Protein AF-0000000084401863 (afdb_homodimer)

Organism: NCBI:txid1296121

Radius of gyration: 35.26 Å; Cα contacts (8 Å, |Δi|>4): 3093; chains: 2; bounding box: 70×105×117 Å

InterPro domains:
  IPR008928 Six-hairpin glycosidase superfamily [SSF48208] (83-430)
  IPR012878 Non-reducing end beta-L-arabinofuranosidase-like, GH127 catalytic domain [PF07944] (31-443)
  IPR049049 Non-reducing end beta-L-arabinofuranosidase-like, GH127 C-terminal domain [PF20737] (564-672)
  IPR049174 Non-reducing end beta-L-arabinofuranosidase-like [PTHR43465] (15-675)

Sequence (1372 aa):
MTSSVQTNGHQGNVDRPHPQITFKDTTIKSDSFYGKLRKTYSEKVLKTQLEQLKKQGSYDAFDLKWHPAYDINRLTGGRVGVTGNPPSLFWESDVGKWIEAVCYFLNSPDGSSCSHKAEFDKCVQELVDKIEKAQQKDGYLNIYFTVVDPEGRYKNFRDMHEMYNSGHLLEGALAHYQYTGSRQFLDAMIKNIDSWIREVGPNKGQMHAYPGHPELELAVLRLASLTKDPKHQEFGHYLLSERGQKRADLDNKQYFVKEAEDRKDLTAGKRLDRYDAIEYHQAHLPLHEQNDILGHSVRAMYLTTGAADLGGSFLDDAKRLFDDAVDNKMYVIGGFGSEPRHEGFHIAKHRLPNSTSEGGMYAETCAAIAAMMTSERILSHQLDGRYRDVMELALLNAVLGGGSLDGKQFAYANKLQTWGDEVATRKDWFTVCCCPPNLSRTLGILGGYTWNTKLDETAKTIKLDIYLFVSAEKTVDLPGGGKAKVNMSTEMPWKGKVDVTTEAPEGWAWEIRIPTPEYAENVKFSTQTSATVAGYALVNAGPSTSILTTFDLPIRLLANHPLETTDTLTVSRGPIIYTAESFDNSALEGQYTHFDGLGIKSNTQFEEFPMEIEGIEMIGLRTKGNDVYAIEEVTTEIPFRAVTSKSPARTWKKLNEGLTVVPWFARANRGGAGHVRTSFIRADEAMTSSVQTNGHQGNVDRPHPQITFKDTTIKSDSFYGKLRKTYSEKVLKTQLEQLKKQGSYDAFDLKWHPAYDINRLTGGRVGVTGNPPSLFWESDVGKWIEAVCYFLNSPDGSSCSHKAEFDKCVQELVDKIEKAQQKDGYLNIYFTVVDPEGRYKNFRDMHEMYNSGHLLEGALAHYQYTGSRQFLDAMIKNIDSWIREVGPNKGQMHAYPGHPELELAVLRLASLTKDPKHQEFGHYLLSERGQKRADLDNKQYFVKEAEDRKDLTAGKRLDRYDAIEYHQAHLPLHEQNDILGHSVRAMYLTTGAADLGGSFLDDAKRLFDDAVDNKMYVIGGFGSEPRHEGFHIAKHRLPNSTSEGGMYAETCAAIAAMMTSERILSHQLDGRYRDVMELALLNAVLGGGSLDGKQFAYANKLQTWGDEVATRKDWFTVCCCPPNLSRTLGILGGYTWNTKLDETAKTIKLDIYLFVSAEKTVDLPGGGKAKVNMSTEMPWKGKVDVTTEAPEGWAWEIRIPTPEYAENVKFSTQTSATVAGYALVNAGPSTSILTTFDLPIRLLANHPLETTDTLTVSRGPIIYTAESFDNSALEGQYTHFDGLGIKSNTQFEEFPMEIEGIEMIGLRTKGNDVYAIEEVTTEIPFRAVTSKSPARTWKKLNEGLTVVPWFARANRGGAGHVRTSFIRADEA

pLDDT: mean 93.16, std 11.38, range [20.19, 98.94]

Solvent-accessible surface area (backbone atoms only — not comparable to full-atom values): 68710 Å² total; per-residue (Å²): 129,88,78,77,82,72,81,71,71,81,75,76,73,80,88,49,78,50,36,89,65,50,14,52,46,26,36,54,38,58,88,36,76,67,21,46,52,45,48,44,40,58,63,42,26,53,52,52,50,51,51,48,33,53,71,77,39,48,64,60,39,43,72,64,60,94,54,79,69,60,67,46,48,57,50,66,56,48,41,84,43,70,76,36,79,34,58,62,59,47,34,54,29,48,51,14,32,41,46,24,17,52,26,33,27,49,48,18,70,64,36,50,70,33,89,51,46,69,60,50,52,52,51,49,51,51,46,44,53,33,48,54,68,47,39,43,96,70,22,50,64,58,59,49,40,63,64,71,23,53,76,15,57,94,50,32,46,58,80,56,35,57,48,25,27,44,12,29,36,39,42,16,20,54,33,40,27,71,54,70,66,48,54,68,49,37,51,48,41,51,40,26,51,50,33,47,58,69,50,34,40,93,52,91,91,33,41,69,64,47,57,27,39,48,37,33,46,45,31,32,40,52,47,17,71,70,68,67,40,63,67,37,42,49,49,26,51,44,41,57,64,51,33,23,39,63,33,72,94,46,78,59,29,30,53,63,48,45,40,29,56,74,63,69,44,61,43,24,61,91,55,35,98,37,53,73,51,36,38,51,52,59,31,70,38,29,57,91,69,53,72,68,55,44,20,19,28,40,38,44,24,36,42,30,24,29,27,24,63,74,31,72,72,36,26,53,36,20,50,48,28,50,49,40,34,50,22,31,49,32,46,94,42,36,20,29,14,23,29,56,72,50,48,4,42,45,87,43,70,30,41,61,40,50,18,61,62,58,59,20,32,20,20,32,22,51,19,13,48,25,42,34,49,26,26,51,38,45,39,61,77,47,78,44,32,67,46,42,50,49,30,50,24,8,46,56,17,30,34,48,37,22,34,38,80,84,45,62,27,32,31,56,61,56,67,45,28,39,51,92,88,47,49,62,58,56,37,72,74,55,79,72,51,64,40,62,37,51,53,46,30,51,60,31,30,40,41,20,59,26,44,50,76,47,78,37,74,88,76,30,31,41,34,36,42,49,60,45,86,56,37,29,34,35,63,41,81,41,84,97,60,58,61,29,40,39,38,33,48,50,48,49,87,81,39,46,39,41,38,39,35,40,40,40,53,89,81,33,28,33,40,36,36,42,69,48,59,89,58,52,39,78,76,42,60,74,52,79,64,43,84,76,42,69,37,33,36,32,33,76,41,54,26,62,46,74,40,44,37,39,29,42,52,54,79,40,41,30,19,48,36,63,70,46,44,42,60,34,36,29,46,30,38,44,67,36,38,30,23,31,37,27,61,74,27,50,71,58,28,71,76,23,64,50,50,58,53,32,18,36,38,86,78,57,49,67,41,78,42,84,41,68,59,85,85,41,78,47,67,30,38,29,40,53,60,42,59,28,31,33,41,62,61,58,79,56,75,52,36,55,42,67,42,44,96,92,39,54,72,71,48,65,42,79,40,88,50,56,52,41,31,35,47,45,25,62,55,60,70,83,54,66,81,26,28,28,34,32,64,28,34,57,36,67,86,94,136,84,74,77,81,77,77,84,65,87,80,77,72,82,87,49,78,52,37,89,66,50,14,53,45,26,36,54,39,57,88,37,74,66,22,46,51,46,47,44,39,58,62,44,26,53,52,53,50,52,52,47,33,52,69,75,38,47,64,60,38,41,73,65,60,93,54,79,68,61,66,46,48,55,50,65,56,48,39,86,42,70,78,36,79,35,57,63,59,48,32,55,30,47,51,13,32,42,44,24,17,51,26,34,25,51,47,19,69,64,35,50,71,33,87,52,46,69,59,51,53,51,51,48,50,52,46,44,52,34,49,55,68,49,40,42,96,71,21,50,64,60,59,48,40,63,64,72,23,52,75,15,55,93,50,31,45,57,80,57,35,55,48,25,25,45,11,28,36,38,44,14,20,53,32,40,26,72,55,70,66,48,53,67,47,36,52,47,40,51,40,27,51,51,34,47,59,68,49,33,40,93,50,90,90,33,41,69,66,46,58,28,39,47,37,32,46,44,30,32,40,53,46,16,69,72,67,67,42,63,68,39,42,50,48,25,50,44,40,57,63,51,33,22,39,63,32,74,93,47,78,58,30,30,50,62,48,44,40,28,57,74,64,69,43,62,44,25,62,92,55,35,98,36,53,72,52,36,39,50,52,58,31,70,37,30,57,90,69,52,74,67,55,44,20,19,29,40,37,43,24,36,42,29,24,29,26,24,62,74,32,72,73,36,27,55,36,21,51,48,29,48,49,38,36,50,21,30,51,33,46,95,41,35,20,30,15,23,28,56,72,49,46,4,42,45,88,42,70,29,42,60,42,50,18,60,61,58,59,19,31,20,21,32,23,50,20,13,48,24,42,32,49,26,28,51,38,45,38,63,78,46,79,44,32,67,46,41,49,48,30,50,23,8,47,57,16,29,35,48,37,22,35,39,80,84,44,61,26,33,31,55,61,55,67,45,29,37,49,92,88,48,49,60,56,56,37,72,75,55,79,72,52,63,40,62,37,51,52,45,30,50,59,31,29,40,41,20,60,25,45,50,76,46,77,38,74,89,75,29,31,41,35,36,42,49,60,44,86,55,37,28,34,36,61,41,81,42,84,96,60,58,59,29,40,40,38,32,48,49,49,49,87,80,38,47,39,41,37,41,35,39,41,39,54,90,80,32,29,34,39,37,34,42,68,48,57,87,59,53,39,78,76,43,60,76,53,79,65,42,87,76,42,68,36,34,36,34,34,77,43,55,25,63,47,75,41,44,36,39,31,44,53,54,80,39,41,30,20,47,37,64,71,45,42,44,60,32,36,28,47,28,38,45,66,35,40,31,23,30,37,28,62,74,28,50,70,57,30,72,76,23,64,49,51,57,53,33,19,36,37,86,79,57,50,68,41,77,41,82,43,68,60,86,86,42,80,48,67,32,38,28,39,55,61,41,56,29,32,33,40,62,62,58,81,55,75,50,36,58,44,67,43,42,95,92,38,54,73,70,48,65,40,79,39,87,51,56,53,40,30,35,48,44,27,61,55,59,68,81,53,66,80,27,28,28,34,30,62,29,35,56,36,67,88,94

Structure (mmCIF, N/CA/C/O backbone):
data_AF-0000000084401863-model_v1
#
loop_
_entity.id
_entity.type
_entity.pdbx_description
1 polymer 'Cytoplasmic protein'
#
loop_
_atom_site.group_PDB
_atom_site.id
_atom_site.type_symbol
_atom_site.label_atom_id
_atom_site.label_alt_id
_atom_site.label_comp_id
_atom_site.label_asym_id
_atom_site.label_entity_id
_atom_site.label_seq_id
_atom_site.pdbx_PDB_ins_code
_atom_site.Cartn_x
_atom_site.Cartn_y
_atom_site.Cartn_z
_atom_site.occupancy
_atom_site.B_iso_or_equiv
_atom_site.auth_seq_id
_atom_site.auth_comp_id
_atom_site.auth_asym_id
_atom_site.auth_atom_id
_atom_site.pdbx_PDB_model_num
ATOM 1 N N . MET A 1 1 ? -21.969 -11.875 -56.156 1 20.19 1 MET A N 1
ATOM 2 C CA . MET A 1 1 ? -20.891 -12.852 -56.312 1 20.19 1 MET A CA 1
ATOM 3 C C . MET A 1 1 ? -20.234 -13.164 -54.969 1 20.19 1 MET A C 1
ATOM 5 O O . MET A 1 1 ? -19.469 -14.117 -54.844 1 20.19 1 MET A O 1
ATOM 9 N N . THR A 1 2 ? -20.016 -12.125 -54.094 1 21.11 2 THR A N 1
ATOM 10 C CA . THR A 1 2 ? -18.828 -12.32 -53.25 1 21.11 2 THR A CA 1
ATOM 11 C C . THR A 1 2 ? -18.922 -13.617 -52.469 1 21.11 2 THR A C 1
ATOM 13 O O . THR A 1 2 ? -20.016 -14.141 -52.25 1 21.11 2 THR A O 1
ATOM 16 N N . SER A 1 3 ? -17.672 -14.023 -52.094 1 21.53 3 SER A N 1
ATOM 17 C CA . SER A 1 3 ? -16.75 -15.07 -51.688 1 21.53 3 SER A CA 1
ATOM 18 C C . SER A 1 3 ? -17.062 -15.547 -50.25 1 21.53 3 SER A C 1
ATOM 20 O O . SER A 1 3 ? -17.344 -14.734 -49.375 1 21.53 3 SER A O 1
ATOM 22 N N . SER A 1 4 ? -17.531 -16.734 -50.188 1 21.28 4 SER A N 1
ATOM 23 C CA . SER A 1 4 ? -17.922 -17.656 -49.125 1 21.28 4 SER A CA 1
ATOM 24 C C . SER A 1 4 ? -16.828 -17.797 -48.094 1 21.28 4 SER A C 1
ATOM 26 O O . SER A 1 4 ? -15.719 -18.234 -48.406 1 21.28 4 SER A O 1
ATOM 28 N N . VAL A 1 5 ? -16.766 -16.656 -47.219 1 28.58 5 VAL A N 1
ATOM 29 C CA . VAL A 1 5 ? -15.797 -16.703 -46.125 1 28.58 5 VAL A CA 1
ATOM 30 C C . VAL A 1 5 ? -15.781 -18.078 -45.469 1 28.58 5 VAL A C 1
ATOM 32 O O . VAL A 1 5 ? -16.75 -18.484 -44.844 1 28.58 5 VAL A O 1
ATOM 35 N N . GLN A 1 6 ? -15.258 -19.281 -46.188 1 23.61 6 GLN A N 1
ATOM 36 C CA . GLN A 1 6 ? -15.07 -20.625 -45.656 1 23.61 6 GLN A CA 1
ATOM 37 C C . GLN A 1 6 ? -14.281 -20.594 -44.375 1 23.61 6 GLN A C 1
ATOM 39 O O . GLN A 1 6 ? -13.109 -20.203 -44.344 1 23.61 6 GLN A O 1
ATOM 44 N N . THR A 1 7 ? -14.93 -20.25 -43.281 1 26.86 7 THR A N 1
ATOM 45 C CA . THR A 1 7 ? -14.312 -20.328 -41.969 1 26.86 7 THR A CA 1
ATOM 46 C C . THR A 1 7 ? -13.773 -21.719 -41.688 1 26.86 7 THR A C 1
ATOM 48 O O . THR A 1 7 ? -14.547 -22.656 -41.438 1 26.86 7 THR A O 1
ATOM 51 N N . ASN A 1 8 ? -12.82 -22.203 -42.531 1 26.39 8 ASN A N 1
ATOM 52 C CA . ASN A 1 8 ? -12.086 -23.453 -42.406 1 26.39 8 ASN A CA 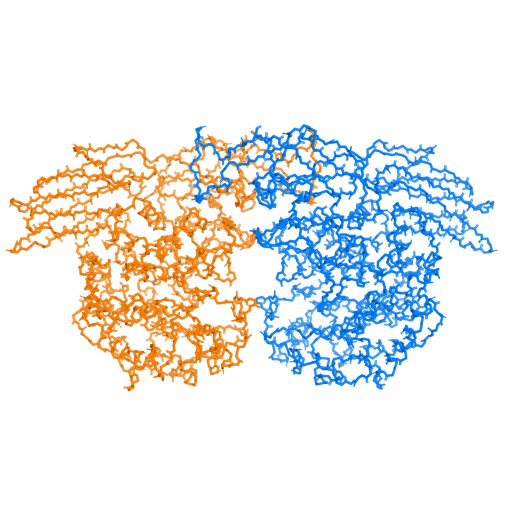1
ATOM 53 C C . ASN A 1 8 ? -11.5 -23.609 -41 1 26.39 8 ASN A C 1
ATOM 55 O O . ASN A 1 8 ? -10.688 -24.5 -40.75 1 26.39 8 ASN A O 1
ATOM 59 N N . GLY A 1 9 ? -11.477 -22.578 -40.125 1 28.42 9 GLY A N 1
ATOM 60 C CA . GLY A 1 9 ? -10.398 -22.562 -39.125 1 28.42 9 GLY A CA 1
ATOM 61 C C . GLY A 1 9 ? -10.539 -23.625 -38.094 1 28.42 9 GLY A C 1
ATOM 62 O O . GLY A 1 9 ? -9.914 -23.547 -37.031 1 28.42 9 GLY A O 1
ATOM 63 N N . HIS A 1 10 ? -11.477 -24.578 -38.094 1 30.38 10 HIS A N 1
ATOM 64 C CA . HIS A 1 10 ? -11.523 -25.359 -36.844 1 30.38 10 HIS A CA 1
ATOM 65 C C . HIS A 1 10 ? -10.25 -26.188 -36.688 1 30.38 10 HIS A C 1
ATOM 67 O O . HIS A 1 10 ? -10.148 -27.297 -37.188 1 30.38 10 HIS A O 1
ATOM 73 N N . GLN A 1 11 ? -9.039 -25.781 -36.969 1 33.06 11 GLN A N 1
ATOM 74 C CA . GLN A 1 11 ? -7.84 -26.547 -36.688 1 33.06 11 GLN A CA 1
ATOM 75 C C . GLN A 1 11 ? -7.855 -27.062 -35.25 1 33.06 11 GLN A C 1
ATOM 77 O O . GLN A 1 11 ? -7.805 -26.266 -34.281 1 33.06 11 GLN A O 1
ATOM 82 N N . GLY A 1 12 ? -8.492 -28.094 -34.781 1 33.69 12 GLY A N 1
ATOM 83 C CA . GLY A 1 12 ? -8.578 -28.844 -33.562 1 33.69 12 GLY A CA 1
ATOM 84 C C . GLY A 1 12 ? -7.25 -28.953 -32.812 1 33.69 12 GLY A C 1
ATOM 85 O O . GLY A 1 12 ? -6.188 -28.922 -33.438 1 33.69 12 GLY A O 1
ATOM 86 N N . ASN A 1 13 ? -7.094 -28.656 -31.469 1 40.84 13 ASN A N 1
ATOM 87 C CA . ASN A 1 13 ? -6.238 -28.719 -30.297 1 40.84 13 ASN A CA 1
ATOM 88 C C . ASN A 1 13 ? -5.559 -30.078 -30.172 1 40.84 13 ASN A C 1
ATOM 90 O O . ASN A 1 13 ? -5.117 -30.469 -29.094 1 40.84 13 ASN A O 1
ATOM 94 N N . VAL A 1 14 ? -5.758 -31.141 -30.938 1 45.81 14 VAL A N 1
ATOM 95 C CA . VAL A 1 14 ? -5.43 -32.562 -30.719 1 45.81 14 VAL A CA 1
ATOM 96 C C . VAL A 1 14 ? -3.924 -32.719 -30.531 1 45.81 14 VAL A C 1
ATOM 98 O O . VAL A 1 14 ? -3.471 -33.562 -29.781 1 45.81 14 VAL A O 1
ATOM 101 N N . ASP A 1 15 ? -3.092 -31.672 -30.953 1 70.44 15 ASP A N 1
ATOM 102 C CA . ASP A 1 15 ? -1.656 -31.938 -30.984 1 70.44 15 ASP A CA 1
ATOM 103 C C . ASP A 1 15 ? -0.95 -31.281 -29.797 1 70.44 15 ASP A C 1
ATOM 105 O O . ASP A 1 15 ? 0.279 -31.172 -29.781 1 70.44 15 ASP A O 1
ATOM 109 N N . ARG A 1 16 ? -1.81 -30.906 -28.703 1 89.25 16 ARG A N 1
ATOM 110 C CA . ARG A 1 16 ? -1.158 -30.328 -27.531 1 89.25 16 ARG A CA 1
ATOM 111 C C . ARG A 1 16 ? -1.729 -30.906 -26.25 1 89.25 16 ARG A C 1
ATOM 113 O O . ARG A 1 16 ? -2.469 -30.219 -25.531 1 89.25 16 ARG A O 1
ATOM 120 N N . PRO A 1 17 ? -1.418 -32.094 -26 1 91.56 17 PRO A N 1
ATOM 121 C CA . PRO A 1 17 ? -1.982 -32.688 -24.797 1 91.56 17 PRO A CA 1
ATOM 122 C C . PRO A 1 17 ? -1.662 -31.906 -23.531 1 91.56 17 PRO A C 1
ATOM 124 O O . PRO A 1 17 ? -0.584 -31.328 -23.422 1 91.56 17 PRO A O 1
ATOM 127 N N . HIS A 1 18 ? -2.619 -31.938 -22.594 1 96.19 18 HIS A N 1
ATOM 128 C CA . HIS A 1 18 ? -2.441 -31.281 -21.312 1 96.19 18 HIS A CA 1
ATOM 129 C C . HIS A 1 18 ? -1.514 -32.094 -20.406 1 96.19 18 HIS A C 1
ATOM 131 O O . HIS A 1 18 ? -1.474 -33.312 -20.484 1 96.19 18 HIS A O 1
ATOM 137 N N . PRO A 1 19 ? -0.791 -31.344 -19.516 1 96.56 19 PRO A N 1
ATOM 138 C CA . PRO A 1 19 ? 0.046 -32.062 -18.562 1 96.56 19 PRO A CA 1
ATOM 139 C C . PRO A 1 19 ? -0.763 -32.969 -17.641 1 96.56 19 PRO A C 1
ATOM 141 O O . PRO A 1 19 ? -0.245 -34 -17.172 1 96.56 19 PRO A O 1
ATOM 144 N N . GLN A 1 20 ? -1.996 -32.656 -17.516 1 96.88 20 GLN A N 1
ATOM 145 C CA . GLN A 1 20 ? -2.902 -33.469 -16.688 1 96.88 20 GLN A CA 1
ATOM 146 C C . GLN A 1 20 ? -3.191 -34.812 -17.328 1 96.88 20 GLN A C 1
ATOM 148 O O . GLN A 1 20 ? -3.73 -35.719 -16.688 1 96.88 20 GLN A O 1
ATOM 153 N N . ILE A 1 21 ? -2.787 -34.969 -18.578 1 94.44 21 ILE A N 1
ATOM 154 C CA . ILE A 1 21 ? -2.99 -36.219 -19.297 1 94.44 21 ILE A CA 1
ATOM 155 C C . ILE A 1 21 ? -1.657 -36.938 -19.453 1 94.44 21 ILE A C 1
ATOM 157 O O . ILE A 1 21 ? -1.587 -38.156 -19.297 1 94.44 21 ILE A O 1
ATOM 161 N N . THR A 1 22 ? -0.577 -36.25 -19.688 1 94 22 THR A N 1
ATOM 162 C CA . THR A 1 22 ? 0.682 -36.844 -20.109 1 94 22 THR A CA 1
ATOM 163 C C . THR A 1 22 ? 1.521 -37.25 -18.906 1 94 22 THR A C 1
ATOM 165 O O . THR A 1 22 ? 2.496 -38 -19.031 1 94 22 THR A O 1
ATOM 168 N N . PHE A 1 23 ? 1.159 -36.812 -17.688 1 95.44 23 PHE A N 1
ATOM 169 C CA . PHE A 1 23 ? 1.974 -37.031 -16.5 1 95.44 23 PHE A CA 1
ATOM 170 C C . PHE A 1 23 ? 2.129 -38.531 -16.234 1 95.44 23 PHE A C 1
ATOM 172 O O . PHE A 1 23 ? 3.16 -38.969 -15.711 1 95.44 23 PHE A O 1
ATOM 179 N N . LYS A 1 24 ? 1.15 -39.344 -16.594 1 93 24 LYS A N 1
ATOM 180 C CA . LYS A 1 24 ? 1.103 -40.75 -16.219 1 93 24 LYS A CA 1
ATOM 181 C C . LYS A 1 24 ? 2.119 -41.562 -17.016 1 93 24 LYS A C 1
ATOM 183 O O . LYS A 1 24 ? 2.424 -42.688 -16.641 1 93 24 LYS A O 1
ATOM 188 N N . ASP A 1 25 ? 2.635 -40.938 -18.062 1 92.62 25 ASP A N 1
ATOM 189 C CA . ASP A 1 25 ? 3.615 -41.625 -18.906 1 92.62 25 ASP A CA 1
ATOM 190 C C . ASP A 1 25 ? 5.023 -41.469 -18.344 1 92.62 25 ASP A C 1
ATOM 192 O O . ASP A 1 25 ? 5.98 -42.031 -18.891 1 92.62 25 ASP A O 1
ATOM 196 N N . THR A 1 26 ? 5.145 -40.781 -17.219 1 95.62 26 THR A N 1
ATOM 197 C CA . THR A 1 26 ? 6.441 -40.438 -16.641 1 95.62 26 THR A CA 1
ATOM 198 C C . THR A 1 26 ? 6.59 -41.031 -15.25 1 95.62 26 THR A C 1
ATOM 200 O O . THR A 1 26 ? 5.703 -40.875 -14.406 1 95.62 26 THR A O 1
ATOM 203 N N . THR A 1 27 ? 7.633 -41.75 -15.023 1 96.31 27 THR A N 1
ATOM 204 C CA . THR A 1 27 ? 8.008 -42.219 -13.695 1 96.31 27 THR A CA 1
ATOM 205 C C . THR A 1 27 ? 9.156 -41.406 -13.133 1 96.31 27 THR A C 1
ATOM 207 O O . THR A 1 27 ? 10.258 -41.406 -13.688 1 96.31 27 THR A O 1
ATOM 210 N N . ILE A 1 28 ? 8.922 -40.719 -12.039 1 96.88 28 ILE A N 1
ATOM 211 C CA . ILE A 1 28 ? 9.953 -39.906 -11.391 1 96.88 28 ILE A CA 1
ATOM 212 C C . ILE A 1 28 ? 10.742 -40.781 -10.414 1 96.88 28 ILE A C 1
ATOM 214 O O . ILE A 1 28 ? 10.164 -41.531 -9.625 1 96.88 28 ILE A O 1
ATOM 218 N N . LYS A 1 29 ? 12.016 -40.656 -10.461 1 96.12 29 LYS A N 1
ATOM 219 C CA . LYS A 1 29 ? 12.883 -41.5 -9.633 1 96.12 29 LYS A CA 1
ATOM 220 C C . LYS A 1 29 ? 12.727 -41.156 -8.156 1 96.12 29 LYS A C 1
ATOM 222 O O . LYS A 1 29 ? 12.875 -39.969 -7.762 1 96.12 29 LYS A O 1
ATOM 227 N N . SER A 1 30 ? 12.516 -42.094 -7.324 1 92.06 30 SER A N 1
ATOM 228 C CA . SER A 1 30 ? 12.102 -41.906 -5.934 1 92.06 30 SER A CA 1
ATOM 229 C C . SER A 1 30 ? 13.219 -41.281 -5.105 1 92.06 30 SER A C 1
ATOM 231 O O . SER A 1 30 ? 12.953 -40.562 -4.129 1 92.06 30 SER A O 1
ATOM 233 N N . ASP A 1 31 ? 14.469 -41.562 -5.477 1 92.75 31 ASP A N 1
ATOM 234 C CA . ASP A 1 31 ? 15.586 -41.094 -4.672 1 92.75 31 ASP A CA 1
ATOM 235 C C . ASP A 1 31 ? 16.047 -39.719 -5.148 1 92.75 31 ASP A C 1
ATOM 237 O O . ASP A 1 31 ? 16.953 -39.125 -4.555 1 92.75 31 ASP A O 1
ATOM 241 N N . SER A 1 32 ? 15.43 -39.219 -6.219 1 95.69 32 SER A N 1
ATOM 242 C CA . SER A 1 32 ? 15.766 -37.906 -6.738 1 95.69 32 SER A CA 1
ATOM 243 C C . SER A 1 32 ? 15.172 -36.812 -5.871 1 95.69 32 SER A C 1
ATOM 245 O O . SER A 1 32 ? 14.383 -37.062 -4.969 1 95.69 32 SER A O 1
ATOM 247 N N . PHE A 1 33 ? 15.625 -35.594 -6.09 1 95.62 33 PHE A N 1
ATOM 248 C CA . PHE A 1 33 ? 15.125 -34.406 -5.379 1 95.62 33 PHE A CA 1
ATOM 249 C C . PHE A 1 33 ? 13.602 -34.375 -5.406 1 95.62 33 PHE A C 1
ATOM 251 O O . PHE A 1 33 ? 12.961 -34.344 -4.355 1 95.62 33 PHE A O 1
ATOM 258 N N . TYR A 1 34 ? 12.969 -34.438 -6.609 1 97.06 34 TYR A N 1
ATOM 259 C CA . TYR A 1 34 ? 11.523 -34.344 -6.758 1 97.06 34 TYR A CA 1
ATOM 260 C C . TYR A 1 34 ? 10.844 -35.625 -6.281 1 97.06 34 TYR A C 1
ATOM 262 O O . TYR A 1 34 ? 9.703 -35.594 -5.809 1 97.06 34 TYR A O 1
ATOM 270 N N . GLY A 1 35 ? 11.523 -36.781 -6.453 1 95.62 35 GLY A N 1
ATOM 271 C CA . GLY A 1 35 ? 10.977 -38.031 -5.961 1 95.62 35 GLY A CA 1
ATOM 272 C C . GLY A 1 35 ? 10.727 -38 -4.465 1 95.62 35 GLY A C 1
ATOM 273 O O . GLY A 1 35 ? 9.695 -38.5 -3.998 1 95.62 35 GLY A O 1
ATOM 274 N N . LYS A 1 36 ? 11.664 -37.469 -3.715 1 94.81 36 LYS A N 1
ATOM 275 C CA . LYS A 1 36 ? 11.531 -37.375 -2.264 1 94.81 36 LYS A CA 1
ATOM 276 C C . LYS A 1 36 ? 10.359 -36.469 -1.877 1 94.81 36 LYS A C 1
ATOM 278 O O . LYS A 1 36 ? 9.609 -36.781 -0.951 1 94.81 36 LYS A O 1
ATOM 283 N N . LEU A 1 37 ? 10.234 -35.406 -2.57 1 95.81 37 LEU A N 1
ATOM 284 C CA . LEU A 1 37 ? 9.117 -34.5 -2.316 1 95.81 37 LEU A CA 1
ATOM 285 C C . LEU A 1 37 ? 7.789 -35.188 -2.613 1 95.81 37 LEU A C 1
ATOM 287 O O . LEU A 1 37 ? 6.863 -35.156 -1.803 1 95.81 37 LEU A O 1
ATOM 291 N N . ARG A 1 38 ? 7.695 -35.844 -3.771 1 96.19 38 ARG A N 1
ATOM 292 C CA . ARG A 1 38 ? 6.465 -36.5 -4.172 1 96.19 38 ARG A CA 1
ATOM 293 C C . ARG A 1 38 ? 6.102 -37.594 -3.184 1 96.19 38 ARG A C 1
ATOM 295 O O . ARG A 1 38 ? 4.922 -37.812 -2.891 1 96.19 38 ARG A O 1
ATOM 302 N N . LYS A 1 39 ? 7.113 -38.25 -2.648 1 94.94 39 LYS A N 1
ATOM 303 C CA . LYS A 1 39 ? 6.855 -39.281 -1.645 1 94.94 39 LYS A CA 1
ATOM 304 C C . LYS A 1 39 ? 6.223 -38.688 -0.392 1 94.94 39 LYS A C 1
ATOM 306 O O . LYS A 1 39 ? 5.262 -39.219 0.152 1 94.94 39 LYS A O 1
ATOM 311 N N . THR A 1 40 ? 6.789 -37.625 0.052 1 94.56 40 THR A N 1
ATOM 312 C CA . THR A 1 40 ? 6.234 -36.938 1.214 1 94.56 40 THR A CA 1
ATOM 313 C C . THR A 1 40 ? 4.781 -36.531 0.969 1 94.56 40 THR A C 1
ATOM 315 O O . THR A 1 40 ? 3.928 -36.719 1.841 1 94.56 40 THR A O 1
ATOM 318 N N . TYR A 1 41 ? 4.461 -36.062 -0.204 1 95.62 41 TYR A N 1
ATOM 319 C CA . TYR A 1 41 ? 3.117 -35.562 -0.512 1 95.62 41 TYR A CA 1
ATOM 320 C C . TYR A 1 41 ? 2.145 -36.75 -0.639 1 95.62 41 TYR A C 1
ATOM 322 O O . TYR A 1 41 ? 1.013 -36.656 -0.154 1 95.62 41 TYR A O 1
ATOM 330 N N . SER A 1 42 ? 2.584 -37.844 -1.231 1 95.5 42 SER A N 1
ATOM 331 C CA . SER A 1 42 ? 1.701 -38.969 -1.419 1 95.5 42 SER A CA 1
ATOM 332 C C . SER A 1 42 ? 1.446 -39.688 -0.1 1 95.5 42 SER A C 1
ATOM 334 O O . SER A 1 42 ? 0.333 -40.156 0.155 1 95.5 42 SER A O 1
ATOM 336 N N . GLU A 1 43 ? 2.447 -39.719 0.803 1 94.44 43 GLU A N 1
ATOM 337 C CA . GLU A 1 43 ? 2.365 -40.531 2.016 1 94.44 43 GLU A CA 1
ATOM 338 C C . GLU A 1 43 ? 1.806 -39.719 3.182 1 94.44 43 GLU A C 1
ATOM 340 O O . GLU A 1 43 ? 1.17 -40.25 4.082 1 94.44 43 GLU A O 1
ATOM 345 N N . LYS A 1 44 ? 2.068 -38.438 3.145 1 93.38 44 LYS A N 1
ATOM 346 C CA . LYS A 1 44 ? 1.761 -37.688 4.355 1 93.38 44 LYS A CA 1
ATOM 347 C C . LYS A 1 44 ? 0.813 -36.531 4.055 1 93.38 44 LYS A C 1
ATOM 349 O O . LYS A 1 44 ? -0.21 -36.344 4.723 1 93.38 44 LYS A O 1
ATOM 354 N N . VAL A 1 45 ? 1.1 -35.719 3.105 1 94.88 45 VAL A N 1
ATOM 355 C CA . VAL A 1 45 ? 0.392 -34.469 2.875 1 94.88 45 VAL A CA 1
ATOM 356 C C . VAL A 1 45 ? -1.058 -34.75 2.488 1 94.88 45 VAL A C 1
ATOM 358 O O . VAL A 1 45 ? -1.981 -34.094 3 1 94.88 45 VAL A O 1
ATOM 361 N N . LEU A 1 46 ? -1.284 -35.688 1.572 1 96.38 46 LEU A N 1
ATOM 362 C CA . LEU A 1 46 ? -2.637 -36.031 1.143 1 96.38 46 LEU A CA 1
ATOM 363 C C . LEU A 1 46 ? -3.482 -36.5 2.322 1 96.38 46 LEU A C 1
ATOM 365 O O . LEU A 1 46 ? -4.672 -36.188 2.402 1 96.38 46 LEU A O 1
ATOM 369 N N . LYS A 1 47 ? -2.852 -37.219 3.225 1 95.31 47 LYS A N 1
ATOM 370 C CA . LYS A 1 47 ? -3.559 -37.688 4.414 1 95.31 47 LYS A CA 1
ATOM 371 C C . LYS A 1 47 ? -3.918 -36.531 5.328 1 95.31 47 LYS A C 1
ATOM 373 O O . LYS A 1 47 ? -5.047 -36.438 5.816 1 95.31 47 LYS A O 1
ATOM 378 N N . THR A 1 48 ? -2.949 -35.719 5.52 1 92.62 48 THR A N 1
ATOM 379 C CA . THR A 1 48 ? -3.182 -34.531 6.328 1 92.62 48 THR A CA 1
ATOM 380 C C . THR A 1 48 ? -4.316 -33.688 5.742 1 92.62 48 THR A C 1
ATOM 382 O O . THR A 1 48 ? -5.168 -33.188 6.48 1 92.62 48 THR A O 1
ATOM 385 N N . GLN A 1 49 ? -4.336 -33.5 4.477 1 94.19 49 GLN A N 1
ATOM 386 C CA . GLN A 1 49 ? -5.375 -32.719 3.812 1 94.19 49 GLN A CA 1
ATOM 387 C C . GLN A 1 49 ? -6.742 -33.406 3.963 1 94.19 49 GLN A C 1
ATOM 389 O O . GLN A 1 49 ? -7.75 -32.719 4.172 1 94.19 49 GLN A O 1
ATOM 394 N N . LEU A 1 50 ? -6.785 -34.688 3.838 1 95.69 50 LEU A N 1
ATOM 395 C CA . LEU A 1 50 ? -8.031 -35.438 4.043 1 95.69 50 LEU A CA 1
ATOM 396 C C . LEU A 1 50 ? -8.586 -35.188 5.441 1 95.69 50 LEU A C 1
ATOM 398 O O . LEU A 1 50 ? -9.781 -34.906 5.598 1 95.69 50 LEU A O 1
ATOM 402 N N . GLU A 1 51 ? -7.734 -35.219 6.395 1 94.06 51 GLU A N 1
ATOM 403 C CA . GLU A 1 51 ? -8.148 -35 7.777 1 94.06 51 GLU A CA 1
ATOM 404 C C . GLU A 1 51 ? -8.664 -33.594 7.984 1 94.06 51 GLU A C 1
ATOM 406 O O . GLU A 1 51 ? -9.625 -33.375 8.727 1 94.06 51 GLU A O 1
ATOM 411 N N . GLN A 1 52 ? -8.008 -32.688 7.344 1 91.88 52 GLN A N 1
ATOM 412 C CA . GLN A 1 52 ? -8.438 -31.312 7.461 1 91.88 52 GLN A CA 1
ATOM 413 C C . GLN A 1 52 ? -9.805 -31.094 6.809 1 91.88 52 GLN A C 1
ATOM 415 O O . GLN A 1 52 ? -10.625 -30.328 7.316 1 91.88 52 GLN A O 1
ATOM 420 N N . LEU A 1 53 ? -10.078 -31.672 5.656 1 95.06 53 LEU A N 1
ATOM 421 C CA . LEU A 1 53 ? -11.367 -31.594 4.992 1 95.06 53 LEU A CA 1
ATOM 422 C C . LEU A 1 53 ? -12.477 -32.125 5.891 1 95.06 53 LEU A C 1
ATOM 424 O O . LEU A 1 53 ? -13.57 -31.562 5.949 1 95.06 53 LEU A O 1
ATOM 428 N N . LYS A 1 54 ? -12.148 -33.219 6.559 1 95.31 54 LYS A N 1
ATOM 429 C CA . LYS A 1 54 ? -13.109 -33.812 7.488 1 95.31 54 LYS A CA 1
ATOM 430 C C . LYS A 1 54 ? -13.344 -32.875 8.688 1 95.31 54 LYS A C 1
ATOM 432 O O . LYS A 1 54 ? -14.484 -32.656 9.078 1 95.31 54 LYS A O 1
ATOM 437 N N . LYS A 1 55 ? -12.312 -32.375 9.188 1 91.94 55 LYS A N 1
ATOM 438 C CA . LYS A 1 55 ? -12.383 -31.531 10.375 1 91.94 55 LYS A CA 1
ATOM 439 C C . LYS A 1 55 ? -13.148 -30.25 10.078 1 91.94 55 LYS A C 1
ATOM 441 O O . LYS A 1 55 ? -13.969 -29.812 10.891 1 91.94 55 LYS A O 1
ATOM 446 N N . GLN A 1 56 ? -12.898 -29.641 8.984 1 90.25 56 GLN A N 1
ATOM 447 C CA . GLN A 1 56 ? -13.523 -28.359 8.664 1 90.25 56 GLN A CA 1
ATOM 448 C C . GLN A 1 56 ? -14.969 -28.547 8.227 1 90.25 56 GLN A C 1
ATOM 450 O O . GLN A 1 56 ? -15.766 -27.609 8.289 1 90.25 56 GLN A O 1
ATOM 455 N N . GLY A 1 57 ? -15.297 -29.766 7.66 1 93.75 57 GLY A N 1
ATOM 456 C CA . GLY A 1 57 ? -16.688 -30.078 7.352 1 93.75 57 GLY A CA 1
ATOM 457 C C . GLY A 1 57 ? -16.938 -30.219 5.863 1 93.75 57 GLY A C 1
ATOM 458 O O . GLY A 1 57 ? -17.984 -30.734 5.461 1 93.75 57 GLY A O 1
ATOM 459 N N . SER A 1 58 ? -15.992 -29.875 5.016 1 95.12 58 SER A N 1
ATOM 460 C CA . SER A 1 58 ? -16.203 -29.906 3.572 1 95.12 58 SER A CA 1
ATOM 461 C C . SER A 1 58 ? -16.391 -31.344 3.07 1 95.12 58 SER A C 1
ATOM 463 O O . SER A 1 58 ? -17.109 -31.562 2.09 1 95.12 58 SER A O 1
ATOM 465 N N . TYR A 1 59 ? -15.828 -32.312 3.707 1 96.56 59 TYR A N 1
ATOM 466 C CA . TYR A 1 59 ? -15.938 -33.688 3.316 1 96.56 59 TYR A CA 1
ATOM 467 C C . TYR A 1 59 ? -17.391 -34.156 3.344 1 96.56 59 TYR A C 1
ATOM 469 O O . TYR A 1 59 ? -17.812 -34.906 2.467 1 96.56 59 TYR A O 1
ATOM 477 N N . ASP A 1 60 ? -18.141 -33.719 4.273 1 96.88 60 ASP A N 1
ATOM 478 C CA . ASP A 1 60 ? -19.516 -34.188 4.449 1 96.88 60 ASP A CA 1
ATOM 479 C C . ASP A 1 60 ? -20.516 -33.156 3.936 1 96.88 60 ASP A C 1
ATOM 481 O O . ASP A 1 60 ? -21.719 -33.375 3.996 1 96.88 60 ASP A O 1
ATOM 485 N N . ALA A 1 61 ? -20 -32.125 3.451 1 97.25 61 ALA A N 1
ATOM 486 C CA . ALA A 1 61 ? -20.859 -31 3.105 1 97.25 61 ALA A CA 1
ATOM 487 C C . ALA A 1 61 ? -21.797 -31.359 1.954 1 97.25 61 ALA A C 1
ATOM 489 O O . ALA A 1 61 ? -22.891 -30.812 1.833 1 97.25 61 ALA A O 1
ATOM 490 N N . PHE A 1 62 ? -21.453 -32.281 1.139 1 97.94 62 PHE A N 1
ATOM 491 C CA . PHE A 1 62 ? -22.266 -32.719 -0.007 1 97.94 62 PHE A CA 1
ATOM 492 C C . PHE A 1 62 ? -23.516 -33.469 0.447 1 97.94 62 PHE A C 1
ATOM 494 O O . PHE A 1 62 ? -24.438 -33.688 -0.343 1 97.94 62 PHE A O 1
ATOM 501 N N . ASP A 1 63 ? -23.578 -33.812 1.703 1 97.81 63 ASP A N 1
ATOM 502 C CA . ASP A 1 63 ? -24.797 -34.406 2.246 1 97.81 63 ASP A CA 1
ATOM 503 C C . ASP A 1 63 ? -25.922 -33.375 2.33 1 97.81 63 ASP A C 1
ATOM 505 O O . ASP A 1 63 ? -27.078 -33.719 2.564 1 97.81 63 ASP A O 1
ATOM 509 N N . LEU A 1 64 ? -25.609 -32.156 2.152 1 97.88 64 LEU A N 1
ATOM 510 C CA . LEU A 1 64 ? -26.531 -31.031 2.066 1 97.88 64 LEU A CA 1
ATOM 511 C C . LEU A 1 64 ? -27.312 -30.859 3.365 1 97.88 64 LEU A C 1
ATOM 513 O O . LEU A 1 64 ? -28.5 -30.562 3.344 1 97.88 64 LEU A O 1
ATOM 517 N N . LYS A 1 65 ? -26.609 -31.109 4.496 1 97.12 65 LYS A N 1
ATOM 518 C CA . LYS A 1 65 ? -27.141 -30.828 5.824 1 97.12 65 LYS A CA 1
ATOM 519 C C . LYS A 1 65 ? -26.531 -29.562 6.406 1 97.12 65 LYS A C 1
ATOM 521 O O . LYS A 1 65 ? -25.469 -29.125 5.984 1 97.12 65 LYS A O 1
ATOM 526 N N . TRP A 1 66 ? -27.328 -29.031 7.301 1 96.38 66 TRP A N 1
ATOM 527 C CA . TRP A 1 66 ? -26.828 -27.797 7.914 1 96.38 66 TRP 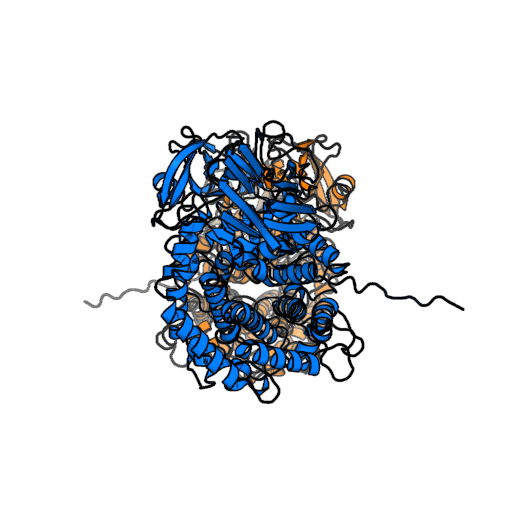A CA 1
ATOM 528 C C . TRP A 1 66 ? -25.562 -28.062 8.727 1 96.38 66 TRP A C 1
ATOM 530 O O . TRP A 1 66 ? -25.469 -29.078 9.414 1 96.38 66 TRP A O 1
ATOM 540 N N . HIS A 1 67 ? -24.656 -27.234 8.602 1 94.44 67 HIS A N 1
ATOM 541 C CA . HIS A 1 67 ? -23.406 -27.25 9.344 1 94.44 67 HIS A CA 1
ATOM 542 C C . HIS A 1 67 ? -23.188 -25.922 10.07 1 94.44 67 HIS A C 1
ATOM 544 O O . HIS A 1 67 ? -23.469 -24.859 9.523 1 94.44 67 HIS A O 1
ATOM 550 N N . PRO A 1 68 ? -22.609 -25.953 11.266 1 92.75 68 PRO A N 1
ATOM 551 C CA . PRO A 1 68 ? -22.406 -24.719 12.047 1 92.75 68 PRO A CA 1
ATOM 552 C C . PRO A 1 68 ? -21.547 -23.703 11.312 1 92.75 68 PRO A C 1
ATOM 554 O O . PRO A 1 68 ? -21.734 -22.484 11.484 1 92.75 68 PRO A O 1
ATOM 557 N N . ALA A 1 69 ? -20.656 -24.109 10.531 1 91 69 ALA A N 1
ATOM 558 C CA . ALA A 1 69 ? -19.781 -23.219 9.781 1 91 69 ALA A CA 1
ATOM 559 C C . ALA A 1 69 ? -20.594 -22.312 8.852 1 91 69 ALA A C 1
ATOM 561 O O . ALA A 1 69 ? -20.125 -21.25 8.453 1 91 69 ALA A O 1
ATOM 562 N N . TYR A 1 70 ? -21.797 -22.672 8.508 1 93.38 70 TYR A N 1
ATOM 563 C CA . TYR A 1 70 ? -22.625 -21.922 7.566 1 93.38 70 TYR A CA 1
ATOM 564 C C . TYR A 1 70 ? -23.141 -20.625 8.203 1 93.38 70 TYR A C 1
ATOM 566 O O . TYR A 1 70 ? -23.641 -19.75 7.504 1 93.38 70 TYR A O 1
ATOM 574 N N . ASP A 1 71 ? -22.984 -20.531 9.508 1 90.12 71 ASP A N 1
ATOM 575 C CA . ASP A 1 71 ? -23.453 -19.344 10.219 1 90.12 71 ASP A CA 1
ATOM 576 C C . ASP A 1 71 ? -22.422 -18.203 10.117 1 90.12 71 ASP A C 1
ATOM 578 O O . ASP A 1 71 ? -22.75 -17.047 10.336 1 90.12 71 ASP A O 1
ATOM 582 N N . ILE A 1 72 ? -21.312 -18.578 9.766 1 86 72 ILE A N 1
ATOM 583 C CA . ILE A 1 72 ? -20.25 -17.578 9.695 1 86 72 ILE A CA 1
ATOM 584 C C . ILE A 1 72 ? -20.391 -16.75 8.422 1 86 72 ILE A C 1
ATOM 586 O O . ILE A 1 72 ? -20.359 -17.297 7.312 1 86 72 ILE A O 1
ATOM 590 N N . ASN A 1 73 ? -20.578 -15.398 8.516 1 82.25 73 ASN A N 1
ATOM 591 C CA . ASN A 1 73 ? -20.719 -14.445 7.426 1 82.25 73 ASN A CA 1
ATOM 592 C C . ASN A 1 73 ? -21.797 -14.859 6.441 1 82.25 73 ASN A C 1
ATOM 594 O O . ASN A 1 73 ? -21.609 -14.781 5.227 1 82.25 73 ASN A O 1
ATOM 598 N N . ARG A 1 74 ? -22.828 -15.312 6.922 1 88.69 74 ARG A N 1
ATOM 599 C CA . ARG A 1 74 ? -23.906 -15.852 6.102 1 88.69 74 ARG A CA 1
ATOM 600 C C . ARG A 1 74 ? -24.453 -14.789 5.152 1 88.69 74 ARG A C 1
ATOM 602 O O . ARG A 1 74 ? -24.688 -13.648 5.555 1 88.69 74 ARG A O 1
ATOM 609 N N . LEU A 1 75 ? -24.656 -15.227 3.936 1 86.5 75 LEU A N 1
ATOM 610 C CA . LEU A 1 75 ? -25.172 -14.344 2.896 1 86.5 75 LEU A CA 1
ATOM 611 C C . LEU A 1 75 ? -26.688 -14.461 2.779 1 86.5 75 LEU A C 1
ATOM 613 O O . LEU A 1 75 ? -27.266 -15.484 3.145 1 86.5 75 LEU A O 1
ATOM 617 N N . THR A 1 76 ? -27.266 -13.352 2.324 1 87.81 76 THR A N 1
ATOM 618 C CA . THR A 1 76 ? -28.672 -13.359 1.917 1 87.81 76 THR A CA 1
ATOM 619 C C . THR A 1 76 ? -28.828 -12.812 0.5 1 87.81 76 THR A C 1
ATOM 621 O O . THR A 1 76 ? -28.547 -11.641 0.248 1 87.81 76 THR A O 1
ATOM 624 N N . GLY A 1 77 ? -29.234 -13.641 -0.367 1 91.5 77 GLY A N 1
ATOM 625 C CA . GLY A 1 77 ? -29.5 -13.219 -1.735 1 91.5 77 GLY A CA 1
ATOM 626 C C . GLY A 1 77 ? -28.234 -12.953 -2.527 1 91.5 77 GLY A C 1
ATOM 627 O O . GLY A 1 77 ? -28.219 -12.078 -3.396 1 91.5 77 GLY A O 1
ATOM 628 N N . GLY A 1 78 ? -27.234 -13.617 -2.129 1 88.5 78 GLY A N 1
ATOM 629 C CA . GLY A 1 78 ? -25.969 -13.477 -2.838 1 88.5 78 GLY A CA 1
ATOM 630 C C . GLY A 1 78 ? -25.281 -12.156 -2.555 1 88.5 78 GLY A C 1
ATOM 631 O O . GLY A 1 78 ? -24.312 -11.805 -3.223 1 88.5 78 GLY A O 1
ATOM 632 N N . ARG A 1 79 ? -25.703 -11.375 -1.541 1 85.25 79 ARG A N 1
ATOM 633 C CA . ARG A 1 79 ? -25.141 -10.062 -1.242 1 85.25 79 ARG A CA 1
ATOM 634 C C . ARG A 1 79 ? -23.906 -10.18 -0.338 1 85.25 79 ARG A C 1
ATOM 636 O O . ARG A 1 79 ? -23.891 -10.992 0.59 1 85.25 79 ARG A O 1
ATOM 643 N N . VAL A 1 80 ? -22.875 -9.422 -0.686 1 73.56 80 VAL A N 1
ATOM 644 C CA . VAL A 1 80 ? -21.641 -9.422 0.094 1 73.56 80 VAL A CA 1
ATOM 645 C C . VAL A 1 80 ? -21.906 -8.836 1.481 1 73.56 80 VAL A C 1
ATOM 647 O O . VAL A 1 80 ? -22.531 -7.789 1.61 1 73.56 80 VAL A O 1
ATOM 650 N N . GLY A 1 81 ? -21.531 -9.664 2.457 1 65.31 81 GLY A N 1
ATOM 651 C CA . GLY A 1 81 ? -21.719 -9.164 3.809 1 65.31 81 GLY A CA 1
ATOM 652 C C . GLY A 1 81 ? -20.625 -8.195 4.238 1 65.31 81 GLY A C 1
ATOM 653 O O . GLY A 1 81 ? -19.562 -8.125 3.617 1 65.31 81 GLY A O 1
ATOM 654 N N . VAL A 1 82 ? -20.891 -7.418 5.238 1 63.16 82 VAL A N 1
ATOM 655 C CA . VAL A 1 82 ? -19.984 -6.41 5.793 1 63.16 82 VAL A CA 1
ATOM 656 C C . VAL A 1 82 ? -18.797 -7.09 6.469 1 63.16 82 VAL A C 1
ATOM 658 O O . VAL A 1 82 ? -17.734 -6.492 6.621 1 63.16 82 VAL A O 1
ATOM 661 N N . THR A 1 83 ? -19 -8.391 6.797 1 64.69 83 THR A N 1
ATOM 662 C CA . THR A 1 83 ? -17.953 -9.07 7.562 1 64.69 83 THR A CA 1
ATOM 663 C C . THR A 1 83 ? -17.078 -9.93 6.648 1 64.69 83 THR A C 1
ATOM 665 O O . THR A 1 83 ? -16.141 -10.578 7.105 1 64.69 83 THR A O 1
ATOM 668 N N . GLY A 1 84 ? -17.359 -10 5.402 1 72.25 84 GLY A N 1
ATOM 669 C CA . GLY A 1 84 ? -16.562 -10.766 4.469 1 72.25 84 GLY A CA 1
ATOM 670 C C . GLY A 1 84 ? -17.297 -11.969 3.896 1 72.25 84 GLY A C 1
ATOM 671 O O . GLY A 1 84 ? -18.484 -12.148 4.152 1 72.25 84 GLY A O 1
ATOM 672 N N . ASN A 1 85 ? -16.578 -12.805 3.094 1 78.69 85 ASN A N 1
ATOM 673 C CA . ASN A 1 85 ? -17.156 -13.992 2.48 1 78.69 85 ASN A CA 1
ATOM 674 C C . ASN A 1 85 ? -17.203 -15.164 3.459 1 78.69 85 ASN A C 1
ATOM 676 O O . ASN A 1 85 ? -16.297 -15.312 4.289 1 78.69 85 ASN A O 1
ATOM 680 N N . PRO A 1 86 ? -18.266 -15.922 3.35 1 86.88 86 PRO A N 1
ATOM 681 C CA . PRO A 1 86 ? -18.25 -17.156 4.137 1 86.88 86 PRO A CA 1
ATOM 682 C C . PRO A 1 86 ? -17.125 -18.109 3.717 1 86.88 86 PRO A C 1
ATOM 684 O O . PRO A 1 86 ? -16.938 -18.344 2.523 1 86.88 86 PRO A O 1
ATOM 687 N N . PRO A 1 87 ? -16.453 -18.672 4.625 1 84.81 87 PRO A N 1
ATOM 688 C CA . PRO A 1 87 ? -15.391 -19.609 4.262 1 84.81 87 PRO A CA 1
ATOM 689 C C . PRO A 1 87 ? -15.922 -20.844 3.553 1 84.81 87 PRO A C 1
ATOM 691 O O . PRO A 1 87 ? -15.211 -21.453 2.742 1 84.81 87 PRO A O 1
ATOM 694 N N . SER A 1 88 ? -17.172 -21.172 3.777 1 91.69 88 SER A N 1
ATOM 695 C CA . SER A 1 88 ? -17.75 -22.406 3.248 1 91.69 88 SER A CA 1
ATOM 696 C C . SER A 1 88 ? -18.109 -22.266 1.772 1 91.69 88 SER A C 1
ATOM 698 O O . SER A 1 88 ? -18.438 -23.234 1.107 1 91.69 88 SER A O 1
ATOM 700 N N . LEU A 1 89 ? -17.875 -21.094 1.269 1 92.38 89 LEU A N 1
ATOM 701 C CA . LEU A 1 89 ? -18.188 -20.828 -0.134 1 92.38 89 LEU A CA 1
ATOM 702 C C . LEU A 1 89 ? -17.266 -21.625 -1.048 1 92.38 89 LEU A C 1
ATOM 704 O O . LEU A 1 89 ? -17.594 -21.891 -2.205 1 92.38 89 LEU A O 1
ATOM 708 N N . PHE A 1 90 ? -16.125 -22.109 -0.567 1 93.12 90 PHE A N 1
ATOM 709 C CA . PHE A 1 90 ? -15.078 -22.672 -1.404 1 93.12 90 PHE A CA 1
ATOM 710 C C . PHE A 1 90 ? -14.945 -24.172 -1.178 1 93.12 90 PHE A C 1
ATOM 712 O O . PHE A 1 90 ? -14.039 -24.797 -1.726 1 93.12 90 PHE A O 1
ATOM 719 N N . TRP A 1 91 ? -15.828 -24.734 -0.455 1 95.19 91 TRP A N 1
ATOM 720 C CA . TRP A 1 91 ? -15.641 -26.094 0.025 1 95.19 91 TRP A CA 1
ATOM 721 C C . TRP A 1 91 ? -15.617 -27.078 -1.138 1 95.19 91 TRP A C 1
ATOM 723 O O . TRP A 1 91 ? -14.875 -28.062 -1.112 1 95.19 91 TRP A O 1
ATOM 733 N N . GLU A 1 92 ? -16.422 -26.875 -2.223 1 96.75 92 GLU A N 1
ATOM 734 C CA . GLU A 1 92 ? -16.375 -27.734 -3.4 1 96.75 92 GLU A CA 1
ATOM 735 C C . GLU A 1 92 ? -15 -27.719 -4.055 1 96.75 92 GLU A C 1
ATOM 737 O O . GLU A 1 92 ? -14.508 -28.75 -4.492 1 96.75 92 GLU A O 1
ATOM 742 N N . SER A 1 93 ? -14.438 -26.531 -4.133 1 96.81 93 SER A N 1
ATOM 743 C CA . SER A 1 93 ? -13.125 -26.422 -4.758 1 96.81 93 SER A CA 1
ATOM 744 C C . SER A 1 93 ? -12.062 -27.156 -3.957 1 96.81 93 SER A C 1
ATOM 746 O O . SER A 1 93 ? -11.172 -27.781 -4.531 1 96.81 93 SER A O 1
ATOM 748 N N . ASP A 1 94 ? -12.133 -27.109 -2.627 1 95.44 94 ASP A N 1
ATOM 749 C CA . ASP A 1 94 ? -11.18 -27.812 -1.78 1 95.44 94 ASP A CA 1
ATOM 750 C C . ASP A 1 94 ? -11.258 -29.312 -2.002 1 95.44 94 ASP A C 1
ATOM 752 O O . ASP A 1 94 ? -10.234 -29.984 -2.174 1 95.44 94 ASP A O 1
ATOM 756 N N . VAL A 1 95 ? -12.438 -29.75 -2.027 1 97.56 95 VAL A N 1
ATOM 757 C CA . VAL A 1 95 ? -12.656 -31.188 -2.223 1 97.56 95 VAL A CA 1
ATOM 758 C C . VAL A 1 95 ? -12.227 -31.594 -3.631 1 97.56 95 VAL A C 1
ATOM 760 O O . VAL A 1 95 ? -11.555 -32.594 -3.814 1 97.56 95 VAL A O 1
ATOM 763 N N . GLY A 1 96 ? -12.664 -30.812 -4.602 1 98.19 96 GLY A N 1
ATOM 764 C CA . GLY A 1 96 ? -12.266 -31.094 -5.973 1 98.19 96 GLY A CA 1
ATOM 765 C C . GLY A 1 96 ? -10.766 -31.172 -6.156 1 98.19 96 GLY A C 1
ATOM 766 O O . GLY A 1 96 ? -10.266 -32.094 -6.809 1 98.19 96 GLY A O 1
ATOM 767 N N . LYS A 1 97 ? -10.039 -30.281 -5.582 1 98 97 LYS A N 1
ATOM 768 C CA . LYS A 1 97 ? -8.578 -30.266 -5.707 1 98 97 LYS A CA 1
ATOM 769 C C . LYS A 1 97 ? -7.953 -31.469 -5.012 1 98 97 LYS A C 1
ATOM 771 O O . LYS A 1 97 ? -6.945 -32 -5.473 1 98 97 LYS A O 1
ATOM 776 N N . TRP A 1 98 ? -8.492 -31.828 -3.875 1 97.75 98 TRP A N 1
ATOM 777 C CA . TRP A 1 98 ? -7.961 -33 -3.186 1 97.75 98 TRP A CA 1
ATOM 778 C C . TRP A 1 98 ? -8.172 -34.25 -4.008 1 97.75 98 TRP A C 1
ATOM 780 O O . TRP A 1 98 ? -7.262 -35.094 -4.152 1 97.75 98 TRP A O 1
ATOM 790 N N . ILE A 1 99 ? -9.391 -34.438 -4.582 1 98.62 99 ILE A N 1
ATOM 791 C CA . ILE A 1 99 ? -9.664 -35.594 -5.438 1 98.62 99 ILE A CA 1
ATOM 792 C C . ILE A 1 99 ? -8.68 -35.594 -6.605 1 98.62 99 ILE A C 1
ATOM 794 O O . ILE A 1 99 ? -8.094 -36.656 -6.922 1 98.62 99 ILE A O 1
ATOM 798 N N . GLU A 1 100 ? -8.523 -34.469 -7.176 1 98.25 100 GLU A N 1
ATOM 799 C CA . GLU A 1 100 ? -7.598 -34.312 -8.297 1 98.25 100 GLU A CA 1
ATOM 800 C C . GLU A 1 100 ? -6.195 -34.781 -7.91 1 98.25 100 GLU A C 1
ATOM 802 O O . GLU A 1 100 ? -5.578 -35.594 -8.625 1 98.25 100 GLU A O 1
ATOM 807 N N . ALA A 1 101 ? -5.711 -34.344 -6.773 1 98 101 ALA A N 1
ATOM 808 C CA . ALA A 1 101 ? -4.363 -34.656 -6.309 1 98 101 ALA A CA 1
ATOM 809 C C . ALA A 1 101 ? -4.211 -36.156 -6.062 1 98 101 ALA A C 1
ATOM 811 O O . ALA A 1 101 ? -3.232 -36.781 -6.496 1 98 101 ALA A O 1
ATOM 812 N N . VAL A 1 102 ? -5.16 -36.719 -5.402 1 98.06 102 VAL A N 1
ATOM 813 C CA . VAL A 1 102 ? -5.125 -38.125 -5.098 1 98.06 102 VAL A CA 1
ATOM 814 C C . VAL A 1 102 ? -5.086 -38.938 -6.398 1 98.06 102 VAL A C 1
ATOM 816 O O . VAL A 1 102 ? -4.254 -39.844 -6.555 1 98.06 102 VAL A O 1
ATOM 819 N N . CYS A 1 103 ? -5.945 -38.562 -7.293 1 98.31 103 CYS A N 1
ATOM 820 C CA . CYS A 1 103 ? -6.023 -39.281 -8.555 1 98.31 103 CYS A CA 1
ATOM 821 C C . CYS A 1 103 ? -4.727 -39.156 -9.336 1 98.31 103 CYS A C 1
ATOM 823 O O . CYS A 1 103 ? -4.266 -40.125 -9.953 1 98.31 103 CYS A O 1
ATOM 825 N N . TYR A 1 104 ? -4.152 -38 -9.344 1 98 104 TYR A N 1
ATOM 826 C CA . TYR A 1 104 ? -2.889 -37.812 -10.047 1 98 104 TYR A CA 1
ATOM 827 C C . TYR A 1 104 ? -1.788 -38.656 -9.43 1 98 104 TYR A C 1
ATOM 829 O O . TYR A 1 104 ? -1.061 -39.375 -10.148 1 98 104 TYR A O 1
ATOM 837 N N . PHE A 1 105 ? -1.657 -38.656 -8.125 1 97 105 PHE A N 1
ATOM 838 C CA . PHE A 1 105 ? -0.607 -39.438 -7.473 1 97 105 PHE A CA 1
ATOM 839 C C . PHE A 1 105 ? -0.83 -40.906 -7.672 1 97 105 PHE A C 1
ATOM 841 O O . PHE A 1 105 ? 0.084 -41.625 -8.086 1 97 105 PHE A O 1
ATOM 848 N N . LEU A 1 106 ? -2.021 -41.406 -7.516 1 95 106 LEU A N 1
ATOM 849 C CA . LEU A 1 106 ? -2.283 -42.844 -7.547 1 95 106 LEU A CA 1
ATOM 850 C C . LEU A 1 106 ? -2.266 -43.344 -8.977 1 95 106 LEU A C 1
ATOM 852 O O . LEU A 1 106 ? -2.117 -44.562 -9.203 1 95 106 LEU A O 1
ATOM 856 N N . ASN A 1 107 ? -2.471 -42.469 -9.898 1 94.75 107 ASN A N 1
ATOM 857 C CA . ASN A 1 107 ? -2.414 -42.844 -11.305 1 94.75 107 ASN A CA 1
ATOM 858 C C . ASN A 1 107 ? -0.992 -42.75 -11.852 1 94.75 107 ASN A C 1
ATOM 860 O O . ASN A 1 107 ? -0.75 -43.094 -13.016 1 94.75 107 ASN A O 1
ATOM 864 N N . SER A 1 108 ? -0.087 -42.312 -11.094 1 90.62 108 SER A N 1
ATOM 865 C CA . SER A 1 108 ? 1.313 -42.281 -11.508 1 90.62 108 SER A CA 1
ATOM 866 C C . SER A 1 108 ? 2.037 -43.562 -11.094 1 90.62 108 SER A C 1
ATOM 868 O O . SER A 1 108 ? 1.684 -44.188 -10.086 1 90.62 108 SER A O 1
ATOM 870 N N . PRO A 1 109 ? 3.035 -43.938 -11.828 1 81.62 109 PRO A N 1
ATOM 871 C CA . PRO A 1 109 ? 3.727 -45.188 -11.531 1 81.62 109 PRO A CA 1
ATOM 872 C C . PRO A 1 109 ? 4.387 -45.188 -10.156 1 81.62 109 PRO A C 1
ATOM 874 O O . PRO A 1 109 ? 4.387 -46.219 -9.461 1 81.62 109 PRO A O 1
ATOM 877 N N . ASP A 1 110 ? 4.852 -44.125 -9.719 1 78.81 110 ASP A N 1
ATOM 878 C CA . ASP A 1 110 ? 5.555 -44.031 -8.445 1 78.81 110 ASP A CA 1
ATOM 879 C C . ASP A 1 110 ? 4.578 -43.781 -7.293 1 78.81 110 ASP A C 1
ATOM 881 O O . ASP A 1 110 ? 4.832 -44.188 -6.16 1 78.81 110 ASP A O 1
ATOM 885 N N . GLY A 1 111 ? 3.482 -43.188 -7.547 1 77.19 111 GLY A N 1
ATOM 886 C CA . GLY A 1 111 ? 2.525 -42.812 -6.516 1 77.19 111 GLY A CA 1
ATOM 887 C C . GLY A 1 111 ? 1.584 -43.938 -6.145 1 77.19 111 GLY A C 1
ATOM 888 O O . GLY A 1 111 ? 1.028 -43.938 -5.043 1 77.19 111 GLY A O 1
ATOM 889 N N . SER A 1 112 ? 1.493 -44.906 -7 1 82.69 112 SER A N 1
ATOM 890 C CA . SER A 1 112 ? 0.552 -46 -6.82 1 82.69 112 SER A CA 1
ATOM 891 C C . SER A 1 112 ? 0.956 -46.875 -5.645 1 82.69 112 SER A C 1
ATOM 893 O O . SER A 1 112 ? 0.142 -47.656 -5.137 1 82.69 112 SER A O 1
ATOM 895 N N . SER A 1 113 ? 2.133 -46.719 -5.188 1 85.06 113 SER A N 1
ATOM 896 C CA . SER A 1 113 ? 2.635 -47.531 -4.078 1 85.06 113 SER A CA 1
ATOM 897 C C . SER A 1 113 ? 2.338 -46.875 -2.736 1 85.06 113 SER A C 1
ATOM 899 O O . SER A 1 113 ? 2.75 -47.375 -1.688 1 85.06 113 SER A O 1
ATOM 901 N N . CYS A 1 114 ? 1.577 -45.906 -2.723 1 91.5 114 CYS A N 1
ATOM 902 C CA . CYS A 1 114 ? 1.207 -45.188 -1.505 1 91.5 114 CYS A CA 1
ATOM 903 C C . CYS A 1 114 ? 0.535 -46.125 -0.509 1 91.5 114 CYS A C 1
ATOM 905 O O . CYS A 1 114 ? -0.36 -46.875 -0.875 1 91.5 114 CYS A O 1
ATOM 907 N N . SER A 1 115 ? 0.914 -45.969 0.824 1 93.81 115 SER A N 1
ATOM 908 C CA . SER A 1 115 ? 0.393 -46.844 1.866 1 93.81 115 SER A CA 1
ATOM 909 C C . SER A 1 115 ? -1.077 -46.562 2.15 1 93.81 115 SER A C 1
ATOM 911 O O . SER A 1 115 ? -1.78 -47.406 2.727 1 93.81 115 SER A O 1
ATOM 913 N N . HIS A 1 116 ? -1.515 -45.469 1.695 1 96.06 116 HIS A N 1
ATOM 914 C CA . HIS A 1 116 ? -2.887 -45.062 1.991 1 96.06 116 HIS A CA 1
ATOM 915 C C . HIS A 1 116 ? -3.783 -45.25 0.769 1 96.06 116 HIS A C 1
ATOM 917 O O . HIS A 1 116 ? -4.902 -44.719 0.743 1 96.06 116 HIS A O 1
ATOM 923 N N . LYS A 1 117 ? -3.34 -45.906 -0.189 1 96.38 117 LYS A N 1
ATOM 924 C CA . LYS A 1 117 ? -4.055 -46.031 -1.458 1 96.38 117 LYS A CA 1
ATOM 925 C C . LYS A 1 117 ? -5.484 -46.5 -1.242 1 96.38 117 LYS A C 1
ATOM 927 O O . LYS A 1 117 ? -6.43 -45.938 -1.794 1 96.38 117 LYS A O 1
ATOM 932 N N . ALA A 1 118 ? -5.66 -47.562 -0.451 1 96.69 118 ALA A N 1
ATOM 933 C CA . ALA A 1 118 ? -6.988 -48.125 -0.236 1 96.69 118 ALA A CA 1
ATOM 934 C C . ALA A 1 118 ? -7.914 -47.125 0.438 1 96.69 118 ALA A C 1
ATOM 936 O O . ALA A 1 118 ? -9.086 -47 0.072 1 96.69 118 ALA A O 1
ATOM 937 N N . GLU A 1 119 ? -7.383 -46.5 1.422 1 97.56 119 GLU A N 1
ATOM 938 C CA . GLU A 1 119 ? -8.164 -45.469 2.119 1 97.56 119 GLU A CA 1
ATOM 939 C C . GLU A 1 119 ? -8.555 -44.344 1.181 1 97.56 119 GLU A C 1
ATOM 941 O O . GLU A 1 119 ? -9.695 -43.875 1.193 1 97.56 119 GLU A O 1
ATOM 946 N N . PHE A 1 120 ? -7.566 -43.875 0.402 1 98.12 120 PHE A N 1
ATOM 947 C CA . PHE A 1 120 ? -7.816 -42.781 -0.519 1 98.12 120 PHE A CA 1
ATOM 948 C C . PHE A 1 120 ? -8.852 -43.188 -1.566 1 98.12 120 PHE A C 1
ATOM 950 O O . PHE A 1 120 ? -9.758 -42.406 -1.871 1 98.12 120 PHE A O 1
ATOM 957 N N . ASP A 1 121 ? -8.742 -44.375 -2.055 1 97.56 121 ASP A N 1
ATOM 958 C CA . ASP A 1 121 ? -9.703 -44.875 -3.033 1 97.56 121 ASP A CA 1
ATOM 959 C C . ASP A 1 121 ? -11.117 -44.906 -2.453 1 97.56 121 ASP A C 1
ATOM 961 O O . ASP A 1 121 ? -12.07 -44.469 -3.115 1 97.56 121 ASP A O 1
ATOM 965 N N . LYS A 1 122 ? -11.219 -45.375 -1.272 1 98.25 122 LYS A N 1
ATOM 966 C CA . LYS A 1 122 ? -12.516 -45.438 -0.605 1 98.25 122 LYS A CA 1
ATOM 967 C C . LYS A 1 122 ? -13.094 -44.031 -0.397 1 98.25 122 LYS A C 1
ATOM 969 O O . LYS A 1 122 ? -14.273 -43.812 -0.674 1 98.25 122 LYS A O 1
ATOM 974 N N . CYS A 1 123 ? -12.273 -43.188 0.098 1 98.5 123 CYS A N 1
ATOM 975 C CA . CYS A 1 123 ? -12.727 -41.844 0.389 1 98.5 123 CYS A CA 1
ATOM 976 C C . CYS A 1 123 ? -13.117 -41.094 -0.89 1 98.5 123 CYS A C 1
ATOM 978 O O . CYS A 1 123 ? -14.109 -40.375 -0.914 1 98.5 123 CYS A O 1
ATOM 980 N N . VAL A 1 124 ? -12.352 -41.25 -1.975 1 98.69 124 VAL A N 1
ATOM 981 C CA . VAL A 1 124 ? -12.68 -40.656 -3.256 1 98.69 124 VAL A CA 1
ATOM 982 C C . VAL A 1 124 ? -14.031 -41.156 -3.752 1 98.69 124 VAL A C 1
ATOM 984 O O . VAL A 1 124 ? -14.883 -40.375 -4.18 1 98.69 124 VAL A O 1
ATOM 987 N N . GLN A 1 125 ? -14.227 -42.438 -3.652 1 98.5 125 GLN A N 1
ATOM 988 C CA . GLN A 1 125 ? -15.492 -43 -4.105 1 98.5 125 GLN A CA 1
ATOM 989 C C . GLN A 1 125 ? -16.656 -42.5 -3.262 1 98.5 125 GLN A C 1
ATOM 991 O O . GLN A 1 125 ? -17.734 -42.188 -3.791 1 98.5 125 GLN A O 1
ATOM 996 N N . GLU A 1 126 ? -16.438 -42.469 -1.989 1 98.62 126 GLU A N 1
ATOM 997 C CA . GLU A 1 126 ? -17.469 -41.906 -1.113 1 98.62 126 GLU A CA 1
ATOM 998 C C . GLU A 1 126 ? -17.828 -40.469 -1.519 1 98.62 126 GLU A C 1
ATOM 1000 O O . GLU A 1 126 ? -19 -40.125 -1.563 1 98.62 126 GLU A O 1
ATOM 1005 N N . LEU A 1 127 ? -16.844 -39.688 -1.764 1 98.81 127 LEU A N 1
ATOM 1006 C CA . LEU A 1 127 ? -17.062 -38.312 -2.174 1 98.81 127 LEU A CA 1
ATOM 1007 C C . LEU A 1 127 ? -17.797 -38.25 -3.512 1 98.81 127 LEU A C 1
ATOM 1009 O O . LEU A 1 127 ? -18.703 -37.438 -3.693 1 98.81 127 LEU A O 1
ATOM 1013 N N . VAL A 1 128 ? -17.406 -39.094 -4.453 1 98.75 128 VAL A N 1
ATOM 1014 C CA . VAL A 1 128 ? -18.047 -39.125 -5.762 1 98.75 128 VAL A CA 1
ATOM 1015 C C . VAL A 1 128 ? -19.516 -39.469 -5.598 1 98.75 128 VAL A C 1
ATOM 1017 O O . VAL A 1 128 ? -20.375 -38.844 -6.23 1 98.75 128 VAL A O 1
ATOM 1020 N N . ASP A 1 129 ? -19.812 -40.438 -4.734 1 98.69 129 ASP A N 1
ATOM 1021 C CA . ASP A 1 129 ? -21.203 -40.781 -4.449 1 98.69 129 ASP A CA 1
ATOM 1022 C C . ASP A 1 129 ? -21.969 -39.625 -3.871 1 98.69 129 ASP A C 1
ATOM 1024 O O . ASP A 1 129 ? -23.109 -39.344 -4.285 1 98.69 129 ASP A O 1
ATOM 1028 N N . LYS A 1 130 ? -21.344 -38.969 -2.947 1 98.62 130 LYS A N 1
ATOM 1029 C CA . LYS A 1 130 ? -21.984 -37.844 -2.297 1 98.62 130 LYS A CA 1
ATOM 1030 C C . LYS A 1 130 ? -22.234 -36.719 -3.287 1 98.62 130 LYS A C 1
ATOM 1032 O O . LYS A 1 130 ? -23.281 -36.062 -3.256 1 98.62 130 LYS A O 1
ATOM 1037 N N . ILE A 1 131 ? -21.281 -36.406 -4.145 1 98.75 131 ILE A N 1
ATOM 1038 C CA . ILE A 1 131 ? -21.375 -35.344 -5.129 1 98.75 131 ILE A CA 1
ATOM 1039 C C . ILE A 1 131 ? -22.516 -35.625 -6.094 1 98.75 131 ILE A C 1
ATOM 1041 O O . ILE A 1 131 ? -23.344 -34.75 -6.367 1 98.75 131 ILE A O 1
ATOM 1045 N N . GLU A 1 132 ? -22.562 -36.844 -6.586 1 98.5 132 GLU A N 1
ATOM 1046 C CA . GLU A 1 132 ? -23.641 -37.219 -7.488 1 98.5 132 GLU A CA 1
ATOM 1047 C C . GLU A 1 132 ? -25 -37.062 -6.82 1 98.5 132 GLU A C 1
ATOM 1049 O O . GLU A 1 132 ? -25.938 -36.531 -7.426 1 98.5 132 GLU A O 1
ATOM 1054 N N . LYS A 1 133 ? -25.078 -37.469 -5.602 1 98.31 133 LYS A N 1
ATOM 1055 C CA . LYS A 1 133 ? -26.328 -37.406 -4.863 1 98.31 133 LYS A CA 1
ATOM 1056 C C . LYS A 1 133 ? -26.719 -35.969 -4.602 1 98.31 133 LYS A C 1
ATOM 1058 O O . LYS A 1 133 ? -27.922 -35.625 -4.562 1 98.31 133 LYS A O 1
ATOM 1063 N N . ALA A 1 134 ? -25.766 -35.125 -4.441 1 98.56 134 ALA A N 1
ATOM 1064 C CA . ALA A 1 134 ? -26 -33.75 -4.09 1 98.56 134 ALA A CA 1
ATOM 1065 C C . ALA A 1 134 ? -26.469 -32.938 -5.301 1 98.56 134 ALA A C 1
ATOM 1067 O O . ALA A 1 134 ? -26.984 -31.812 -5.16 1 98.56 134 ALA A O 1
ATOM 1068 N N . GLN A 1 135 ? -26.234 -33.406 -6.512 1 98.56 135 GLN A N 1
ATOM 1069 C CA . GLN A 1 135 ? -26.578 -32.688 -7.73 1 98.56 135 GLN A CA 1
ATOM 1070 C C . GLN A 1 135 ? -28.094 -32.5 -7.844 1 98.56 135 GLN A C 1
ATOM 1072 O O . GLN A 1 135 ? -28.859 -33.438 -7.605 1 98.56 135 GLN A O 1
ATOM 1077 N N . GLN A 1 136 ? -28.547 -31.344 -8.164 1 98.06 136 GLN A N 1
ATOM 1078 C CA . GLN A 1 136 ? -29.969 -31.031 -8.32 1 98.06 136 GLN A CA 1
ATOM 1079 C C . GLN A 1 136 ? -30.516 -31.609 -9.633 1 98.06 136 GLN A C 1
ATOM 1081 O O . GLN A 1 136 ? -29.734 -31.938 -10.531 1 98.06 136 GLN A O 1
ATOM 1086 N N . LYS A 1 137 ? -31.797 -31.562 -9.82 1 97.38 137 LYS A N 1
ATOM 1087 C CA . LYS A 1 137 ? -32.469 -32.188 -10.969 1 97.38 137 LYS A CA 1
ATOM 1088 C C . LYS A 1 137 ? -32.062 -31.484 -12.273 1 97.38 137 LYS A C 1
ATOM 1090 O O . LYS A 1 137 ? -31.953 -32.125 -13.312 1 97.38 137 LYS A O 1
ATOM 1095 N N . ASP A 1 138 ? -31.797 -30.297 -12.172 1 97.56 138 ASP A N 1
ATOM 1096 C CA . ASP A 1 138 ? -31.484 -29.531 -13.375 1 97.56 138 ASP A CA 1
ATOM 1097 C C . ASP A 1 138 ? -29.984 -29.562 -13.664 1 97.56 138 ASP A C 1
ATOM 1099 O O . ASP A 1 138 ? -29.5 -28.844 -14.539 1 97.56 138 ASP A O 1
ATOM 1103 N N . GLY A 1 139 ? -29.203 -30.297 -12.891 1 98.25 139 GLY A N 1
ATOM 1104 C CA . GLY A 1 139 ? -27.766 -30.438 -13.109 1 98.25 139 GLY A CA 1
ATOM 1105 C C . GLY A 1 139 ? -26.953 -29.484 -12.25 1 98.25 139 GLY A C 1
ATOM 1106 O O . GLY A 1 139 ? -25.719 -29.609 -12.188 1 98.25 139 GLY A O 1
ATOM 1107 N N . TYR A 1 140 ? -27.625 -28.516 -11.586 1 98.19 140 TYR A N 1
ATOM 1108 C CA . TYR A 1 140 ? -26.938 -27.562 -10.734 1 98.19 140 TYR A CA 1
ATOM 1109 C C . TYR A 1 140 ? -26.234 -28.25 -9.57 1 98.19 140 TYR A C 1
ATOM 1111 O O . TYR A 1 140 ? -26.781 -29.203 -9 1 98.19 140 TYR A O 1
ATOM 1119 N N . LEU A 1 141 ? -25.047 -27.828 -9.266 1 98.19 141 LEU A N 1
ATOM 1120 C CA . LEU A 1 141 ? -24.25 -28.391 -8.188 1 98.19 141 LEU A CA 1
ATOM 1121 C C . LEU A 1 141 ? -23.5 -27.297 -7.441 1 98.19 141 LEU A C 1
ATOM 1123 O O . LEU A 1 141 ? -22.578 -26.688 -7.992 1 98.19 141 LEU A O 1
ATOM 1127 N N . ASN A 1 142 ? -23.891 -27 -6.297 1 98.19 142 ASN A N 1
ATOM 1128 C CA . ASN A 1 142 ? -23.281 -26.047 -5.375 1 98.19 142 ASN A CA 1
ATOM 1129 C C . ASN A 1 142 ? -23.844 -26.203 -3.963 1 98.19 142 ASN A C 1
ATOM 1131 O O . ASN A 1 142 ? -25.047 -26.188 -3.766 1 98.19 142 ASN A O 1
ATOM 1135 N N . ILE A 1 143 ? -22.984 -26.312 -3.02 1 97.88 143 ILE A N 1
ATOM 1136 C CA . ILE A 1 143 ? -23.406 -26.609 -1.66 1 97.88 143 ILE A CA 1
ATOM 1137 C C . ILE A 1 143 ? -24.016 -25.375 -1.019 1 97.88 143 ILE A C 1
ATOM 1139 O O . ILE A 1 143 ? -25.141 -25.406 -0.514 1 97.88 143 ILE A O 1
ATOM 1143 N N . TYR A 1 144 ? -23.297 -24.297 -1.043 1 96.94 144 TYR A N 1
ATOM 1144 C CA . TYR A 1 144 ? -23.688 -23.094 -0.294 1 96.94 144 TYR A CA 1
ATOM 1145 C C . TYR A 1 144 ? -25.016 -22.562 -0.783 1 96.94 144 TYR A C 1
ATOM 1147 O O . TYR A 1 144 ? -25.891 -22.234 0.022 1 96.94 144 TYR A O 1
ATOM 1155 N N . PHE A 1 145 ? -25.25 -22.484 -2.039 1 97.5 145 PHE A N 1
ATOM 1156 C CA . PHE A 1 145 ? -26.438 -21.875 -2.609 1 97.5 145 PHE A CA 1
ATOM 1157 C C . PHE A 1 145 ? -27.578 -22.906 -2.705 1 97.5 145 PHE A C 1
ATOM 1159 O O . PHE A 1 145 ? -28.688 -22.562 -3.139 1 97.5 145 PHE A O 1
ATOM 1166 N N . THR A 1 146 ? -27.297 -24.094 -2.34 1 97.69 146 THR A N 1
ATOM 1167 C CA . THR A 1 146 ? -28.344 -25.094 -2.205 1 97.69 146 THR A CA 1
ATOM 1168 C C . THR A 1 146 ? -28.828 -25.156 -0.762 1 97.69 146 THR A C 1
ATOM 1170 O O . THR A 1 146 ? -30.031 -25.297 -0.517 1 97.69 146 THR A O 1
ATOM 1173 N N . VAL A 1 147 ? -27.906 -24.984 0.199 1 97.25 147 VAL A N 1
ATOM 1174 C CA . VAL A 1 147 ? -28.234 -25.234 1.599 1 97.25 147 VAL A CA 1
ATOM 1175 C C . VAL A 1 147 ? -28.438 -23.906 2.33 1 97.25 147 VAL A C 1
ATOM 1177 O O . VAL A 1 147 ? -29.391 -23.75 3.096 1 97.25 147 VAL A O 1
ATOM 1180 N N . VAL A 1 148 ? -27.594 -23 2.129 1 96.19 148 VAL A N 1
ATOM 1181 C CA . VAL A 1 148 ? -27.5 -21.828 2.992 1 96.19 148 VAL A CA 1
ATOM 1182 C C . VAL A 1 148 ? -28.25 -20.656 2.363 1 96.19 148 VAL A C 1
ATOM 1184 O O . VAL A 1 148 ? -29.062 -20 3.025 1 96.19 148 VAL A O 1
ATOM 1187 N N . ASP A 1 149 ? -28.062 -20.391 1.058 1 96.25 149 ASP A N 1
ATOM 1188 C CA . ASP A 1 149 ? -28.641 -19.234 0.398 1 96.25 149 ASP A CA 1
ATOM 1189 C C . ASP A 1 149 ? -29.219 -19.609 -0.964 1 96.25 149 ASP A C 1
ATOM 1191 O O . ASP A 1 149 ? -28.812 -19.047 -1.99 1 96.25 149 ASP A O 1
ATOM 1195 N N . PRO A 1 150 ? -30.234 -20.391 -1.011 1 96.56 150 PRO A N 1
ATOM 1196 C CA . PRO A 1 150 ? -30.844 -20.766 -2.287 1 96.56 150 PRO A CA 1
ATOM 1197 C C . PRO A 1 150 ? -31.297 -19.562 -3.107 1 96.56 150 PRO A C 1
ATOM 1199 O O . PRO A 1 150 ? -31.281 -19.609 -4.34 1 96.56 150 PRO A O 1
ATOM 1202 N N . GLU A 1 151 ? -31.625 -18.5 -2.449 1 95.81 151 GLU A N 1
ATOM 1203 C CA . GLU A 1 151 ? -32.094 -17.312 -3.148 1 95.81 151 GLU A CA 1
ATOM 1204 C C . GLU A 1 151 ? -30.953 -16.609 -3.879 1 95.81 151 GLU A C 1
ATOM 1206 O O . GLU A 1 151 ? -31.188 -15.812 -4.785 1 95.81 151 GLU A O 1
ATOM 1211 N N . GLY A 1 152 ? -29.734 -16.891 -3.506 1 95.88 152 GLY A N 1
ATOM 1212 C CA . GLY A 1 152 ? -28.578 -16.234 -4.09 1 95.88 152 GLY A CA 1
ATOM 1213 C C . GLY A 1 152 ? -28.047 -16.953 -5.316 1 95.88 152 GLY A C 1
ATOM 1214 O O . GLY A 1 152 ? -27.141 -16.453 -5.988 1 95.88 152 GLY A O 1
ATOM 1215 N N . ARG A 1 153 ? -28.672 -18.078 -5.676 1 96.62 153 ARG A N 1
ATOM 1216 C CA . ARG A 1 153 ? -28.266 -18.859 -6.844 1 96.62 153 ARG A CA 1
ATOM 1217 C C . ARG A 1 153 ? -28.281 -17.984 -8.102 1 96.62 153 ARG A C 1
ATOM 1219 O O . ARG A 1 153 ? -29.25 -17.281 -8.367 1 96.62 153 ARG A O 1
ATOM 1226 N N . TYR A 1 154 ? -27.156 -17.891 -8.859 1 96.5 154 TYR A N 1
ATOM 1227 C CA . TYR A 1 154 ? -27 -17.219 -10.141 1 96.5 154 TYR A CA 1
ATOM 1228 C C . TYR A 1 154 ? -27.062 -15.711 -9.977 1 96.5 154 TYR A C 1
ATOM 1230 O O . TYR A 1 154 ? -27.203 -14.977 -10.953 1 96.5 154 TYR A O 1
ATOM 1238 N N . LYS A 1 155 ? -26.859 -15.227 -8.734 1 95.5 155 LYS A N 1
ATOM 1239 C CA . LYS A 1 155 ? -27.094 -13.797 -8.547 1 95.5 155 LYS A CA 1
ATOM 1240 C C . LYS A 1 155 ? -25.781 -13.047 -8.383 1 95.5 155 LYS A C 1
ATOM 1242 O O . LYS A 1 155 ? -25.734 -11.82 -8.492 1 95.5 155 LYS A O 1
ATOM 1247 N N . ASN A 1 156 ? -24.719 -13.797 -8.156 1 94.75 156 ASN A N 1
ATOM 1248 C CA . ASN A 1 156 ? -23.438 -13.125 -7.902 1 94.75 156 ASN A CA 1
ATOM 1249 C C . ASN A 1 156 ? -22.266 -13.945 -8.422 1 94.75 156 ASN A C 1
ATOM 1251 O O . ASN A 1 156 ? -21.438 -14.43 -7.641 1 94.75 156 ASN A O 1
ATOM 1255 N N . PHE A 1 157 ? -22.109 -13.945 -9.695 1 96.19 157 PHE A N 1
ATOM 1256 C CA . PHE A 1 157 ? -21 -14.648 -10.336 1 96.19 157 PHE A CA 1
ATOM 1257 C C . PHE A 1 157 ? -19.672 -13.938 -10.078 1 96.19 157 PHE A C 1
ATOM 1259 O O . PHE A 1 157 ? -18.625 -14.57 -10 1 96.19 157 PHE A O 1
ATOM 1266 N N . ARG A 1 158 ? -19.766 -12.68 -9.867 1 93.94 158 ARG A N 1
ATOM 1267 C CA . ARG A 1 158 ? -18.609 -11.812 -9.695 1 93.94 158 ARG A CA 1
ATOM 1268 C C . ARG A 1 158 ? -17.812 -12.203 -8.453 1 93.94 158 ARG A C 1
ATOM 1270 O O . ARG A 1 158 ? -16.578 -12.305 -8.508 1 93.94 158 ARG A O 1
ATOM 1277 N N . ASP A 1 159 ? -18.516 -12.477 -7.34 1 91.5 159 ASP A N 1
ATOM 1278 C CA . ASP A 1 159 ? -17.828 -12.516 -6.059 1 91.5 159 ASP A CA 1
ATOM 1279 C C . ASP A 1 159 ? -17.969 -13.891 -5.398 1 91.5 159 ASP A C 1
ATOM 1281 O O . ASP A 1 159 ? -17.188 -14.25 -4.52 1 91.5 159 ASP A O 1
ATOM 1285 N N . MET A 1 160 ? -18.984 -14.734 -5.789 1 93.75 160 MET A N 1
ATOM 1286 C CA . MET A 1 160 ? -19.375 -15.82 -4.895 1 93.75 160 MET A CA 1
ATOM 1287 C C . MET A 1 160 ? -18.984 -17.172 -5.473 1 93.75 160 MET A C 1
ATOM 1289 O O . MET A 1 160 ? -19.5 -18.219 -5.035 1 93.75 160 MET A O 1
ATOM 1293 N N . HIS A 1 161 ? -18.203 -17.391 -6.398 1 95.94 161 HIS A N 1
ATOM 1294 C CA . HIS A 1 161 ? -17.375 -18.516 -6.797 1 95.94 161 HIS A CA 1
ATOM 1295 C C . HIS A 1 161 ? -18.219 -19.719 -7.207 1 95.94 161 HIS A C 1
ATOM 1297 O O . HIS A 1 161 ? -17.781 -20.859 -7.047 1 95.94 161 HIS A O 1
ATOM 1303 N N . GLU A 1 162 ? -19.406 -19.516 -7.676 1 96.81 162 GLU A N 1
ATOM 1304 C CA . GLU A 1 162 ? -20.219 -20.656 -8.117 1 96.81 162 GLU A CA 1
ATOM 1305 C C . GLU A 1 162 ? -19.547 -21.391 -9.266 1 96.81 162 GLU A C 1
ATOM 1307 O O . GLU A 1 162 ? -19.359 -22.609 -9.203 1 96.81 162 GLU A O 1
ATOM 1312 N N . MET A 1 163 ? -19.172 -20.641 -10.219 1 98.31 163 MET A N 1
ATOM 1313 C CA . MET A 1 163 ? -18.578 -21.25 -11.398 1 98.31 163 MET A CA 1
ATOM 1314 C C . MET A 1 163 ? -17.156 -21.734 -11.094 1 98.31 163 MET A C 1
ATOM 1316 O O . MET A 1 163 ? -16.719 -22.734 -11.656 1 98.31 163 MET A O 1
ATOM 1320 N N . TYR A 1 164 ? -16.453 -21.047 -10.25 1 97.88 164 TYR A N 1
ATOM 1321 C CA . TYR A 1 164 ? -15.133 -21.453 -9.789 1 97.88 164 TYR A CA 1
ATOM 1322 C C . TYR A 1 164 ? -15.18 -22.859 -9.18 1 97.88 164 TYR A C 1
ATOM 1324 O O . TYR A 1 164 ? -14.352 -23.703 -9.508 1 97.88 164 TYR A O 1
ATOM 1332 N N . ASN A 1 165 ? -16.125 -23.078 -8.336 1 98.12 165 ASN A N 1
ATOM 1333 C CA . ASN A 1 165 ? -16.328 -24.375 -7.684 1 98.12 165 ASN A CA 1
ATOM 1334 C C . ASN A 1 165 ? -16.625 -25.469 -8.695 1 98.12 165 ASN A C 1
ATOM 1336 O O . ASN A 1 165 ? -16.078 -26.578 -8.602 1 98.12 165 ASN A O 1
ATOM 1340 N N . SER A 1 166 ? -17.469 -25.141 -9.625 1 98.62 166 SER A N 1
ATOM 1341 C CA . SER A 1 166 ? -17.781 -26.094 -10.688 1 98.62 166 SER A CA 1
ATOM 1342 C C . SER A 1 166 ? -16.531 -26.484 -11.469 1 98.62 166 SER A C 1
ATOM 1344 O O . SER A 1 166 ? -16.359 -27.641 -11.828 1 98.62 166 SER A O 1
ATOM 1346 N N . GLY A 1 167 ? -15.719 -25.516 -11.734 1 98.69 167 GLY A N 1
ATOM 1347 C CA . GLY A 1 167 ? -14.484 -25.781 -12.445 1 98.69 167 GLY A CA 1
ATOM 1348 C C . GLY A 1 167 ? -13.578 -26.75 -11.727 1 98.69 167 GLY A C 1
ATOM 1349 O O . GLY A 1 167 ? -13.062 -27.703 -12.344 1 98.69 167 GLY A O 1
ATOM 1350 N N . HIS A 1 168 ? -13.414 -26.578 -10.453 1 98.56 168 HIS A N 1
ATOM 1351 C CA . HIS A 1 168 ? -12.523 -27.453 -9.695 1 98.56 168 HIS A CA 1
ATOM 1352 C C . HIS A 1 168 ? -13.125 -28.844 -9.547 1 98.56 168 HIS A C 1
ATOM 1354 O O . HIS A 1 168 ? -12.391 -29.844 -9.539 1 98.56 168 HIS A O 1
ATOM 1360 N N . LEU A 1 169 ? -14.43 -28.922 -9.398 1 98.75 169 LEU A N 1
ATOM 1361 C CA . LEU A 1 169 ? -15.055 -30.234 -9.383 1 98.75 169 LEU A CA 1
ATOM 1362 C C . LEU A 1 169 ? -14.875 -30.938 -10.719 1 98.75 169 LEU A C 1
ATOM 1364 O O . LEU A 1 169 ? -14.617 -32.156 -10.758 1 98.75 169 LEU A O 1
ATOM 1368 N N . LEU A 1 170 ? -15.055 -30.188 -11.773 1 98.94 170 LEU A N 1
ATOM 1369 C CA . LEU A 1 170 ? -14.852 -30.781 -13.094 1 98.94 170 LEU A CA 1
ATOM 1370 C C . LEU A 1 170 ? -13.43 -31.297 -13.242 1 98.94 170 LEU A C 1
ATOM 1372 O O . LEU A 1 170 ? -13.211 -32.375 -13.789 1 98.94 170 LEU A O 1
ATOM 1376 N N . GLU A 1 171 ? -12.43 -30.516 -12.812 1 98.69 171 GLU A N 1
ATOM 1377 C CA . GLU A 1 171 ? -11.047 -30.984 -12.836 1 98.69 171 GLU A CA 1
ATOM 1378 C C . GLU A 1 171 ? -10.891 -32.281 -12.078 1 98.69 171 GLU A C 1
ATOM 1380 O O . GLU A 1 171 ? -10.211 -33.219 -12.547 1 98.69 171 GLU A O 1
ATOM 1385 N N . GLY A 1 172 ? -11.523 -32.344 -10.922 1 98.69 172 GLY A N 1
ATOM 1386 C CA . GLY A 1 172 ? -11.516 -33.594 -10.164 1 98.69 172 GLY A CA 1
ATOM 1387 C C . GLY A 1 172 ? -12.141 -34.75 -10.914 1 98.69 172 GLY A C 1
ATOM 1388 O O . GLY A 1 172 ? -11.625 -35.844 -10.898 1 98.69 172 GLY A O 1
ATOM 1389 N N . ALA A 1 173 ? -13.219 -34.469 -11.594 1 98.88 173 ALA A N 1
ATOM 1390 C CA . ALA A 1 173 ? -13.938 -35.5 -12.352 1 98.88 173 ALA A CA 1
ATOM 1391 C C . ALA A 1 173 ? -13.078 -36.031 -13.5 1 98.88 173 ALA A C 1
ATOM 1393 O O . ALA A 1 173 ? -13.062 -37.219 -13.773 1 98.88 173 ALA A O 1
ATOM 1394 N N . LEU A 1 174 ? -12.453 -35.125 -14.156 1 98.75 174 LEU A N 1
ATOM 1395 C CA . LEU A 1 174 ? -11.586 -35.5 -15.258 1 98.75 174 LEU A CA 1
ATOM 1396 C C . LEU A 1 174 ? -10.438 -36.375 -14.766 1 98.75 174 LEU A C 1
ATOM 1398 O O . LEU A 1 174 ? -10.125 -37.406 -15.367 1 98.75 174 LEU A O 1
ATOM 1402 N N . ALA A 1 175 ? -9.828 -36 -13.688 1 98.62 175 ALA A N 1
ATOM 1403 C CA . ALA A 1 175 ? -8.742 -36.781 -13.109 1 98.62 175 ALA A CA 1
ATOM 1404 C C . ALA A 1 175 ? -9.242 -38.156 -12.648 1 98.62 175 ALA A C 1
ATOM 1406 O O . ALA A 1 175 ? -8.578 -39.156 -12.867 1 98.62 175 ALA A O 1
ATOM 1407 N N . HIS A 1 176 ? -10.383 -38.188 -12.023 1 98.75 176 HIS A N 1
ATOM 1408 C CA . HIS A 1 176 ? -10.977 -39.438 -11.539 1 98.75 176 HIS A CA 1
ATOM 1409 C C . HIS A 1 176 ? -11.273 -40.375 -12.688 1 98.75 176 HIS A C 1
ATOM 1411 O O . HIS A 1 176 ? -11.008 -41.594 -12.578 1 98.75 176 HIS A O 1
ATOM 1417 N N . TYR A 1 177 ? -11.797 -39.875 -13.742 1 98.56 177 TYR A N 1
ATOM 1418 C CA . TYR A 1 177 ? -12.086 -40.688 -14.914 1 98.56 177 TYR A CA 1
ATOM 1419 C C . TYR A 1 177 ? -10.812 -41.312 -15.484 1 98.56 177 TYR A C 1
ATOM 1421 O O . TYR A 1 177 ? -10.797 -42.5 -15.836 1 98.56 177 TYR A O 1
ATOM 1429 N N . GLN A 1 178 ? -9.828 -40.531 -15.57 1 96.88 178 GLN A N 1
ATOM 1430 C CA . GLN A 1 178 ? -8.562 -41.031 -16.094 1 96.88 178 GLN A CA 1
ATOM 1431 C C . GLN A 1 178 ? -7.984 -42.125 -15.203 1 96.88 178 GLN A C 1
ATOM 1433 O O . GLN A 1 178 ? -7.383 -43.062 -15.695 1 96.88 178 GLN A O 1
ATOM 1438 N N . TYR A 1 179 ? -8.148 -42.031 -13.906 1 96.88 179 TYR A N 1
ATOM 1439 C CA . TYR A 1 179 ? -7.574 -42.938 -12.922 1 96.88 179 TYR A CA 1
ATOM 1440 C C . TYR A 1 179 ? -8.367 -44.25 -12.867 1 96.88 179 TYR A C 1
ATOM 1442 O O . TYR A 1 179 ? -7.789 -45.344 -12.898 1 96.88 179 TYR A O 1
ATOM 1450 N N . THR A 1 180 ? -9.75 -44.156 -12.914 1 97.19 180 THR A N 1
ATOM 1451 C CA . THR A 1 180 ? -10.578 -45.312 -12.594 1 97.19 180 THR A CA 1
ATOM 1452 C C . THR A 1 180 ? -11.289 -45.844 -13.836 1 97.19 180 THR A C 1
ATOM 1454 O O . THR A 1 180 ? -11.773 -46.969 -13.852 1 97.19 180 THR A O 1
ATOM 1457 N N . GLY A 1 181 ? -11.461 -44.938 -14.82 1 97.12 181 GLY A N 1
ATOM 1458 C CA . GLY A 1 181 ? -12.289 -45.281 -15.969 1 97.12 181 GLY A CA 1
ATOM 1459 C C . GLY A 1 181 ? -13.766 -45.094 -15.727 1 97.12 181 GLY A C 1
ATOM 1460 O O . GLY A 1 181 ? -14.57 -45.156 -16.656 1 97.12 181 GLY A O 1
ATOM 1461 N N . SER A 1 182 ? -14.109 -44.781 -14.492 1 98.25 182 SER A N 1
ATOM 1462 C CA . SER A 1 182 ? -15.516 -44.594 -14.156 1 98.25 182 SER A CA 1
ATOM 1463 C C . SER A 1 182 ? -16.062 -43.281 -14.719 1 98.25 182 SER A C 1
ATOM 1465 O O . SER A 1 182 ? -15.422 -42.219 -14.586 1 98.25 182 SER A O 1
ATOM 1467 N N . ARG A 1 183 ? -17.203 -43.344 -15.281 1 98.38 183 ARG A N 1
ATOM 1468 C CA . ARG A 1 183 ? -17.844 -42.156 -15.836 1 98.38 183 ARG A CA 1
ATOM 1469 C C . ARG A 1 183 ? -18.781 -41.5 -14.82 1 98.38 183 ARG A C 1
ATOM 1471 O O . ARG A 1 183 ? -19.344 -40.438 -15.078 1 98.38 183 ARG A O 1
ATOM 1478 N N . GLN A 1 184 ? -18.953 -42.062 -13.625 1 98.69 184 GLN A N 1
ATOM 1479 C CA . GLN A 1 184 ? -19.938 -41.594 -12.656 1 98.69 184 GLN A CA 1
ATOM 1480 C C . GLN A 1 184 ? -19.766 -40.125 -12.352 1 98.69 184 GLN A C 1
ATOM 1482 O O . GLN A 1 184 ? -20.688 -39.344 -12.523 1 98.69 184 GLN A O 1
ATOM 1487 N N . PHE A 1 185 ? -18.594 -39.812 -11.898 1 98.81 185 PHE A N 1
ATOM 1488 C CA . PHE A 1 185 ? -18.281 -38.406 -11.57 1 98.81 185 PHE A CA 1
ATOM 1489 C C . PHE A 1 185 ? -18.297 -37.531 -12.82 1 98.81 185 PHE A C 1
ATOM 1491 O O . PHE A 1 185 ? -18.828 -36.438 -12.805 1 98.81 185 PHE A O 1
ATOM 1498 N N . LEU A 1 186 ? -17.719 -37.969 -13.922 1 98.81 186 LEU A N 1
ATOM 1499 C CA . LEU A 1 186 ? -17.656 -37.25 -15.18 1 98.81 186 LEU A CA 1
ATOM 1500 C C . LEU A 1 186 ? -19.047 -36.906 -15.688 1 98.81 186 LEU A C 1
ATOM 1502 O O . LEU A 1 186 ? -19.312 -35.781 -16.109 1 98.81 186 LEU A O 1
ATOM 1506 N N . ASP A 1 187 ? -19.953 -37.875 -15.672 1 98.69 187 ASP A N 1
ATOM 1507 C CA . ASP A 1 187 ? -21.312 -37.688 -16.172 1 98.69 187 ASP A CA 1
ATOM 1508 C C . ASP A 1 187 ? -22.062 -36.656 -15.312 1 98.69 187 ASP A C 1
ATOM 1510 O O . ASP A 1 187 ? -22.828 -35.844 -15.836 1 98.69 187 ASP A O 1
ATOM 1514 N N . ALA A 1 188 ? -21.859 -36.75 -14 1 98.75 188 ALA A N 1
ATOM 1515 C CA . ALA A 1 188 ? -22.438 -35.719 -13.125 1 98.75 188 ALA A CA 1
ATOM 1516 C C . ALA A 1 188 ? -21.984 -34.312 -13.523 1 98.75 188 ALA A C 1
ATOM 1518 O O . ALA A 1 188 ? -22.781 -33.406 -13.57 1 98.75 188 ALA A O 1
ATOM 1519 N N . MET A 1 189 ? -20.719 -34.219 -13.836 1 98.88 189 MET A N 1
ATOM 1520 C CA . MET A 1 189 ? -20.188 -32.906 -14.141 1 98.88 189 MET A CA 1
ATOM 1521 C C . MET A 1 189 ? -20.578 -32.469 -15.555 1 98.88 189 MET A C 1
ATOM 1523 O O . MET A 1 189 ? -20.781 -31.266 -15.805 1 98.88 189 MET A O 1
ATOM 1527 N N . ILE A 1 190 ? -20.656 -33.375 -16.516 1 98.81 190 ILE A N 1
ATOM 1528 C CA . ILE A 1 190 ? -21.172 -33.031 -17.844 1 98.81 190 ILE A CA 1
ATOM 1529 C C . ILE A 1 190 ? -22.578 -32.469 -17.719 1 98.81 190 ILE A C 1
ATOM 1531 O O . ILE A 1 190 ? -22.906 -31.469 -18.344 1 98.81 190 ILE A O 1
ATOM 1535 N N . LYS A 1 191 ? -23.391 -33.094 -16.844 1 98.69 191 LYS A N 1
ATOM 1536 C CA . LYS A 1 191 ? -24.734 -32.594 -16.578 1 98.69 191 LYS A CA 1
ATOM 1537 C C . LYS A 1 191 ? -24.672 -31.188 -15.969 1 98.69 191 LYS A C 1
ATOM 1539 O O . LYS A 1 191 ? -25.5 -30.344 -16.266 1 98.69 191 LYS A O 1
ATOM 1544 N N . ASN A 1 192 ? -23.766 -31 -15.086 1 98.81 192 ASN A N 1
ATOM 1545 C CA . ASN A 1 192 ? -23.594 -29.672 -14.508 1 98.81 192 ASN A CA 1
ATOM 1546 C C . ASN A 1 192 ? -23.203 -28.641 -15.562 1 98.81 192 ASN A C 1
ATOM 1548 O O . ASN A 1 192 ? -23.734 -27.531 -15.586 1 98.81 192 ASN A O 1
ATOM 1552 N N . ILE A 1 193 ? -22.234 -28.953 -16.469 1 98.81 193 ILE A N 1
ATOM 1553 C CA . ILE A 1 193 ? -21.797 -28.062 -17.531 1 98.81 193 ILE A CA 1
ATOM 1554 C C . ILE A 1 193 ? -22.969 -27.766 -18.469 1 98.81 193 ILE A C 1
ATOM 1556 O O . ILE A 1 193 ? -23.141 -26.625 -18.922 1 98.81 193 ILE A O 1
ATOM 1560 N N . ASP A 1 194 ? -23.75 -28.781 -18.734 1 98.38 194 ASP A N 1
ATOM 1561 C CA . ASP A 1 194 ? -24.938 -28.578 -19.547 1 98.38 194 ASP A CA 1
ATOM 1562 C C . ASP A 1 194 ? -25.875 -27.547 -18.891 1 98.38 194 ASP A C 1
ATOM 1564 O O . ASP A 1 194 ? -26.5 -26.75 -19.594 1 98.38 194 ASP A O 1
ATOM 1568 N N . SER A 1 195 ? -25.984 -27.656 -17.609 1 98.25 195 SER A N 1
ATOM 1569 C CA . SER A 1 195 ? -26.812 -26.688 -16.906 1 98.25 195 SER A CA 1
ATOM 1570 C C . SER A 1 195 ? -26.266 -25.281 -17.078 1 98.25 195 SER A C 1
ATOM 1572 O O . SER A 1 195 ? -27.047 -24.328 -17.266 1 98.25 195 SER A O 1
ATOM 1574 N N . TRP A 1 196 ? -24.953 -25.078 -17 1 98.62 196 TRP A N 1
ATOM 1575 C CA . TRP A 1 196 ? -24.344 -23.781 -17.219 1 98.62 196 TRP A CA 1
ATOM 1576 C C . TRP A 1 196 ? -24.609 -23.281 -18.641 1 98.62 196 TRP A C 1
ATOM 1578 O O . TRP A 1 196 ? -24.984 -22.141 -18.844 1 98.62 196 TRP A O 1
ATOM 1588 N N . ILE A 1 197 ? -24.438 -24.156 -19.641 1 98.25 197 ILE A N 1
ATOM 1589 C CA . ILE A 1 197 ? -24.594 -23.797 -21.047 1 98.25 197 ILE A CA 1
ATOM 1590 C C . ILE A 1 197 ? -26.047 -23.375 -21.312 1 98.25 197 ILE A C 1
ATOM 1592 O O . ILE A 1 197 ? -26.297 -22.469 -22.125 1 98.25 197 ILE A O 1
ATOM 1596 N N . ARG A 1 198 ? -26.938 -24 -20.609 1 97.94 198 ARG A N 1
ATOM 1597 C CA . ARG A 1 198 ? -28.344 -23.641 -20.75 1 97.94 198 ARG A CA 1
ATOM 1598 C C . ARG A 1 198 ? -28.609 -22.234 -20.219 1 97.94 198 ARG A C 1
ATOM 1600 O O . ARG A 1 198 ? -29.359 -21.469 -20.828 1 97.94 198 ARG A O 1
ATOM 1607 N N . GLU A 1 199 ? -28 -21.891 -19.109 1 98 199 GLU A N 1
ATOM 1608 C CA . GLU A 1 199 ? -28.359 -20.672 -18.375 1 98 199 GLU A CA 1
ATOM 1609 C C . GLU A 1 199 ? -27.484 -19.484 -18.812 1 98 199 GLU A C 1
ATOM 1611 O O . GLU A 1 199 ? -27.891 -18.328 -18.688 1 98 199 GLU A O 1
ATOM 1616 N N . VAL A 1 200 ? -26.25 -19.703 -19.281 1 98.38 200 VAL A N 1
ATOM 1617 C CA . VAL A 1 200 ? -25.25 -18.688 -19.547 1 98.38 200 VAL A CA 1
ATOM 1618 C C . VAL A 1 200 ? -24.781 -18.781 -21 1 98.38 200 VAL A C 1
ATOM 1620 O O . VAL A 1 200 ? -24.5 -19.875 -21.484 1 98.38 200 VAL A O 1
ATOM 1623 N N . GLY A 1 201 ? -24.75 -17.688 -21.703 1 97.62 201 GLY A N 1
ATOM 1624 C CA . GLY A 1 201 ? -24.344 -17.719 -23.094 1 97.62 201 GLY A CA 1
ATOM 1625 C C . GLY A 1 201 ? -24.672 -16.422 -23.828 1 97.62 201 GLY A C 1
ATOM 1626 O O . GLY A 1 201 ? -25.047 -15.43 -23.203 1 97.62 201 GLY A O 1
ATOM 1627 N N . PRO A 1 202 ? -24.391 -16.406 -25.094 1 95.69 202 PRO A N 1
ATOM 1628 C CA . PRO A 1 202 ? -24.562 -15.195 -25.891 1 95.69 202 PRO A CA 1
ATOM 1629 C C . PRO A 1 202 ? -26.016 -14.984 -26.344 1 95.69 202 PRO A C 1
ATOM 1631 O O . PRO A 1 202 ? -26.359 -13.914 -26.859 1 95.69 202 PRO A O 1
ATOM 1634 N N . ASN A 1 203 ? -26.875 -15.875 -26.078 1 95.5 203 ASN A N 1
ATOM 1635 C CA . ASN A 1 203 ? -28.219 -15.844 -26.672 1 95.5 203 ASN A CA 1
ATOM 1636 C C . ASN A 1 203 ? -29.203 -15.078 -25.797 1 95.5 203 ASN A C 1
ATOM 1638 O O . ASN A 1 203 ? -28.953 -14.891 -24.594 1 95.5 203 ASN A O 1
ATOM 1642 N N . LYS A 1 204 ? -30.312 -14.609 -26.438 1 93.56 204 LYS A N 1
ATOM 1643 C CA . LYS A 1 204 ? -31.391 -13.945 -25.703 1 93.56 204 LYS A CA 1
ATOM 1644 C C . LYS A 1 204 ? -31.953 -14.852 -24.609 1 93.56 204 LYS A C 1
ATOM 1646 O O . LYS A 1 204 ? -32.188 -16.047 -24.844 1 93.56 204 LYS A O 1
ATOM 1651 N N . GLY A 1 205 ? -32.125 -14.344 -23.531 1 93.81 205 GLY A N 1
ATOM 1652 C CA . GLY A 1 205 ? -32.656 -15.102 -22.406 1 93.81 205 GLY A CA 1
ATOM 1653 C C . GLY A 1 205 ? -31.578 -15.68 -21.5 1 93.81 205 GLY A C 1
ATOM 1654 O O . GLY A 1 205 ? -31.859 -16.047 -20.359 1 93.81 205 GLY A O 1
ATOM 1655 N N . GLN A 1 206 ? -30.453 -15.812 -22.016 1 97 206 GLN A N 1
ATOM 1656 C CA . GLN A 1 206 ? -29.344 -16.297 -21.188 1 97 206 GLN A CA 1
ATOM 1657 C C . GLN A 1 206 ? -28.688 -15.148 -20.438 1 97 206 GLN A C 1
ATOM 1659 O O . GLN A 1 206 ? -28.781 -13.984 -20.844 1 97 206 GLN A O 1
ATOM 1664 N N . MET A 1 207 ? -28.078 -15.523 -19.328 1 98 207 MET A N 1
ATOM 1665 C CA . MET A 1 207 ? -27.219 -14.57 -18.625 1 98 207 MET A CA 1
ATOM 1666 C C . MET A 1 207 ? -25.875 -14.438 -19.344 1 98 207 MET A C 1
ATOM 1668 O O . MET A 1 207 ? -25.281 -15.438 -19.75 1 98 207 MET A O 1
ATOM 1672 N N . HIS A 1 208 ? -25.406 -13.289 -19.516 1 98.12 208 HIS A N 1
ATOM 1673 C CA . HIS A 1 208 ? -24.125 -13.07 -20.172 1 98.12 208 HIS A CA 1
ATOM 1674 C C . HIS A 1 208 ? -22.984 -13.086 -19.156 1 98.12 208 HIS A C 1
ATOM 1676 O O . HIS A 1 208 ? -22.156 -12.172 -19.141 1 98.12 208 HIS A O 1
ATOM 1682 N N . ALA A 1 209 ? -23 -14.086 -18.266 1 98.19 209 ALA A N 1
ATOM 1683 C CA . ALA A 1 209 ? -22.078 -14.188 -17.141 1 98.19 209 ALA A CA 1
ATOM 1684 C C . ALA A 1 209 ? -20.812 -14.945 -17.531 1 98.19 209 ALA A C 1
ATOM 1686 O O . ALA A 1 209 ? -20.75 -15.547 -18.594 1 98.19 209 ALA A O 1
ATOM 1687 N N . TYR A 1 210 ? -19.859 -14.859 -16.812 1 98.31 210 TYR A N 1
ATOM 1688 C CA . TYR A 1 210 ? -18.594 -15.578 -16.797 1 98.31 210 TYR A CA 1
ATOM 1689 C C . TYR A 1 210 ? -18.047 -15.695 -15.391 1 98.31 210 TYR A C 1
ATOM 1691 O O . TYR A 1 210 ? -18.516 -15.023 -14.469 1 98.31 210 TYR A O 1
ATOM 1699 N N . PRO A 1 211 ? -17.031 -16.562 -15.156 1 98 211 PRO A N 1
ATOM 1700 C CA . PRO A 1 211 ? -16.547 -16.766 -13.789 1 98 211 PRO A CA 1
ATOM 1701 C C . PRO A 1 211 ? -15.867 -15.531 -13.219 1 98 211 PRO A C 1
ATOM 1703 O O . PRO A 1 211 ? -15.016 -14.93 -13.875 1 98 211 PRO A O 1
ATOM 1706 N N . GLY A 1 212 ? -16.266 -15.133 -11.93 1 96.75 212 GLY A N 1
ATOM 1707 C CA . GLY A 1 212 ? -15.539 -14.086 -11.234 1 96.75 212 GLY A CA 1
ATOM 1708 C C . GLY A 1 212 ? -14.109 -14.484 -10.906 1 96.75 212 GLY A C 1
ATOM 1709 O O . GLY A 1 212 ? -13.203 -13.648 -10.945 1 96.75 212 GLY A O 1
ATOM 1710 N N . HIS A 1 213 ? -13.938 -15.711 -10.5 1 97.25 213 HIS A N 1
ATOM 1711 C CA . HIS A 1 213 ? -12.641 -16.359 -10.344 1 97.25 213 HIS A CA 1
ATOM 1712 C C . HIS A 1 213 ? -12.445 -17.453 -11.383 1 97.25 213 HIS A C 1
ATOM 1714 O O . HIS A 1 213 ? -13.039 -18.531 -11.289 1 97.25 213 HIS A O 1
ATOM 1720 N N . PRO A 1 214 ? -11.547 -17.234 -12.305 1 98.31 214 PRO A N 1
ATOM 1721 C CA . PRO A 1 214 ? -11.352 -18.188 -13.391 1 98.31 214 PRO A CA 1
ATOM 1722 C C . PRO A 1 214 ? -10.961 -19.578 -12.883 1 98.31 214 PRO A C 1
ATOM 1724 O O . PRO A 1 214 ? -10.227 -19.688 -11.898 1 98.31 214 PRO A O 1
ATOM 1727 N N . GLU A 1 215 ? -11.383 -20.578 -13.406 1 98.44 215 GLU A N 1
ATOM 1728 C CA . GLU A 1 215 ? -11.102 -22.016 -13.281 1 98.44 215 GLU A CA 1
ATOM 1729 C C . GLU A 1 215 ? -11.961 -22.828 -14.25 1 98.44 215 GLU A C 1
ATOM 1731 O O . GLU A 1 215 ? -11.461 -23.766 -14.875 1 98.44 215 GLU A O 1
ATOM 1736 N N . LEU A 1 216 ? -13.219 -22.422 -14.359 1 98.75 216 LEU A N 1
ATOM 1737 C CA . LEU A 1 216 ? -14.133 -23.172 -15.227 1 98.75 216 LEU A CA 1
ATOM 1738 C C . LEU A 1 216 ? -13.672 -23.109 -16.672 1 98.75 216 LEU A C 1
ATOM 1740 O O . LEU A 1 216 ? -13.844 -24.078 -17.422 1 98.75 216 LEU A O 1
ATOM 1744 N N . GLU A 1 217 ? -13.125 -21.953 -17.125 1 98.25 217 GLU A N 1
ATOM 1745 C CA . GLU A 1 217 ? -12.602 -21.812 -18.484 1 98.25 217 GLU A CA 1
ATOM 1746 C C . GLU A 1 217 ? -11.594 -22.906 -18.797 1 98.25 217 GLU A C 1
ATOM 1748 O O . GLU A 1 217 ? -11.68 -23.562 -19.844 1 98.25 217 GLU A O 1
ATOM 1753 N N . LEU A 1 218 ? -10.664 -23.172 -17.828 1 97.56 218 LEU A N 1
ATOM 1754 C CA . LEU A 1 218 ? -9.633 -24.203 -18 1 97.56 218 LEU A CA 1
ATOM 1755 C C . LEU A 1 218 ? -10.25 -25.594 -18.031 1 97.56 218 LEU A C 1
ATOM 1757 O O . LEU A 1 218 ? -9.945 -26.391 -18.922 1 97.56 218 LEU A O 1
ATOM 1761 N N . ALA A 1 219 ? -11.141 -25.781 -17.141 1 98.62 219 ALA A N 1
ATOM 1762 C CA . ALA A 1 219 ? -11.703 -27.125 -16.953 1 98.62 219 ALA A CA 1
ATOM 1763 C C . ALA A 1 219 ? -12.555 -27.531 -18.156 1 98.62 219 ALA A C 1
ATOM 1765 O O . ALA A 1 219 ? -12.492 -28.688 -18.609 1 98.62 219 ALA A O 1
ATOM 1766 N N . VAL A 1 220 ? -13.328 -26.594 -18.672 1 98.75 220 VAL A N 1
ATOM 1767 C CA . VAL A 1 220 ? -14.242 -26.938 -19.75 1 98.75 220 VAL A CA 1
ATOM 1768 C C . VAL A 1 220 ? -13.445 -27.188 -21.031 1 98.75 220 VAL A C 1
ATOM 1770 O O . VAL A 1 220 ? -13.82 -28.031 -21.844 1 98.75 220 VAL A O 1
ATOM 1773 N N . LEU A 1 221 ? -12.367 -26.5 -21.203 1 98.25 221 LEU A N 1
ATOM 1774 C CA . LEU A 1 221 ? -11.523 -26.75 -22.359 1 98.25 221 LEU A CA 1
ATOM 1775 C C . LEU A 1 221 ? -10.898 -28.141 -22.281 1 98.25 221 LEU A C 1
ATOM 1777 O O . LEU A 1 221 ? -10.742 -28.828 -23.297 1 98.25 221 LEU A O 1
ATOM 1781 N N . ARG A 1 222 ? -10.555 -28.578 -21.094 1 98.25 222 ARG A N 1
ATOM 1782 C CA . ARG A 1 222 ? -10.078 -29.938 -20.938 1 98.25 222 ARG A CA 1
ATOM 1783 C C . ARG A 1 222 ? -11.195 -30.953 -21.188 1 98.25 222 ARG A C 1
ATOM 1785 O O . ARG A 1 222 ? -10.961 -32 -21.781 1 98.25 222 ARG A O 1
ATOM 1792 N N . LEU A 1 223 ? -12.359 -30.594 -20.734 1 98.69 223 LEU A N 1
ATOM 1793 C CA . LEU A 1 223 ? -13.508 -31.438 -21.031 1 98.69 223 LEU A CA 1
ATOM 1794 C C . LEU A 1 223 ? -13.711 -31.578 -22.531 1 98.69 223 LEU A C 1
ATOM 1796 O O . LEU A 1 223 ? -13.977 -32.656 -23.031 1 98.69 223 LEU A O 1
ATOM 1800 N N . ALA A 1 224 ? -13.641 -30.469 -23.203 1 98.06 224 ALA A N 1
ATOM 1801 C CA . ALA A 1 224 ? -13.789 -30.453 -24.656 1 98.06 224 ALA A CA 1
ATOM 1802 C C . ALA A 1 224 ? -12.773 -31.375 -25.328 1 98.06 224 ALA A C 1
ATOM 1804 O O . ALA A 1 224 ? -13.086 -32.062 -26.297 1 98.06 224 ALA A O 1
ATOM 1805 N N . SER A 1 225 ? -11.578 -31.328 -24.828 1 96.25 225 SER A N 1
ATOM 1806 C CA . SER A 1 225 ? -10.516 -32.156 -25.359 1 96.25 225 SER A CA 1
ATOM 1807 C C . SER A 1 225 ? -10.844 -33.656 -25.188 1 96.25 225 SER A C 1
ATOM 1809 O O . SER A 1 225 ? -10.477 -34.469 -26.031 1 96.25 225 SER A O 1
ATOM 1811 N N . LEU A 1 226 ? -11.492 -33.938 -24.109 1 96.56 226 LEU A N 1
ATOM 1812 C CA . LEU A 1 226 ? -11.844 -35.344 -23.812 1 96.56 226 LEU A CA 1
ATOM 1813 C C . LEU A 1 226 ? -13.062 -35.781 -24.625 1 96.56 226 LEU A C 1
ATOM 1815 O O . LEU A 1 226 ? -13.039 -36.812 -25.266 1 96.56 226 LEU A O 1
ATOM 1819 N N . THR A 1 227 ? -14.125 -34.938 -24.641 1 96.81 227 THR A N 1
ATOM 1820 C CA . THR A 1 227 ? -15.414 -35.312 -25.188 1 96.81 227 THR A CA 1
ATOM 1821 C C . THR A 1 227 ? -15.453 -35.094 -26.703 1 96.81 227 THR A C 1
ATOM 1823 O O . THR A 1 227 ? -16.281 -35.656 -27.406 1 96.81 227 THR A O 1
ATOM 1826 N N . LYS A 1 228 ? -14.719 -34.156 -27.156 1 96.06 228 LYS A N 1
ATOM 1827 C CA . LYS A 1 228 ? -14.727 -33.688 -28.547 1 96.06 228 LYS A CA 1
ATOM 1828 C C . LYS A 1 228 ? -16.094 -33.125 -28.938 1 96.06 228 LYS A C 1
ATOM 1830 O O . LYS A 1 228 ? -16.453 -33.125 -30.109 1 96.06 228 LYS A O 1
ATOM 1835 N N . ASP A 1 229 ? -16.828 -32.875 -27.922 1 96.69 229 ASP A N 1
ATOM 1836 C CA . ASP A 1 229 ? -18.109 -32.219 -28.156 1 96.69 229 ASP A CA 1
ATOM 1837 C C . ASP A 1 229 ? -17.922 -30.734 -28.391 1 96.69 229 ASP A C 1
ATOM 1839 O O . ASP A 1 229 ? -17.453 -30.016 -27.5 1 96.69 229 ASP A O 1
ATOM 1843 N N . PRO A 1 230 ? -18.359 -30.219 -29.5 1 96.94 230 PRO A N 1
ATOM 1844 C CA . PRO A 1 230 ? -18.141 -28.812 -29.828 1 96.94 230 PRO A CA 1
ATOM 1845 C C . PRO A 1 230 ? -18.766 -27.844 -28.828 1 96.94 230 PRO A C 1
ATOM 1847 O O . PRO A 1 230 ? -18.25 -26.75 -28.609 1 96.94 230 PRO A O 1
ATOM 1850 N N . LYS A 1 231 ? -19.859 -28.25 -28.234 1 97.56 231 LYS A N 1
ATOM 1851 C CA . LYS A 1 231 ? -20.531 -27.344 -27.312 1 97.56 231 LYS A CA 1
ATOM 1852 C C . LYS A 1 231 ? -19.625 -27 -26.125 1 97.56 231 LYS A C 1
ATOM 1854 O O . LYS A 1 231 ? -19.719 -25.891 -25.578 1 97.56 231 LYS A O 1
ATOM 1859 N N . HIS A 1 232 ? -18.844 -27.938 -25.672 1 98.19 232 HIS A N 1
ATOM 1860 C CA . HIS A 1 232 ? -17.906 -27.656 -24.578 1 98.19 232 HIS A CA 1
ATOM 1861 C C . HIS A 1 232 ? -16.844 -26.656 -25 1 98.19 232 HIS A C 1
ATOM 1863 O O . HIS A 1 232 ? -16.516 -25.75 -24.25 1 98.19 232 HIS A O 1
ATOM 1869 N N . GLN A 1 233 ? -16.266 -26.812 -26.188 1 97.19 233 GLN A N 1
ATOM 1870 C CA . GLN A 1 233 ? -15.289 -25.875 -26.719 1 97.19 233 GLN A CA 1
ATOM 1871 C C . GLN A 1 233 ? -15.898 -24.484 -26.906 1 97.19 233 GLN A C 1
ATOM 1873 O O . GLN A 1 233 ? -15.258 -23.469 -26.594 1 97.19 233 GLN A O 1
ATOM 1878 N N . GLU A 1 234 ? -17.094 -24.484 -27.422 1 98.12 234 GLU A N 1
ATOM 1879 C CA . GLU A 1 234 ? -17.797 -23.219 -27.641 1 98.12 234 GLU A CA 1
ATOM 1880 C C . GLU A 1 234 ? -18.062 -22.5 -26.328 1 98.12 234 GLU A C 1
ATOM 1882 O O . GLU A 1 234 ? -17.953 -21.266 -26.25 1 98.12 234 GLU A O 1
ATOM 1887 N N . PHE A 1 235 ? -18.391 -23.25 -25.344 1 98.5 235 PHE A N 1
ATOM 1888 C CA . PHE A 1 235 ? -18.656 -22.641 -24.031 1 98.5 235 PHE A CA 1
ATOM 1889 C C . PHE A 1 235 ? -17.375 -22.062 -23.438 1 98.5 235 PHE A C 1
ATOM 1891 O O . PHE A 1 235 ? -17.391 -20.953 -22.906 1 98.5 235 PHE A O 1
ATOM 1898 N N . GLY A 1 236 ? -16.281 -22.797 -23.531 1 98.19 236 GLY A N 1
ATOM 1899 C CA . GLY A 1 236 ? -14.992 -22.25 -23.109 1 98.19 236 GLY A CA 1
ATOM 1900 C C . GLY A 1 236 ? -14.633 -20.969 -23.828 1 98.19 236 GLY A C 1
ATOM 1901 O O . GLY A 1 236 ? -14.188 -20 -23.203 1 98.19 236 GLY A O 1
ATOM 1902 N N . HIS A 1 237 ? -14.836 -20.984 -25.156 1 98.44 237 HIS A N 1
ATOM 1903 C CA . HIS A 1 237 ? -14.586 -19.797 -25.953 1 98.44 237 HIS A CA 1
ATOM 1904 C C . HIS A 1 237 ? -15.461 -18.625 -25.516 1 98.44 237 HIS A C 1
ATOM 1906 O O . HIS A 1 237 ? -14.992 -17.5 -25.406 1 98.44 237 HIS A O 1
ATOM 1912 N N . TYR A 1 238 ? -16.703 -18.938 -25.234 1 98.44 238 TYR A N 1
ATOM 1913 C CA . TYR A 1 238 ? -17.641 -17.906 -24.797 1 98.44 238 TYR A CA 1
ATOM 1914 C C . TYR A 1 238 ? -17.172 -17.266 -23.5 1 98.44 238 TYR A C 1
ATOM 1916 O O . TYR A 1 238 ? -17.156 -16.047 -23.375 1 98.44 238 TYR A O 1
ATOM 1924 N N . LEU A 1 239 ? -16.828 -18.078 -22.516 1 98.69 239 LEU A N 1
ATOM 1925 C CA . LEU A 1 239 ? -16.453 -17.578 -21.188 1 98.69 239 LEU A CA 1
ATOM 1926 C C . LEU A 1 239 ? -15.273 -16.609 -21.297 1 98.69 239 LEU A C 1
ATOM 1928 O O . LEU A 1 239 ? -15.227 -15.617 -20.578 1 98.69 239 LEU A O 1
ATOM 1932 N N . LEU A 1 240 ? -14.328 -16.875 -22.172 1 98.62 240 LEU A N 1
ATOM 1933 C CA . LEU A 1 240 ? -13.156 -16.031 -22.359 1 98.62 240 LEU A CA 1
ATOM 1934 C C . LEU A 1 240 ? -13.516 -14.781 -23.156 1 98.62 240 LEU A C 1
ATOM 1936 O O . LEU A 1 240 ? -13.094 -13.672 -22.812 1 98.62 240 LEU A O 1
ATOM 1940 N N . SER A 1 241 ? -14.336 -14.953 -24.172 1 98.19 241 SER A N 1
ATOM 1941 C CA . SER A 1 241 ? -14.641 -13.867 -25.094 1 98.19 241 SER A CA 1
ATOM 1942 C C . SER A 1 241 ? -15.594 -12.859 -24.469 1 98.19 241 SER A C 1
ATOM 1944 O O . SER A 1 241 ? -15.531 -11.664 -24.766 1 98.19 241 SER A O 1
ATOM 1946 N N . GLU A 1 242 ? -16.469 -13.336 -23.609 1 98.25 242 GLU A N 1
ATOM 1947 C CA 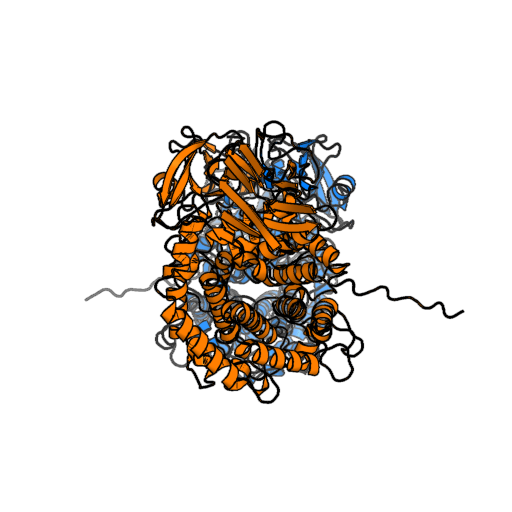. GLU A 1 242 ? -17.5 -12.484 -23.047 1 98.25 242 GLU A CA 1
ATOM 1948 C C . GLU A 1 242 ? -16.953 -11.586 -21.938 1 98.25 242 GLU A C 1
ATOM 1950 O O . GLU A 1 242 ? -17.5 -10.516 -21.672 1 98.25 242 GLU A O 1
ATOM 1955 N N . ARG A 1 243 ? -15.922 -12.023 -21.281 1 98.25 243 ARG A N 1
ATOM 1956 C CA . ARG A 1 243 ? -15.367 -11.297 -20.141 1 98.25 243 ARG A CA 1
ATOM 1957 C C . ARG A 1 243 ? -14.984 -9.875 -20.531 1 98.25 243 ARG A C 1
ATOM 1959 O O . ARG A 1 243 ? -14.234 -9.672 -21.5 1 98.25 243 ARG A O 1
ATOM 1966 N N . GLY A 1 244 ? -15.5 -8.898 -19.812 1 97.5 244 GLY A N 1
ATOM 1967 C CA . GLY A 1 244 ? -15.125 -7.504 -19.984 1 97.5 244 GLY A CA 1
ATOM 1968 C C . GLY A 1 244 ? -15.891 -6.809 -21.078 1 97.5 244 GLY A C 1
ATOM 1969 O O . GLY A 1 244 ? -15.742 -5.602 -21.281 1 97.5 244 GLY A O 1
ATOM 1970 N N . GLN A 1 245 ? -16.766 -7.539 -21.797 1 97.56 245 GLN A N 1
ATOM 1971 C CA . GLN A 1 245 ? -17.547 -6.941 -22.875 1 97.56 245 GLN A CA 1
ATOM 1972 C C . GLN A 1 245 ? -18.656 -6.055 -22.312 1 97.56 245 GLN A C 1
ATOM 1974 O O . GLN A 1 245 ? -19.297 -6.406 -21.328 1 97.56 245 GLN A O 1
ATOM 1979 N N . LYS A 1 246 ? -18.766 -4.902 -22.969 1 97.06 246 LYS A N 1
ATOM 1980 C CA . LYS A 1 246 ? -19.953 -4.09 -22.734 1 97.06 246 LYS A CA 1
ATOM 1981 C C . LYS A 1 246 ? -21.078 -4.465 -23.703 1 97.06 246 LYS A C 1
ATOM 1983 O O . LYS A 1 246 ? -20.828 -4.777 -24.859 1 97.06 246 LYS A O 1
ATOM 1988 N N . ARG A 1 247 ? -22.328 -4.484 -23.172 1 95.75 247 ARG A N 1
ATOM 1989 C CA . ARG A 1 247 ? -23.469 -4.879 -24 1 95.75 247 ARG A CA 1
ATOM 1990 C C . ARG A 1 247 ? -24.594 -3.855 -23.891 1 95.75 247 ARG A C 1
ATOM 1992 O O . ARG A 1 247 ? -24.844 -3.311 -22.812 1 95.75 247 ARG A O 1
ATOM 1999 N N . ALA A 1 248 ? -25.203 -3.666 -25 1 94.69 248 ALA A N 1
ATOM 2000 C CA . ALA A 1 248 ? -26.328 -2.723 -25.047 1 94.69 248 ALA A CA 1
ATOM 2001 C C . ALA A 1 248 ? -27.453 -3.154 -24.125 1 94.69 248 ALA A C 1
ATOM 2003 O O . ALA A 1 248 ? -28.078 -2.316 -23.469 1 94.69 248 ALA A O 1
ATOM 2004 N N . ASP A 1 249 ? -27.688 -4.434 -24.031 1 93.88 249 ASP A N 1
ATOM 2005 C CA . ASP A 1 249 ? -28.797 -4.938 -23.219 1 93.88 249 ASP A CA 1
ATOM 2006 C C . ASP A 1 249 ? -28.438 -4.957 -21.734 1 93.88 249 ASP A C 1
ATOM 2008 O O . ASP A 1 249 ? -29.25 -5.355 -20.891 1 93.88 249 ASP A O 1
ATOM 2012 N N . LEU A 1 250 ? -27.281 -4.602 -21.469 1 95.81 250 LEU A N 1
ATOM 2013 C CA . LEU A 1 250 ? -26.828 -4.41 -20.094 1 95.81 250 LEU A CA 1
ATOM 2014 C C . LEU A 1 250 ? -26.547 -2.936 -19.812 1 95.81 250 LEU A C 1
ATOM 2016 O O . LEU A 1 250 ? -25.625 -2.609 -19.062 1 95.81 250 LEU A O 1
ATOM 2020 N N . ASP A 1 251 ? -27.172 -2.021 -20.484 1 95.94 251 ASP A N 1
ATOM 2021 C CA . ASP A 1 251 ? -27.016 -0.576 -20.344 1 95.94 251 ASP A CA 1
ATOM 2022 C C . ASP A 1 251 ? -25.609 -0.128 -20.703 1 95.94 251 ASP A C 1
ATOM 2024 O O . ASP A 1 251 ? -25.047 0.752 -20.062 1 95.94 251 ASP A O 1
ATOM 2028 N N . ASN A 1 252 ? -25.031 -0.899 -21.656 1 96.62 252 ASN A N 1
ATOM 2029 C CA . ASN A 1 252 ? -23.688 -0.624 -22.156 1 96.62 252 ASN A CA 1
ATOM 2030 C C . ASN A 1 252 ? -22.641 -0.74 -21.047 1 96.62 252 ASN A C 1
ATOM 2032 O O . ASN A 1 252 ? -21.703 0.055 -20.984 1 96.62 252 ASN A O 1
ATOM 2036 N N . LYS A 1 253 ? -22.875 -1.604 -20.156 1 96.25 253 LYS A N 1
ATOM 2037 C CA . LYS A 1 253 ? -21.953 -1.905 -19.062 1 96.25 253 LYS A CA 1
ATOM 2038 C C . LYS A 1 253 ? -21.453 -3.344 -19.141 1 96.25 253 LYS A C 1
ATOM 2040 O O . LYS A 1 253 ? -22 -4.156 -19.891 1 96.25 253 LYS A O 1
ATOM 2045 N N . GLN A 1 254 ? -20.344 -3.615 -18.375 1 96.94 254 GLN A N 1
ATOM 2046 C CA . GLN A 1 254 ? -19.891 -4.992 -18.203 1 96.94 254 GLN A CA 1
ATOM 2047 C C . GLN A 1 254 ? -20.859 -5.777 -17.312 1 96.94 254 GLN A C 1
ATOM 2049 O O . GLN A 1 254 ? -21.5 -5.203 -16.422 1 96.94 254 GLN A O 1
ATOM 2054 N N . TYR A 1 255 ? -20.922 -7.027 -17.5 1 97.31 255 TYR A N 1
ATOM 2055 C CA . TYR A 1 255 ? -21.875 -7.879 -16.812 1 97.31 255 TYR A CA 1
ATOM 2056 C C . TYR A 1 255 ? -21.75 -7.723 -15.297 1 97.31 255 TYR A C 1
ATOM 2058 O O . TYR A 1 255 ? -22.766 -7.602 -14.594 1 97.31 255 TYR A O 1
ATOM 2066 N N . PHE A 1 256 ? -20.547 -7.688 -14.727 1 95.5 256 PHE A N 1
ATOM 2067 C CA . PHE A 1 256 ? -20.328 -7.664 -13.289 1 95.5 256 PHE A CA 1
ATOM 2068 C C . PHE A 1 256 ? -20.844 -6.363 -12.68 1 95.5 256 PHE A C 1
ATOM 2070 O O . PHE A 1 256 ? -21.312 -6.348 -11.539 1 95.5 256 PHE A O 1
ATOM 2077 N N . VAL A 1 257 ? -20.688 -5.27 -13.422 1 94.06 257 VAL A N 1
ATOM 2078 C CA . VAL A 1 257 ? -21.188 -3.984 -12.945 1 94.06 257 VAL A CA 1
ATOM 2079 C C . VAL A 1 257 ? -22.719 -4.016 -12.891 1 94.06 257 VAL A C 1
ATOM 2081 O O . VAL A 1 257 ? -23.312 -3.662 -11.867 1 94.06 257 VAL A O 1
ATOM 2084 N N . LYS A 1 258 ? -23.344 -4.453 -13.992 1 94.94 258 LYS A N 1
ATOM 2085 C CA . LYS A 1 258 ? -24.797 -4.52 -14.07 1 94.94 258 LYS A CA 1
ATOM 2086 C C . LYS A 1 258 ? -25.359 -5.492 -13.031 1 94.94 258 LYS A C 1
ATOM 2088 O O . LYS A 1 258 ? -26.375 -5.215 -12.398 1 94.94 258 LYS A O 1
ATOM 2093 N N . GLU A 1 259 ? -24.641 -6.605 -12.883 1 94.81 259 GLU A N 1
ATOM 2094 C CA . GLU A 1 259 ? -25.062 -7.609 -11.906 1 94.81 259 GLU A CA 1
ATOM 2095 C C . GLU A 1 259 ? -25.109 -7.023 -10.492 1 94.81 259 GLU A C 1
ATOM 2097 O O . GLU A 1 259 ? -26.031 -7.289 -9.734 1 94.81 259 GLU A O 1
ATOM 2102 N N . ALA A 1 260 ? -24.094 -6.312 -10.117 1 90.75 260 ALA A N 1
ATOM 2103 C CA . ALA A 1 260 ? -24.031 -5.68 -8.797 1 90.75 260 ALA A CA 1
ATOM 2104 C C . ALA A 1 260 ? -25.172 -4.676 -8.617 1 90.75 260 ALA A C 1
ATOM 2106 O O . ALA A 1 260 ? -25.75 -4.582 -7.535 1 90.75 260 ALA A O 1
ATOM 2107 N N . GLU A 1 261 ? -25.438 -3.865 -9.656 1 90 261 GLU A N 1
ATOM 2108 C CA . GLU A 1 261 ? -26.531 -2.898 -9.625 1 90 261 GLU A CA 1
ATOM 2109 C C . GLU A 1 261 ? -27.875 -3.592 -9.445 1 90 261 GLU A C 1
ATOM 2111 O O . GLU A 1 261 ? -28.703 -3.148 -8.648 1 90 261 GLU A O 1
ATOM 2116 N N . ASP A 1 262 ? -28.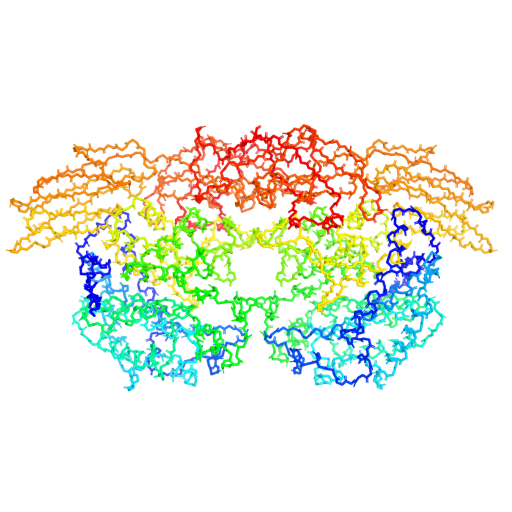016 -4.637 -10.195 1 90.62 262 ASP A N 1
ATOM 2117 C CA . ASP A 1 262 ? -29.281 -5.367 -10.148 1 90.62 262 ASP A CA 1
ATOM 2118 C C . ASP A 1 262 ? -29.5 -5.973 -8.766 1 90.62 262 ASP A C 1
ATOM 2120 O O . ASP A 1 262 ? -30.641 -6.062 -8.297 1 90.62 262 ASP A O 1
ATOM 2124 N N . ARG A 1 263 ? -28.406 -6.387 -8.242 1 89 263 ARG A N 1
ATOM 2125 C CA . ARG A 1 263 ? -28.5 -6.961 -6.898 1 89 263 ARG A CA 1
ATOM 2126 C C . ARG A 1 263 ? -28.547 -5.867 -5.84 1 89 263 ARG A C 1
ATOM 2128 O O . ARG A 1 263 ? -28.797 -6.148 -4.664 1 89 263 ARG A O 1
ATOM 2135 N N . LYS A 1 264 ? -28.469 -4.598 -6.211 1 81.44 264 LYS A N 1
ATOM 2136 C CA . LYS A 1 264 ? -28.453 -3.451 -5.309 1 81.44 264 LYS A CA 1
ATOM 2137 C C . LYS A 1 264 ? -27.359 -3.59 -4.25 1 81.44 264 LYS A C 1
ATOM 2139 O O . LYS A 1 264 ? -27.609 -3.383 -3.061 1 81.44 264 LYS A O 1
ATOM 2144 N N . ASP A 1 265 ? -26.344 -4.191 -4.625 1 77.75 265 ASP A N 1
ATOM 2145 C CA . ASP A 1 265 ? -25.156 -4.395 -3.799 1 77.75 265 ASP A CA 1
ATOM 2146 C C . ASP A 1 265 ? -23.969 -3.611 -4.352 1 77.75 265 ASP A C 1
ATOM 2148 O O . ASP A 1 265 ? -23.141 -4.164 -5.066 1 77.75 265 ASP A O 1
ATOM 2152 N N . LEU A 1 266 ? -23.953 -2.369 -3.986 1 67.19 266 LEU A N 1
ATOM 2153 C CA . LEU A 1 266 ? -22.969 -1.444 -4.555 1 67.19 266 LEU A CA 1
ATOM 2154 C C . LEU A 1 266 ? -21.75 -1.324 -3.654 1 67.19 266 LEU A C 1
ATOM 2156 O O . LEU A 1 266 ? -21.172 -0.246 -3.537 1 67.19 266 LEU A O 1
ATOM 2160 N N . THR A 1 267 ? -21.594 -2.424 -2.984 1 63.72 267 THR A N 1
ATOM 2161 C CA . THR A 1 267 ? -20.422 -2.43 -2.111 1 63.72 267 THR A CA 1
ATOM 2162 C C . THR A 1 267 ? -19.156 -2.783 -2.898 1 63.72 267 THR A C 1
ATOM 2164 O O . THR A 1 267 ? -19.219 -3.545 -3.865 1 63.72 267 THR A O 1
ATOM 2167 N N . ALA A 1 268 ? -18.094 -1.811 -2.773 1 56.72 268 ALA A N 1
ATOM 2168 C CA . ALA A 1 268 ? -16.812 -2.143 -3.395 1 56.72 268 ALA A CA 1
ATOM 2169 C C . ALA A 1 268 ? -16.172 -3.346 -2.713 1 56.72 268 ALA A C 1
ATOM 2171 O O . ALA A 1 268 ? -15.203 -3.91 -3.221 1 56.72 268 ALA A O 1
ATOM 2172 N N . GLY A 1 269 ? -16.922 -4.066 -1.89 1 54.41 269 GLY A N 1
ATOM 2173 C CA . GLY A 1 269 ? -16.266 -5.066 -1.058 1 54.41 269 GLY A CA 1
ATOM 2174 C C . GLY A 1 269 ? -14.977 -4.57 -0.442 1 54.41 269 GLY A C 1
ATOM 2175 O O . GLY A 1 269 ? -14.695 -3.373 -0.457 1 54.41 269 GLY A O 1
ATOM 2176 N N . LYS A 1 270 ? -14.172 -5.375 0.413 1 50.09 270 LYS A N 1
ATOM 2177 C CA . LYS A 1 270 ? -12.906 -5.051 1.065 1 50.09 270 LYS A CA 1
ATOM 2178 C C . LYS A 1 270 ? -11.812 -4.773 0.038 1 50.09 270 LYS A C 1
ATOM 2180 O O . LYS A 1 270 ? -10.766 -4.219 0.375 1 50.09 270 LYS A O 1
ATOM 2185 N N . ARG A 1 271 ? -12.148 -5.195 -1.137 1 50.31 271 ARG A N 1
ATOM 2186 C CA . ARG A 1 271 ? -11.023 -5.48 -2.023 1 50.31 271 ARG A CA 1
ATOM 2187 C C . ARG A 1 271 ? -10.672 -4.262 -2.873 1 50.31 271 ARG A C 1
ATOM 2189 O O . ARG A 1 271 ? -9.5 -4.016 -3.16 1 50.31 271 ARG A O 1
ATOM 2196 N N . LEU A 1 272 ? -11.758 -3.582 -3.262 1 55.25 272 LEU A N 1
ATOM 2197 C CA . LEU A 1 272 ? -11.5 -2.393 -4.062 1 55.25 272 LEU A CA 1
ATOM 2198 C C . LEU A 1 272 ? -12.344 -1.218 -3.58 1 55.25 272 LEU A C 1
ATOM 2200 O O . LEU A 1 272 ? -13.227 -1.388 -2.736 1 55.25 272 LEU A O 1
ATOM 2204 N N . ASP A 1 273 ? -11.922 -0.067 -3.891 1 59.53 273 ASP A N 1
ATOM 2205 C CA . ASP A 1 273 ? -12.453 1.175 -3.34 1 59.53 273 ASP A CA 1
ATOM 2206 C C . ASP A 1 273 ? -13.758 1.562 -4.027 1 59.53 273 ASP A C 1
ATOM 2208 O O . ASP A 1 273 ? -14.5 2.412 -3.531 1 59.53 273 ASP A O 1
ATOM 2212 N N . ARG A 1 274 ? -14.094 0.654 -5.246 1 68.69 274 ARG A N 1
ATOM 2213 C CA . ARG A 1 274 ? -15.297 0.97 -6.008 1 68.69 274 ARG A CA 1
ATOM 2214 C C . ARG A 1 274 ? -16.031 -0.3 -6.422 1 68.69 274 ARG A C 1
ATOM 2216 O O . ARG A 1 274 ? -15.406 -1.314 -6.734 1 68.69 274 ARG A O 1
ATOM 2223 N N . TYR A 1 275 ? -17.312 -0.182 -6.434 1 68.94 275 TYR A N 1
ATOM 2224 C CA . TYR A 1 275 ? -18.094 -1.344 -6.852 1 68.94 275 TYR A CA 1
ATOM 2225 C C . TYR A 1 275 ? -17.812 -1.687 -8.312 1 68.94 275 TYR A C 1
ATOM 2227 O O . TYR A 1 275 ? -17.953 -2.842 -8.719 1 68.94 275 TYR A O 1
ATOM 2235 N N . ASP A 1 276 ? -17.391 -0.701 -9.07 1 78.06 276 ASP A N 1
ATOM 2236 C CA . ASP A 1 276 ? -17.172 -0.921 -10.492 1 78.06 276 ASP A CA 1
ATOM 2237 C C . ASP A 1 276 ? -15.688 -1.148 -10.797 1 78.06 276 ASP A C 1
ATOM 2239 O O . ASP A 1 276 ? -15.273 -1.114 -11.953 1 78.06 276 ASP A O 1
ATOM 2243 N N . ALA A 1 277 ? -14.938 -1.358 -9.758 1 85 277 ALA A N 1
ATOM 2244 C CA . ALA A 1 277 ? -13.516 -1.673 -9.93 1 85 277 ALA A CA 1
ATOM 2245 C C . ALA A 1 277 ? -13.32 -3.152 -10.242 1 85 277 ALA A C 1
ATOM 2247 O O . ALA A 1 277 ? -12.703 -3.881 -9.461 1 85 277 ALA A O 1
ATOM 2248 N N . ILE A 1 278 ? -13.641 -3.523 -11.469 1 92.69 278 ILE A N 1
ATOM 2249 C CA . ILE A 1 278 ? -13.672 -4.938 -11.82 1 92.69 278 ILE A CA 1
ATOM 2250 C C . ILE A 1 278 ? -12.352 -5.34 -12.469 1 92.69 278 ILE A C 1
ATOM 2252 O O . ILE A 1 278 ? -12.258 -6.391 -13.102 1 92.69 278 ILE A O 1
ATOM 2256 N N . GLU A 1 279 ? -11.297 -4.508 -12.273 1 93.88 279 GLU A N 1
ATOM 2257 C CA . GLU A 1 279 ? -9.938 -4.934 -12.586 1 93.88 279 GLU A CA 1
ATOM 2258 C C . GLU A 1 279 ? -9.531 -6.129 -11.734 1 93.88 279 GLU A C 1
ATOM 2260 O O . GLU A 1 279 ? -8.773 -6.992 -12.188 1 93.88 279 GLU A O 1
ATOM 2265 N N . TYR A 1 280 ? -10.078 -6.152 -10.562 1 93.81 280 TYR A N 1
ATOM 2266 C CA . TYR A 1 280 ? -9.844 -7.266 -9.648 1 93.81 280 TYR A CA 1
ATOM 2267 C C . TYR A 1 280 ? -10.133 -8.602 -10.328 1 93.81 280 TYR A C 1
ATOM 2269 O O . TYR A 1 280 ? -9.445 -9.594 -10.078 1 93.81 280 TYR A O 1
ATOM 2277 N N . HIS A 1 281 ? -11.102 -8.586 -11.242 1 96.06 281 HIS A N 1
ATOM 2278 C CA . HIS A 1 281 ? -11.602 -9.781 -11.906 1 96.06 281 HIS A CA 1
ATOM 2279 C C . HIS A 1 281 ? -11.078 -9.875 -13.336 1 96.06 281 HIS A C 1
ATOM 2281 O O . HIS A 1 281 ? -11.523 -10.719 -14.117 1 96.06 281 HIS A O 1
ATOM 2287 N N . GLN A 1 282 ? -10.203 -9.023 -13.727 1 97.25 282 GLN A N 1
ATOM 2288 C CA . GLN A 1 282 ? -9.742 -8.914 -15.109 1 97.25 282 GLN A CA 1
ATOM 2289 C C . GLN A 1 282 ? -10.906 -8.727 -16.062 1 97.25 282 GLN A C 1
ATOM 2291 O O . GLN A 1 282 ? -10.922 -9.297 -17.156 1 97.25 282 GLN A O 1
ATOM 2296 N N . ALA A 1 283 ? -11.883 -7.918 -15.68 1 97.56 283 ALA A N 1
ATOM 2297 C CA . ALA A 1 283 ? -13.086 -7.801 -16.5 1 97.56 283 ALA A CA 1
ATOM 2298 C C . ALA A 1 283 ? -13.352 -6.348 -16.875 1 97.56 283 ALA A C 1
ATOM 2300 O O . ALA A 1 283 ? -14.43 -6.012 -17.359 1 97.56 283 ALA A O 1
ATOM 2301 N N . HIS A 1 284 ? -12.367 -5.48 -16.703 1 95.88 284 HIS A N 1
ATOM 2302 C CA . HIS A 1 284 ? -12.539 -4.059 -16.953 1 95.88 284 HIS A CA 1
ATOM 2303 C C . HIS A 1 284 ? -12.516 -3.768 -18.453 1 95.88 284 HIS A C 1
ATOM 2305 O O . HIS A 1 284 ? -12.992 -2.717 -18.891 1 95.88 284 HIS A O 1
ATOM 2311 N N . LEU A 1 285 ? -11.945 -4.672 -19.25 1 97.88 285 LEU A N 1
ATOM 2312 C CA . LEU A 1 285 ? -11.898 -4.672 -20.719 1 97.88 285 LEU A CA 1
ATOM 2313 C C . LEU A 1 285 ? -11.922 -6.098 -21.266 1 97.88 285 LEU A C 1
ATOM 2315 O O . LEU A 1 285 ? -11.531 -7.039 -20.562 1 97.88 285 LEU A O 1
ATOM 2319 N N . PRO A 1 286 ? -12.398 -6.223 -22.5 1 98.06 286 PRO A N 1
ATOM 2320 C CA . PRO A 1 286 ? -12.156 -7.52 -23.125 1 98.06 286 PRO A CA 1
ATOM 2321 C C . PRO A 1 286 ? -10.68 -7.898 -23.156 1 98.06 286 PRO A C 1
ATOM 2323 O O . PRO A 1 286 ? -9.812 -7.023 -23.266 1 98.06 286 PRO A O 1
ATOM 2326 N N . LEU A 1 287 ? -10.398 -9.188 -23.094 1 97.75 287 LEU A N 1
ATOM 2327 C CA . LEU A 1 287 ? -9.023 -9.656 -23 1 97.75 287 LEU A CA 1
ATOM 2328 C C . LEU A 1 287 ? -8.18 -9.102 -24.141 1 97.75 287 LEU A C 1
ATOM 2330 O O . LEU A 1 287 ? -7.023 -8.719 -23.938 1 97.75 287 LEU A O 1
ATOM 2334 N N . HIS A 1 288 ? -8.719 -8.977 -25.359 1 98.25 288 HIS A N 1
ATOM 2335 C CA . HIS A 1 288 ? -8.016 -8.531 -26.562 1 98.25 288 HIS A CA 1
ATOM 2336 C C . HIS A 1 288 ? -7.586 -7.07 -26.438 1 98.25 288 HIS A C 1
ATOM 2338 O O . HIS A 1 288 ? -6.727 -6.605 -27.188 1 98.25 288 HIS A O 1
ATOM 2344 N N . GLU A 1 289 ? -8.18 -6.402 -25.406 1 98.06 289 GLU A N 1
ATOM 2345 C CA . GLU A 1 289 ? -7.926 -4.973 -25.266 1 98.06 289 GLU A CA 1
ATOM 2346 C C . GLU A 1 289 ? -7.117 -4.672 -24.016 1 98.06 289 GLU A C 1
ATOM 2348 O O . GLU A 1 289 ? -6.789 -3.516 -23.734 1 98.06 289 GLU A O 1
ATOM 2353 N N . GLN A 1 290 ? -6.812 -5.648 -23.281 1 97.62 290 GLN A N 1
ATOM 2354 C CA . GLN A 1 290 ? -6.035 -5.438 -22.062 1 97.62 290 GLN A CA 1
ATOM 2355 C C . GLN A 1 290 ? -4.539 -5.434 -22.359 1 97.62 290 GLN A C 1
ATOM 2357 O O . GLN A 1 290 ? -4.004 -6.402 -22.891 1 97.62 290 GLN A O 1
ATOM 2362 N N . ASN A 1 291 ? -3.898 -4.391 -21.938 1 95.56 291 ASN A N 1
ATOM 2363 C CA . ASN A 1 291 ? -2.469 -4.273 -22.203 1 95.56 291 ASN A CA 1
ATOM 2364 C C . ASN A 1 291 ? -1.64 -4.574 -20.969 1 95.56 291 ASN A C 1
ATOM 2366 O O . ASN A 1 291 ? -0.477 -4.969 -21.062 1 95.56 291 ASN A O 1
ATOM 2370 N N . ASP A 1 292 ? -2.191 -4.309 -19.781 1 95.75 292 ASP A N 1
ATOM 2371 C CA . ASP A 1 292 ? -1.498 -4.508 -18.516 1 95.75 292 ASP A CA 1
ATOM 2372 C C . ASP A 1 292 ? -2.178 -5.59 -17.672 1 95.75 292 ASP A C 1
ATOM 2374 O O . ASP A 1 292 ? -3.408 -5.672 -17.641 1 95.75 292 ASP A O 1
ATOM 2378 N N . ILE A 1 293 ? -1.351 -6.414 -17.062 1 97.69 293 ILE A N 1
ATOM 2379 C CA . ILE A 1 293 ? -1.914 -7.387 -16.125 1 97.69 293 ILE A CA 1
ATOM 2380 C C . ILE A 1 293 ? -2.301 -6.688 -14.828 1 97.69 293 ILE A C 1
ATOM 2382 O O . ILE A 1 293 ? -1.497 -5.953 -14.242 1 97.69 293 ILE A O 1
ATOM 2386 N N . LEU A 1 294 ? -3.492 -6.797 -14.414 1 96.5 294 LEU A N 1
ATOM 2387 C CA . LEU A 1 294 ? -4.02 -6.105 -13.242 1 96.5 294 LEU A CA 1
ATOM 2388 C C . LEU A 1 294 ? -4.828 -7.055 -12.367 1 96.5 294 LEU A C 1
ATOM 2390 O O . LEU A 1 294 ? -5.125 -8.18 -12.773 1 96.5 294 LEU A O 1
ATOM 2394 N N . GLY A 1 295 ? -5.133 -6.582 -11.141 1 95.56 295 GLY A N 1
ATOM 2395 C CA . GLY A 1 295 ? -6.086 -7.273 -10.289 1 95.56 295 GLY A CA 1
ATOM 2396 C C . GLY A 1 295 ? -5.48 -8.461 -9.562 1 95.56 295 GLY A C 1
ATOM 2397 O O . GLY A 1 295 ? -4.281 -8.477 -9.289 1 95.56 295 GLY A O 1
ATOM 2398 N N . HIS A 1 296 ? -6.348 -9.422 -9.18 1 96.56 296 HIS A N 1
ATOM 2399 C CA . HIS A 1 296 ? -5.957 -10.594 -8.406 1 96.56 296 HIS A CA 1
ATOM 2400 C C . HIS A 1 296 ? -5.055 -11.516 -9.227 1 96.56 296 HIS A C 1
ATOM 2402 O O . HIS A 1 296 ? -5.414 -11.922 -10.328 1 96.56 296 HIS A O 1
ATOM 2408 N N . SER A 1 297 ? -3.922 -11.898 -8.664 1 97.88 297 SER A N 1
ATOM 2409 C CA . SER A 1 297 ? -2.873 -12.562 -9.438 1 97.88 297 SER A CA 1
ATOM 2410 C C . SER A 1 297 ? -3.291 -13.969 -9.844 1 97.88 297 SER A C 1
ATOM 2412 O O . SER A 1 297 ? -3.02 -14.398 -10.969 1 97.88 297 SER A O 1
ATOM 2414 N N . VAL A 1 298 ? -3.928 -14.68 -8.945 1 98.06 298 VAL A N 1
ATOM 2415 C CA . VAL A 1 298 ? -4.348 -16.031 -9.281 1 98.06 298 VAL A CA 1
ATOM 2416 C C . VAL A 1 298 ? -5.387 -15.992 -10.406 1 98.06 298 VAL A C 1
ATOM 2418 O O . VAL A 1 298 ? -5.293 -16.75 -11.375 1 98.06 298 VAL A O 1
ATOM 2421 N N . ARG A 1 299 ? -6.383 -15.102 -10.211 1 98.25 299 ARG A N 1
ATOM 2422 C CA . ARG A 1 299 ? -7.41 -14.938 -11.242 1 98.25 299 ARG A CA 1
ATOM 2423 C C . ARG A 1 299 ? -6.789 -14.648 -12.602 1 98.25 299 ARG A C 1
ATOM 2425 O O . ARG A 1 299 ? -7.148 -15.273 -13.602 1 98.25 299 ARG A O 1
ATOM 2432 N N . ALA A 1 300 ? -5.871 -13.75 -12.594 1 98.62 300 ALA A N 1
ATOM 2433 C CA . ALA A 1 300 ? -5.234 -13.312 -13.828 1 98.62 300 ALA A CA 1
ATOM 2434 C C . ALA A 1 300 ? -4.461 -14.461 -14.484 1 98.62 300 ALA A C 1
ATOM 2436 O O . ALA A 1 300 ? -4.562 -14.672 -15.695 1 98.62 300 ALA A O 1
ATOM 2437 N N . MET A 1 301 ? -3.721 -15.227 -13.711 1 98.69 301 MET A N 1
ATOM 2438 C CA . MET A 1 301 ? -2.883 -16.281 -14.266 1 98.69 301 MET A CA 1
ATOM 2439 C C . MET A 1 301 ? -3.729 -17.469 -14.711 1 98.69 301 MET A C 1
ATOM 2441 O O . MET A 1 301 ? -3.42 -18.125 -15.711 1 98.69 301 MET A O 1
ATOM 2445 N N . TYR A 1 302 ? -4.789 -17.797 -14 1 98.69 302 TYR A N 1
ATOM 2446 C CA . TYR A 1 302 ? -5.715 -18.828 -14.469 1 98.69 302 TYR A CA 1
ATOM 2447 C C . TYR A 1 302 ? -6.352 -18.406 -15.797 1 98.69 302 TYR A C 1
ATOM 2449 O O . TYR A 1 302 ? -6.496 -19.234 -16.703 1 98.69 302 TYR A O 1
ATOM 2457 N N . LEU A 1 303 ? -6.703 -17.125 -15.844 1 98.75 303 LEU A N 1
ATOM 2458 C CA . LEU A 1 303 ? -7.328 -16.609 -17.047 1 98.75 303 LEU A CA 1
ATOM 2459 C C . LEU A 1 303 ? -6.379 -16.719 -18.25 1 98.75 303 LEU A C 1
ATOM 2461 O O . LEU A 1 303 ? -6.781 -17.156 -19.328 1 98.75 303 LEU A O 1
ATOM 2465 N N . THR A 1 304 ? -5.121 -16.328 -18.047 1 98.75 304 THR A N 1
ATOM 2466 C CA . THR A 1 304 ? -4.152 -16.391 -19.125 1 98.75 304 THR A CA 1
ATOM 2467 C C . THR A 1 304 ? -3.859 -17.844 -19.5 1 98.75 304 THR A C 1
ATOM 2469 O O . THR A 1 304 ? -3.578 -18.156 -20.656 1 98.75 304 THR A O 1
ATOM 2472 N N . THR A 1 305 ? -3.941 -18.781 -18.562 1 98.75 305 THR A N 1
ATOM 2473 C CA . THR A 1 305 ? -3.803 -20.203 -18.859 1 98.75 305 THR A CA 1
ATOM 2474 C C . THR A 1 305 ? -4.91 -20.672 -19.797 1 98.75 305 THR A C 1
ATOM 2476 O O . THR A 1 305 ? -4.645 -21.344 -20.797 1 98.75 305 THR A O 1
ATOM 2479 N N . GLY A 1 306 ? -6.16 -20.266 -19.453 1 98.69 306 GLY A N 1
ATOM 2480 C CA . GLY A 1 306 ? -7.273 -20.609 -20.312 1 98.69 306 GLY A CA 1
ATOM 2481 C C . GLY A 1 306 ? -7.156 -20.016 -21.703 1 98.69 306 GLY A C 1
ATOM 2482 O O . GLY A 1 306 ? -7.453 -20.688 -22.703 1 98.69 306 GLY A O 1
ATOM 2483 N N . ALA A 1 307 ? -6.715 -18.797 -21.766 1 98.81 307 ALA A N 1
ATOM 2484 C CA . ALA A 1 307 ? -6.531 -18.125 -23.047 1 98.81 307 ALA A CA 1
ATOM 2485 C C . ALA A 1 307 ? -5.48 -18.828 -23.891 1 98.81 307 ALA A C 1
ATOM 2487 O O . ALA A 1 307 ? -5.695 -19.078 -25.078 1 98.81 307 ALA A O 1
ATOM 2488 N N . ALA A 1 308 ? -4.371 -19.156 -23.281 1 98.69 308 ALA A N 1
ATOM 2489 C CA . ALA A 1 308 ? -3.324 -19.875 -23.984 1 98.69 308 ALA A CA 1
ATOM 2490 C C . ALA A 1 308 ? -3.822 -21.25 -24.453 1 98.69 308 ALA A C 1
ATOM 2492 O O . ALA A 1 308 ? -3.457 -21.719 -25.531 1 98.69 308 ALA A O 1
ATOM 2493 N N . ASP A 1 309 ? -4.602 -21.875 -23.641 1 98.38 309 ASP A N 1
ATOM 2494 C CA . ASP A 1 309 ? -5.125 -23.203 -23.984 1 98.38 309 ASP A CA 1
ATOM 2495 C C . ASP A 1 309 ? -6.023 -23.125 -25.219 1 98.38 309 ASP A C 1
ATOM 2497 O O . ASP A 1 309 ? -5.945 -23.984 -26.109 1 98.38 309 ASP A O 1
ATOM 2501 N N . LEU A 1 310 ? -6.863 -22.141 -25.25 1 97.56 310 LEU A N 1
ATOM 2502 C CA . LEU A 1 310 ? -7.754 -21.969 -26.391 1 97.56 310 LEU A CA 1
ATOM 2503 C C . LEU A 1 310 ? -6.961 -21.672 -27.656 1 97.56 310 LEU A C 1
ATOM 2505 O O . LEU A 1 310 ? -7.305 -22.172 -28.734 1 97.56 310 LEU A O 1
ATOM 2509 N N . GLY A 1 311 ? -5.918 -20.812 -27.609 1 97.19 311 GLY A N 1
ATOM 2510 C CA . GLY A 1 311 ? -5.043 -20.531 -28.734 1 97.19 311 GLY A CA 1
ATOM 2511 C C . GLY A 1 311 ? -5.547 -19.406 -29.625 1 97.19 311 GLY A C 1
ATOM 2512 O O . GLY A 1 311 ? -6.359 -18.578 -29.188 1 97.19 311 GLY A O 1
ATOM 2513 N N . GLY A 1 312 ? -4.93 -19.281 -30.75 1 97.19 312 GLY A N 1
ATOM 2514 C CA . GLY A 1 312 ? -5.297 -18.203 -31.672 1 97.19 312 GLY A CA 1
ATOM 2515 C C . GLY A 1 312 ? -5.004 -16.828 -31.109 1 97.19 312 GLY A C 1
ATOM 2516 O O . GLY A 1 312 ? -3.932 -16.594 -30.562 1 97.19 312 GLY A O 1
ATOM 2517 N N . SER A 1 313 ? -5.984 -15.961 -31.266 1 98.06 313 SER A N 1
ATOM 2518 C CA . SER A 1 313 ? -5.82 -14.594 -30.781 1 98.06 313 SER A CA 1
ATOM 2519 C C . SER A 1 313 ? -5.73 -14.562 -29.266 1 98.06 313 SER A C 1
ATOM 2521 O O . SER A 1 313 ? -5.121 -13.656 -28.688 1 98.06 313 SER A O 1
ATOM 2523 N N . PHE A 1 314 ? -6.316 -15.531 -28.672 1 98.5 314 PHE A N 1
ATOM 2524 C CA . PHE A 1 314 ? -6.273 -15.594 -27.203 1 98.5 314 PHE A CA 1
ATOM 2525 C C . PHE A 1 314 ? -4.883 -15.984 -26.719 1 98.5 314 PHE A C 1
ATOM 2527 O O . PHE A 1 314 ? -4.477 -15.609 -25.625 1 98.5 314 PHE A O 1
ATOM 2534 N N . LEU A 1 315 ? -4.121 -16.797 -27.5 1 98.56 315 LEU A N 1
ATOM 2535 C CA . LEU A 1 315 ? -2.725 -17.062 -27.172 1 98.56 315 LEU A CA 1
ATOM 2536 C C . LEU A 1 315 ? -1.917 -15.766 -27.156 1 98.56 315 LEU A C 1
ATOM 2538 O O . LEU A 1 315 ? -1.069 -15.57 -26.281 1 98.56 315 LEU A O 1
ATOM 2542 N N . ASP A 1 316 ? -2.217 -14.883 -28.141 1 98.5 316 ASP A N 1
ATOM 2543 C CA . ASP A 1 316 ? -1.547 -13.594 -28.172 1 98.5 316 ASP A CA 1
ATOM 2544 C C . ASP A 1 316 ? -1.859 -12.773 -26.922 1 98.5 316 ASP A C 1
ATOM 2546 O O . ASP A 1 316 ? -0.979 -12.109 -26.375 1 98.5 316 ASP A O 1
ATOM 2550 N N . ASP A 1 317 ? -3.123 -12.812 -26.5 1 98.62 317 ASP A N 1
ATOM 2551 C CA . ASP A 1 317 ? -3.525 -12.133 -25.266 1 98.62 317 ASP A CA 1
ATOM 2552 C C . ASP A 1 317 ? -2.76 -12.68 -24.062 1 98.62 317 ASP A C 1
ATOM 2554 O O . ASP A 1 317 ? -2.268 -11.914 -23.234 1 98.62 317 ASP A O 1
ATOM 2558 N N . ALA A 1 318 ? -2.721 -14.016 -24.016 1 98.69 318 ALA A N 1
ATOM 2559 C CA . ALA A 1 318 ? -2.041 -14.672 -22.906 1 98.69 318 ALA A CA 1
ATOM 2560 C C . ALA A 1 318 ? -0.568 -14.273 -22.844 1 98.69 318 ALA A C 1
ATOM 2562 O O . ALA A 1 318 ? -0.046 -13.945 -21.781 1 98.69 318 ALA A O 1
ATOM 2563 N N . LYS A 1 319 ? 0.109 -14.297 -24 1 98.62 319 LYS A N 1
ATOM 2564 C CA . LYS A 1 319 ? 1.523 -13.945 -24.062 1 98.62 319 LYS A CA 1
ATOM 2565 C C . LYS A 1 319 ? 1.745 -12.492 -23.656 1 98.62 319 LYS A C 1
ATOM 2567 O O . LYS A 1 319 ? 2.654 -12.195 -22.875 1 98.62 319 LYS A O 1
ATOM 2572 N N . ARG A 1 320 ? 0.895 -11.609 -24.109 1 98.5 320 ARG A N 1
ATOM 2573 C CA . ARG A 1 320 ? 1.018 -10.188 -23.812 1 98.5 320 ARG A CA 1
ATOM 2574 C C . ARG A 1 320 ? 0.88 -9.93 -22.312 1 98.5 320 ARG A C 1
ATOM 2576 O O . ARG A 1 320 ? 1.711 -9.234 -21.719 1 98.5 320 ARG A O 1
ATOM 2583 N N . LEU A 1 321 ? -0.122 -10.445 -21.75 1 98.69 321 LEU A N 1
ATOM 2584 C CA . LEU A 1 321 ? -0.395 -10.211 -20.328 1 98.69 321 LEU A CA 1
ATOM 2585 C C . LEU A 1 321 ? 0.625 -10.93 -19.453 1 98.69 321 LEU A C 1
ATOM 2587 O O . LEU A 1 321 ? 1.049 -10.398 -18.422 1 98.69 321 LEU A O 1
ATOM 2591 N N . PHE A 1 322 ? 1.022 -12.156 -19.891 1 98.56 322 PHE A N 1
ATOM 2592 C CA . PHE A 1 322 ? 2.02 -12.906 -19.125 1 98.56 322 PHE A CA 1
ATOM 2593 C C . PHE A 1 322 ? 3.375 -12.211 -19.188 1 98.56 322 PHE A C 1
ATOM 2595 O O . PHE A 1 322 ? 4.074 -12.125 -18.172 1 98.56 322 PHE A O 1
ATOM 2602 N N . ASP A 1 323 ? 3.74 -11.719 -20.328 1 98.38 323 ASP A N 1
ATOM 2603 C CA . ASP A 1 323 ? 4.996 -10.992 -20.469 1 98.38 323 ASP A CA 1
ATOM 2604 C C . ASP A 1 323 ? 5.004 -9.734 -19.609 1 98.38 323 ASP A C 1
ATOM 2606 O O . ASP A 1 323 ? 6.02 -9.398 -19 1 98.38 323 ASP A O 1
ATOM 2610 N N . ASP A 1 324 ? 3.879 -9.055 -19.531 1 98 324 ASP A N 1
ATOM 2611 C CA . ASP A 1 324 ? 3.775 -7.895 -18.656 1 98 324 ASP A CA 1
ATOM 2612 C C . ASP A 1 324 ? 3.984 -8.289 -17.188 1 98 324 ASP A C 1
ATOM 2614 O O . ASP A 1 324 ? 4.684 -7.594 -16.453 1 98 324 ASP A O 1
ATOM 2618 N N . ALA A 1 325 ? 3.377 -9.359 -16.766 1 98.5 325 ALA A N 1
ATOM 2619 C CA . ALA A 1 325 ? 3.523 -9.844 -15.406 1 98.5 325 ALA A CA 1
ATOM 2620 C C . ALA A 1 325 ? 4.98 -10.188 -15.094 1 98.5 325 ALA A C 1
ATOM 2622 O O . ALA A 1 325 ? 5.512 -9.789 -14.055 1 98.5 325 ALA A O 1
ATOM 2623 N N . VAL A 1 326 ? 5.641 -10.914 -16.031 1 98.19 326 VAL A N 1
ATOM 2624 C CA . VAL A 1 326 ? 6.977 -11.445 -15.805 1 98.19 326 VAL A CA 1
ATOM 2625 C C . VAL A 1 326 ? 8.008 -10.32 -15.883 1 98.19 326 VAL A C 1
ATOM 2627 O O . VAL A 1 326 ? 8.875 -10.203 -15.023 1 98.19 326 VAL A O 1
ATOM 2630 N N . ASP A 1 327 ? 7.863 -9.469 -16.828 1 97.38 327 ASP A N 1
ATOM 2631 C CA . ASP A 1 327 ? 8.875 -8.445 -17.078 1 97.38 327 ASP A CA 1
ATOM 2632 C C . ASP A 1 327 ? 8.758 -7.297 -16.078 1 97.38 327 ASP A C 1
ATOM 2634 O O . ASP A 1 327 ? 9.758 -6.66 -15.742 1 97.38 327 ASP A O 1
ATOM 2638 N N . ASN A 1 328 ? 7.57 -7.094 -15.594 1 96.81 328 ASN A N 1
ATOM 2639 C CA . ASN A 1 328 ? 7.371 -5.832 -14.898 1 96.81 328 ASN A CA 1
ATOM 2640 C C . ASN A 1 328 ? 6.871 -6.051 -13.469 1 96.81 328 ASN A C 1
ATOM 2642 O O . ASN A 1 328 ? 6.934 -5.145 -12.641 1 96.81 328 ASN A O 1
ATOM 2646 N N . LYS A 1 329 ? 6.398 -7.238 -13.164 1 97.19 329 LYS A N 1
ATOM 2647 C CA . LYS A 1 329 ? 5.691 -7.355 -11.891 1 97.19 329 LYS A CA 1
ATOM 2648 C C . LYS A 1 329 ? 5.984 -8.695 -11.227 1 97.19 329 LYS A C 1
ATOM 2650 O O . LYS A 1 329 ? 5.223 -9.148 -10.367 1 97.19 329 LYS A O 1
ATOM 2655 N N . MET A 1 330 ? 7.016 -9.391 -11.539 1 97.81 330 MET A N 1
ATOM 2656 C CA . MET A 1 330 ? 7.398 -10.664 -10.93 1 97.81 330 MET A CA 1
ATOM 2657 C C . MET A 1 330 ? 8.461 -10.453 -9.852 1 97.81 330 MET A C 1
ATOM 2659 O O . MET A 1 330 ? 9.422 -9.703 -10.062 1 97.81 330 MET A O 1
ATOM 2663 N N . TYR A 1 331 ? 8.266 -11.039 -8.727 1 97.44 331 TYR A N 1
ATOM 2664 C CA . TYR A 1 331 ? 9.305 -11.07 -7.699 1 97.44 331 TYR A CA 1
ATOM 2665 C C . TYR A 1 331 ? 10.438 -12 -8.102 1 97.44 331 TYR A C 1
ATOM 2667 O O . TYR A 1 331 ? 10.234 -12.945 -8.859 1 97.44 331 TYR A O 1
ATOM 2675 N N . VAL A 1 332 ? 11.539 -11.898 -7.512 1 97.31 332 VAL A N 1
ATOM 2676 C CA . VAL A 1 332 ? 12.766 -12.609 -7.844 1 97.31 332 VAL A CA 1
ATOM 2677 C C . VAL A 1 332 ? 12.578 -14.102 -7.582 1 97.31 332 VAL A C 1
ATOM 2679 O O . VAL A 1 332 ? 13.273 -14.93 -8.18 1 97.31 332 VAL A O 1
ATOM 2682 N N . ILE A 1 333 ? 11.617 -14.539 -6.809 1 98.06 333 ILE A N 1
ATOM 2683 C CA . ILE A 1 333 ? 11.375 -15.93 -6.457 1 98.06 333 ILE A CA 1
ATOM 2684 C C . ILE A 1 333 ? 10.398 -16.547 -7.449 1 98.06 333 ILE A C 1
ATOM 2686 O O . ILE A 1 333 ? 9.938 -17.688 -7.25 1 98.06 333 ILE A O 1
ATOM 2690 N N . GLY A 1 334 ? 9.992 -15.82 -8.469 1 97.94 334 GLY A N 1
ATOM 2691 C CA . GLY A 1 334 ? 9 -16.312 -9.414 1 97.94 334 GLY A CA 1
ATOM 2692 C C . GLY A 1 334 ? 7.578 -16.203 -8.883 1 97.94 334 GLY A C 1
ATOM 2693 O O . GLY A 1 334 ? 6.703 -16.969 -9.297 1 97.94 334 GLY A O 1
ATOM 2694 N N . GLY A 1 335 ? 7.355 -15.328 -7.957 1 97.69 335 GLY A N 1
ATOM 2695 C CA . GLY A 1 335 ? 6.043 -15.102 -7.379 1 97.69 335 GLY A CA 1
ATOM 2696 C C . GLY A 1 335 ? 5.379 -13.828 -7.879 1 97.69 335 GLY A C 1
ATOM 2697 O O . GLY A 1 335 ? 6.043 -12.961 -8.453 1 97.69 335 GLY A O 1
ATOM 2698 N N . PHE A 1 336 ? 4.09 -13.711 -7.68 1 97.94 336 PHE A N 1
ATOM 2699 C CA . PHE A 1 336 ? 3.293 -12.594 -8.164 1 97.94 336 PHE A CA 1
ATOM 2700 C C . PHE A 1 336 ? 2.311 -12.125 -7.098 1 97.94 336 PHE A C 1
ATOM 2702 O O . PHE A 1 336 ? 1.745 -12.938 -6.367 1 97.94 336 PHE A O 1
ATOM 2709 N N . GLY A 1 337 ? 2.041 -10.797 -7.117 1 96.69 337 GLY A N 1
ATOM 2710 C CA . GLY A 1 337 ? 1.125 -10.18 -6.172 1 96.69 337 GLY A CA 1
ATOM 2711 C C . GLY A 1 337 ? 1.822 -9.289 -5.16 1 96.69 337 GLY A C 1
ATOM 2712 O O . GLY A 1 337 ? 2.299 -9.766 -4.129 1 96.69 337 GLY A O 1
ATOM 2713 N N . SER A 1 338 ? 1.832 -8.016 -5.449 1 94.81 338 SER A N 1
ATOM 2714 C CA . SER A 1 338 ? 2.531 -7.059 -4.598 1 94.81 338 SER A CA 1
ATOM 2715 C C . SER A 1 338 ? 1.57 -6.379 -3.623 1 94.81 338 SER A C 1
ATOM 2717 O O . SER A 1 338 ? 2 -5.77 -2.643 1 94.81 338 SER A O 1
ATOM 2719 N N . GLU A 1 339 ? 0.262 -6.492 -3.881 1 92.06 339 GLU A N 1
ATOM 2720 C CA . GLU A 1 339 ? -0.739 -5.809 -3.066 1 92.06 339 GLU A CA 1
ATOM 2721 C C . GLU A 1 339 ? -1.525 -6.801 -2.213 1 92.06 339 GLU A C 1
ATOM 2723 O O . GLU A 1 339 ? -2.443 -7.461 -2.707 1 92.06 339 GLU A O 1
ATOM 2728 N N . PRO A 1 340 ? -1.297 -6.777 -0.917 1 89.19 340 PRO A N 1
ATOM 2729 C CA . PRO A 1 340 ? -2.008 -7.719 -0.048 1 89.19 340 PRO A CA 1
ATOM 2730 C C . PRO A 1 340 ? -3.52 -7.492 -0.044 1 89.19 340 PRO A C 1
ATOM 2732 O O . PRO A 1 340 ? -4.289 -8.453 0.03 1 89.19 340 PRO A O 1
ATOM 2735 N N . ARG A 1 341 ? -3.99 -6.281 -0.191 1 84.31 341 ARG A N 1
ATOM 2736 C CA . ARG A 1 341 ? -5.402 -5.941 -0.075 1 84.31 341 ARG A CA 1
ATOM 2737 C C . ARG A 1 341 ? -6.238 -6.723 -1.083 1 84.31 341 ARG A C 1
ATOM 2739 O O . ARG A 1 341 ? -7.359 -7.133 -0.779 1 84.31 341 ARG A O 1
ATOM 2746 N N . HIS A 1 342 ? -5.711 -6.84 -2.289 1 89.12 342 HIS A N 1
ATOM 2747 C CA . HIS A 1 342 ? -6.453 -7.613 -3.277 1 89.12 342 HIS A CA 1
ATOM 2748 C C . HIS A 1 342 ? -5.629 -8.789 -3.789 1 89.12 342 HIS A C 1
ATOM 2750 O O . HIS A 1 342 ? -5.922 -9.344 -4.852 1 89.12 342 HIS A O 1
ATOM 2756 N N . GLU A 1 343 ? -4.539 -9.094 -3.078 1 91.62 343 GLU A N 1
ATOM 2757 C CA . GLU A 1 343 ? -3.719 -10.273 -3.328 1 91.62 343 GLU A CA 1
ATOM 2758 C C . GLU A 1 343 ? -3.24 -10.32 -4.777 1 91.62 343 GLU A C 1
ATOM 2760 O O . GLU A 1 343 ? -3.299 -11.367 -5.422 1 91.62 343 GLU A O 1
ATOM 2765 N N . GLY A 1 344 ? -2.887 -9.164 -5.25 1 95.44 344 GLY A N 1
ATOM 2766 C CA . GLY A 1 344 ? -2.609 -9.148 -6.68 1 95.44 344 GLY A CA 1
ATOM 2767 C C . GLY A 1 344 ? -1.665 -8.031 -7.09 1 95.44 344 GLY A C 1
ATOM 2768 O O . GLY A 1 344 ? -0.764 -7.668 -6.332 1 95.44 344 GLY A O 1
ATOM 2769 N N . PHE A 1 345 ? -1.802 -7.582 -8.289 1 96.12 345 PHE A N 1
ATOM 2770 C CA . PHE A 1 345 ? -0.85 -6.676 -8.922 1 96.12 345 PHE A CA 1
ATOM 2771 C C . PHE A 1 345 ? -1.161 -5.23 -8.562 1 96.12 345 PHE A C 1
ATOM 2773 O O . PHE A 1 345 ? -2.324 -4.824 -8.539 1 96.12 345 PHE A O 1
ATOM 2780 N N . HIS A 1 346 ? -0.12 -4.516 -8.172 1 93.12 346 HIS A N 1
ATOM 2781 C CA . HIS A 1 346 ? -0.251 -3.064 -8.188 1 93.12 346 HIS A CA 1
ATOM 2782 C C . HIS A 1 346 ? -0.361 -2.535 -9.617 1 93.12 346 HIS A C 1
ATOM 2784 O O . HIS A 1 346 ? 0.144 -3.156 -10.555 1 93.12 346 HIS A O 1
ATOM 2790 N N . ILE A 1 347 ? -0.978 -1.468 -9.828 1 92.88 347 ILE A N 1
ATOM 2791 C CA . ILE A 1 347 ? -1.181 -0.904 -11.156 1 92.88 347 ILE A CA 1
ATOM 2792 C C . ILE A 1 347 ? 0.154 -0.43 -11.727 1 92.88 347 ILE A C 1
ATOM 2794 O O . ILE A 1 347 ? 0.374 -0.486 -12.938 1 92.88 347 ILE A O 1
ATOM 2798 N N . ALA A 1 348 ? 1.054 0.036 -10.867 1 93.19 348 ALA A N 1
ATOM 2799 C CA . ALA A 1 348 ? 2.354 0.523 -11.328 1 93.19 348 ALA A CA 1
ATOM 2800 C C . ALA A 1 348 ? 3.295 -0.636 -11.633 1 93.19 348 ALA A C 1
ATOM 2802 O O . ALA A 1 348 ? 3.318 -1.636 -10.914 1 93.19 348 ALA A O 1
ATOM 2803 N N . LYS A 1 349 ? 4.055 -0.48 -12.688 1 93.56 349 LYS A N 1
ATOM 2804 C CA . LYS A 1 349 ? 5.125 -1.425 -12.992 1 93.56 349 LYS A CA 1
ATOM 2805 C C . LYS A 1 349 ? 6.25 -1.335 -11.969 1 93.56 349 LYS A C 1
ATOM 2807 O O . LYS A 1 349 ? 6.578 -0.246 -11.492 1 93.56 349 LYS A O 1
ATOM 2812 N N . HIS A 1 350 ? 6.77 -2.492 -11.539 1 93.94 350 HIS A N 1
ATOM 2813 C CA . HIS A 1 350 ? 7.961 -2.66 -10.711 1 93.94 350 HIS A CA 1
ATOM 2814 C C . HIS A 1 350 ? 7.703 -2.209 -9.281 1 93.94 350 HIS A C 1
ATOM 2816 O O . HIS A 1 350 ? 8.641 -1.904 -8.539 1 93.94 350 HIS A O 1
ATOM 2822 N N . ARG A 1 351 ? 6.414 -2.018 -8.953 1 94.12 351 ARG A N 1
ATOM 2823 C CA . ARG A 1 351 ? 6.105 -1.884 -7.535 1 94.12 351 ARG A CA 1
ATOM 2824 C C . ARG A 1 351 ? 6.125 -3.242 -6.84 1 94.12 351 ARG A C 1
ATOM 2826 O O . ARG A 1 351 ? 5.086 -3.887 -6.695 1 94.12 351 ARG A O 1
ATOM 2833 N N . LEU A 1 352 ? 7.281 -3.564 -6.305 1 94.81 352 LEU A N 1
ATOM 2834 C CA . LEU A 1 352 ? 7.52 -4.875 -5.711 1 94.81 352 LEU A CA 1
ATOM 2835 C C . LEU A 1 352 ? 8.203 -4.742 -4.355 1 94.81 352 LEU A C 1
ATOM 2837 O O . LEU A 1 352 ? 9.359 -5.148 -4.199 1 94.81 352 LEU A O 1
ATOM 2841 N N . PRO A 1 353 ? 7.461 -4.262 -3.385 1 92.69 353 PRO A N 1
ATOM 2842 C CA . PRO A 1 353 ? 8.062 -4.219 -2.051 1 92.69 353 PRO A CA 1
ATOM 2843 C C . PRO A 1 353 ? 8.422 -5.602 -1.517 1 92.69 353 PRO A C 1
ATOM 2845 O O . PRO A 1 353 ? 7.773 -6.59 -1.88 1 92.69 353 PRO A O 1
ATOM 2848 N N . ASN A 1 354 ? 9.406 -5.684 -0.605 1 91.38 354 ASN A N 1
ATOM 2849 C CA . ASN A 1 354 ? 9.883 -6.969 -0.104 1 91.38 354 ASN A CA 1
ATOM 2850 C C . ASN A 1 354 ? 9.133 -7.387 1.16 1 91.38 354 ASN A C 1
ATOM 2852 O O . ASN A 1 354 ? 9.281 -8.523 1.626 1 91.38 354 ASN A O 1
ATOM 2856 N N . SER A 1 355 ? 8.414 -6.379 1.756 1 90.56 355 SER A N 1
ATOM 2857 C CA . SER A 1 355 ? 7.766 -6.648 3.033 1 90.56 355 SER A CA 1
ATOM 2858 C C . SER A 1 355 ? 6.555 -5.742 3.236 1 90.56 355 SER A C 1
ATOM 2860 O O . SER A 1 355 ? 6.383 -4.758 2.518 1 90.56 355 SER A O 1
ATOM 2862 N N . THR A 1 356 ? 5.832 -6.043 4.297 1 88.12 356 THR A N 1
ATOM 2863 C CA . THR A 1 356 ? 4.699 -5.215 4.695 1 88.12 356 THR A CA 1
ATOM 2864 C C . THR A 1 356 ? 5.176 -3.861 5.211 1 88.12 356 THR A C 1
ATOM 2866 O O . THR A 1 356 ? 4.488 -2.852 5.043 1 88.12 356 THR A O 1
ATOM 2869 N N . SER A 1 357 ? 6.332 -3.82 5.754 1 90.06 357 SER A N 1
ATOM 2870 C CA . SER A 1 357 ? 6.867 -2.553 6.238 1 90.06 357 SER A CA 1
ATOM 2871 C C . SER A 1 357 ? 7.109 -1.579 5.09 1 90.06 357 SER A C 1
ATOM 2873 O O . SER A 1 357 ? 7.129 -0.364 5.289 1 90.06 357 SER A O 1
ATOM 2875 N N . GLU A 1 358 ? 7.258 -2.131 3.904 1 90.44 358 GLU A N 1
ATOM 2876 C CA . GLU A 1 358 ? 7.469 -1.316 2.711 1 90.44 358 GLU A CA 1
ATOM 2877 C C . GLU A 1 358 ? 6.152 -1.053 1.983 1 90.44 358 GLU A C 1
ATOM 2879 O O . GLU A 1 358 ? 6.137 -0.429 0.92 1 90.44 358 GLU A O 1
ATOM 2884 N N . GLY A 1 359 ? 5.059 -1.569 2.525 1 85.62 359 GLY A N 1
ATOM 2885 C CA . GLY A 1 359 ? 3.736 -1.221 2.037 1 85.62 359 GLY A CA 1
ATOM 2886 C C . GLY A 1 359 ? 3.16 -2.252 1.087 1 85.62 359 GLY A C 1
ATOM 2887 O O . GLY A 1 359 ? 2.318 -1.929 0.245 1 85.62 359 GLY A O 1
ATOM 2888 N N . GLY A 1 360 ? 3.613 -3.486 1.251 1 88.44 360 GLY A N 1
ATOM 2889 C CA . GLY A 1 360 ? 3.027 -4.457 0.341 1 88.44 360 GLY A CA 1
ATOM 2890 C C . GLY A 1 360 ? 3.568 -5.863 0.54 1 88.44 360 GLY A C 1
ATOM 2891 O O . GLY A 1 360 ? 3.697 -6.328 1.674 1 88.44 360 GLY A O 1
ATOM 2892 N N . MET A 1 361 ? 3.582 -6.633 -0.628 1 91.12 361 MET A N 1
ATOM 2893 C CA . MET A 1 361 ? 4.121 -7.973 -0.84 1 91.12 361 MET A CA 1
ATOM 2894 C C . MET A 1 361 ? 3.131 -9.039 -0.381 1 91.12 361 MET A C 1
ATOM 2896 O O . MET A 1 361 ? 2.746 -9.07 0.789 1 91.12 361 MET A O 1
ATOM 2900 N N . TYR A 1 362 ? 2.799 -9.867 -1.153 1 93.31 362 TYR A N 1
ATOM 2901 C CA . TYR A 1 362 ? 1.915 -11 -0.917 1 93.31 362 TYR A CA 1
ATOM 2902 C C . TYR A 1 362 ? 2.471 -12.266 -1.559 1 93.31 362 TYR A C 1
ATOM 2904 O O . TYR A 1 362 ? 3.121 -13.078 -0.892 1 93.31 362 TYR A O 1
ATOM 2912 N N . ALA A 1 363 ? 2.533 -12.289 -2.859 1 96.06 363 ALA A N 1
ATOM 2913 C CA . ALA A 1 363 ? 3.105 -13.414 -3.604 1 96.06 363 ALA A CA 1
ATOM 2914 C C . ALA A 1 363 ? 2.447 -14.727 -3.203 1 96.06 363 ALA A C 1
ATOM 2916 O O . ALA A 1 363 ? 3.123 -15.656 -2.752 1 96.06 363 ALA A O 1
ATOM 2917 N N . GLU A 1 364 ? 1.206 -14.852 -3.508 1 95.62 364 GLU A N 1
ATOM 2918 C CA . GLU A 1 364 ? 0.435 -16.047 -3.17 1 95.62 364 GLU A CA 1
ATOM 2919 C C . GLU A 1 364 ? 1.01 -17.281 -3.848 1 95.62 364 GLU A C 1
ATOM 2921 O O . GLU A 1 364 ? 1.387 -17.234 -5.02 1 95.62 364 GLU A O 1
ATOM 2926 N N . THR A 1 365 ? 1.051 -18.391 -3.129 1 97.19 365 THR A N 1
ATOM 2927 C CA . THR A 1 365 ? 1.543 -19.641 -3.674 1 97.19 365 THR A CA 1
ATOM 2928 C C . THR A 1 365 ? 0.771 -20.031 -4.934 1 97.19 365 THR A C 1
ATOM 2930 O O . THR A 1 365 ? 1.367 -20.422 -5.938 1 97.19 365 THR A O 1
ATOM 2933 N N . CYS A 1 366 ? -0.535 -19.844 -4.895 1 97.69 366 CYS A N 1
ATOM 2934 C CA . CYS A 1 366 ? -1.388 -20.25 -6.008 1 97.69 366 CYS A CA 1
ATOM 2935 C C . CYS A 1 366 ? -1.094 -19.406 -7.25 1 97.69 366 CYS A C 1
ATOM 2937 O O . CYS A 1 366 ? -1.272 -19.891 -8.375 1 97.69 366 CYS A O 1
ATOM 2939 N N . ALA A 1 367 ? -0.675 -18.203 -7.039 1 98.38 367 ALA A N 1
ATOM 2940 C CA . ALA A 1 367 ? -0.345 -17.375 -8.195 1 98.38 367 ALA A CA 1
ATOM 2941 C C . ALA A 1 367 ? 0.866 -17.938 -8.938 1 98.38 367 ALA A C 1
ATOM 2943 O O . ALA A 1 367 ? 0.901 -17.922 -10.172 1 98.38 367 ALA A O 1
ATOM 2944 N N . ALA A 1 368 ? 1.855 -18.375 -8.219 1 98.44 368 ALA A N 1
ATOM 2945 C CA . ALA A 1 368 ? 3.033 -18.984 -8.836 1 98.44 368 ALA A CA 1
ATOM 2946 C C . ALA A 1 368 ? 2.676 -20.281 -9.539 1 98.44 368 ALA A C 1
ATOM 2948 O O . ALA A 1 368 ? 3.189 -20.578 -10.617 1 98.44 368 ALA A O 1
ATOM 2949 N N . ILE A 1 369 ? 1.827 -21.062 -8.93 1 98.62 369 ILE A N 1
ATOM 2950 C CA . ILE A 1 369 ? 1.368 -22.312 -9.547 1 98.62 369 ILE A CA 1
ATOM 2951 C C . ILE A 1 369 ? 0.667 -22 -10.867 1 98.62 369 ILE A C 1
ATOM 2953 O O . ILE A 1 369 ? 0.925 -22.656 -11.875 1 98.62 369 ILE A O 1
ATOM 2957 N N . ALA A 1 370 ? -0.193 -21.016 -10.797 1 98.69 370 ALA A N 1
ATOM 2958 C CA . ALA A 1 370 ? -0.922 -20.625 -12.008 1 98.69 370 ALA A CA 1
ATOM 2959 C C . ALA A 1 370 ? 0.03 -20.109 -13.086 1 98.69 370 ALA A C 1
ATOM 2961 O O . ALA A 1 370 ? -0.196 -20.328 -14.273 1 98.69 370 ALA A O 1
ATOM 2962 N N . ALA A 1 371 ? 1.064 -19.453 -12.688 1 98.62 371 ALA A N 1
ATOM 2963 C CA . ALA A 1 371 ? 2.068 -19 -13.648 1 98.62 371 ALA A CA 1
ATOM 2964 C C . ALA A 1 371 ? 2.746 -20.188 -14.336 1 98.62 371 ALA A C 1
ATOM 2966 O O . ALA A 1 371 ? 3.045 -20.125 -15.531 1 98.62 371 ALA A O 1
ATOM 2967 N N . MET A 1 372 ? 3.002 -21.219 -13.625 1 98.56 372 MET A N 1
ATOM 2968 C CA . MET A 1 372 ? 3.539 -22.438 -14.219 1 98.56 372 MET A CA 1
ATOM 2969 C C . MET A 1 372 ? 2.594 -23 -15.281 1 98.56 372 MET A C 1
ATOM 2971 O O . MET A 1 372 ? 3.035 -23.422 -16.344 1 98.56 372 MET A O 1
ATOM 2975 N N . MET A 1 373 ? 1.316 -22.953 -14.953 1 98.75 373 MET A N 1
ATOM 2976 C CA . MET A 1 373 ? 0.319 -23.438 -15.898 1 98.75 373 MET A CA 1
ATOM 2977 C C . MET A 1 373 ? 0.347 -22.641 -17.188 1 98.75 373 MET A C 1
ATOM 2979 O O . MET A 1 373 ? 0.338 -23.203 -18.281 1 98.75 373 MET A O 1
ATOM 2983 N N . THR A 1 374 ? 0.395 -21.312 -17 1 98.75 374 THR A N 1
ATOM 2984 C CA . THR A 1 374 ? 0.417 -20.453 -18.172 1 98.75 374 THR A CA 1
ATOM 2985 C C . THR A 1 374 ? 1.677 -20.688 -19 1 98.75 374 THR A C 1
ATOM 2987 O O . THR A 1 374 ? 1.609 -20.781 -20.234 1 98.75 374 THR A O 1
ATOM 2990 N N . SER A 1 375 ? 2.793 -20.797 -18.344 1 98.62 375 SER A N 1
ATOM 2991 C CA . SER A 1 375 ? 4.059 -21.047 -19.031 1 98.62 375 SER A CA 1
ATOM 2992 C C . SER A 1 375 ? 4.004 -22.328 -19.844 1 98.62 375 SER A C 1
ATOM 2994 O O . SER A 1 375 ? 4.375 -22.359 -21.016 1 98.62 375 SER A O 1
ATOM 2996 N N . GLU A 1 376 ? 3.564 -23.344 -19.203 1 98.31 376 GLU A N 1
ATOM 2997 C CA . GLU A 1 376 ? 3.479 -24.641 -19.875 1 98.31 376 GLU A CA 1
ATOM 2998 C C . GLU A 1 376 ? 2.566 -24.562 -21.094 1 98.31 376 GLU A C 1
ATOM 3000 O O . GLU A 1 376 ? 2.893 -25.109 -22.141 1 98.31 376 GLU A O 1
ATOM 3005 N N . ARG A 1 377 ? 1.416 -23.938 -20.953 1 98.38 377 ARG A N 1
ATOM 3006 C CA . ARG A 1 377 ? 0.473 -23.875 -22.062 1 98.38 377 ARG A CA 1
ATOM 3007 C C . ARG A 1 377 ? 1.05 -23.094 -23.234 1 98.38 377 ARG A C 1
ATOM 3009 O O . ARG A 1 377 ? 0.828 -23.438 -24.391 1 98.38 377 ARG A O 1
ATOM 3016 N N . ILE A 1 378 ? 1.76 -22.031 -22.906 1 98.31 378 ILE A N 1
ATOM 3017 C CA . ILE A 1 378 ? 2.42 -21.266 -23.953 1 98.31 378 ILE A CA 1
ATOM 3018 C C . ILE A 1 378 ? 3.486 -22.125 -24.625 1 98.31 378 ILE A C 1
ATOM 3020 O O . ILE A 1 378 ? 3.572 -22.172 -25.859 1 98.31 378 ILE A O 1
ATOM 3024 N N . LEU A 1 379 ? 4.281 -22.844 -23.859 1 97.62 379 LEU A N 1
ATOM 3025 C CA . LEU A 1 379 ? 5.344 -23.703 -24.375 1 97.62 379 LEU A CA 1
ATOM 3026 C C . LEU A 1 379 ? 4.77 -24.797 -25.281 1 97.62 379 LEU A C 1
ATOM 3028 O O . LEU A 1 379 ? 5.422 -25.234 -26.234 1 97.62 379 LEU A O 1
ATOM 3032 N N . SER A 1 380 ? 3.553 -25.234 -25 1 96.88 380 SER A N 1
ATOM 3033 C CA . SER A 1 380 ? 2.928 -26.297 -25.781 1 96.88 380 SER A CA 1
ATOM 3034 C C . SER A 1 380 ? 2.672 -25.844 -27.219 1 96.88 380 SER A C 1
ATOM 3036 O O . SER A 1 380 ? 2.525 -26.688 -28.109 1 96.88 380 SER A O 1
ATOM 3038 N N . HIS A 1 381 ? 2.592 -24.516 -27.406 1 96.25 381 HIS A N 1
ATOM 3039 C CA . HIS A 1 381 ? 2.445 -23.969 -28.75 1 96.25 381 HIS A CA 1
ATOM 3040 C C . HIS A 1 381 ? 3.797 -23.859 -29.453 1 96.25 381 HIS A C 1
ATOM 3042 O O . HIS A 1 381 ? 3.928 -24.234 -30.625 1 96.25 381 HIS A O 1
ATOM 3048 N N . GLN A 1 382 ? 4.703 -23.359 -28.688 1 94.69 382 GLN A N 1
ATOM 3049 C CA . GLN A 1 382 ? 6.043 -23.094 -29.203 1 94.69 382 GLN A CA 1
ATOM 3050 C C . GLN A 1 382 ? 7.066 -23.031 -28.078 1 94.69 382 GLN A C 1
ATOM 3052 O O . GLN A 1 382 ? 6.871 -22.312 -27.094 1 94.69 382 GLN A O 1
ATOM 3057 N N . LEU A 1 383 ? 8.164 -23.797 -28.266 1 95.88 383 LEU A N 1
ATOM 3058 C CA . LEU A 1 383 ? 9.227 -23.781 -27.281 1 95.88 383 LEU A CA 1
ATOM 3059 C C . LEU A 1 383 ? 9.867 -22.391 -27.188 1 95.88 383 LEU A C 1
ATOM 3061 O O . LEU A 1 383 ? 10.062 -21.734 -28.203 1 95.88 383 LEU A O 1
ATOM 3065 N N . ASP A 1 384 ? 10.109 -21.938 -26.047 1 96.31 384 ASP A N 1
ATOM 3066 C CA . ASP A 1 384 ? 10.758 -20.672 -25.719 1 96.31 384 ASP A CA 1
ATOM 3067 C C . ASP A 1 384 ? 11.445 -20.734 -24.359 1 96.31 384 ASP A C 1
ATOM 3069 O O . ASP A 1 384 ? 10.781 -20.922 -23.328 1 96.31 384 ASP A O 1
ATOM 3073 N N . GLY A 1 385 ? 12.797 -20.547 -24.359 1 96.88 385 GLY A N 1
ATOM 3074 C CA . GLY A 1 385 ? 13.586 -20.688 -23.141 1 96.88 385 GLY A CA 1
ATOM 3075 C C . GLY A 1 385 ? 13.164 -19.719 -22.047 1 96.88 385 GLY A C 1
ATOM 3076 O O . GLY A 1 385 ? 13.297 -20.031 -20.859 1 96.88 385 GLY A O 1
ATOM 3077 N N . ARG A 1 386 ? 12.609 -18.594 -22.422 1 96.25 386 ARG A N 1
ATOM 3078 C CA . ARG A 1 386 ? 12.211 -17.594 -21.438 1 96.25 386 ARG A CA 1
ATOM 3079 C C . ARG A 1 386 ? 11.039 -18.078 -20.594 1 96.25 386 ARG A C 1
ATOM 3081 O O . ARG A 1 386 ? 11.055 -17.969 -19.375 1 96.25 386 ARG A O 1
ATOM 3088 N N . TYR A 1 387 ? 9.977 -18.609 -21.234 1 98.06 387 TYR A N 1
ATOM 3089 C CA . TYR A 1 387 ? 8.828 -19.125 -20.5 1 98.06 387 TYR A CA 1
ATOM 3090 C C . TYR A 1 387 ? 9.203 -20.344 -19.672 1 98.06 387 TYR A C 1
ATOM 3092 O O . TYR A 1 387 ? 8.703 -20.516 -18.562 1 98.06 387 TYR A O 1
ATOM 3100 N N . ARG A 1 388 ? 10.102 -21.141 -20.25 1 98.12 388 ARG A N 1
ATOM 3101 C CA . ARG A 1 388 ? 10.578 -22.312 -19.531 1 98.12 388 ARG A CA 1
ATOM 3102 C C . ARG A 1 388 ? 11.305 -21.922 -18.25 1 98.12 388 ARG A C 1
ATOM 3104 O O . ARG A 1 388 ? 11.078 -22.516 -17.203 1 98.12 388 ARG A O 1
ATOM 3111 N N . ASP A 1 389 ? 12.18 -20.953 -18.359 1 98 389 ASP A N 1
ATOM 3112 C CA . ASP A 1 389 ? 12.961 -20.5 -17.219 1 98 389 ASP A CA 1
ATOM 3113 C C . ASP A 1 389 ? 12.047 -19.938 -16.125 1 98 389 ASP A C 1
ATOM 3115 O O . ASP A 1 389 ? 12.312 -20.109 -14.93 1 98 389 ASP A O 1
ATOM 3119 N N . VAL A 1 390 ? 10.969 -19.266 -16.5 1 98.25 390 VAL A N 1
ATOM 3120 C CA . VAL A 1 390 ? 10.008 -18.734 -15.539 1 98.25 390 VAL A CA 1
ATOM 3121 C C . VAL A 1 390 ? 9.305 -19.875 -14.82 1 98.25 390 VAL A C 1
ATOM 3123 O O . VAL A 1 390 ? 9.102 -19.828 -13.602 1 98.25 390 VAL A O 1
ATOM 3126 N N . MET A 1 391 ? 8.922 -20.891 -15.539 1 98.69 391 MET A N 1
ATOM 3127 C CA . MET A 1 391 ? 8.273 -22.062 -14.953 1 98.69 391 MET A CA 1
ATOM 3128 C C . MET A 1 391 ? 9.18 -22.719 -13.922 1 98.69 391 MET A C 1
ATOM 3130 O O . MET A 1 391 ? 8.734 -23.047 -12.812 1 98.69 391 MET A O 1
ATOM 3134 N N . GLU A 1 392 ? 10.461 -22.891 -14.289 1 98.75 392 GLU A N 1
ATOM 3135 C CA . GLU A 1 392 ? 11.422 -23.516 -13.383 1 98.75 392 GLU A CA 1
ATOM 3136 C C . GLU A 1 392 ? 11.656 -22.656 -12.148 1 98.75 392 GLU A C 1
ATOM 3138 O O . GLU A 1 392 ? 11.711 -23.156 -11.023 1 98.75 392 GLU A O 1
ATOM 3143 N N . LEU A 1 393 ? 11.82 -21.328 -12.367 1 98.62 393 LEU A N 1
ATOM 3144 C CA . LEU A 1 393 ? 12.031 -20.391 -11.273 1 98.62 393 LEU A CA 1
ATOM 3145 C C . LEU A 1 393 ? 10.875 -20.438 -10.273 1 98.62 393 LEU A C 1
ATOM 3147 O O . LEU A 1 393 ? 11.102 -20.516 -9.062 1 98.62 393 LEU A O 1
ATOM 3151 N N . ALA A 1 394 ? 9.656 -20.422 -10.797 1 98.62 394 ALA A N 1
ATOM 3152 C CA . ALA A 1 394 ? 8.477 -20.469 -9.93 1 98.62 394 ALA A CA 1
ATOM 3153 C C . ALA A 1 394 ? 8.43 -21.781 -9.148 1 98.62 394 ALA A C 1
ATOM 3155 O O . ALA A 1 394 ? 8.219 -21.781 -7.934 1 98.62 394 ALA A O 1
ATOM 3156 N N . LEU A 1 395 ? 8.641 -22.859 -9.836 1 98.75 395 LEU A N 1
ATOM 3157 C CA . LEU A 1 395 ? 8.57 -24.188 -9.211 1 98.75 395 LEU A CA 1
ATOM 3158 C C . LEU A 1 395 ? 9.57 -24.297 -8.07 1 98.75 395 LEU A C 1
ATOM 3160 O O . LEU A 1 395 ? 9.211 -24.672 -6.953 1 98.75 395 LEU A O 1
ATOM 3164 N N . LEU A 1 396 ? 10.828 -23.891 -8.289 1 98.62 396 LEU A N 1
ATOM 3165 C CA . LEU A 1 396 ? 11.938 -24.188 -7.391 1 98.62 396 LEU A CA 1
ATOM 3166 C C . LEU A 1 396 ? 12.008 -23.172 -6.262 1 98.62 396 LEU A C 1
ATOM 3168 O O . LEU A 1 396 ? 12.875 -23.266 -5.387 1 98.62 396 LEU A O 1
ATOM 3172 N N . ASN A 1 397 ? 11.102 -22.141 -6.281 1 98.5 397 ASN A N 1
ATOM 3173 C CA . ASN A 1 397 ? 11.094 -21.141 -5.219 1 98.5 397 ASN A CA 1
ATOM 3174 C C . ASN A 1 397 ? 9.68 -20.906 -4.688 1 98.5 397 ASN A C 1
ATOM 3176 O O . ASN A 1 397 ? 9.227 -21.609 -3.781 1 98.5 397 ASN A O 1
ATOM 3180 N N . ALA A 1 398 ? 8.867 -20.109 -5.367 1 97.88 398 ALA A N 1
ATOM 3181 C CA . ALA A 1 398 ? 7.578 -19.672 -4.844 1 97.88 398 ALA A CA 1
ATOM 3182 C C . ALA A 1 398 ? 6.609 -20.844 -4.703 1 97.88 398 ALA A C 1
ATOM 3184 O O . ALA A 1 398 ? 5.789 -20.875 -3.787 1 97.88 398 ALA A O 1
ATOM 3185 N N . VAL A 1 399 ? 6.645 -21.812 -5.586 1 98.12 399 VAL A N 1
ATOM 3186 C CA . VAL A 1 399 ? 5.727 -22.953 -5.527 1 98.12 399 VAL A CA 1
ATOM 3187 C C . VAL A 1 399 ? 6.152 -23.906 -4.41 1 98.12 399 VAL A C 1
ATOM 3189 O O . VAL A 1 399 ? 5.41 -24.109 -3.449 1 98.12 399 VAL A O 1
ATOM 3192 N N . LEU A 1 400 ? 7.406 -24.375 -4.461 1 97.69 400 LEU A N 1
ATOM 3193 C CA . LEU A 1 400 ? 7.875 -25.297 -3.439 1 97.69 400 LEU A CA 1
ATOM 3194 C C . LEU A 1 400 ? 7.938 -24.625 -2.076 1 97.69 400 LEU A C 1
ATOM 3196 O O . LEU A 1 400 ? 7.738 -25.266 -1.046 1 97.69 400 LEU A O 1
ATOM 3200 N N . GLY A 1 401 ? 8.18 -23.312 -2.102 1 96.5 401 GLY A N 1
ATOM 3201 C CA . GLY A 1 401 ? 8.242 -22.562 -0.862 1 96.5 401 GLY A CA 1
ATOM 3202 C C . GLY A 1 401 ? 6.902 -22.469 -0.155 1 96.5 401 GLY A C 1
ATOM 3203 O O . GLY A 1 401 ? 6.84 -22.094 1.02 1 96.5 401 GLY A O 1
ATOM 3204 N N . GLY A 1 402 ? 5.828 -22.859 -0.829 1 95.31 402 GLY A N 1
ATOM 3205 C CA . GLY A 1 402 ? 4.492 -22.812 -0.266 1 95.31 402 GLY A CA 1
ATOM 3206 C C . GLY A 1 402 ? 4.227 -23.891 0.757 1 95.31 402 GLY A C 1
ATOM 3207 O O . GLY A 1 402 ? 3.26 -23.812 1.518 1 95.31 402 GLY A O 1
ATOM 3208 N N . GLY A 1 403 ? 5.094 -24.891 0.842 1 94.38 403 GLY A N 1
ATOM 3209 C CA . GLY A 1 403 ? 4.941 -25.984 1.8 1 94.38 403 GLY A CA 1
ATOM 3210 C C . GLY A 1 403 ? 6.211 -26.266 2.58 1 94.38 403 GLY A C 1
ATOM 3211 O O . GLY A 1 403 ? 7.316 -26.109 2.057 1 94.38 403 GLY A O 1
ATOM 3212 N N . SER A 1 404 ? 5.969 -26.656 3.826 1 94.25 404 SER A N 1
ATOM 3213 C CA . SER A 1 404 ? 7.125 -27.125 4.586 1 94.25 404 SER A CA 1
ATOM 3214 C C . SER A 1 404 ? 7.645 -28.453 4.039 1 94.25 404 SER A C 1
ATOM 3216 O O . SER A 1 404 ? 6.895 -29.219 3.42 1 94.25 404 SER A O 1
ATOM 3218 N N . LEU A 1 405 ? 8.867 -28.688 4.25 1 95 405 LEU A N 1
ATOM 3219 C CA . LEU A 1 405 ? 9.508 -29.875 3.688 1 95 405 LEU A CA 1
ATOM 3220 C C . LEU A 1 405 ? 9.031 -31.141 4.383 1 95 405 LEU A C 1
ATOM 3222 O O . LEU A 1 405 ? 9.109 -32.219 3.814 1 95 405 LEU A O 1
ATOM 3226 N N . ASP A 1 406 ? 8.477 -31 5.555 1 91.88 406 ASP A N 1
ATOM 3227 C CA . ASP A 1 406 ? 7.934 -32.156 6.246 1 91.88 406 ASP A CA 1
ATOM 3228 C C . ASP A 1 406 ? 6.461 -32.375 5.895 1 91.88 406 ASP A C 1
ATOM 3230 O O . ASP A 1 406 ? 5.84 -33.312 6.355 1 91.88 406 ASP A O 1
ATOM 3234 N N . GLY A 1 407 ? 5.871 -31.438 5.074 1 89.56 407 GLY A N 1
ATOM 3235 C CA . GLY A 1 407 ? 4.535 -31.609 4.52 1 89.56 407 GLY A CA 1
ATOM 3236 C C . GLY A 1 407 ? 3.436 -31.266 5.508 1 89.56 407 GLY A C 1
ATOM 3237 O O . GLY A 1 407 ? 2.264 -31.562 5.266 1 89.56 407 GLY A O 1
ATOM 3238 N N . LYS A 1 408 ? 3.701 -30.516 6.594 1 88.75 408 LYS A N 1
ATOM 3239 C CA . LYS A 1 408 ? 2.717 -30.312 7.652 1 88.75 408 LYS A CA 1
ATOM 3240 C C . LYS A 1 408 ? 2.162 -28.891 7.625 1 88.75 408 LYS A C 1
ATOM 3242 O O . LYS A 1 408 ? 1.091 -28.625 8.172 1 88.75 408 LYS A O 1
ATOM 3247 N N . GLN A 1 409 ? 2.938 -28.031 7.098 1 91.44 409 GLN A N 1
ATOM 3248 C CA . GLN A 1 409 ? 2.547 -26.625 7.137 1 91.44 409 GLN A CA 1
ATOM 3249 C C . GLN A 1 409 ? 2.627 -26 5.75 1 91.44 409 GLN A C 1
ATOM 3251 O O . GLN A 1 409 ? 3.381 -26.469 4.891 1 91.44 409 GLN A O 1
ATOM 3256 N N . PHE A 1 410 ? 1.852 -24.953 5.578 1 92.19 410 PHE A N 1
ATOM 3257 C CA . PHE A 1 410 ? 1.76 -24.328 4.262 1 92.19 410 PHE A CA 1
ATOM 3258 C C . PHE A 1 410 ? 1.733 -22.812 4.383 1 92.19 410 PHE A C 1
ATOM 3260 O O . PHE A 1 410 ? 1.407 -22.266 5.441 1 92.19 410 PHE A O 1
ATOM 3267 N N . ALA A 1 411 ? 2.145 -22.141 3.334 1 90.69 411 ALA A N 1
ATOM 3268 C CA . ALA A 1 411 ? 2.129 -20.688 3.27 1 90.69 411 ALA A CA 1
ATOM 3269 C C . ALA A 1 411 ? 1.183 -20.188 2.18 1 90.69 411 ALA A C 1
ATOM 3271 O O . ALA A 1 411 ? 1.164 -20.734 1.073 1 90.69 411 ALA A O 1
ATOM 3272 N N . TYR A 1 412 ? 0.344 -19.203 2.551 1 87.81 412 TYR A N 1
ATOM 3273 C CA . TYR A 1 412 ? -0.466 -18.469 1.575 1 87.81 412 TYR A CA 1
ATOM 3274 C C . TYR A 1 412 ? 0.319 -17.328 0.957 1 87.81 412 TYR A C 1
ATOM 3276 O O . TYR A 1 412 ? 0.528 -17.297 -0.259 1 87.81 412 TYR A O 1
ATOM 3284 N N . ALA A 1 413 ? 0.724 -16.406 1.839 1 89.5 413 ALA A N 1
ATOM 3285 C CA . ALA A 1 413 ? 1.615 -15.32 1.442 1 89.5 413 ALA A CA 1
ATOM 3286 C C . ALA A 1 413 ? 3.078 -15.727 1.599 1 89.5 413 ALA A C 1
ATOM 3288 O O . ALA A 1 413 ? 3.438 -16.422 2.555 1 89.5 413 ALA A O 1
ATOM 3289 N N . ASN A 1 414 ? 3.887 -15.375 0.644 1 92.06 414 ASN A N 1
ATOM 3290 C CA . ASN A 1 414 ? 5.312 -15.68 0.644 1 92.06 414 ASN A CA 1
ATOM 3291 C C . ASN A 1 414 ? 6.16 -14.414 0.667 1 92.06 414 ASN A C 1
ATOM 3293 O O . ASN A 1 414 ? 6.598 -13.938 -0.382 1 92.06 414 ASN A O 1
ATOM 3297 N N . LYS A 1 415 ? 6.496 -13.977 1.821 1 90.94 415 LYS A N 1
ATOM 3298 C CA . LYS A 1 415 ? 7.203 -12.711 1.953 1 90.94 415 LYS A CA 1
ATOM 3299 C C . LYS A 1 415 ? 8.711 -12.898 1.81 1 90.94 415 LYS A C 1
ATOM 3301 O O . LYS A 1 415 ? 9.25 -13.938 2.191 1 90.94 415 LYS A O 1
ATOM 3306 N N . LEU A 1 416 ? 9.406 -11.914 1.299 1 96.31 416 LEU A N 1
ATOM 3307 C CA . LEU A 1 416 ? 10.859 -11.93 1.125 1 96.31 416 LEU A CA 1
ATOM 3308 C C . LEU A 1 416 ? 11.562 -11.43 2.381 1 96.31 416 LEU A C 1
ATOM 3310 O O . LEU A 1 416 ? 12.766 -11.648 2.549 1 96.31 416 LEU A O 1
ATOM 3314 N N . GLN A 1 417 ? 10.805 -10.773 3.205 1 95.56 417 GLN A N 1
ATOM 3315 C CA . GLN A 1 417 ? 11.344 -10.227 4.445 1 95.56 417 GLN A CA 1
ATOM 3316 C C . GLN A 1 417 ? 10.258 -10.109 5.512 1 95.56 417 GLN A C 1
ATOM 3318 O O . GLN A 1 417 ? 9.125 -9.727 5.215 1 95.56 417 GLN A O 1
ATOM 3323 N N . THR A 1 418 ? 10.57 -10.555 6.742 1 95.75 418 THR A N 1
ATOM 3324 C CA . THR A 1 418 ? 9.664 -10.383 7.871 1 95.75 418 THR A CA 1
ATOM 3325 C C . THR A 1 418 ? 9.852 -9.016 8.516 1 95.75 418 THR A C 1
ATOM 3327 O O . THR A 1 418 ? 10.859 -8.344 8.289 1 95.75 418 THR A O 1
ATOM 3330 N N . TRP A 1 419 ? 8.844 -8.578 9.234 1 93.06 419 TRP A N 1
ATOM 3331 C CA . TRP A 1 419 ? 8.883 -7.309 9.945 1 93.06 419 TRP A CA 1
ATOM 3332 C C . TRP A 1 419 ? 8 -7.355 11.195 1 93.06 419 TRP A C 1
ATOM 3334 O O . TRP A 1 419 ? 7.059 -8.148 11.266 1 93.06 419 TRP A O 1
ATOM 3344 N N . GLY A 1 420 ? 8.383 -6.496 12.117 1 91.56 420 GLY A N 1
ATOM 3345 C CA . GLY A 1 420 ? 7.566 -6.426 13.32 1 91.56 420 GLY A CA 1
ATOM 3346 C C . GLY A 1 420 ? 7.469 -7.746 14.055 1 91.56 420 GLY A C 1
ATOM 3347 O O . GLY A 1 420 ? 8.484 -8.367 14.367 1 91.56 420 GLY A O 1
ATOM 3348 N N . ASP A 1 421 ? 6.227 -8.195 14.203 1 91 421 ASP A N 1
ATOM 3349 C CA . ASP A 1 421 ? 6.008 -9.445 14.922 1 91 421 ASP A CA 1
ATOM 3350 C C . ASP A 1 421 ? 5.828 -10.609 13.953 1 91 421 ASP A C 1
ATOM 3352 O O . ASP A 1 421 ? 5.496 -11.719 14.367 1 91 421 ASP A O 1
ATOM 3356 N N . GLU A 1 422 ? 6.102 -10.359 12.758 1 91.19 422 GLU A N 1
ATOM 3357 C CA . GLU A 1 422 ? 5.934 -11.406 11.758 1 91.19 422 GLU A CA 1
ATOM 3358 C C . GLU A 1 422 ? 7.008 -12.484 11.891 1 91.19 422 GLU A C 1
ATOM 3360 O O . GLU A 1 422 ? 8.133 -12.195 12.32 1 91.19 422 GLU A O 1
ATOM 3365 N N . VAL A 1 423 ? 6.605 -13.648 11.547 1 90.62 423 VAL A N 1
ATOM 3366 C CA . VAL A 1 423 ? 7.512 -14.781 11.414 1 90.62 423 VAL A CA 1
ATOM 3367 C C . VAL A 1 423 ? 7.227 -15.523 10.109 1 90.62 423 VAL A C 1
ATOM 3369 O O . VAL A 1 423 ? 6.102 -15.508 9.609 1 90.62 423 VAL A O 1
ATOM 3372 N N . ALA A 1 424 ? 8.219 -16.078 9.555 1 86.81 424 ALA A N 1
ATOM 3373 C CA . ALA A 1 424 ? 8.094 -16.766 8.273 1 86.81 424 ALA A CA 1
ATOM 3374 C C . ALA A 1 424 ? 7.48 -18.156 8.453 1 86.81 424 ALA A C 1
ATOM 3376 O O . ALA A 1 424 ? 7.23 -18.859 7.473 1 86.81 424 ALA A O 1
ATOM 3377 N N . THR A 1 425 ? 7.176 -18.531 9.625 1 80 425 THR A N 1
ATOM 3378 C CA . THR A 1 425 ? 6.637 -19.859 9.891 1 80 425 THR A CA 1
ATOM 3379 C C . THR A 1 425 ? 5.297 -20.047 9.188 1 80 425 THR A C 1
ATOM 3381 O O . THR A 1 425 ? 4.441 -19.156 9.219 1 80 425 THR A O 1
ATOM 3384 N N . ARG A 1 426 ? 5.195 -21.172 8.602 1 87.69 426 ARG A N 1
ATOM 3385 C CA . ARG A 1 426 ? 3.996 -21.562 7.859 1 87.69 426 ARG A CA 1
ATOM 3386 C C . ARG A 1 426 ? 2.885 -22 8.797 1 87.69 426 ARG A C 1
ATOM 3388 O O . ARG A 1 426 ? 3.109 -22.172 10 1 87.69 426 ARG A O 1
ATOM 3395 N N . LYS A 1 427 ? 1.696 -22.141 8.219 1 82.44 427 LYS A N 1
ATOM 3396 C CA . LYS A 1 427 ? 0.52 -22.5 9.008 1 82.44 427 LYS A CA 1
ATOM 3397 C C . LYS A 1 427 ? 0.051 -23.906 8.68 1 82.44 427 LYS A C 1
ATOM 3399 O O . LYS A 1 427 ? 0.255 -24.391 7.562 1 82.44 427 LYS A O 1
ATOM 3404 N N . ASP A 1 428 ? -0.579 -24.5 9.664 1 75.31 428 ASP A N 1
ATOM 3405 C CA . ASP A 1 428 ? -1.063 -25.875 9.484 1 75.31 428 ASP A CA 1
ATOM 3406 C C . ASP A 1 428 ? -2.203 -25.922 8.469 1 75.31 428 ASP A C 1
ATOM 3408 O O . ASP A 1 428 ? -2.299 -26.859 7.68 1 75.31 428 ASP A O 1
ATOM 3412 N N . TRP A 1 429 ? -3.094 -25.078 8.594 1 74.81 429 TRP A N 1
ATOM 3413 C CA . TRP A 1 429 ? -4.258 -25 7.723 1 74.81 429 TRP A CA 1
ATOM 3414 C C . TRP A 1 429 ? -4.848 -23.594 7.719 1 74.81 429 TRP A C 1
ATOM 3416 O O . TRP A 1 429 ? -4.406 -22.734 8.477 1 74.81 429 TRP A O 1
ATOM 3426 N N . PHE A 1 430 ? -5.688 -23.406 6.668 1 75.25 430 PHE A N 1
ATOM 3427 C CA . PHE A 1 430 ? -6.332 -22.109 6.535 1 75.25 430 PHE A CA 1
ATOM 3428 C C . PHE A 1 430 ? -7.844 -22.266 6.43 1 75.25 430 PHE A C 1
ATOM 3430 O O . PHE A 1 430 ? -8.344 -23.328 6.066 1 75.25 430 PHE A O 1
ATOM 3437 N N . THR A 1 431 ? -8.523 -21.156 6.75 1 70.62 431 THR A N 1
ATOM 3438 C CA . THR A 1 431 ? -9.969 -21.125 6.562 1 70.62 431 THR A CA 1
ATOM 3439 C C . THR A 1 431 ? -10.328 -21.219 5.086 1 70.62 431 THR A C 1
ATOM 3441 O O . THR A 1 431 ? -11.305 -21.875 4.719 1 70.62 431 THR A O 1
ATOM 3444 N N . VAL A 1 432 ? -9.562 -20.594 4.316 1 73.44 432 VAL A N 1
ATOM 3445 C CA . VAL A 1 432 ? -9.594 -20.766 2.865 1 73.44 432 VAL A CA 1
ATOM 3446 C C . VAL A 1 432 ? -8.336 -21.484 2.4 1 73.44 432 VAL A C 1
ATOM 3448 O O . VAL A 1 432 ? -7.234 -20.938 2.455 1 73.44 432 VAL A O 1
ATOM 3451 N N . CYS A 1 433 ? -8.523 -22.688 2.061 1 80.81 433 CYS A N 1
ATOM 3452 C CA . CYS A 1 433 ? -7.352 -23.547 1.904 1 80.81 433 CYS A CA 1
ATOM 3453 C C . CYS A 1 433 ? -7.109 -23.875 0.437 1 80.81 433 CYS A C 1
ATOM 3455 O O . CYS A 1 433 ? -6.965 -25.047 0.077 1 80.81 433 CYS A O 1
ATOM 3457 N N . CYS A 1 434 ? -6.945 -22.844 -0.284 1 85.75 434 CYS A N 1
ATOM 3458 C CA . CYS A 1 434 ? -6.773 -23.078 -1.714 1 85.75 434 CYS A CA 1
ATOM 3459 C C . CYS A 1 434 ? -5.352 -23.531 -2.027 1 85.75 434 CYS A C 1
ATOM 3461 O O . CYS A 1 434 ? -5.141 -24.328 -2.949 1 85.75 434 CYS A O 1
ATOM 3463 N N . CYS A 1 435 ? -4.406 -23.156 -1.275 1 89.31 435 CYS A N 1
ATOM 3464 C CA . CYS A 1 435 ? -3.018 -23.328 -1.688 1 89.31 435 CYS A CA 1
ATOM 3465 C C . CYS A 1 435 ? -2.52 -24.734 -1.392 1 89.31 435 CYS A C 1
ATOM 3467 O O . CYS A 1 435 ? -1.853 -25.344 -2.225 1 89.31 435 CYS A O 1
ATOM 3469 N N . PRO A 1 436 ? -2.85 -25.344 -0.308 1 91.44 436 PRO A N 1
ATOM 3470 C CA . PRO A 1 436 ? -2.285 -26.656 0.008 1 91.44 436 PRO A CA 1
ATOM 3471 C C . PRO A 1 436 ? -2.678 -27.719 -1.008 1 91.44 436 PRO A C 1
ATOM 3473 O O . PRO A 1 436 ? -1.808 -28.359 -1.599 1 91.44 436 PRO A O 1
ATOM 3476 N N . PRO A 1 437 ? -3.941 -27.938 -1.267 1 94.69 437 PRO A N 1
ATOM 3477 C CA . PRO A 1 437 ? -4.254 -28.953 -2.271 1 94.69 437 PRO A CA 1
ATOM 3478 C C . PRO A 1 437 ? -3.771 -28.562 -3.67 1 94.69 437 PRO A C 1
ATOM 3480 O O . PRO A 1 437 ? -3.484 -29.438 -4.488 1 94.69 437 PRO A O 1
ATOM 3483 N N . ASN A 1 438 ? -3.732 -27.266 -3.979 1 96.81 438 ASN A N 1
ATOM 3484 C CA . ASN A 1 438 ? -3.195 -26.828 -5.266 1 96.81 438 ASN A CA 1
ATOM 3485 C C . ASN A 1 438 ? -1.731 -27.234 -5.426 1 96.81 438 ASN A C 1
ATOM 3487 O O . ASN A 1 438 ? -1.309 -27.641 -6.508 1 96.81 438 ASN A O 1
ATOM 3491 N N . LEU A 1 439 ? -0.984 -27.125 -4.363 1 96.31 439 LEU A N 1
ATOM 3492 C CA . LEU A 1 439 ? 0.403 -27.578 -4.363 1 96.31 439 LEU A CA 1
ATOM 3493 C C . LEU A 1 439 ? 0.485 -29.078 -4.574 1 96.31 439 LEU A C 1
ATOM 3495 O O . LEU A 1 439 ? 1.32 -29.562 -5.344 1 96.31 439 LEU A O 1
ATOM 3499 N N . SER A 1 440 ? -0.384 -29.812 -3.971 1 96.62 440 SER A N 1
ATOM 3500 C CA . SER A 1 440 ? -0.397 -31.281 -4.082 1 96.62 440 SER A CA 1
ATOM 3501 C C . SER A 1 440 ? -0.691 -31.719 -5.512 1 96.62 440 SER A C 1
ATOM 3503 O O . SER A 1 440 ? -0.008 -32.594 -6.047 1 96.62 440 SER A O 1
ATOM 3505 N N . ARG A 1 441 ? -1.699 -31.172 -6.074 1 97.56 441 ARG A N 1
ATOM 3506 C CA . ARG A 1 441 ? -2.033 -31.594 -7.43 1 97.56 441 ARG A CA 1
ATOM 3507 C C . ARG A 1 441 ? -0.935 -31.219 -8.414 1 97.56 441 ARG A C 1
ATOM 3509 O O . ARG A 1 441 ? -0.689 -31.922 -9.391 1 97.56 441 ARG A O 1
ATOM 3516 N N . THR A 1 442 ? -0.231 -30.062 -8.141 1 97.94 442 THR A N 1
ATOM 3517 C CA . THR A 1 442 ? 0.874 -29.641 -8.992 1 97.94 442 THR A CA 1
ATOM 3518 C C . THR A 1 442 ? 2.01 -30.656 -8.953 1 97.94 442 THR A C 1
ATOM 3520 O O . THR A 1 442 ? 2.523 -31.078 -9.992 1 97.94 442 THR A O 1
ATOM 3523 N N . LEU A 1 443 ? 2.342 -31.094 -7.77 1 97.31 443 LEU A N 1
ATOM 3524 C CA . LEU A 1 443 ? 3.387 -32.094 -7.633 1 97.31 443 LEU A CA 1
ATOM 3525 C C . LEU A 1 443 ? 2.916 -33.438 -8.172 1 97.31 443 LEU A C 1
ATOM 3527 O O . LEU A 1 443 ? 3.725 -34.25 -8.641 1 97.31 443 LEU A O 1
ATOM 3531 N N . GLY A 1 444 ? 1.639 -33.688 -8.133 1 97.19 444 GLY A N 1
ATOM 3532 C CA . GLY A 1 444 ? 1.073 -34.906 -8.672 1 97.19 444 GLY A CA 1
ATOM 3533 C C . GLY A 1 444 ? 1.254 -35.031 -10.172 1 97.19 444 GLY A C 1
ATOM 3534 O O . GLY A 1 444 ? 1.48 -36.125 -10.68 1 97.19 444 GLY A O 1
ATOM 3535 N N . ILE A 1 445 ? 1.2 -33.938 -10.875 1 97.25 445 ILE A N 1
ATOM 3536 C CA . ILE A 1 445 ? 1.249 -34 -12.336 1 97.25 445 ILE A CA 1
ATOM 3537 C C . ILE A 1 445 ? 2.615 -33.531 -12.828 1 97.25 445 ILE A C 1
ATOM 3539 O O . ILE A 1 445 ? 2.76 -33.125 -13.984 1 97.25 445 ILE A O 1
ATOM 3543 N N . LEU A 1 446 ? 3.617 -33.562 -11.992 1 97.81 446 LEU A N 1
ATOM 3544 C CA . LEU A 1 446 ? 4.945 -33.031 -12.312 1 97.81 446 LEU A CA 1
ATOM 3545 C C . LEU A 1 446 ? 5.492 -33.719 -13.57 1 97.81 446 LEU A C 1
ATOM 3547 O O . LEU A 1 446 ? 6.203 -33.062 -14.359 1 97.81 446 LEU A O 1
ATOM 3551 N N . GLY A 1 447 ? 5.207 -34.969 -13.773 1 96.62 447 GLY A N 1
ATOM 3552 C CA . GLY A 1 447 ? 5.625 -35.656 -14.984 1 96.62 447 GLY A CA 1
ATOM 3553 C C . GLY A 1 447 ? 5.168 -34.938 -16.25 1 96.62 447 GLY A C 1
ATOM 3554 O O . GLY A 1 447 ? 5.863 -35 -17.266 1 96.62 447 GLY A O 1
ATOM 3555 N N . GLY A 1 448 ? 3.979 -34.344 -16.141 1 96.69 448 GLY A N 1
ATOM 3556 C CA . GLY A 1 448 ? 3.422 -33.625 -17.281 1 96.69 448 GLY A CA 1
ATOM 3557 C C . GLY A 1 448 ? 4.102 -32.281 -17.547 1 96.69 448 GLY A C 1
ATOM 3558 O O . GLY A 1 448 ? 3.998 -31.75 -18.641 1 96.69 448 GLY A O 1
ATOM 3559 N N . TYR A 1 449 ? 4.812 -31.766 -16.547 1 98 449 TYR A N 1
ATOM 3560 C CA . TYR A 1 449 ? 5.574 -30.531 -16.672 1 98 449 TYR A CA 1
ATOM 3561 C C . TYR A 1 449 ? 7.012 -30.812 -17.094 1 98 449 TYR A C 1
ATOM 3563 O O . TYR A 1 449 ? 7.777 -29.891 -17.391 1 98 449 TYR A O 1
ATOM 3571 N N . THR A 1 450 ? 7.383 -32.062 -17.188 1 97.88 450 THR A N 1
ATOM 3572 C CA . THR A 1 450 ? 8.781 -32.438 -17.375 1 97.88 450 THR A CA 1
ATOM 3573 C C . THR A 1 450 ? 9.156 -32.406 -18.859 1 97.88 450 THR A C 1
ATOM 3575 O O . THR A 1 450 ? 10.234 -31.906 -19.203 1 97.88 450 THR A O 1
ATOM 3578 N N . TRP A 1 451 ? 8.344 -32.938 -19.703 1 96.75 451 TRP A N 1
ATOM 3579 C CA . TRP A 1 451 ? 8.641 -33 -21.125 1 96.75 451 TRP A CA 1
ATOM 3580 C C . TRP A 1 451 ? 7.375 -33.25 -21.938 1 96.75 451 TRP A C 1
ATOM 3582 O O . TRP A 1 451 ? 6.324 -33.562 -21.391 1 96.75 451 TRP A O 1
ATOM 3592 N N . ASN A 1 452 ? 7.43 -32.969 -23.172 1 94.31 452 ASN A N 1
ATOM 3593 C CA . ASN A 1 452 ? 6.402 -33.25 -24.172 1 94.31 452 ASN A CA 1
ATOM 3594 C C . ASN A 1 452 ? 6.965 -34.062 -25.344 1 94.31 452 ASN A C 1
ATOM 3596 O O . ASN A 1 452 ? 8.125 -33.875 -25.734 1 94.31 452 ASN A O 1
ATOM 3600 N N . THR A 1 453 ? 6.176 -34.938 -25.891 1 93.81 453 THR A N 1
ATOM 3601 C CA . THR A 1 453 ? 6.586 -35.75 -27.047 1 93.81 453 THR A CA 1
ATOM 3602 C C . THR A 1 453 ? 5.578 -35.625 -28.188 1 93.81 453 THR A C 1
ATOM 3604 O O . THR A 1 453 ? 4.367 -35.625 -27.953 1 93.81 453 THR A O 1
ATOM 3607 N N . LYS A 1 454 ? 6.117 -35.469 -29.375 1 93.75 454 LYS A N 1
ATOM 3608 C CA . LYS A 1 454 ? 5.324 -35.5 -30.594 1 93.75 454 LYS A CA 1
ATOM 3609 C C . LYS A 1 454 ? 5.887 -36.5 -31.594 1 93.75 454 LYS A C 1
ATOM 3611 O O . LYS A 1 454 ? 7.102 -36.625 -31.734 1 93.75 454 LYS A O 1
ATOM 3616 N N . LEU A 1 455 ? 4.977 -37.219 -32.219 1 93.31 455 LEU A N 1
ATOM 3617 C CA . LEU A 1 455 ? 5.379 -38.219 -33.188 1 93.31 455 LEU A CA 1
ATOM 3618 C C . LEU A 1 455 ? 5.121 -37.75 -34.625 1 93.31 455 LEU A C 1
ATOM 3620 O O . LEU A 1 455 ? 4.059 -37.188 -34.906 1 93.31 455 LEU A O 1
ATOM 3624 N N . ASP A 1 456 ? 6.133 -37.844 -35.406 1 93.69 456 ASP A N 1
ATOM 3625 C CA . ASP A 1 456 ? 5.984 -37.75 -36.844 1 93.69 456 ASP A CA 1
ATOM 3626 C C . ASP A 1 456 ? 6.047 -39.156 -37.5 1 93.69 456 ASP A C 1
ATOM 3628 O O . ASP A 1 456 ? 7.129 -39.656 -37.781 1 93.69 456 ASP A O 1
ATOM 3632 N N . GLU A 1 457 ? 4.984 -39.688 -37.781 1 91.62 457 GLU A N 1
ATOM 3633 C CA . GLU A 1 457 ? 4.902 -41.031 -38.281 1 91.62 457 GLU A CA 1
ATOM 3634 C C . GLU A 1 457 ? 5.508 -41.156 -39.656 1 91.62 457 GLU A C 1
ATOM 3636 O O . GLU A 1 457 ? 6.105 -42.188 -40 1 91.62 457 GLU A O 1
ATOM 3641 N N . THR A 1 458 ? 5.219 -40.156 -40.469 1 93.81 458 THR A N 1
ATOM 3642 C CA . THR A 1 458 ? 5.727 -40.188 -41.812 1 93.81 458 THR A CA 1
ATOM 3643 C C . THR A 1 458 ? 7.254 -40.188 -41.844 1 93.81 458 THR A C 1
ATOM 3645 O O . THR A 1 458 ? 7.875 -41 -42.5 1 93.81 458 THR A O 1
ATOM 3648 N N . ALA A 1 459 ? 7.836 -39.344 -41.062 1 94.81 459 ALA A N 1
ATOM 3649 C CA . ALA A 1 459 ? 9.297 -39.25 -41 1 94.81 459 ALA A CA 1
ATOM 3650 C C . ALA A 1 459 ? 9.883 -40.25 -40.031 1 94.81 459 ALA A C 1
ATOM 3652 O O . ALA A 1 459 ? 11.109 -40.375 -39.938 1 94.81 459 ALA A O 1
ATOM 3653 N N . LYS A 1 460 ? 9.031 -40.969 -39.25 1 95 460 LYS A N 1
ATOM 3654 C CA . LYS A 1 460 ? 9.438 -41.875 -38.188 1 95 460 LYS A CA 1
ATOM 3655 C C . LYS A 1 460 ? 10.391 -41.188 -37.219 1 95 460 LYS A C 1
ATOM 3657 O O . LYS A 1 460 ? 11.477 -41.719 -36.938 1 95 460 LYS A O 1
ATOM 3662 N N . THR A 1 461 ? 9.953 -40.062 -36.781 1 96.94 461 THR A N 1
ATOM 3663 C CA . THR A 1 461 ? 10.742 -39.25 -35.875 1 96.94 461 THR A CA 1
ATOM 3664 C C . THR A 1 461 ? 9.953 -38.969 -34.594 1 96.94 461 THR A C 1
ATOM 3666 O O . THR A 1 461 ? 8.766 -38.656 -34.625 1 96.94 461 THR A O 1
ATOM 3669 N N . ILE A 1 462 ? 10.578 -39.188 -33.438 1 96.69 462 ILE A N 1
ATOM 3670 C CA . ILE A 1 462 ? 10.039 -38.812 -32.125 1 96.69 462 ILE A CA 1
ATOM 3671 C C . ILE A 1 462 ? 10.633 -37.5 -31.688 1 96.69 462 ILE A C 1
ATOM 3673 O O . ILE A 1 462 ? 11.844 -37.375 -31.469 1 96.69 462 ILE A O 1
ATOM 3677 N N . LYS A 1 463 ? 9.805 -36.531 -31.594 1 96 463 LYS A N 1
ATOM 3678 C CA . LYS A 1 463 ? 10.234 -35.25 -31.094 1 96 463 LYS A CA 1
ATOM 3679 C C . LYS A 1 463 ? 10.062 -35.156 -29.578 1 96 463 LYS A C 1
ATOM 3681 O O . LYS A 1 463 ? 8.953 -35.312 -29.062 1 96 463 LYS A O 1
ATOM 3686 N N . LEU A 1 464 ? 11.141 -34.969 -28.875 1 96.62 464 LEU A N 1
ATOM 3687 C CA . LEU A 1 464 ? 11.141 -34.812 -27.422 1 96.62 464 LEU A CA 1
ATOM 3688 C C . LEU A 1 464 ? 11.539 -33.406 -27.016 1 96.62 464 LEU A C 1
ATOM 3690 O O . LEU A 1 464 ? 12.68 -33 -27.234 1 96.62 464 LEU A O 1
ATOM 3694 N N . ASP A 1 465 ? 10.633 -32.688 -26.469 1 96.69 465 ASP A N 1
ATOM 3695 C CA . ASP A 1 465 ? 10.898 -31.375 -25.859 1 96.69 465 ASP A CA 1
ATOM 3696 C C . ASP A 1 465 ? 11.016 -31.5 -24.344 1 96.69 465 ASP A C 1
ATOM 3698 O O . ASP A 1 465 ? 10.031 -31.75 -23.656 1 96.69 465 ASP A O 1
ATOM 3702 N N . ILE A 1 466 ? 12.195 -31.281 -23.781 1 97.75 466 ILE A N 1
ATOM 3703 C CA . ILE A 1 466 ? 12.375 -31.297 -22.344 1 97.75 466 ILE A CA 1
ATOM 3704 C C . ILE A 1 466 ? 12.062 -29.922 -21.75 1 97.75 466 ILE A C 1
ATOM 3706 O O . ILE A 1 466 ? 12.578 -28.906 -22.234 1 97.75 466 ILE A O 1
ATOM 3710 N N . TYR A 1 467 ? 11.172 -29.844 -20.781 1 98 467 TYR A N 1
ATOM 3711 C CA . TYR A 1 467 ? 10.812 -28.594 -20.109 1 98 467 TYR A CA 1
ATOM 3712 C C . TYR A 1 467 ? 11.602 -28.438 -18.812 1 98 467 TYR A C 1
ATOM 3714 O O . TYR A 1 467 ? 12.281 -27.422 -18.625 1 98 467 TYR A O 1
ATOM 3722 N N . LEU A 1 468 ? 11.484 -29.375 -17.906 1 98.56 468 LEU A N 1
ATOM 3723 C CA . LEU A 1 468 ? 12.141 -29.328 -16.594 1 98.56 468 LEU A CA 1
ATOM 3724 C C . LEU A 1 468 ? 13.156 -30.453 -16.453 1 98.56 468 LEU A C 1
ATOM 3726 O O . LEU A 1 468 ? 12.953 -31.547 -16.984 1 98.56 468 LEU A O 1
ATOM 3730 N N . PHE A 1 469 ? 14.266 -30.172 -15.805 1 98.5 469 PHE A N 1
ATOM 3731 C CA . PHE A 1 469 ? 15.242 -31.203 -15.477 1 98.5 469 PHE A CA 1
ATOM 3732 C C . PHE A 1 469 ? 14.781 -32.031 -14.273 1 98.5 469 PHE A C 1
ATOM 3734 O O . PHE A 1 469 ? 15.023 -31.641 -13.125 1 98.5 469 PHE A O 1
ATOM 3741 N N . VAL A 1 470 ? 14.188 -33.125 -14.531 1 98.31 470 VAL A N 1
ATOM 3742 C CA . VAL A 1 470 ? 13.656 -34.062 -13.531 1 98.31 470 VAL A CA 1
ATOM 3743 C C . VAL A 1 470 ? 14.172 -35.469 -13.812 1 98.31 470 VAL A C 1
ATOM 3745 O O . VAL A 1 470 ? 14.062 -35.969 -14.938 1 98.31 470 VAL A O 1
ATOM 3748 N N . SER A 1 471 ? 14.812 -36.094 -12.828 1 98.44 471 SER A N 1
ATOM 3749 C CA . SER A 1 471 ? 15.172 -37.5 -13.023 1 98.44 471 SER A CA 1
ATOM 3750 C C . SER A 1 471 ? 13.93 -38.375 -13.18 1 98.44 471 SER A C 1
ATOM 3752 O O . SER A 1 471 ? 13.188 -38.594 -12.219 1 98.44 471 SER A O 1
ATOM 3754 N N . ALA A 1 472 ? 13.758 -38.812 -14.43 1 98 472 ALA A N 1
ATOM 3755 C CA . ALA A 1 472 ? 12.508 -39.5 -14.758 1 98 472 ALA A CA 1
ATOM 3756 C C . ALA A 1 472 ? 12.672 -40.375 -15.984 1 98 472 ALA A C 1
ATOM 3758 O O . ALA A 1 472 ? 13.656 -40.25 -16.719 1 98 472 ALA A O 1
ATOM 3759 N N . GLU A 1 473 ? 11.781 -41.312 -16.141 1 97.38 473 GLU A N 1
ATOM 3760 C CA . GLU A 1 473 ? 11.68 -42.156 -17.312 1 97.38 473 GLU A CA 1
ATOM 3761 C C . GLU A 1 473 ? 10.312 -42.031 -17.969 1 97.38 473 GLU A C 1
ATOM 3763 O O . GLU A 1 473 ? 9.289 -41.875 -17.281 1 97.38 473 GLU A O 1
ATOM 3768 N N . LYS A 1 474 ? 10.312 -42.062 -19.281 1 96 474 LYS A N 1
ATOM 3769 C CA . LYS A 1 474 ? 9.07 -41.969 -20.047 1 96 474 LYS A CA 1
ATOM 3770 C C . LYS A 1 474 ? 9.023 -43.062 -21.125 1 96 474 LYS A C 1
ATOM 3772 O O . LYS A 1 474 ? 10.023 -43.344 -21.781 1 96 474 LYS A O 1
ATOM 3777 N N . THR A 1 475 ? 7.918 -43.656 -21.234 1 93.94 475 THR A N 1
ATOM 3778 C CA . THR A 1 475 ? 7.641 -44.594 -22.328 1 93.94 475 THR A CA 1
ATOM 3779 C C . THR A 1 475 ? 6.688 -43.969 -23.344 1 93.94 475 THR A C 1
ATOM 3781 O O . THR A 1 475 ? 5.688 -43.344 -22.969 1 93.94 475 THR A O 1
ATOM 3784 N N . VAL A 1 476 ? 7.039 -44.094 -24.594 1 94.31 476 VAL A N 1
ATOM 3785 C CA . VAL A 1 476 ? 6.238 -43.531 -25.688 1 94.31 476 VAL A CA 1
ATOM 3786 C C . VAL A 1 476 ? 5.699 -44.688 -26.562 1 94.31 476 VAL A C 1
ATOM 3788 O O . VAL A 1 476 ? 6.473 -45.438 -27.141 1 94.31 476 VAL A O 1
ATOM 3791 N N . ASP A 1 477 ? 4.426 -44.781 -26.656 1 92.06 477 ASP A N 1
ATOM 3792 C CA . ASP A 1 477 ? 3.816 -45.75 -27.562 1 92.06 477 ASP A CA 1
ATOM 3793 C C . ASP A 1 477 ? 3.924 -45.281 -29.016 1 92.06 477 ASP A C 1
ATOM 3795 O O . ASP A 1 477 ? 3.631 -44.125 -29.328 1 92.06 477 ASP A O 1
ATOM 3799 N N . LEU A 1 478 ? 4.383 -46.125 -29.828 1 94.06 478 LEU A N 1
ATOM 3800 C CA . LEU A 1 478 ? 4.543 -45.781 -31.25 1 94.06 478 LEU A CA 1
ATOM 3801 C C . LEU A 1 478 ? 3.424 -46.406 -32.094 1 94.06 478 LEU A C 1
ATOM 3803 O O . LEU A 1 478 ? 2.891 -47.469 -31.734 1 94.06 478 LEU A O 1
ATOM 3807 N N . PRO A 1 479 ? 3.129 -45.719 -33.156 1 90.56 479 PRO A N 1
ATOM 3808 C CA . PRO A 1 479 ? 2.135 -46.312 -34.062 1 90.56 479 PRO A CA 1
ATOM 3809 C C . PRO A 1 479 ? 2.57 -47.656 -34.625 1 90.56 479 PRO A C 1
ATOM 3811 O O . PRO A 1 479 ? 3.734 -47.812 -35 1 90.56 479 PRO A O 1
ATOM 3814 N N . GLY A 1 480 ? 1.615 -48.625 -34.938 1 85.75 480 GLY A N 1
ATOM 3815 C CA . GLY A 1 480 ? 1.882 -49.938 -35.5 1 85.75 480 GLY A CA 1
ATOM 3816 C C . GLY A 1 480 ? 2.438 -50.938 -34.5 1 85.75 480 GLY A C 1
ATOM 3817 O O . GLY A 1 480 ? 2.758 -52.062 -34.844 1 85.75 480 GLY A O 1
ATOM 3818 N N . GLY A 1 481 ? 2.656 -50.469 -33.469 1 82.38 481 GLY A N 1
ATOM 3819 C CA . GLY A 1 481 ? 3.148 -51.375 -32.438 1 82.38 481 GLY A CA 1
ATOM 3820 C C . GLY A 1 481 ? 4.574 -51.062 -32 1 82.38 481 GLY A C 1
ATOM 3821 O O . GLY A 1 481 ? 5.277 -50.312 -32.688 1 82.38 481 GLY A O 1
ATOM 3822 N N . GLY A 1 482 ? 5.035 -50.938 -30.828 1 90.81 482 GLY A N 1
ATOM 3823 C CA . GLY A 1 482 ? 6.359 -50.688 -30.297 1 90.81 482 GLY A CA 1
ATOM 3824 C C . GLY A 1 482 ? 6.363 -49.594 -29.234 1 90.81 482 GLY A C 1
ATOM 3825 O O . GLY A 1 482 ? 5.363 -48.906 -29.047 1 90.81 482 GLY A O 1
ATOM 3826 N N . LYS A 1 483 ? 7.484 -49.594 -28.672 1 95.31 483 LYS A N 1
ATOM 3827 C CA . LYS A 1 483 ? 7.645 -48.625 -27.609 1 95.31 483 LYS A CA 1
ATOM 3828 C C . LYS A 1 483 ? 9.016 -47.938 -27.672 1 95.31 483 LYS A C 1
ATOM 3830 O O . LYS A 1 483 ? 10 -48.562 -28.078 1 95.31 483 LYS A O 1
ATOM 3835 N N . ALA A 1 484 ? 9.047 -46.719 -27.5 1 96.81 484 ALA A N 1
ATOM 3836 C CA . ALA A 1 484 ? 10.281 -45.969 -27.297 1 96.81 484 ALA A CA 1
ATOM 3837 C C . ALA A 1 484 ? 10.414 -45.531 -25.828 1 96.81 484 ALA A C 1
ATOM 3839 O O . ALA A 1 484 ? 9.422 -45.469 -25.109 1 96.81 484 ALA A O 1
ATOM 3840 N N . LYS A 1 485 ? 11.609 -45.344 -25.375 1 97.62 485 LYS A N 1
ATOM 3841 C CA . LYS A 1 485 ? 11.875 -45 -23.984 1 97.62 485 LYS A CA 1
ATOM 3842 C C . LYS A 1 485 ? 12.867 -43.844 -23.891 1 97.62 485 LYS A C 1
ATOM 3844 O O . LYS A 1 485 ? 13.805 -43.75 -24.672 1 97.62 485 LYS A O 1
ATOM 3849 N N . VAL A 1 486 ? 12.617 -43 -22.984 1 97.75 486 VAL A N 1
ATOM 3850 C CA . VAL A 1 486 ? 13.523 -41.938 -22.594 1 97.75 486 VAL A CA 1
ATOM 3851 C C . VAL A 1 486 ? 13.852 -42.031 -21.109 1 97.75 486 VAL A C 1
ATOM 3853 O O . VAL A 1 486 ? 12.969 -42.312 -20.297 1 97.75 486 VAL A O 1
ATOM 3856 N N . ASN A 1 487 ? 15.094 -41.906 -20.781 1 98.25 487 ASN A N 1
ATOM 3857 C CA . ASN A 1 487 ? 15.547 -41.812 -19.391 1 98.25 487 ASN A CA 1
ATOM 3858 C C . ASN A 1 487 ? 16.375 -40.562 -19.172 1 98.25 487 ASN A C 1
ATOM 3860 O O . ASN A 1 487 ? 17.359 -40.312 -19.875 1 98.25 487 ASN A O 1
ATOM 3864 N N . MET A 1 488 ? 15.969 -39.75 -18.266 1 98.62 488 MET A N 1
ATOM 3865 C CA . MET A 1 488 ? 16.734 -38.562 -17.844 1 98.62 488 MET A CA 1
ATOM 3866 C C . MET A 1 488 ? 17.203 -38.719 -16.391 1 98.62 488 MET A C 1
ATOM 3868 O O . MET A 1 488 ? 16.391 -38.969 -15.5 1 98.62 488 MET A O 1
ATOM 3872 N N . SER A 1 489 ? 18.453 -38.688 -16.125 1 98.31 489 SER A N 1
ATOM 3873 C CA . SER A 1 489 ? 19.078 -38.594 -14.805 1 98.31 489 SER A CA 1
ATOM 3874 C C . SER A 1 489 ? 19.797 -37.281 -14.625 1 98.31 489 SER A C 1
ATOM 3876 O O . SER A 1 489 ? 20.656 -36.906 -15.438 1 98.31 489 SER A O 1
ATOM 3878 N N . THR A 1 490 ? 19.438 -36.594 -13.617 1 98.44 490 THR A N 1
ATOM 3879 C CA . THR A 1 490 ? 20.031 -35.25 -13.445 1 98.44 490 THR A CA 1
ATOM 3880 C C . THR A 1 490 ? 20.328 -34.969 -11.969 1 98.44 490 THR A C 1
ATOM 3882 O O . THR A 1 490 ? 19.766 -35.625 -11.086 1 98.44 490 THR A O 1
ATOM 3885 N N . GLU A 1 491 ? 21.281 -34.062 -11.703 1 97.12 491 GLU A N 1
ATOM 3886 C CA . GLU A 1 491 ? 21.609 -33.625 -10.359 1 97.12 491 GLU A CA 1
ATOM 3887 C C . GLU A 1 491 ? 21.078 -32.219 -10.117 1 97.12 491 GLU A C 1
ATOM 3889 O O . GLU A 1 491 ? 21.344 -31.609 -9.07 1 97.12 491 GLU A O 1
ATOM 3894 N N . MET A 1 492 ? 20.375 -31.719 -11.062 1 97.75 492 MET A N 1
ATOM 3895 C CA . MET A 1 492 ? 19.688 -30.453 -10.844 1 97.75 492 MET A CA 1
ATOM 3896 C C . MET A 1 492 ? 18.703 -30.562 -9.688 1 97.75 492 MET A C 1
ATOM 3898 O O . MET A 1 492 ? 18.141 -31.641 -9.438 1 97.75 492 MET A O 1
ATOM 3902 N N . PRO A 1 493 ? 18.562 -29.469 -8.961 1 97.69 493 PRO A N 1
ATOM 3903 C CA . PRO A 1 493 ? 19.016 -28.094 -9.211 1 97.69 493 PRO A CA 1
ATOM 3904 C C . PRO A 1 493 ? 20.359 -27.797 -8.547 1 97.69 493 PRO A C 1
ATOM 3906 O O . PRO A 1 493 ? 20.766 -26.641 -8.461 1 97.69 493 PRO A O 1
ATOM 3909 N N . TRP A 1 494 ? 21.141 -28.734 -8.086 1 98.06 494 TRP A N 1
ATOM 3910 C CA . TRP A 1 494 ? 22.312 -28.516 -7.254 1 98.06 494 TRP A CA 1
ATOM 3911 C C . TRP A 1 494 ? 23.594 -28.578 -8.086 1 98.06 494 TRP A C 1
ATOM 3913 O O . TRP A 1 494 ? 24.578 -27.922 -7.773 1 98.06 494 TRP A O 1
ATOM 3923 N N . LYS A 1 495 ? 23.578 -29.391 -9.086 1 97.69 495 LYS A N 1
ATOM 3924 C CA . LYS A 1 495 ? 24.688 -29.516 -10.023 1 97.69 495 LYS A CA 1
ATOM 3925 C C . LYS A 1 495 ? 24.172 -29.547 -11.469 1 97.69 495 LYS A C 1
ATOM 3927 O O . LYS A 1 495 ? 23.172 -30.203 -11.766 1 97.69 495 LYS A O 1
ATOM 3932 N N . GLY A 1 496 ? 24.875 -28.797 -12.336 1 98.19 496 GLY A N 1
ATOM 3933 C CA . GLY A 1 496 ? 24.516 -28.75 -13.734 1 98.19 496 GLY A CA 1
ATOM 3934 C C . GLY A 1 496 ? 24.953 -29.984 -14.516 1 98.19 496 GLY A C 1
ATOM 3935 O O . GLY A 1 496 ? 25.906 -29.906 -15.297 1 98.19 496 GLY A O 1
ATOM 3936 N N . LYS A 1 497 ? 24.281 -31.047 -14.258 1 98.44 497 LYS A N 1
ATOM 3937 C CA . LYS A 1 497 ? 24.547 -32.312 -14.945 1 98.44 497 LYS A CA 1
ATOM 3938 C C . LYS A 1 497 ? 23.25 -33.031 -15.32 1 98.44 497 LYS A C 1
ATOM 3940 O O . LYS A 1 497 ? 22.422 -33.312 -14.453 1 98.44 497 LYS A O 1
ATOM 3945 N N . VAL A 1 498 ? 23.016 -33.281 -16.641 1 98.5 498 VAL A N 1
ATOM 3946 C CA . VAL A 1 498 ? 21.828 -33.938 -17.156 1 98.5 498 VAL A CA 1
ATOM 3947 C C . VAL A 1 498 ? 22.219 -35.031 -18.156 1 98.5 498 VAL A C 1
ATOM 3949 O O . VAL A 1 498 ? 22.859 -34.75 -19.156 1 98.5 498 VAL A O 1
ATOM 3952 N N . ASP A 1 499 ? 21.891 -36.219 -17.844 1 98.5 499 ASP A N 1
ATOM 3953 C CA . ASP A 1 499 ? 22.094 -37.375 -18.719 1 98.5 499 ASP A CA 1
ATOM 3954 C C . ASP A 1 499 ? 20.766 -37.875 -19.312 1 98.5 499 ASP A C 1
ATOM 3956 O O . ASP A 1 499 ? 19.859 -38.281 -18.578 1 98.5 499 ASP A O 1
ATOM 3960 N N . VAL A 1 500 ? 20.656 -37.812 -20.656 1 98.5 500 VAL A N 1
ATOM 3961 C CA . VAL A 1 500 ? 19.453 -38.281 -21.344 1 98.5 500 VAL A CA 1
ATOM 3962 C C . VAL A 1 500 ? 19.781 -39.469 -22.219 1 98.5 500 VAL A C 1
ATOM 3964 O O . VAL A 1 500 ? 20.656 -39.406 -23.078 1 98.5 500 VAL A O 1
ATOM 3967 N N . THR A 1 501 ? 19.141 -40.562 -22.031 1 98.5 501 THR A N 1
ATOM 3968 C CA . THR A 1 501 ? 19.25 -41.719 -22.891 1 98.5 501 THR A CA 1
ATOM 3969 C C . THR A 1 501 ? 17.922 -42.031 -23.562 1 98.5 501 THR A C 1
ATOM 3971 O O . THR A 1 501 ? 16.859 -41.906 -22.953 1 98.5 501 THR A O 1
ATOM 3974 N N . THR A 1 502 ? 17.984 -42.375 -24.844 1 97.94 502 THR A N 1
ATOM 3975 C CA . THR A 1 502 ? 16.781 -42.719 -25.594 1 97.94 502 THR A CA 1
ATOM 3976 C C . THR A 1 502 ? 16.922 -44.062 -26.281 1 97.94 502 THR A C 1
ATOM 3978 O O . THR A 1 502 ? 18.031 -44.5 -26.625 1 97.94 502 THR A O 1
ATOM 3981 N N . GLU A 1 503 ? 15.844 -44.75 -26.359 1 97.88 503 GLU A N 1
ATOM 3982 C CA . GLU A 1 503 ? 15.727 -46 -27.109 1 97.88 503 GLU A CA 1
ATOM 3983 C C . GLU A 1 503 ? 14.461 -46.031 -27.953 1 97.88 503 GLU A C 1
ATOM 3985 O O . GLU A 1 503 ? 13.398 -45.562 -27.516 1 97.88 503 GLU A O 1
ATOM 3990 N N . ALA A 1 504 ? 14.586 -46.438 -29.172 1 97.31 504 ALA A N 1
ATOM 3991 C CA . ALA A 1 504 ? 13.461 -46.656 -30.078 1 97.31 504 ALA A CA 1
ATOM 3992 C C . ALA A 1 504 ? 13.727 -47.812 -31.031 1 97.31 504 ALA A C 1
ATOM 3994 O O . ALA A 1 504 ? 14.875 -48.219 -31.188 1 97.31 504 ALA A O 1
ATOM 3995 N N . PRO A 1 505 ? 12.688 -48.344 -31.656 1 96 505 PRO A N 1
ATOM 3996 C CA . PRO A 1 505 ? 12.906 -49.406 -32.688 1 96 505 PRO A CA 1
ATOM 3997 C C . PRO A 1 505 ? 13.688 -48.875 -33.875 1 96 505 PRO A C 1
ATOM 3999 O O . PRO A 1 505 ? 13.656 -47.688 -34.188 1 96 505 PRO A O 1
ATOM 4002 N N . GLU A 1 506 ? 14.336 -49.906 -34.625 1 94.38 506 GLU A N 1
ATOM 4003 C CA . GLU A 1 506 ? 15.078 -49.562 -35.844 1 94.38 506 GLU A CA 1
ATOM 4004 C C . GLU A 1 506 ? 14.188 -48.812 -36.812 1 94.38 506 GLU A C 1
ATOM 4006 O O . GLU A 1 506 ? 13.016 -49.156 -37 1 94.38 506 GLU A O 1
ATOM 4011 N N . GLY A 1 507 ? 14.742 -47.812 -37.375 1 94.19 507 GLY A N 1
ATOM 4012 C CA . GLY A 1 507 ? 14.008 -47 -38.375 1 94.19 507 GLY A CA 1
ATOM 4013 C C . GLY A 1 507 ? 13.5 -45.688 -37.781 1 94.19 507 GLY A C 1
ATOM 4014 O O . GLY A 1 507 ? 13.227 -44.75 -38.531 1 94.19 507 GLY A O 1
ATOM 4015 N N . TRP A 1 508 ? 13.273 -45.656 -36.469 1 96.5 508 TRP A N 1
ATOM 4016 C CA . TRP A 1 508 ? 12.852 -44.438 -35.812 1 96.5 508 TRP A CA 1
ATOM 4017 C C . TRP A 1 508 ? 14.062 -43.562 -35.469 1 96.5 508 TRP A C 1
ATOM 4019 O O . TRP A 1 508 ? 15.164 -44.062 -35.281 1 96.5 508 TRP A O 1
ATOM 4029 N N . ALA A 1 509 ? 13.836 -42.219 -35.469 1 97.38 509 ALA A N 1
ATOM 4030 C CA . ALA A 1 509 ? 14.852 -41.25 -35.062 1 97.38 509 ALA A CA 1
ATOM 4031 C C . ALA A 1 509 ? 14.312 -40.312 -34 1 97.38 509 ALA A C 1
ATOM 4033 O O . ALA A 1 509 ? 13.102 -40.25 -33.75 1 97.38 509 ALA A O 1
ATOM 4034 N N . TRP A 1 510 ? 15.281 -39.719 -33.312 1 97.19 510 TRP A N 1
ATOM 4035 C CA . TRP A 1 510 ? 14.914 -38.781 -32.25 1 97.19 510 TRP A CA 1
ATOM 4036 C C . TRP A 1 510 ? 15.312 -37.344 -32.625 1 97.19 510 TRP A C 1
ATOM 4038 O O . TRP A 1 510 ? 16.375 -37.125 -33.219 1 97.19 510 TRP A O 1
ATOM 4048 N N . GLU A 1 511 ? 14.477 -36.438 -32.375 1 96.62 511 GLU A N 1
ATOM 4049 C CA . GLU A 1 511 ? 14.758 -35 -32.281 1 96.62 511 GLU A CA 1
ATOM 4050 C C . GLU A 1 511 ? 14.555 -34.5 -30.859 1 96.62 511 GLU A C 1
ATOM 4052 O O . GLU A 1 511 ? 13.422 -34.281 -30.422 1 96.62 511 GLU A O 1
ATOM 4057 N N . ILE A 1 512 ? 15.648 -34.219 -30.188 1 97.38 512 ILE A N 1
ATOM 4058 C CA . ILE A 1 512 ? 15.586 -33.906 -28.766 1 97.38 512 ILE A CA 1
ATOM 4059 C C . ILE A 1 512 ? 15.984 -32.469 -28.531 1 97.38 512 ILE A C 1
ATOM 4061 O O . ILE A 1 512 ? 17.078 -32.031 -28.906 1 97.38 512 ILE A O 1
ATOM 4065 N N . ARG A 1 513 ? 15.109 -31.688 -28.031 1 97.44 513 ARG A N 1
ATOM 4066 C CA . ARG A 1 513 ? 15.406 -30.328 -27.609 1 97.44 513 ARG A CA 1
ATOM 4067 C C . ARG A 1 513 ? 15.703 -30.25 -26.125 1 97.44 513 ARG A C 1
ATOM 4069 O O . ARG A 1 513 ? 14.836 -30.562 -25.297 1 97.44 513 ARG A O 1
ATOM 4076 N N . ILE A 1 514 ? 16.891 -29.859 -25.719 1 97.69 514 ILE A N 1
ATOM 4077 C CA . ILE A 1 514 ? 17.391 -29.797 -24.344 1 97.69 514 ILE A CA 1
ATOM 4078 C C . ILE A 1 514 ? 17.594 -28.344 -23.922 1 97.69 514 ILE A C 1
ATOM 4080 O O . ILE A 1 514 ? 18.266 -27.578 -24.609 1 97.69 514 ILE A O 1
ATOM 4084 N N . PRO A 1 515 ? 17.031 -27.984 -22.797 1 97.75 515 PRO A N 1
ATOM 4085 C CA . PRO A 1 515 ? 17.141 -26.594 -22.344 1 97.75 515 PRO A CA 1
ATOM 4086 C C . PRO A 1 515 ? 18.594 -26.156 -22.109 1 97.75 515 PRO A C 1
ATOM 4088 O O . PRO A 1 515 ? 19.406 -26.938 -21.609 1 97.75 515 PRO A O 1
ATOM 4091 N N . THR A 1 516 ? 18.922 -24.969 -22.484 1 97 516 THR A N 1
ATOM 4092 C CA . THR A 1 516 ? 20.109 -24.234 -22.094 1 97 516 THR A CA 1
ATOM 4093 C C . THR A 1 516 ? 19.734 -23 -21.281 1 97 516 THR A C 1
ATOM 4095 O O . THR A 1 516 ? 19.75 -21.875 -21.812 1 97 516 THR A O 1
ATOM 4098 N N . PRO A 1 517 ? 19.5 -23.156 -19.969 1 96.88 517 PRO A N 1
ATOM 4099 C CA . PRO A 1 517 ? 18.938 -22.078 -19.141 1 96.88 517 PRO A CA 1
ATOM 4100 C C . PRO A 1 517 ? 19.828 -20.828 -19.125 1 96.88 517 PRO A C 1
ATOM 4102 O O . PRO A 1 517 ? 21.047 -20.938 -19.25 1 96.88 517 PRO A O 1
ATOM 4105 N N . GLU A 1 518 ? 19.203 -19.672 -18.922 1 94.56 518 GLU A N 1
ATOM 4106 C CA . GLU A 1 518 ? 19.891 -18.391 -18.938 1 94.56 518 GLU A CA 1
ATOM 4107 C C . GLU A 1 518 ? 20.953 -18.328 -17.844 1 94.56 518 GLU A C 1
ATOM 4109 O O . GLU A 1 518 ? 22 -17.703 -18.031 1 94.56 518 GLU A O 1
ATOM 4114 N N . TYR A 1 519 ? 20.812 -18.969 -16.734 1 96.56 519 TYR A N 1
ATOM 4115 C CA . TYR A 1 519 ? 21.703 -18.891 -15.594 1 96.56 519 TYR A CA 1
ATOM 4116 C C . TYR A 1 519 ? 22.922 -19.781 -15.789 1 96.56 519 TYR A C 1
ATOM 4118 O O . TYR A 1 519 ? 23.906 -19.688 -15.039 1 96.56 519 TYR A O 1
ATOM 4126 N N . ALA A 1 520 ? 22.875 -20.672 -16.766 1 97.25 520 ALA A N 1
ATOM 4127 C CA . ALA A 1 520 ? 23.906 -21.672 -16.953 1 97.25 520 ALA A CA 1
ATOM 4128 C C . ALA A 1 520 ? 25.141 -21.078 -17.641 1 97.25 520 ALA A C 1
ATOM 4130 O O . ALA A 1 520 ? 25 -20.266 -18.562 1 97.25 520 ALA A O 1
ATOM 4131 N N . GLU A 1 521 ? 26.312 -21.469 -17.188 1 97.12 521 GLU A N 1
ATOM 4132 C CA . GLU A 1 521 ? 27.562 -21.078 -17.828 1 97.12 521 GLU A CA 1
ATOM 4133 C C . GLU A 1 521 ? 28.359 -22.297 -18.281 1 97.12 521 GLU A C 1
ATOM 4135 O O . GLU A 1 521 ? 28.219 -23.375 -17.719 1 97.12 521 GLU A O 1
ATOM 4140 N N . ASN A 1 522 ? 29.109 -22.188 -19.312 1 97.75 522 ASN A N 1
ATOM 4141 C CA . ASN A 1 522 ? 29.984 -23.234 -19.812 1 97.75 522 ASN A CA 1
ATOM 4142 C C . ASN A 1 522 ? 29.203 -24.5 -20.141 1 97.75 522 ASN A C 1
ATOM 4144 O O . ASN A 1 522 ? 29.562 -25.594 -19.703 1 97.75 522 ASN A O 1
ATOM 4148 N N . VAL A 1 523 ? 28.172 -24.391 -20.938 1 97.38 523 VAL A N 1
ATOM 4149 C CA . VAL A 1 523 ? 27.312 -25.5 -21.312 1 97.38 523 VAL A CA 1
ATOM 4150 C C . VAL A 1 523 ? 28.016 -26.391 -22.344 1 97.38 523 VAL A C 1
ATOM 4152 O O . VAL A 1 523 ? 28.469 -25.906 -23.375 1 97.38 523 VAL A O 1
ATOM 4155 N N . LYS A 1 524 ? 28.125 -27.641 -22.031 1 97.81 524 LYS A N 1
ATOM 4156 C CA . LYS A 1 524 ? 28.75 -28.609 -22.922 1 97.81 524 LYS A CA 1
ATOM 4157 C C . LYS A 1 524 ? 27.844 -29.797 -23.188 1 97.81 524 LYS A C 1
ATOM 4159 O O . LYS A 1 524 ? 27.125 -30.25 -22.297 1 97.81 524 LYS A O 1
ATOM 4164 N N . PHE A 1 525 ? 27.875 -30.266 -24.422 1 97.06 525 PHE A N 1
ATOM 4165 C CA . PHE A 1 525 ? 27.156 -31.469 -24.828 1 97.06 525 PHE A CA 1
ATOM 4166 C C . PHE A 1 525 ? 28.109 -32.531 -25.297 1 97.06 525 PHE A C 1
ATOM 4168 O O . PHE A 1 525 ? 29.109 -32.25 -25.969 1 97.06 525 PHE A O 1
ATOM 4175 N N . SER A 1 526 ? 27.844 -33.781 -25.047 1 97.38 526 SER A N 1
ATOM 4176 C CA . SER A 1 526 ? 28.656 -34.906 -25.484 1 97.38 526 SER A CA 1
ATOM 4177 C C . SER A 1 526 ? 28.422 -35.188 -26.969 1 97.38 526 SER A C 1
ATOM 4179 O O . SER A 1 526 ? 29.188 -35.938 -27.578 1 97.38 526 SER A O 1
ATOM 4181 N N . THR A 1 527 ? 27.359 -34.656 -27.516 1 95.38 527 THR A N 1
ATOM 4182 C CA . THR A 1 527 ? 27 -34.844 -28.906 1 95.38 527 THR A CA 1
ATOM 4183 C C . THR A 1 527 ? 26.891 -33.531 -29.641 1 95.38 527 THR A C 1
ATOM 4185 O O . THR A 1 527 ? 26.844 -32.469 -29.016 1 95.38 527 THR A O 1
ATOM 4188 N N . GLN A 1 528 ? 26.906 -33.625 -30.969 1 94.25 528 GLN A N 1
ATOM 4189 C CA . GLN A 1 528 ? 26.719 -32.406 -31.781 1 94.25 528 GLN A CA 1
ATOM 4190 C C . GLN A 1 528 ? 25.312 -31.844 -31.594 1 94.25 528 GLN A C 1
ATOM 4192 O O . GLN A 1 528 ? 24.344 -32.594 -31.531 1 94.25 528 GLN A O 1
ATOM 4197 N N . THR A 1 529 ? 25.234 -30.562 -31.406 1 95.12 529 THR A N 1
ATOM 4198 C CA . THR A 1 529 ? 23.953 -29.891 -31.25 1 95.12 529 THR A CA 1
ATOM 4199 C C . THR A 1 529 ? 23.781 -28.781 -32.281 1 95.12 529 THR A C 1
ATOM 4201 O O . THR A 1 529 ? 24.766 -28.344 -32.906 1 95.12 529 THR A O 1
ATOM 4204 N N . SER A 1 530 ? 22.672 -28.422 -32.594 1 91.81 530 SER A N 1
ATOM 4205 C CA . SER A 1 530 ? 22.359 -27.25 -33.406 1 91.81 530 SER A CA 1
ATOM 4206 C C . SER A 1 530 ? 21.422 -26.297 -32.625 1 91.81 530 SER A C 1
ATOM 4208 O O . SER A 1 530 ? 20.703 -26.734 -31.734 1 91.81 530 SER A O 1
ATOM 4210 N N . ALA A 1 531 ? 21.672 -24.938 -32.906 1 77.94 531 ALA A N 1
ATOM 4211 C CA . ALA A 1 531 ? 20.766 -23.969 -32.312 1 77.94 531 ALA A CA 1
ATOM 4212 C C . ALA A 1 531 ? 19.438 -23.922 -33.094 1 77.94 531 ALA A C 1
ATOM 4214 O O . ALA A 1 531 ? 19.422 -23.922 -34.312 1 77.94 531 ALA A O 1
ATOM 4215 N N . THR A 1 532 ? 18.359 -24.062 -32.312 1 77.81 532 THR A N 1
ATOM 4216 C CA . THR A 1 532 ? 17.078 -23.984 -33 1 77.81 532 THR A CA 1
ATOM 4217 C C . THR A 1 532 ? 16.203 -22.906 -32.375 1 77.81 532 THR A C 1
ATOM 4219 O O . THR A 1 532 ? 15.75 -21.984 -33.062 1 77.81 532 THR A O 1
ATOM 4222 N N . VAL A 1 533 ? 15.945 -23.016 -31.141 1 88.19 533 VAL A N 1
ATOM 4223 C CA . VAL A 1 533 ? 15.078 -22.094 -30.406 1 88.19 533 VAL A CA 1
ATOM 4224 C C . VAL A 1 533 ? 15.852 -21.469 -29.25 1 88.19 533 VAL A C 1
ATOM 4226 O O . VAL A 1 533 ? 16.703 -22.125 -28.656 1 88.19 533 VAL A O 1
ATOM 4229 N N . ALA A 1 534 ? 15.609 -20.188 -29.062 1 89.75 534 ALA A N 1
ATOM 4230 C CA . ALA A 1 534 ? 16.281 -19.484 -27.984 1 89.75 534 ALA A CA 1
ATOM 4231 C C . ALA A 1 534 ? 16.125 -20.234 -26.656 1 89.75 534 ALA A C 1
ATOM 4233 O O . ALA A 1 534 ? 15 -20.562 -26.25 1 89.75 534 ALA A O 1
ATOM 4234 N N . GLY A 1 535 ? 17.234 -20.609 -26.078 1 95 535 GLY A N 1
ATOM 4235 C CA . GLY A 1 535 ? 17.234 -21.281 -24.781 1 95 535 GLY A CA 1
ATOM 4236 C C . GLY A 1 535 ? 17.219 -22.781 -24.891 1 95 535 GLY A C 1
ATOM 4237 O O . GLY A 1 535 ? 17.078 -23.484 -23.875 1 95 535 GLY A O 1
ATOM 4238 N N . TYR A 1 536 ? 17.375 -23.328 -26.156 1 97.12 536 TYR A N 1
ATOM 4239 C CA . TYR A 1 536 ? 17.375 -24.766 -26.344 1 97.12 536 TYR A CA 1
ATOM 4240 C C . TYR A 1 536 ? 18.484 -25.203 -27.297 1 97.12 536 TYR A C 1
ATOM 4242 O O . TYR A 1 536 ? 18.859 -24.438 -28.203 1 97.12 536 TYR A O 1
ATOM 4250 N N . ALA A 1 537 ? 19.016 -26.359 -27.062 1 96.81 537 ALA A N 1
ATOM 4251 C CA . ALA A 1 537 ? 19.859 -27.078 -28.016 1 96.81 537 ALA A CA 1
ATOM 4252 C C . ALA A 1 537 ? 19.109 -28.234 -28.656 1 96.81 537 ALA A C 1
ATOM 4254 O O . ALA A 1 537 ? 18.344 -28.922 -27.984 1 96.81 537 ALA A O 1
ATOM 4255 N N . LEU A 1 538 ? 19.266 -28.469 -29.922 1 97.19 538 LEU A N 1
ATOM 4256 C CA . LEU A 1 538 ? 18.625 -29.562 -30.656 1 97.19 538 LEU A CA 1
ATOM 4257 C C . LEU A 1 538 ? 19.625 -30.688 -30.922 1 97.19 538 LEU A C 1
ATOM 4259 O O . LEU A 1 538 ? 20.719 -30.438 -31.422 1 97.19 538 LEU A O 1
ATOM 4263 N N . VAL A 1 539 ? 19.297 -31.844 -30.578 1 96.88 539 VAL A N 1
ATOM 4264 C CA . VAL A 1 539 ? 20.078 -33.031 -30.875 1 96.88 539 VAL A CA 1
ATOM 4265 C C . VAL A 1 539 ? 19.281 -33.969 -31.797 1 96.88 539 VAL A C 1
ATOM 4267 O O . VAL A 1 539 ? 18.188 -34.406 -31.422 1 96.88 539 VAL A O 1
ATOM 4270 N N . ASN A 1 540 ? 19.75 -34.219 -32.969 1 96.38 540 ASN A N 1
ATOM 4271 C CA . ASN A 1 540 ? 19.203 -35.25 -33.875 1 96.38 540 ASN A CA 1
ATOM 4272 C C . ASN A 1 540 ? 19.938 -36.562 -33.688 1 96.38 540 ASN A C 1
ATOM 4274 O O . ASN A 1 540 ? 21.172 -36.594 -33.719 1 96.38 540 ASN A O 1
ATOM 4278 N N . ALA A 1 541 ? 19.234 -37.594 -33.469 1 96.5 541 ALA A N 1
ATOM 4279 C CA . ALA A 1 541 ? 19.875 -38.875 -33.188 1 96.5 541 ALA A CA 1
ATOM 4280 C C . ALA A 1 541 ? 19.094 -40.031 -33.812 1 96.5 541 ALA A C 1
ATOM 4282 O O . ALA A 1 541 ? 17.938 -39.906 -34.156 1 96.5 541 ALA A O 1
ATOM 4283 N N . GLY A 1 542 ? 19.781 -41.188 -33.906 1 95.75 542 GLY A N 1
ATOM 4284 C CA . GLY A 1 542 ? 19.109 -42.406 -34.312 1 95.75 542 GLY A CA 1
ATOM 4285 C C . GLY A 1 542 ? 18.25 -43 -33.219 1 95.75 542 GLY A C 1
ATOM 4286 O O . GLY A 1 542 ? 17.922 -42.312 -32.25 1 95.75 542 GLY A O 1
ATOM 4287 N N . PRO A 1 543 ? 17.953 -44.312 -33.375 1 95.81 543 PRO A N 1
ATOM 4288 C CA . PRO A 1 543 ? 16.984 -44.938 -32.469 1 95.81 543 PRO A CA 1
ATOM 4289 C C . PRO A 1 543 ? 17.516 -45 -31.031 1 95.81 543 PRO A C 1
ATOM 4291 O O . PRO A 1 543 ? 16.719 -45 -30.078 1 95.81 543 PRO A O 1
ATOM 4294 N N . SER A 1 544 ? 18.828 -45.156 -30.859 1 96.62 544 SER A N 1
ATOM 4295 C CA . SER A 1 544 ? 19.422 -45.219 -29.531 1 96.62 544 SER A CA 1
ATOM 4296 C C . SER A 1 544 ? 20.547 -44.188 -29.391 1 96.62 544 SER A C 1
ATOM 4298 O O . SER A 1 544 ? 21.453 -44.156 -30.219 1 96.62 544 SER A O 1
ATOM 4300 N N . THR A 1 545 ? 20.406 -43.375 -28.375 1 95.81 545 THR A N 1
ATOM 4301 C CA . THR A 1 545 ? 21.438 -42.375 -28.172 1 95.81 545 THR A CA 1
ATOM 4302 C C . THR A 1 545 ? 21.594 -42.031 -26.688 1 95.81 545 THR A C 1
ATOM 4304 O O . THR A 1 545 ? 20.703 -42.375 -25.875 1 95.81 545 THR A O 1
ATOM 4307 N N . SER A 1 546 ? 22.719 -41.625 -26.266 1 97.69 546 SER A N 1
ATOM 4308 C CA . SER A 1 546 ? 23.047 -41.062 -24.953 1 97.69 546 SER A CA 1
ATOM 4309 C C . SER A 1 546 ? 23.625 -39.656 -25.062 1 97.69 546 SER A C 1
ATOM 4311 O O . SER A 1 546 ? 24.578 -39.438 -25.812 1 97.69 546 SER A O 1
ATOM 4313 N N . ILE A 1 547 ? 23.031 -38.75 -24.406 1 98.06 547 ILE A N 1
ATOM 4314 C CA . ILE A 1 547 ? 23.469 -37.375 -24.438 1 98.06 547 ILE A CA 1
ATOM 4315 C C . ILE A 1 547 ? 23.812 -36.906 -23.031 1 98.06 547 ILE A C 1
ATOM 4317 O O . ILE A 1 547 ? 22.969 -36.969 -22.125 1 98.06 547 ILE A O 1
ATOM 4321 N N . LEU A 1 548 ? 25 -36.469 -22.797 1 98.44 548 LEU A N 1
ATOM 4322 C CA . LEU A 1 548 ? 25.406 -35.844 -21.547 1 98.44 548 LEU A CA 1
ATOM 4323 C C . LEU A 1 548 ? 25.578 -34.344 -21.719 1 98.44 548 LEU A C 1
ATOM 4325 O O . LEU A 1 548 ? 26.297 -33.875 -22.609 1 98.44 548 LEU A O 1
ATOM 4329 N N . THR A 1 549 ? 24.859 -33.594 -21.016 1 98 549 THR A N 1
ATOM 4330 C CA . THR A 1 549 ? 25.047 -32.156 -20.938 1 98 549 THR A CA 1
ATOM 4331 C C . THR A 1 549 ? 25.547 -31.75 -19.562 1 98 549 THR A C 1
ATOM 4333 O O . THR A 1 549 ? 25 -32.188 -18.547 1 98 549 THR A O 1
ATOM 4336 N N . THR A 1 550 ? 26.578 -30.938 -19.453 1 98.5 550 THR A N 1
ATOM 4337 C CA . THR A 1 550 ? 27.094 -30.359 -18.219 1 98.5 550 THR A CA 1
ATOM 4338 C C . THR A 1 550 ? 27.203 -28.844 -18.312 1 98.5 550 THR A C 1
ATOM 4340 O O . THR A 1 550 ? 27.438 -28.297 -19.406 1 98.5 550 THR A O 1
ATOM 4343 N N . PHE A 1 551 ? 26.969 -28.156 -17.25 1 98.38 551 PHE A N 1
ATOM 4344 C CA . PHE A 1 551 ? 27.125 -26.703 -17.188 1 98.38 551 PHE A CA 1
ATOM 4345 C C . PHE A 1 551 ? 27.375 -26.266 -15.758 1 98.38 551 PHE A C 1
ATOM 4347 O O . PHE A 1 551 ? 27.125 -27.016 -14.812 1 98.38 551 PHE A O 1
ATOM 4354 N N . ASP A 1 552 ? 27.875 -25.062 -15.578 1 98.25 552 ASP A N 1
ATOM 4355 C CA . ASP A 1 552 ? 28.125 -24.469 -14.266 1 98.25 552 ASP A CA 1
ATOM 4356 C C . ASP A 1 552 ? 26.891 -23.719 -13.766 1 98.25 552 ASP A C 1
ATOM 4358 O O . ASP A 1 552 ? 26.094 -23.219 -14.562 1 98.25 552 ASP A O 1
ATOM 4362 N N . LEU A 1 553 ? 26.719 -23.766 -12.516 1 98.31 553 LEU A N 1
ATOM 4363 C CA . LEU A 1 553 ? 25.734 -22.969 -11.805 1 98.31 553 LEU A CA 1
ATOM 4364 C C . LEU A 1 553 ? 26.391 -21.906 -10.953 1 98.31 553 LEU A C 1
ATOM 4366 O O . LEU A 1 553 ? 26.469 -22.031 -9.734 1 98.31 553 LEU A O 1
ATOM 4370 N N . PRO A 1 554 ? 26.781 -20.844 -11.57 1 97.19 554 PRO A N 1
ATOM 4371 C CA . PRO A 1 554 ? 27.5 -19.812 -10.797 1 97.19 554 PRO A CA 1
ATOM 4372 C C . PRO A 1 554 ? 26.609 -19.156 -9.742 1 97.19 554 PRO A C 1
ATOM 4374 O O . PRO A 1 554 ? 25.406 -19.031 -9.938 1 97.19 554 PRO A O 1
ATOM 4377 N N . ILE A 1 555 ? 27.234 -18.797 -8.578 1 98.06 555 ILE A N 1
ATOM 4378 C CA . ILE A 1 555 ? 26.578 -17.891 -7.648 1 98.06 555 ILE A CA 1
ATOM 4379 C C . ILE A 1 555 ? 26.453 -16.5 -8.273 1 98.06 555 ILE A C 1
ATOM 4381 O O . ILE A 1 555 ? 27.422 -15.953 -8.766 1 98.06 555 ILE A O 1
ATOM 4385 N N . ARG A 1 556 ? 25.266 -16 -8.297 1 97.75 556 ARG A N 1
ATOM 4386 C CA . ARG A 1 556 ? 25 -14.711 -8.914 1 97.75 556 ARG A CA 1
ATOM 4387 C C . ARG A 1 556 ? 24.359 -13.75 -7.91 1 97.75 556 ARG A C 1
ATOM 4389 O O . ARG A 1 556 ? 23.641 -14.172 -7.008 1 97.75 556 ARG A O 1
ATOM 4396 N N . LEU A 1 557 ? 24.672 -12.516 -8.031 1 98.12 557 LEU A N 1
ATOM 4397 C CA . LEU A 1 557 ? 23.953 -11.438 -7.352 1 98.12 557 LEU A CA 1
ATOM 4398 C C . LEU A 1 557 ? 23 -10.734 -8.305 1 98.12 557 LEU A C 1
ATOM 4400 O O . LEU A 1 557 ? 23.406 -10.281 -9.383 1 98.12 557 LEU A O 1
ATOM 4404 N N . LEU A 1 558 ? 21.734 -10.758 -7.945 1 98 558 LEU A N 1
ATOM 4405 C CA . LEU A 1 558 ? 20.688 -10.188 -8.773 1 98 558 LEU A CA 1
ATOM 4406 C C . LEU A 1 558 ? 20.266 -8.812 -8.258 1 98 558 LEU A C 1
ATOM 4408 O O . LEU A 1 558 ? 19.953 -8.664 -7.078 1 98 558 LEU A O 1
ATOM 4412 N N . ALA A 1 559 ? 20.281 -7.82 -9.148 1 96.81 559 ALA A N 1
ATOM 4413 C CA . ALA A 1 559 ? 19.797 -6.477 -8.82 1 96.81 559 ALA A CA 1
ATOM 4414 C C . ALA A 1 559 ? 18.344 -6.285 -9.258 1 96.81 559 ALA A C 1
ATOM 4416 O O . ALA A 1 559 ? 17.953 -6.742 -10.336 1 96.81 559 ALA A O 1
ATOM 4417 N N . ASN A 1 560 ? 17.578 -5.68 -8.414 1 93.19 560 ASN A N 1
ATOM 4418 C CA . ASN A 1 560 ? 16.203 -5.367 -8.797 1 93.19 560 ASN A CA 1
ATOM 4419 C C . ASN A 1 560 ? 16.141 -4.238 -9.82 1 93.19 560 ASN A C 1
ATOM 4421 O O . ASN A 1 560 ? 17.141 -3.545 -10.039 1 93.19 560 ASN A O 1
ATOM 4425 N N . HIS A 1 561 ? 14.992 -4.09 -10.484 1 93.31 561 HIS A N 1
ATOM 4426 C CA . HIS A 1 561 ? 14.781 -2.975 -11.406 1 93.31 561 HIS A CA 1
ATOM 4427 C C . HIS A 1 561 ? 14.836 -1.642 -10.664 1 93.31 561 HIS A C 1
ATOM 4429 O O . HIS A 1 561 ? 14.32 -1.526 -9.547 1 93.31 561 HIS A O 1
ATOM 4435 N N . PRO A 1 562 ? 15.406 -0.619 -11.281 1 90.62 562 PRO A N 1
ATOM 4436 C CA . PRO A 1 562 ? 15.57 0.65 -10.57 1 90.62 562 PRO A CA 1
ATOM 4437 C C . PRO A 1 562 ? 14.242 1.292 -10.18 1 90.62 562 PRO A C 1
ATOM 4439 O O . PRO A 1 562 ? 14.18 2.049 -9.211 1 90.62 562 PRO A O 1
ATOM 4442 N N . LEU A 1 563 ? 13.172 1.015 -10.867 1 89.88 563 LEU A N 1
ATOM 4443 C CA . LEU A 1 563 ? 11.875 1.606 -10.578 1 89.88 563 LEU A CA 1
ATOM 4444 C C . LEU A 1 563 ? 11.258 0.98 -9.336 1 89.88 563 LEU A C 1
ATOM 4446 O O . LEU A 1 563 ? 10.273 1.493 -8.797 1 89.88 563 LEU A O 1
ATOM 4450 N N . GLU A 1 564 ? 11.844 -0.128 -8.766 1 89.88 564 GLU A N 1
ATOM 4451 C CA . GLU A 1 564 ? 11.414 -0.649 -7.473 1 89.88 564 GLU A CA 1
ATOM 4452 C C . GLU A 1 564 ? 11.867 0.261 -6.336 1 89.88 564 GLU A C 1
ATOM 4454 O O . GLU A 1 564 ? 11.375 0.147 -5.211 1 89.88 564 GLU A O 1
ATOM 4459 N N . THR A 1 565 ? 12.688 1.134 -6.559 1 80.56 565 THR A N 1
ATOM 4460 C CA . THR A 1 565 ? 13.211 2.195 -5.703 1 80.56 565 THR A CA 1
ATOM 4461 C C . THR A 1 565 ? 14.133 1.625 -4.633 1 80.56 565 THR A C 1
ATOM 4463 O O . THR A 1 565 ? 14.922 2.357 -4.031 1 80.56 565 THR A O 1
ATOM 4466 N N . THR A 1 566 ? 14.008 0.345 -4.387 1 85.69 566 THR A N 1
ATOM 4467 C CA . THR A 1 566 ? 14.977 -0.276 -3.494 1 85.69 566 THR A CA 1
ATOM 4468 C C . THR A 1 566 ? 16.25 -0.628 -4.25 1 85.69 566 THR A C 1
ATOM 4470 O O . THR A 1 566 ? 16.203 -1.024 -5.414 1 85.69 566 THR A O 1
ATOM 4473 N N . ASP A 1 567 ? 17.359 -0.35 -3.693 1 92.06 567 ASP A N 1
ATOM 4474 C CA . ASP A 1 567 ? 18.641 -0.757 -4.246 1 92.06 567 ASP A CA 1
ATOM 4475 C C . ASP A 1 567 ? 19.219 -1.943 -3.479 1 92.06 567 ASP A C 1
ATOM 4477 O O . ASP A 1 567 ? 20.047 -1.764 -2.574 1 92.06 567 ASP A O 1
ATOM 4481 N N . THR A 1 568 ? 18.781 -3.117 -3.93 1 95.31 568 THR A N 1
ATOM 4482 C CA . THR A 1 568 ? 19.141 -4.312 -3.17 1 95.31 568 THR A CA 1
ATOM 4483 C C . THR A 1 568 ? 19.719 -5.383 -4.09 1 95.31 568 THR A C 1
ATOM 4485 O O . THR A 1 568 ? 19.578 -5.305 -5.312 1 95.31 568 THR A O 1
ATOM 4488 N N . LEU A 1 569 ? 20.422 -6.293 -3.52 1 97.56 569 LEU A N 1
ATOM 4489 C CA . LEU A 1 569 ? 20.984 -7.469 -4.176 1 97.56 569 LEU A CA 1
ATOM 4490 C C . LEU A 1 569 ? 20.422 -8.75 -3.57 1 97.56 569 LEU A C 1
ATOM 4492 O O . LEU A 1 569 ? 20.266 -8.844 -2.352 1 97.56 569 LEU A O 1
ATOM 4496 N N . THR A 1 570 ? 20.078 -9.688 -4.398 1 98.38 570 THR A N 1
ATOM 4497 C CA . THR A 1 570 ? 19.594 -11.008 -4.004 1 98.38 570 THR A CA 1
ATOM 4498 C C . THR A 1 570 ? 20.547 -12.102 -4.508 1 98.38 570 THR A C 1
ATOM 4500 O O . THR A 1 570 ? 21.031 -12.031 -5.641 1 98.38 570 THR A O 1
ATOM 4503 N N . VAL A 1 571 ? 20.812 -13.062 -3.664 1 98.69 571 VAL A N 1
ATOM 4504 C CA . VAL A 1 571 ? 21.734 -14.133 -4.023 1 98.69 571 VAL A CA 1
ATOM 4505 C C . VAL A 1 571 ? 20.969 -15.273 -4.699 1 98.69 571 VAL A C 1
ATOM 4507 O O . VAL A 1 571 ? 19.906 -15.68 -4.227 1 98.69 571 VAL A O 1
ATOM 4510 N N . SER A 1 572 ? 21.516 -15.703 -5.812 1 98.5 572 SER A N 1
ATOM 4511 C CA . SER A 1 572 ? 20.984 -16.875 -6.496 1 98.5 572 SER A CA 1
ATOM 4512 C C . SER A 1 572 ? 22.109 -17.828 -6.914 1 98.5 572 SER A C 1
ATOM 4514 O O . SER A 1 572 ? 23.25 -17.422 -7.066 1 98.5 572 SER A O 1
ATOM 4516 N N . ARG A 1 573 ? 21.859 -19.031 -7.059 1 98.62 573 ARG A N 1
ATOM 4517 C CA . ARG A 1 573 ? 22.672 -20.078 -7.66 1 98.62 573 ARG A CA 1
ATOM 4518 C C . ARG A 1 573 ? 21.844 -20.938 -8.602 1 98.62 573 ARG A C 1
ATOM 4520 O O . ARG A 1 573 ? 21.062 -21.781 -8.156 1 98.62 573 ARG A O 1
ATOM 4527 N N . GLY A 1 574 ? 22.141 -20.797 -9.914 1 96.94 574 GLY A N 1
ATOM 4528 C CA . GLY A 1 574 ? 21.188 -21.375 -10.859 1 96.94 574 GLY A CA 1
ATOM 4529 C C . GLY A 1 574 ? 19.781 -20.828 -10.672 1 96.94 574 GLY A C 1
ATOM 4530 O O . GLY A 1 574 ? 19.578 -19.609 -10.609 1 96.94 574 GLY A O 1
ATOM 4531 N N . PRO A 1 575 ? 18.797 -21.734 -10.664 1 97.31 575 PRO A N 1
ATOM 4532 C CA . PRO A 1 575 ? 17.406 -21.297 -10.523 1 97.31 575 PRO A CA 1
ATOM 4533 C C . PRO A 1 575 ? 16.984 -21.094 -9.07 1 97.31 575 PRO A C 1
ATOM 4535 O O . PRO A 1 575 ? 15.844 -20.719 -8.797 1 97.31 575 PRO A O 1
ATOM 4538 N N . ILE A 1 576 ? 17.844 -21.281 -8.094 1 98.69 576 ILE A N 1
ATOM 4539 C CA . ILE A 1 576 ? 17.484 -21.203 -6.68 1 98.69 576 ILE A CA 1
ATOM 4540 C C . ILE A 1 576 ? 17.797 -19.812 -6.141 1 98.69 576 ILE A C 1
ATOM 4542 O O . ILE A 1 576 ? 18.906 -19.297 -6.305 1 98.69 576 ILE A O 1
ATOM 4546 N N . ILE A 1 577 ? 16.828 -19.203 -5.527 1 98.75 577 ILE A N 1
ATOM 4547 C CA . ILE A 1 577 ? 17.016 -17.969 -4.766 1 98.75 577 ILE A CA 1
ATOM 4548 C C . ILE A 1 577 ? 17.344 -18.297 -3.312 1 98.75 577 ILE A C 1
ATOM 4550 O O . ILE A 1 577 ? 16.859 -19.297 -2.768 1 98.75 577 ILE A O 1
ATOM 4554 N N . TYR A 1 578 ? 18.156 -17.484 -2.67 1 98.88 578 TYR A N 1
ATOM 4555 C CA . TYR A 1 578 ? 18.578 -17.766 -1.301 1 98.88 578 TYR A CA 1
ATOM 4556 C C . TYR A 1 578 ? 18.047 -16.688 -0.346 1 98.88 578 TYR A C 1
ATOM 4558 O O . TYR A 1 578 ? 17.766 -15.562 -0.76 1 98.88 578 TYR A O 1
ATOM 4566 N N . THR A 1 579 ? 17.891 -17.031 0.903 1 98.5 579 THR A N 1
ATOM 4567 C CA . THR A 1 579 ? 17.406 -16.141 1.941 1 98.5 579 THR A CA 1
ATOM 4568 C C . THR A 1 579 ? 18.188 -16.328 3.238 1 98.5 579 THR A C 1
ATOM 4570 O O . THR A 1 579 ? 18.719 -17.406 3.496 1 98.5 579 THR A O 1
ATOM 4573 N N . ALA A 1 580 ? 18.344 -15.289 3.99 1 98.44 580 ALA A N 1
ATOM 4574 C CA . ALA A 1 580 ? 18.906 -15.367 5.34 1 98.44 580 ALA A CA 1
ATOM 4575 C C . ALA A 1 580 ? 17.812 -15.672 6.363 1 98.44 580 ALA A C 1
ATOM 4577 O O . ALA A 1 580 ? 16.703 -15.141 6.277 1 98.44 580 ALA A O 1
ATOM 4578 N N . GLU A 1 581 ? 18.125 -16.562 7.305 1 97.75 581 GLU A N 1
ATOM 4579 C CA . GLU A 1 581 ? 17.25 -16.875 8.438 1 97.75 581 GLU A CA 1
ATOM 4580 C C . GLU A 1 581 ? 17.922 -16.531 9.758 1 97.75 581 GLU A C 1
ATOM 4582 O O . GLU A 1 581 ? 19.141 -16.641 9.891 1 97.75 581 GLU A O 1
ATOM 4587 N N . SER A 1 582 ? 17.047 -16.188 10.656 1 96.88 582 SER A N 1
ATOM 4588 C CA . SER A 1 582 ? 17.578 -15.945 12 1 96.88 582 SER A CA 1
ATOM 4589 C C . SER A 1 582 ? 18.266 -17.188 12.547 1 96.88 582 SER A C 1
ATOM 4591 O O . SER A 1 582 ? 19.234 -17.078 13.312 1 96.88 582 SER A O 1
ATOM 4593 N N . PHE A 1 583 ? 17.875 -18.375 12.172 1 96.5 583 PHE A N 1
ATOM 4594 C CA . PHE A 1 583 ? 18.406 -19.641 12.656 1 96.5 583 PHE A CA 1
ATOM 4595 C C . PHE A 1 583 ? 19.906 -19.734 12.406 1 96.5 583 PHE A C 1
ATOM 4597 O O . PHE A 1 583 ? 20.656 -20.125 13.297 1 96.5 583 PHE A O 1
ATOM 4604 N N . ASP A 1 584 ? 20.391 -19.312 11.219 1 97.19 584 ASP A N 1
ATOM 4605 C CA . ASP A 1 584 ? 21.797 -19.438 10.82 1 97.19 584 ASP A CA 1
ATOM 4606 C C . ASP A 1 584 ? 22.562 -18.172 11.164 1 97.19 584 ASP A C 1
ATOM 4608 O O . ASP A 1 584 ? 23.797 -18.156 11.125 1 97.19 584 ASP A O 1
ATOM 4612 N N . ASN A 1 585 ? 21.812 -17.062 11.438 1 97.38 585 ASN A N 1
ATOM 4613 C CA . ASN A 1 585 ? 22.422 -15.75 11.578 1 97.38 585 ASN A CA 1
ATOM 4614 C C . ASN A 1 585 ? 22.016 -15.062 12.875 1 97.38 585 ASN A C 1
ATOM 4616 O O . ASN A 1 585 ? 21.625 -13.891 12.867 1 97.38 585 ASN A O 1
ATOM 4620 N N . SER A 1 586 ? 22.078 -15.797 13.93 1 95.69 586 SER A N 1
ATOM 4621 C CA . SER A 1 586 ? 21.547 -15.305 15.203 1 95.69 586 SER A CA 1
ATOM 4622 C C . SER A 1 586 ? 22.281 -14.047 15.656 1 95.69 586 SER A C 1
ATOM 4624 O O . SER A 1 586 ? 21.672 -13.133 16.219 1 95.69 586 SER A O 1
ATOM 4626 N N . ALA A 1 587 ? 23.609 -13.953 15.414 1 95.31 587 ALA A N 1
ATOM 4627 C CA . ALA A 1 587 ? 24.375 -12.781 15.836 1 95.31 587 ALA A CA 1
ATOM 4628 C C . ALA A 1 587 ? 23.969 -11.539 15.047 1 95.31 587 ALA A C 1
ATOM 4630 O O . ALA A 1 587 ? 23.766 -10.469 15.625 1 95.31 587 ALA A O 1
ATOM 4631 N N . LEU A 1 588 ? 23.875 -11.672 13.734 1 95.62 588 LEU A N 1
ATOM 4632 C CA . LEU A 1 588 ? 23.453 -10.562 12.883 1 95.62 588 LEU A CA 1
ATOM 4633 C C . LEU A 1 588 ? 22.031 -10.125 13.219 1 95.62 588 LEU A C 1
ATOM 4635 O O . LEU A 1 588 ? 21.766 -8.93 13.344 1 95.62 588 LEU A O 1
ATOM 4639 N N . GLU A 1 589 ? 21.156 -11.102 13.367 1 95.31 589 GLU A N 1
ATOM 4640 C CA . GLU A 1 589 ? 19.75 -10.836 13.656 1 95.31 589 GLU A CA 1
ATOM 4641 C C . GLU A 1 589 ? 19.578 -10.172 15.016 1 95.31 589 GLU A C 1
ATOM 4643 O O . GLU A 1 589 ? 18.719 -9.305 15.188 1 95.31 589 GLU A O 1
ATOM 4648 N N . GLY A 1 590 ? 20.344 -10.578 15.984 1 94.38 590 GLY A N 1
ATOM 4649 C CA . GLY A 1 590 ? 20.297 -9.977 17.312 1 94.38 590 GLY A CA 1
ATOM 4650 C C . GLY A 1 590 ? 20.672 -8.508 17.312 1 94.38 590 GLY A C 1
ATOM 4651 O O . GLY A 1 590 ? 20.141 -7.727 18.109 1 94.38 590 GLY A O 1
ATOM 4652 N N . GLN A 1 591 ? 21.562 -8.164 16.438 1 93.62 591 GLN A N 1
ATOM 4653 C CA . GLN A 1 591 ? 22.031 -6.777 16.359 1 93.62 591 GLN A CA 1
ATOM 4654 C C . GLN A 1 591 ? 21.156 -5.961 15.406 1 93.62 591 GLN A C 1
ATOM 4656 O O . GLN A 1 591 ? 20.906 -4.777 15.641 1 93.62 591 GLN A O 1
ATOM 4661 N N . TYR A 1 592 ? 20.75 -6.586 14.359 1 94.12 592 TYR A N 1
ATOM 4662 C CA . TYR A 1 592 ? 19.922 -5.977 13.328 1 94.12 592 TYR A CA 1
ATOM 4663 C C . TYR A 1 592 ? 18.641 -6.785 13.117 1 94.12 592 TYR A C 1
ATOM 4665 O O . TYR A 1 592 ? 18.547 -7.57 12.172 1 94.12 592 TYR A O 1
ATOM 4673 N N . THR A 1 593 ? 17.672 -6.512 13.953 1 94.38 593 THR A N 1
ATOM 4674 C CA . THR A 1 593 ? 16.438 -7.285 13.938 1 94.38 593 THR A CA 1
ATOM 4675 C C . THR A 1 593 ? 15.812 -7.277 12.547 1 94.38 593 THR A C 1
ATOM 4677 O O . THR A 1 593 ? 15.703 -6.223 11.914 1 94.38 593 THR A O 1
ATOM 4680 N N . HIS A 1 594 ? 15.43 -8.523 12.008 1 95.69 594 HIS A N 1
ATOM 4681 C CA . HIS A 1 594 ? 14.891 -8.742 10.672 1 95.69 594 HIS A CA 1
ATOM 4682 C C . HIS A 1 594 ? 15.922 -8.406 9.602 1 95.69 594 HIS A C 1
ATOM 4684 O O . HIS A 1 594 ? 15.57 -8.18 8.438 1 95.69 594 HIS A O 1
ATOM 4690 N N . PHE A 1 595 ? 17.219 -8.188 10.031 1 96.19 595 PHE A N 1
ATOM 4691 C CA . PHE A 1 595 ? 18.344 -7.906 9.156 1 96.19 595 PHE A CA 1
ATOM 4692 C C . PHE A 1 595 ? 18.234 -6.516 8.547 1 96.19 595 PHE A C 1
ATOM 4694 O O . PHE A 1 595 ? 18.688 -6.293 7.418 1 96.19 595 PHE A O 1
ATOM 4701 N N . ASP A 1 596 ? 17.531 -5.594 9.234 1 93.31 596 ASP A N 1
ATOM 4702 C CA . ASP A 1 596 ? 17.312 -4.23 8.758 1 93.31 596 ASP A CA 1
ATOM 4703 C C . ASP A 1 596 ? 18.641 -3.488 8.609 1 93.31 596 ASP A C 1
ATOM 4705 O O . ASP A 1 596 ? 19.469 -3.49 9.523 1 93.31 596 ASP A O 1
ATOM 4709 N N . GLY A 1 597 ? 18.828 -2.883 7.422 1 94.12 597 GLY A N 1
ATOM 4710 C CA . GLY A 1 597 ? 19.984 -2.033 7.207 1 94.12 597 GLY A CA 1
ATOM 4711 C C . GLY A 1 597 ? 21.219 -2.801 6.758 1 94.12 597 GLY A C 1
ATOM 4712 O O . GLY A 1 597 ? 22.266 -2.207 6.488 1 94.12 597 GLY A O 1
ATOM 4713 N N . LEU A 1 598 ? 21.109 -4.133 6.66 1 96.44 598 LEU A N 1
ATOM 4714 C CA . LEU A 1 598 ? 22.266 -4.922 6.234 1 96.44 598 LEU A CA 1
ATOM 4715 C C . LEU A 1 598 ? 22.453 -4.828 4.723 1 96.44 598 LEU A C 1
ATOM 4717 O O . LEU A 1 598 ? 21.484 -4.734 3.975 1 96.44 598 LEU A O 1
ATOM 4721 N N . GLY A 1 599 ? 23.734 -4.855 4.328 1 97 599 GLY A N 1
ATOM 4722 C CA . GLY A 1 599 ? 24.062 -4.762 2.918 1 97 599 GLY A CA 1
ATOM 4723 C C . GLY A 1 599 ? 25.203 -5.68 2.516 1 97 599 GLY A C 1
ATOM 4724 O O . GLY A 1 599 ? 25.969 -6.145 3.367 1 97 599 GLY A O 1
ATOM 4725 N N . ILE A 1 600 ? 25.234 -6.039 1.289 1 97.94 600 ILE A N 1
ATOM 4726 C CA . ILE A 1 600 ? 26.359 -6.727 0.655 1 97.94 600 ILE A CA 1
ATOM 4727 C C . ILE A 1 600 ? 26.797 -5.961 -0.595 1 97.94 600 ILE A C 1
ATOM 4729 O O . ILE A 1 600 ? 26.047 -5.129 -1.111 1 97.94 600 ILE A O 1
ATOM 4733 N N . LYS A 1 601 ? 27.984 -6.203 -1.068 1 96.88 601 LYS A N 1
ATOM 4734 C CA . LYS A 1 601 ? 28.5 -5.547 -2.266 1 96.88 601 LYS A CA 1
ATOM 4735 C C . LYS A 1 601 ? 28.203 -6.379 -3.514 1 96.88 601 LYS A C 1
ATOM 4737 O O . LYS A 1 601 ? 27.969 -7.582 -3.42 1 96.88 601 LYS A O 1
ATOM 4742 N N . SER A 1 602 ? 28.312 -5.727 -4.664 1 96.31 602 SER A N 1
ATOM 4743 C CA . SER A 1 602 ? 28.094 -6.383 -5.949 1 96.31 602 SER A CA 1
ATOM 4744 C C . SER A 1 602 ? 29.188 -7.418 -6.23 1 96.31 602 SER A C 1
ATOM 4746 O O . SER A 1 602 ? 29 -8.297 -7.082 1 96.31 602 SER A O 1
ATOM 4748 N N . ASN A 1 603 ? 30.281 -7.301 -5.543 1 95 603 ASN A N 1
ATOM 4749 C CA . ASN A 1 603 ? 31.375 -8.242 -5.766 1 95 603 ASN A CA 1
ATOM 4750 C C . ASN A 1 603 ? 31.562 -9.172 -4.57 1 95 603 ASN A C 1
ATOM 4752 O O . ASN A 1 603 ? 32.594 -9.828 -4.441 1 95 603 ASN A O 1
ATOM 4756 N N . THR A 1 604 ? 30.594 -9.086 -3.629 1 96.62 604 THR A N 1
ATOM 4757 C CA . THR A 1 604 ? 30.656 -10.023 -2.516 1 96.62 604 THR A CA 1
ATOM 4758 C C . THR A 1 604 ? 30.703 -11.461 -3.027 1 96.62 604 THR A C 1
ATOM 4760 O O . THR A 1 604 ? 29.938 -11.828 -3.932 1 96.62 604 THR A O 1
ATOM 4763 N N . GLN A 1 605 ? 31.594 -12.258 -2.49 1 96.56 605 GLN A N 1
ATOM 4764 C CA . GLN A 1 605 ? 31.734 -13.656 -2.883 1 96.56 605 GLN A CA 1
ATOM 4765 C C . GLN A 1 605 ? 31.141 -14.586 -1.827 1 96.56 605 GLN A C 1
ATOM 4767 O O . GLN A 1 605 ? 31.156 -14.266 -0.636 1 96.56 605 GLN A O 1
ATOM 4772 N N . PHE A 1 606 ? 30.656 -15.656 -2.256 1 98 606 PHE A N 1
ATOM 4773 C CA . PHE A 1 606 ? 30.078 -16.672 -1.385 1 98 606 PHE A CA 1
ATOM 4774 C C . PHE A 1 606 ? 30.766 -18.016 -1.585 1 98 606 PHE A C 1
ATOM 4776 O O . PHE A 1 606 ? 31.281 -18.297 -2.666 1 98 606 PHE A O 1
ATOM 4783 N N . GLU A 1 607 ? 30.797 -18.766 -0.532 1 97.56 607 GLU A N 1
ATOM 4784 C CA . GLU A 1 607 ? 31.234 -20.156 -0.594 1 97.56 607 GLU A CA 1
ATOM 4785 C C . GLU A 1 607 ? 30.062 -21.109 -0.347 1 97.56 607 GLU A C 1
ATOM 4787 O O . GLU A 1 607 ? 29.156 -20.797 0.423 1 97.56 607 GLU A O 1
ATOM 4792 N N . GLU A 1 608 ? 30.141 -22.219 -1.037 1 98 608 GLU A N 1
ATOM 4793 C CA . GLU A 1 608 ? 29.109 -23.234 -0.918 1 98 608 GLU A CA 1
ATOM 4794 C C . GLU A 1 608 ? 29.422 -24.219 0.216 1 98 608 GLU A C 1
ATOM 4796 O O . GLU A 1 608 ? 30.578 -24.5 0.5 1 98 608 GLU A O 1
ATOM 4801 N N . PHE A 1 609 ? 28.422 -24.656 0.869 1 97.81 609 PHE A N 1
ATOM 4802 C CA . PHE A 1 609 ? 28.578 -25.766 1.799 1 97.81 609 PHE A CA 1
ATOM 4803 C C . PHE A 1 609 ? 27.375 -26.703 1.724 1 97.81 609 PHE A C 1
ATOM 4805 O O . PHE A 1 609 ? 26.25 -26.25 1.505 1 97.81 609 PHE A O 1
ATOM 4812 N N . PRO A 1 610 ? 27.594 -28.031 1.826 1 97.69 610 PRO A N 1
ATOM 4813 C CA . PRO A 1 610 ? 26.469 -28.984 1.826 1 97.69 610 PRO A CA 1
ATOM 4814 C C . PRO A 1 610 ? 25.594 -28.859 3.072 1 97.69 610 PRO A C 1
ATOM 4816 O O . PRO A 1 610 ? 26.109 -28.594 4.164 1 97.69 610 PRO A O 1
ATOM 4819 N N . MET A 1 611 ? 24.359 -29.016 2.898 1 97 611 MET A N 1
ATOM 4820 C CA . MET A 1 611 ? 23.438 -29.062 4.031 1 97 611 MET A CA 1
ATOM 4821 C C . MET A 1 611 ? 22.266 -29.969 3.736 1 97 611 MET A C 1
ATOM 4823 O O . MET A 1 611 ? 22.062 -30.391 2.592 1 97 611 MET A O 1
ATOM 4827 N N . GLU A 1 612 ? 21.609 -30.344 4.746 1 96.69 612 GLU A N 1
ATOM 4828 C CA . GLU A 1 612 ? 20.406 -31.156 4.664 1 96.69 612 GLU A CA 1
ATOM 4829 C C . GLU A 1 612 ? 19.297 -30.609 5.555 1 96.69 612 GLU A C 1
ATOM 4831 O O . GLU A 1 612 ? 19.531 -30.312 6.73 1 96.69 612 GLU A O 1
ATOM 4836 N N . ILE A 1 613 ? 18.234 -30.391 4.984 1 96.19 613 ILE A N 1
ATOM 4837 C CA . ILE A 1 613 ? 17.062 -29.984 5.75 1 96.19 613 ILE A CA 1
ATOM 4838 C C . ILE A 1 613 ? 15.93 -30.984 5.535 1 96.19 613 ILE A C 1
ATOM 4840 O O . ILE A 1 613 ? 15.5 -31.219 4.402 1 96.19 613 ILE A O 1
ATOM 4844 N N . GLU A 1 614 ? 15.398 -31.609 6.598 1 94.38 614 GLU A N 1
ATOM 4845 C CA . GLU A 1 614 ? 14.297 -32.562 6.582 1 94.38 614 GLU A CA 1
ATOM 4846 C C . GLU A 1 614 ? 14.547 -33.688 5.59 1 94.38 614 GLU A C 1
ATOM 4848 O O . GLU A 1 614 ? 13.656 -34.062 4.824 1 94.38 614 GLU A O 1
ATOM 4853 N N . GLY A 1 615 ? 15.773 -34.125 5.484 1 93.12 615 GLY A N 1
ATOM 4854 C CA . GLY A 1 615 ? 16.125 -35.281 4.684 1 93.12 615 GLY A CA 1
ATOM 4855 C C . GLY A 1 615 ? 16.406 -34.938 3.23 1 93.12 615 GLY A C 1
ATOM 4856 O O . GLY A 1 615 ? 16.672 -35.812 2.42 1 93.12 615 GLY A O 1
ATOM 4857 N N . ILE A 1 616 ? 16.391 -33.719 2.879 1 95.12 616 ILE A N 1
ATOM 4858 C CA . ILE A 1 616 ? 16.672 -33.281 1.512 1 95.12 616 ILE A CA 1
ATOM 4859 C C . ILE A 1 616 ? 18.047 -32.625 1.45 1 95.12 616 ILE A C 1
ATOM 4861 O O . ILE A 1 616 ? 18.281 -31.609 2.109 1 95.12 616 ILE A O 1
ATOM 4865 N N . GLU A 1 617 ? 18.969 -33.219 0.744 1 95.88 617 GLU A N 1
ATOM 4866 C CA . GLU A 1 617 ? 20.297 -32.625 0.547 1 95.88 617 GLU A CA 1
ATOM 4867 C C . GLU A 1 617 ? 20.234 -31.391 -0.321 1 95.88 617 GLU A C 1
ATOM 4869 O O . GLU A 1 617 ? 19.531 -31.359 -1.332 1 95.88 617 GLU A O 1
ATOM 4874 N N . MET A 1 618 ? 20.875 -30.359 0.108 1 97.62 618 MET A N 1
ATOM 4875 C CA . MET A 1 618 ? 20.906 -29.094 -0.628 1 97.62 618 MET A CA 1
ATOM 4876 C C . MET A 1 618 ? 22.234 -28.375 -0.435 1 97.62 618 MET A C 1
ATOM 4878 O O . MET A 1 618 ? 23.156 -28.922 0.162 1 97.62 618 MET A O 1
ATOM 4882 N N . ILE A 1 619 ? 22.406 -27.219 -1.015 1 98.5 619 ILE A N 1
ATOM 4883 C CA . ILE A 1 619 ? 23.609 -26.406 -0.935 1 98.5 619 ILE A CA 1
ATOM 4884 C C . ILE A 1 619 ? 23.281 -25.078 -0.251 1 98.5 619 ILE A C 1
ATOM 4886 O O . ILE A 1 619 ? 22.359 -24.375 -0.658 1 98.5 619 ILE A O 1
ATOM 4890 N N . GLY A 1 620 ? 23.906 -24.797 0.898 1 98.5 620 GLY A N 1
ATOM 4891 C CA . GLY A 1 620 ? 23.891 -23.469 1.51 1 98.5 620 GLY A CA 1
ATOM 4892 C C . GLY A 1 620 ? 25.031 -22.594 1.056 1 98.5 620 GLY A C 1
ATOM 4893 O O . GLY A 1 620 ? 25.969 -23.062 0.416 1 98.5 620 GLY A O 1
ATOM 4894 N N . LEU A 1 621 ? 24.859 -21.281 1.219 1 98.69 621 LEU A N 1
ATOM 4895 C CA . LEU A 1 621 ? 25.906 -20.328 0.868 1 98.69 621 LEU A CA 1
ATOM 4896 C C . LEU A 1 621 ? 26.281 -19.453 2.07 1 98.69 621 LEU A C 1
ATOM 4898 O O . LEU A 1 621 ? 25.422 -19.141 2.904 1 98.69 621 LEU A O 1
ATOM 4902 N N . ARG A 1 622 ? 27.469 -19.078 2.158 1 98.06 622 ARG A N 1
ATOM 4903 C CA . ARG A 1 622 ? 27.953 -18.141 3.162 1 98.06 622 ARG A CA 1
ATOM 4904 C C . ARG A 1 622 ? 28.984 -17.188 2.561 1 98.06 622 ARG A C 1
ATOM 4906 O O . ARG A 1 622 ? 29.781 -17.562 1.706 1 98.06 622 ARG A O 1
ATOM 4913 N N . THR A 1 623 ? 28.891 -15.891 2.949 1 97.94 623 THR A N 1
ATOM 4914 C CA . THR A 1 623 ? 29.859 -14.93 2.443 1 97.94 623 THR A CA 1
ATOM 4915 C C . THR A 1 623 ? 31.297 -15.383 2.738 1 97.94 623 THR A C 1
ATOM 4917 O O . THR A 1 623 ? 31.562 -15.938 3.805 1 97.94 623 THR A O 1
ATOM 4920 N N . LYS A 1 624 ? 32.156 -15.18 1.676 1 93.81 624 LYS A N 1
ATOM 4921 C CA . LYS A 1 624 ? 33.562 -15.383 1.936 1 93.81 624 LYS A CA 1
ATOM 4922 C C . LYS A 1 624 ? 34.125 -14.273 2.818 1 93.81 624 LYS A C 1
ATOM 4924 O O . LYS A 1 624 ? 34.031 -13.094 2.477 1 93.81 624 LYS A O 1
ATOM 4929 N N . GLY A 1 625 ? 34.562 -14.602 3.906 1 85.19 625 GLY A N 1
ATOM 4930 C CA . GLY A 1 625 ? 35 -13.586 4.848 1 85.19 625 GLY A CA 1
ATOM 4931 C C . GLY A 1 625 ? 33.844 -12.797 5.445 1 85.19 625 GLY A C 1
ATOM 4932 O O . GLY A 1 625 ? 32.719 -13.266 5.465 1 85.19 625 GLY A O 1
ATOM 4933 N N . ASN A 1 626 ? 34.094 -11.773 6.047 1 83.5 626 ASN A N 1
ATOM 4934 C CA . ASN A 1 626 ? 33.062 -10.93 6.68 1 83.5 626 ASN A CA 1
ATOM 4935 C C . ASN A 1 626 ? 32.656 -9.781 5.773 1 83.5 626 ASN A C 1
ATOM 4937 O O . ASN A 1 626 ? 32.656 -8.617 6.191 1 83.5 626 ASN A O 1
ATOM 4941 N N . ASP A 1 627 ? 32.125 -10.094 4.566 1 92.44 627 ASP A N 1
ATOM 4942 C CA . ASP A 1 627 ? 31.781 -9.086 3.574 1 92.44 627 ASP A CA 1
ATOM 4943 C C . ASP A 1 627 ? 30.328 -8.672 3.703 1 92.44 627 ASP A C 1
ATOM 4945 O O . ASP A 1 627 ? 29.562 -8.734 2.734 1 92.44 627 ASP A O 1
ATOM 4949 N N . VAL A 1 628 ? 29.875 -8.305 4.891 1 97.56 628 VAL A N 1
ATOM 4950 C CA . VAL A 1 628 ? 28.547 -7.797 5.242 1 97.56 628 VAL A CA 1
ATOM 4951 C C . VAL A 1 628 ? 28.672 -6.426 5.902 1 97.56 628 VAL A C 1
ATOM 4953 O O . VAL A 1 628 ? 29.625 -6.172 6.645 1 97.56 628 VAL A O 1
ATOM 4956 N N . TYR A 1 629 ? 27.781 -5.598 5.566 1 97.62 629 TYR A N 1
ATOM 4957 C CA . TYR A 1 629 ? 27.812 -4.207 6.012 1 97.62 629 TYR A CA 1
ATOM 4958 C C . TYR A 1 629 ? 26.484 -3.801 6.621 1 97.62 629 TYR A C 1
ATOM 4960 O O . TYR A 1 629 ? 25.469 -4.457 6.398 1 97.62 629 TYR A O 1
ATOM 4968 N N . ALA A 1 630 ? 26.484 -2.834 7.445 1 96.81 630 ALA A N 1
ATOM 4969 C CA . ALA A 1 630 ? 25.281 -2.242 8.016 1 96.81 630 ALA A CA 1
ATOM 4970 C C . ALA A 1 630 ? 25.312 -0.719 7.91 1 96.81 630 ALA A C 1
ATOM 4972 O O . ALA A 1 630 ? 26.391 -0.11 7.992 1 96.81 630 ALA A O 1
ATOM 4973 N N . ILE A 1 631 ? 24.219 -0.071 7.664 1 95.69 631 ILE A N 1
ATOM 4974 C CA . ILE A 1 631 ? 24.094 1.384 7.66 1 95.69 631 ILE A CA 1
ATOM 4975 C C . ILE A 1 631 ? 23.891 1.886 9.086 1 95.69 631 ILE A C 1
ATOM 4977 O O . ILE A 1 631 ? 22.922 1.499 9.75 1 95.69 631 ILE A O 1
ATOM 4981 N N . GLU A 1 632 ? 24.625 2.797 9.555 1 93.56 632 GLU A N 1
ATOM 4982 C CA . GLU A 1 632 ? 24.609 3.27 10.938 1 93.56 632 GLU A CA 1
ATOM 4983 C C . GLU A 1 632 ? 23.344 4.082 11.227 1 93.56 632 GLU A C 1
ATOM 4985 O O . GLU A 1 632 ? 22.812 4.039 12.344 1 93.56 632 GLU A O 1
ATOM 4990 N N . GLU A 1 633 ? 22.891 4.785 10.266 1 91.31 633 GLU A N 1
ATOM 4991 C CA . GLU A 1 633 ? 21.781 5.703 10.453 1 91.31 633 GLU A CA 1
ATOM 4992 C C . GLU A 1 633 ? 20.469 4.941 10.695 1 91.31 633 GLU A C 1
ATOM 4994 O O . GLU A 1 633 ? 19.484 5.527 11.125 1 91.31 633 GLU A O 1
ATOM 4999 N N . VAL A 1 634 ? 20.453 3.652 10.492 1 89.5 634 VAL A N 1
ATOM 5000 C CA . VAL A 1 634 ? 19.234 2.857 10.625 1 89.5 634 VAL A CA 1
ATOM 5001 C C . VAL A 1 634 ? 18.703 2.939 12.055 1 89.5 634 VAL A C 1
ATOM 5003 O O . VAL A 1 634 ? 17.5 2.889 12.281 1 89.5 634 VAL A O 1
ATOM 5006 N N . THR A 1 635 ? 19.562 3.188 13.008 1 86.88 635 THR A N 1
ATOM 5007 C CA . THR A 1 635 ? 19.172 3.176 14.414 1 86.88 635 THR A CA 1
ATOM 5008 C C . THR A 1 635 ? 18.875 4.59 14.906 1 86.88 635 THR A C 1
ATOM 5010 O O . THR A 1 635 ? 18.594 4.797 16.094 1 86.88 635 THR A O 1
ATOM 5013 N N . THR A 1 636 ? 18.875 5.523 14.039 1 86.75 636 THR A N 1
ATOM 5014 C CA . THR A 1 636 ? 18.594 6.898 14.438 1 86.75 636 THR A CA 1
ATOM 5015 C C . THR A 1 636 ? 17.109 7.211 14.289 1 86.75 636 THR A C 1
ATOM 5017 O O . THR A 1 636 ? 16.406 6.531 13.547 1 86.75 636 THR A O 1
ATOM 5020 N N . GLU A 1 637 ? 16.656 8.164 15.094 1 88.44 637 GLU A N 1
ATOM 5021 C CA . GLU A 1 637 ? 15.281 8.656 15.008 1 88.44 637 GLU A CA 1
ATOM 5022 C C . GLU A 1 637 ? 15.234 10.078 14.469 1 88.44 637 GLU A C 1
ATOM 5024 O O . GLU A 1 637 ? 14.938 11.023 15.211 1 88.44 637 GLU A O 1
ATOM 5029 N N . ILE A 1 638 ? 15.539 10.312 13.227 1 90.25 638 ILE A N 1
ATOM 5030 C CA . ILE A 1 638 ? 15.5 11.586 12.516 1 90.25 638 ILE A CA 1
ATOM 5031 C C . ILE A 1 638 ? 14.836 11.406 11.156 1 90.25 638 ILE A C 1
ATOM 5033 O O . ILE A 1 638 ? 15.039 10.383 10.492 1 90.25 638 ILE A O 1
ATOM 5037 N N . PRO A 1 639 ? 14.008 12.258 10.766 1 89.94 639 PRO A N 1
ATOM 5038 C CA . PRO A 1 639 ? 13.266 12.07 9.516 1 89.94 639 PRO A CA 1
ATOM 5039 C C . PRO A 1 639 ? 14.164 12.156 8.281 1 89.94 639 PRO A C 1
ATOM 5041 O O . PRO A 1 639 ? 14.008 11.367 7.348 1 89.94 639 PRO A O 1
ATOM 5044 N N . PHE A 1 640 ? 15.023 13.102 8.156 1 93.25 640 PHE A N 1
ATOM 5045 C CA . PHE A 1 640 ? 15.984 13.352 7.094 1 93.25 640 PHE A CA 1
ATOM 5046 C C . PHE A 1 640 ? 17.203 14.102 7.629 1 93.25 640 PHE A C 1
ATOM 5048 O O . PHE A 1 640 ? 17.219 14.539 8.781 1 93.25 640 PHE A O 1
ATOM 5055 N N . ARG A 1 641 ? 18.25 14.133 6.883 1 93.38 641 ARG A N 1
ATOM 5056 C CA . ARG A 1 641 ? 19.453 14.828 7.352 1 93.38 641 ARG A CA 1
ATOM 5057 C C . ARG A 1 641 ? 20.141 15.547 6.203 1 93.38 641 ARG A C 1
ATOM 5059 O O . ARG A 1 641 ? 20.141 15.07 5.066 1 93.38 641 ARG A O 1
ATOM 5066 N N . ALA A 1 642 ? 20.719 16.609 6.492 1 95.62 642 ALA A N 1
ATOM 5067 C CA . ALA A 1 642 ? 21.547 17.328 5.527 1 95.62 642 ALA A CA 1
ATOM 5068 C C . ALA A 1 642 ? 22.859 16.578 5.262 1 95.62 642 ALA A C 1
ATOM 5070 O O . ALA A 1 642 ? 23.516 16.125 6.199 1 95.62 642 ALA A O 1
ATOM 5071 N N . VAL A 1 643 ? 23.156 16.42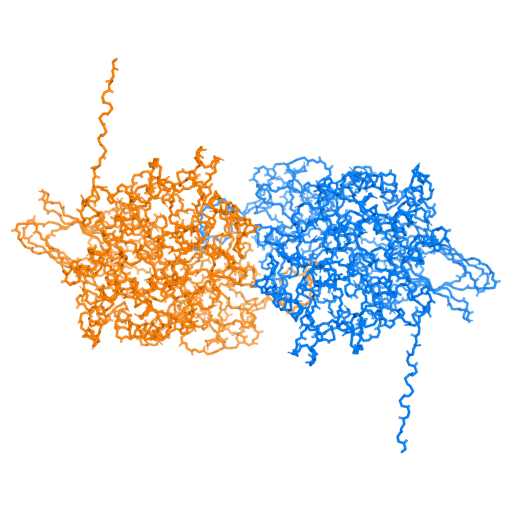2 3.99 1 96.38 643 VAL A N 1
ATOM 5072 C CA . VAL A 1 643 ? 24.359 15.695 3.59 1 96.38 643 VAL A CA 1
ATOM 5073 C C . VAL A 1 643 ? 25.547 16.656 3.531 1 96.38 643 VAL A C 1
ATOM 5075 O O . VAL A 1 643 ? 25.469 17.719 2.916 1 96.38 643 VAL A O 1
ATOM 5078 N N . THR A 1 644 ? 26.578 16.344 4.199 1 93.31 644 THR A N 1
ATOM 5079 C CA . THR A 1 644 ? 27.859 17.047 4.145 1 93.31 644 THR A CA 1
ATOM 5080 C C . THR A 1 644 ? 29.016 16.047 4.047 1 93.31 644 THR A C 1
ATOM 5082 O O . THR A 1 644 ? 28.797 14.844 4.074 1 93.31 644 THR A O 1
ATOM 5085 N N . SER A 1 645 ? 30.234 16.578 3.824 1 89.62 645 SER A N 1
ATOM 5086 C CA . SER A 1 645 ? 31.391 15.695 3.811 1 89.62 645 SER A CA 1
ATOM 5087 C C . SER A 1 645 ? 31.547 14.953 5.133 1 89.62 645 SER A C 1
ATOM 5089 O O . SER A 1 645 ? 31.984 13.805 5.16 1 89.62 645 SER A O 1
ATOM 5091 N N . LYS A 1 646 ? 31.188 15.531 6.246 1 90.56 646 LYS A N 1
ATOM 5092 C CA . LYS A 1 646 ? 31.312 14.938 7.574 1 90.56 646 LYS A CA 1
ATOM 5093 C C . LYS A 1 646 ? 30.094 14.086 7.91 1 90.56 646 LYS A C 1
ATOM 5095 O O . LYS A 1 646 ? 30.156 13.219 8.789 1 90.56 646 LYS A O 1
ATOM 5100 N N . SER A 1 647 ? 28.938 14.383 7.23 1 92.12 647 SER A N 1
ATOM 5101 C CA . SER A 1 647 ? 27.688 13.664 7.43 1 92.12 647 SER A CA 1
ATOM 5102 C C . SER A 1 647 ? 27.109 13.18 6.102 1 92.12 647 SER A C 1
ATOM 5104 O O . SER A 1 647 ? 26.172 13.789 5.57 1 92.12 647 SER A O 1
ATOM 5106 N N . PRO A 1 648 ? 27.688 12.078 5.633 1 93.5 648 PRO A N 1
ATOM 5107 C CA . PRO A 1 648 ? 27.203 11.562 4.352 1 93.5 648 PRO A CA 1
ATOM 5108 C C . PRO A 1 648 ? 25.781 11.008 4.445 1 93.5 648 PRO A C 1
ATOM 5110 O O . PRO A 1 648 ? 25.266 10.82 5.547 1 93.5 648 PRO A O 1
ATOM 5113 N N . ALA A 1 649 ? 25.219 10.805 3.299 1 92.62 649 ALA A N 1
ATOM 5114 C CA . ALA A 1 649 ? 23.844 10.281 3.232 1 92.62 649 ALA A CA 1
ATOM 5115 C C . ALA A 1 649 ? 23.75 8.914 3.9 1 92.62 649 ALA A C 1
ATOM 5117 O O . ALA A 1 649 ? 22.734 8.594 4.523 1 92.62 649 ALA A O 1
ATOM 5118 N N . ARG A 1 650 ? 24.766 8.094 3.816 1 93.31 650 ARG A N 1
ATOM 5119 C CA . ARG A 1 650 ? 24.875 6.77 4.418 1 93.31 650 ARG A CA 1
ATOM 5120 C C . ARG A 1 650 ? 26.281 6.523 4.957 1 93.31 650 ARG A C 1
ATOM 5122 O O . ARG A 1 650 ? 27.266 6.766 4.266 1 93.31 650 ARG A O 1
ATOM 5129 N N . THR A 1 651 ? 26.234 6.098 6.227 1 95 651 THR A N 1
ATOM 5130 C CA . THR A 1 651 ? 27.484 5.645 6.832 1 95 651 THR A CA 1
ATOM 5131 C C . THR A 1 651 ? 27.484 4.129 7.008 1 95 651 THR A C 1
ATOM 5133 O O . THR A 1 651 ? 26.656 3.584 7.738 1 95 651 THR A O 1
ATOM 5136 N N . TRP A 1 652 ? 28.422 3.486 6.348 1 95.88 652 TRP A N 1
ATOM 5137 C CA . TRP A 1 652 ? 28.469 2.029 6.348 1 95.88 652 TRP A CA 1
ATOM 5138 C C . TRP A 1 652 ? 29.484 1.518 7.367 1 95.88 652 TRP A C 1
ATOM 5140 O O . TRP A 1 652 ? 30.578 2.094 7.516 1 95.88 652 TRP A O 1
ATOM 5150 N N . LYS A 1 653 ? 29.141 0.528 8.055 1 96 653 LYS A N 1
ATOM 5151 C CA . LYS A 1 653 ? 30.031 -0.215 8.953 1 96 653 LYS A CA 1
ATOM 5152 C C . LYS A 1 653 ? 30.219 -1.65 8.469 1 96 653 LYS A C 1
ATOM 5154 O O . LYS A 1 653 ? 29.234 -2.369 8.25 1 96 653 LYS A O 1
ATOM 5159 N N . LYS A 1 654 ? 31.469 -2.045 8.234 1 96.56 654 LYS A N 1
ATOM 5160 C CA . LYS A 1 654 ? 31.734 -3.451 7.953 1 96.56 654 LYS A CA 1
ATOM 5161 C C . LYS A 1 654 ? 31.547 -4.312 9.195 1 96.56 654 LYS A C 1
ATOM 5163 O O . LYS A 1 654 ? 32.031 -3.971 10.273 1 96.56 654 LYS A O 1
ATOM 5168 N N . LEU A 1 655 ? 30.875 -5.344 9.023 1 96.38 655 LEU A N 1
ATOM 5169 C CA . LEU A 1 655 ? 30.562 -6.191 10.172 1 96.38 655 LEU A CA 1
ATOM 5170 C C . LEU A 1 655 ? 31.578 -7.324 10.289 1 96.38 655 LEU A C 1
ATOM 5172 O O . LEU A 1 655 ? 32.281 -7.629 9.328 1 96.38 655 LEU A O 1
ATOM 5176 N N . ASN A 1 656 ? 31.656 -7.93 11.5 1 93.19 656 ASN A N 1
ATOM 5177 C CA . ASN A 1 656 ? 32.594 -9 11.781 1 93.19 656 ASN A CA 1
ATOM 5178 C C . ASN A 1 656 ? 32 -10.375 11.469 1 93.19 656 ASN A C 1
ATOM 5180 O O . ASN A 1 656 ? 32.75 -11.367 11.383 1 93.19 656 ASN A O 1
ATOM 5184 N N . GLU A 1 657 ? 30.766 -10.375 11.242 1 93.75 657 GLU A N 1
ATOM 5185 C CA . GLU A 1 657 ? 30.078 -11.633 10.984 1 93.75 657 GLU A CA 1
ATOM 5186 C C . GLU A 1 657 ? 29.844 -11.836 9.484 1 93.75 657 GLU A C 1
ATOM 5188 O O . GLU A 1 657 ? 29.625 -10.875 8.75 1 93.75 657 GLU A O 1
ATOM 5193 N N . GLY A 1 658 ? 29.906 -13.109 9.109 1 95.81 658 GLY A N 1
ATOM 5194 C CA . GLY A 1 658 ? 29.453 -13.445 7.77 1 95.81 658 GLY A CA 1
ATOM 5195 C C . GLY A 1 658 ? 27.953 -13.664 7.688 1 95.81 658 GLY A C 1
ATOM 5196 O O . GLY A 1 658 ? 27.266 -13.703 8.711 1 95.81 658 GLY A O 1
ATOM 5197 N N . LEU A 1 659 ? 27.469 -13.773 6.516 1 98.06 659 LEU A N 1
ATOM 5198 C CA . LEU A 1 659 ? 26.062 -14.016 6.234 1 98.06 659 LEU A CA 1
ATOM 5199 C C . LEU A 1 659 ? 25.859 -15.406 5.637 1 98.06 659 LEU A C 1
ATOM 5201 O O . LEU A 1 659 ? 26.516 -15.766 4.664 1 98.06 659 LEU A O 1
ATOM 5205 N N . THR A 1 660 ? 25.031 -16.141 6.262 1 98.25 660 THR A N 1
ATOM 5206 C CA . THR A 1 660 ? 24.625 -17.453 5.746 1 98.25 660 THR A CA 1
ATOM 5207 C C . THR A 1 660 ? 23.234 -17.375 5.121 1 98.25 660 THR A C 1
ATOM 5209 O O . THR A 1 660 ? 22.297 -16.844 5.73 1 98.25 660 THR A O 1
ATOM 5212 N N . VAL A 1 661 ? 23.125 -17.875 3.92 1 98.56 661 VAL A N 1
ATOM 5213 C CA . VAL A 1 661 ? 21.828 -17.922 3.26 1 98.56 661 VAL A CA 1
ATOM 5214 C C . VAL A 1 661 ? 21.516 -19.344 2.818 1 98.56 661 VAL A C 1
ATOM 5216 O O . VAL A 1 661 ? 22.422 -20.125 2.52 1 98.56 661 VAL A O 1
ATOM 5219 N N . VAL A 1 662 ? 20.281 -19.75 2.818 1 98.62 662 VAL A N 1
ATOM 5220 C CA . VAL A 1 662 ? 19.797 -21.078 2.459 1 98.62 662 VAL A CA 1
ATOM 5221 C C . VAL A 1 662 ? 18.781 -20.969 1.325 1 98.62 662 VAL A C 1
ATOM 5223 O O . VAL A 1 662 ? 18.281 -19.875 1.04 1 98.62 662 VAL A O 1
ATOM 5226 N N . PRO A 1 663 ? 18.516 -22.078 0.595 1 98.69 663 PRO A N 1
ATOM 5227 C CA . PRO A 1 663 ? 17.5 -22 -0.454 1 98.69 663 PRO A CA 1
ATOM 5228 C C . PRO A 1 663 ? 16.172 -21.453 0.056 1 98.69 663 PRO A C 1
ATOM 5230 O O . PRO A 1 663 ? 15.664 -21.922 1.082 1 98.69 663 PRO A O 1
ATOM 5233 N N . TRP A 1 664 ? 15.664 -20.516 -0.623 1 98.25 664 TRP A N 1
ATOM 5234 C CA . TRP A 1 664 ? 14.492 -19.766 -0.192 1 98.25 664 TRP A CA 1
ATOM 5235 C C . TRP A 1 664 ? 13.32 -20.688 0.085 1 98.25 664 TRP A C 1
ATOM 5237 O O . TRP A 1 664 ? 12.594 -20.516 1.066 1 98.25 664 TRP A O 1
ATOM 5247 N N . PHE A 1 665 ? 13.078 -21.734 -0.794 1 97.62 665 PHE A N 1
ATOM 5248 C CA . PHE A 1 665 ? 11.93 -22.625 -0.643 1 97.62 665 PHE A CA 1
ATOM 5249 C C . PHE A 1 665 ? 12.031 -23.422 0.655 1 97.62 665 PHE A C 1
ATOM 5251 O O . PHE A 1 665 ? 11.023 -23.922 1.159 1 97.62 665 PHE A O 1
ATOM 5258 N N . ALA A 1 666 ? 13.227 -23.547 1.21 1 97.44 666 ALA A N 1
ATOM 5259 C CA . ALA A 1 666 ? 13.477 -24.375 2.391 1 97.44 666 ALA A CA 1
ATOM 5260 C C . ALA A 1 666 ? 13.43 -23.531 3.664 1 97.44 666 ALA A C 1
ATOM 5262 O O . ALA A 1 666 ? 13.664 -24.047 4.762 1 97.44 666 ALA A O 1
ATOM 5263 N N . ARG A 1 667 ? 13.055 -22.297 3.523 1 96.19 667 ARG A N 1
ATOM 5264 C CA . ARG A 1 667 ? 13.008 -21.406 4.676 1 96.19 667 ARG A CA 1
ATOM 5265 C C . ARG A 1 667 ? 12 -21.906 5.711 1 96.19 667 ARG A C 1
ATOM 5267 O O . ARG A 1 667 ? 11.062 -22.641 5.375 1 96.19 667 ARG A O 1
ATOM 5274 N N . ALA A 1 668 ? 12.25 -21.547 6.953 1 94.06 668 ALA A N 1
ATOM 5275 C CA . ALA A 1 668 ? 11.305 -21.719 8.055 1 94.06 668 ALA A CA 1
ATOM 5276 C C . ALA A 1 668 ? 11.047 -23.203 8.328 1 94.06 668 ALA A C 1
ATOM 5278 O O . ALA A 1 668 ? 9.93 -23.594 8.672 1 94.06 668 ALA A O 1
ATOM 5279 N N . ASN A 1 669 ? 11.984 -24.031 8.109 1 95.81 669 ASN A N 1
ATOM 5280 C CA . ASN A 1 669 ? 11.852 -25.453 8.406 1 95.81 669 ASN A CA 1
ATOM 5281 C C . ASN A 1 669 ? 12.672 -25.844 9.641 1 95.81 669 ASN A C 1
ATOM 5283 O O . ASN A 1 669 ? 12.594 -26.969 10.102 1 95.81 669 ASN A O 1
ATOM 5287 N N . ARG A 1 670 ? 13.469 -24.922 10.188 1 94.19 670 ARG A N 1
ATOM 5288 C CA . ARG A 1 670 ? 14.477 -25.312 11.164 1 94.19 670 ARG A CA 1
ATOM 5289 C C . ARG A 1 670 ? 14.281 -24.578 12.484 1 94.19 670 ARG A C 1
ATOM 5291 O O . ARG A 1 670 ? 15.039 -24.781 13.438 1 94.19 670 ARG A O 1
ATOM 5298 N N . GLY A 1 671 ? 13.312 -23.75 12.57 1 89.06 671 GLY A N 1
ATOM 5299 C CA . GLY A 1 671 ? 13.023 -23.047 13.805 1 89.06 671 GLY A CA 1
ATOM 5300 C C . GLY A 1 671 ? 13.75 -21.719 13.914 1 89.06 671 GLY A C 1
ATOM 5301 O O . GLY A 1 671 ? 13.898 -21 12.922 1 89.06 671 GLY A O 1
ATOM 5302 N N . GLY A 1 672 ? 14.125 -21.297 15.172 1 88.19 672 GLY A N 1
ATOM 5303 C CA . GLY A 1 672 ? 14.695 -19.984 15.422 1 88.19 672 GLY A CA 1
ATOM 5304 C C . GLY A 1 672 ? 13.641 -18.922 15.648 1 88.19 672 GLY A C 1
ATOM 5305 O O . GLY A 1 672 ? 12.484 -19.234 15.938 1 88.19 672 GLY A O 1
ATOM 5306 N N . ALA A 1 673 ? 14.055 -17.609 15.57 1 92.19 673 ALA A N 1
ATOM 5307 C CA . ALA A 1 673 ? 13.117 -16.516 15.789 1 92.19 673 ALA A CA 1
ATOM 5308 C C . ALA A 1 673 ? 12.102 -16.422 14.648 1 92.19 673 ALA A C 1
ATOM 5310 O O . ALA A 1 673 ? 11.094 -15.727 14.758 1 92.19 673 ALA A O 1
ATOM 5311 N N . GLY A 1 674 ? 12.383 -17.141 13.492 1 94.12 674 GLY A N 1
ATOM 5312 C CA . GLY A 1 674 ? 11.469 -17.156 12.359 1 94.12 674 GLY A CA 1
ATOM 5313 C C . GLY A 1 674 ? 11.602 -15.938 11.469 1 94.12 674 GLY A C 1
ATOM 5314 O O . GLY A 1 674 ? 10.734 -15.68 10.633 1 94.12 674 GLY A O 1
ATOM 5315 N N . HIS A 1 675 ? 12.68 -15.117 11.688 1 96.81 675 HIS A N 1
ATOM 5316 C CA . HIS A 1 675 ? 12.891 -13.922 10.875 1 96.81 675 HIS A CA 1
ATOM 5317 C C . HIS A 1 675 ? 13.703 -14.234 9.625 1 96.81 675 HIS A C 1
ATOM 5319 O O . HIS A 1 675 ? 14.633 -15.039 9.68 1 96.81 675 HIS A O 1
ATOM 5325 N N . VAL A 1 676 ? 13.336 -13.648 8.516 1 97.25 676 VAL A N 1
ATOM 5326 C CA . VAL A 1 676 ? 14.016 -13.914 7.254 1 97.25 676 VAL A CA 1
ATOM 5327 C C . VAL A 1 676 ? 14.242 -12.602 6.5 1 97.25 676 VAL A C 1
ATOM 5329 O O . VAL A 1 676 ? 13.531 -11.625 6.723 1 97.25 676 VAL A O 1
ATOM 5332 N N . ARG A 1 677 ? 15.234 -12.594 5.621 1 97.56 677 ARG A N 1
ATOM 5333 C CA . ARG A 1 677 ? 15.477 -11.555 4.625 1 97.56 677 ARG A CA 1
ATOM 5334 C C . ARG A 1 677 ? 16.109 -12.133 3.371 1 97.56 677 ARG A C 1
ATOM 5336 O O . ARG A 1 677 ? 17.125 -12.836 3.449 1 97.56 677 ARG A O 1
ATOM 5343 N N . THR A 1 678 ? 15.57 -11.758 2.221 1 98.06 678 THR A N 1
ATOM 5344 C CA . THR A 1 678 ? 16.016 -12.359 0.963 1 98.06 678 THR A CA 1
ATOM 5345 C C . THR A 1 678 ? 16.875 -11.383 0.175 1 98.06 678 THR A C 1
ATOM 5347 O O . THR A 1 678 ? 17.781 -11.805 -0.564 1 98.06 678 THR A O 1
ATOM 5350 N N . SER A 1 679 ? 16.672 -10.086 0.255 1 97.19 679 SER A N 1
ATOM 5351 C CA . SER A 1 679 ? 17.422 -9.062 -0.472 1 97.19 679 SER A CA 1
ATOM 5352 C C . SER A 1 679 ? 18.109 -8.094 0.485 1 97.19 679 SER A C 1
ATOM 5354 O O . SER A 1 679 ? 17.531 -7.719 1.512 1 97.19 679 SER A O 1
ATOM 5356 N N . PHE A 1 680 ? 19.312 -7.719 0.179 1 97.12 680 PHE A N 1
ATOM 5357 C CA . PHE A 1 680 ? 20.141 -6.879 1.045 1 97.12 680 PHE A CA 1
ATOM 5358 C C . PHE A 1 680 ? 20.547 -5.598 0.327 1 97.12 680 PHE A C 1
ATOM 5360 O O . PHE A 1 680 ? 20.734 -5.598 -0.892 1 97.12 680 PHE A O 1
ATOM 5367 N N . ILE A 1 681 ? 20.703 -4.527 1.073 1 96.12 681 ILE A N 1
ATOM 5368 C CA . ILE A 1 681 ? 21.047 -3.23 0.5 1 96.12 681 ILE A CA 1
ATOM 5369 C C . ILE A 1 681 ? 22.391 -3.336 -0.234 1 96.12 681 ILE A C 1
ATOM 5371 O O . ILE A 1 681 ? 23.328 -3.959 0.261 1 96.12 681 ILE A O 1
ATOM 5375 N N . ARG A 1 682 ? 22.422 -2.758 -1.461 1 96.44 682 ARG A N 1
ATOM 5376 C CA . ARG A 1 682 ? 23.688 -2.721 -2.199 1 96.44 682 ARG A CA 1
ATOM 5377 C C . ARG A 1 682 ? 24.688 -1.784 -1.529 1 96.44 682 ARG A C 1
ATOM 5379 O O . ARG A 1 682 ? 24.469 -0.571 -1.479 1 96.44 682 ARG A O 1
ATOM 5386 N N . ALA A 1 683 ? 25.766 -2.295 -1.073 1 96.38 683 ALA A N 1
ATOM 5387 C CA . ALA A 1 683 ? 26.703 -1.564 -0.241 1 96.38 683 ALA A CA 1
ATOM 5388 C C . ALA A 1 683 ? 27.984 -1.26 -1.012 1 96.38 683 ALA A C 1
ATOM 5390 O O . ALA A 1 683 ? 29.078 -1.194 -0.426 1 96.38 683 ALA A O 1
ATOM 5391 N N . ASP A 1 684 ? 27.891 -1.053 -2.283 1 94.81 684 ASP A N 1
ATOM 5392 C CA . ASP A 1 684 ? 29.062 -0.838 -3.121 1 94.81 684 ASP A CA 1
ATOM 5393 C C . ASP A 1 684 ? 29.828 0.411 -2.688 1 94.81 684 ASP A C 1
ATOM 5395 O O . ASP A 1 684 ? 31.047 0.494 -2.865 1 94.81 684 ASP A O 1
ATOM 5399 N N . GLU A 1 685 ? 29.188 1.395 -2.113 1 92.06 685 GLU A N 1
ATOM 5400 C CA . GLU A 1 685 ? 29.828 2.648 -1.729 1 92.06 685 GLU A CA 1
ATOM 5401 C C . GLU A 1 685 ? 30.547 2.508 -0.395 1 92.06 685 GLU A C 1
ATOM 5403 O O . GLU A 1 685 ? 31.25 3.426 0.033 1 92.06 685 GLU A O 1
ATOM 5408 N N . ALA A 1 686 ? 30.281 1.39 0.263 1 92 686 ALA A N 1
ATOM 5409 C CA . ALA A 1 686 ? 30.922 1.177 1.554 1 92 686 ALA A CA 1
ATOM 5410 C C . ALA A 1 686 ? 32.438 1.071 1.396 1 92 686 ALA A C 1
ATOM 5412 O O . ALA A 1 686 ? 32.938 0.555 0.389 1 92 686 ALA A O 1
ATOM 5413 N N . MET B 1 1 ? -4.805 6.844 60.594 1 23.3 1 MET B N 1
ATOM 5414 C CA . MET B 1 1 ? -4.078 8.094 60.406 1 23.3 1 MET B CA 1
ATOM 5415 C C . MET B 1 1 ? -4.164 8.562 58.969 1 23.3 1 MET B C 1
ATOM 5417 O O . MET B 1 1 ? -3.512 7.992 58.094 1 23.3 1 MET B O 1
ATOM 5421 N N . THR B 1 2 ? -5.359 9.023 58.531 1 24.14 2 THR B N 1
ATOM 5422 C CA . THR B 1 2 ? -6.16 9.266 57.344 1 24.14 2 THR B CA 1
ATOM 5423 C C . THR B 1 2 ? -5.684 10.516 56.625 1 24.14 2 THR B C 1
ATOM 5425 O O . THR B 1 2 ? -6.027 11.633 57 1 24.14 2 THR B O 1
ATOM 5428 N N . SER B 1 3 ? -4.227 10.523 56.406 1 24.22 3 SER B N 1
ATOM 5429 C CA . SER B 1 3 ? -3.518 11.719 55.969 1 24.22 3 SER B CA 1
ATOM 5430 C C . SER B 1 3 ? -4.145 12.297 54.688 1 24.22 3 SER B C 1
ATOM 5432 O O . SER B 1 3 ? -4.605 11.555 53.844 1 24.22 3 SER B O 1
ATOM 5434 N N . SER B 1 4 ? -4.633 13.5 54.812 1 21.64 4 SER B N 1
ATOM 5435 C CA . SER B 1 4 ? -5.371 14.445 54 1 21.64 4 SER B CA 1
ATOM 5436 C C . SER B 1 4 ? -4.617 14.75 52.688 1 21.64 4 SER B C 1
ATOM 5438 O O . SER B 1 4 ? -3.518 15.305 52.719 1 21.64 4 SER B O 1
ATOM 5440 N N . VAL B 1 5 ? -4.684 13.68 51.75 1 30.42 5 VAL B N 1
ATOM 5441 C CA . VAL B 1 5 ? -4.086 13.828 50.438 1 30.42 5 VAL B CA 1
ATOM 5442 C C . VAL B 1 5 ? -4.477 15.18 49.812 1 30.42 5 VAL B C 1
ATOM 5444 O O . VAL B 1 5 ? -5.645 15.406 49.5 1 30.42 5 VAL B O 1
ATOM 5447 N N . GLN B 1 6 ? -3.895 16.5 50.312 1 24.73 6 GLN B N 1
ATOM 5448 C CA . GLN B 1 6 ? -4.07 17.844 49.781 1 24.73 6 GLN B CA 1
ATOM 5449 C C . GLN B 1 6 ? -3.869 17.875 48.25 1 24.73 6 GLN B C 1
ATOM 5451 O O . GLN B 1 6 ? -2.787 17.562 47.781 1 24.73 6 GLN B O 1
ATOM 5456 N N . THR B 1 7 ? -4.969 17.672 47.5 1 27.28 7 THR B N 1
ATOM 5457 C CA . THR B 1 7 ? -5.043 17.781 46.062 1 27.28 7 THR B CA 1
ATOM 5458 C C . THR B 1 7 ? -4.656 19.188 45.594 1 27.28 7 THR B C 1
ATOM 5460 O O . THR B 1 7 ? -5.402 20.141 45.812 1 27.28 7 THR B O 1
ATOM 5463 N N . ASN B 1 8 ? -3.436 19.609 45.875 1 28.05 8 ASN B N 1
ATOM 5464 C CA . ASN B 1 8 ? -2.852 20.859 45.375 1 28.05 8 ASN B CA 1
ATOM 5465 C C . ASN B 1 8 ? -3.084 21.016 43.906 1 28.05 8 ASN B C 1
ATOM 5467 O O . ASN B 1 8 ? -2.166 20.828 43.094 1 28.05 8 ASN B O 1
ATOM 5471 N N . GLY B 1 9 ? -4.219 20.5 43.344 1 27.05 9 GLY B N 1
ATOM 5472 C CA . GLY B 1 9 ? -4.402 20.312 41.906 1 27.05 9 GLY B CA 1
ATOM 5473 C C . GLY B 1 9 ? -4.25 21.609 41.125 1 27.05 9 GLY B C 1
ATOM 5474 O O . GLY B 1 9 ? -3.477 21.656 40.156 1 27.05 9 GLY B O 1
ATOM 5475 N N . HIS B 1 10 ? -5.375 22.5 40.844 1 30.25 10 HIS B N 1
ATOM 5476 C CA . HIS B 1 10 ? -5.727 23.078 39.562 1 30.25 10 HIS B CA 1
ATOM 5477 C C . HIS B 1 10 ? -4.945 24.359 39.312 1 30.25 10 HIS B C 1
ATOM 5479 O O . HIS B 1 10 ? -5.312 25.422 39.812 1 30.25 10 HIS B O 1
ATOM 5485 N N . GLN B 1 11 ? -3.74 24.578 39.406 1 33.06 11 GLN B N 1
ATOM 5486 C CA . GLN B 1 11 ? -3.006 25.734 38.906 1 33.06 11 GLN B CA 1
ATOM 5487 C C . GLN B 1 11 ? -3.4 26.062 37.469 1 33.06 11 GLN B C 1
ATOM 5489 O O . GLN B 1 11 ? -3.09 25.297 36.562 1 33.06 11 GLN B O 1
ATOM 5494 N N . GLY B 1 12 ? -4.5 26.672 37.062 1 34.03 12 GLY B N 1
ATOM 5495 C CA . GLY B 1 12 ? -5.102 27.125 35.812 1 34.03 12 GLY B CA 1
ATOM 5496 C C . GLY B 1 12 ? -4.094 27.734 34.844 1 34.03 12 GLY B C 1
ATOM 5497 O O . GLY B 1 12 ? -2.994 28.109 35.25 1 34.03 12 GLY B O 1
ATOM 5498 N N . ASN B 1 13 ? -4.238 27.578 33.406 1 41.31 13 ASN B N 1
ATOM 5499 C CA . ASN B 1 13 ? -3.777 27.875 32.062 1 41.31 13 ASN B CA 1
ATOM 5500 C C . ASN B 1 13 ? -3.566 29.375 31.859 1 41.31 13 ASN B C 1
ATOM 5502 O O . ASN B 1 13 ? -3.539 29.859 30.734 1 41.31 13 ASN B O 1
ATOM 5506 N N . VAL B 1 14 ? -3.803 30.344 32.75 1 46.5 14 VAL B N 1
ATOM 5507 C CA . VAL B 1 14 ? -3.922 31.781 32.5 1 46.5 14 VAL B CA 1
ATOM 5508 C C . VAL B 1 14 ? -2.611 32.344 31.953 1 46.5 14 VAL B C 1
ATOM 5510 O O . VAL B 1 14 ? -2.611 33.312 31.203 1 46.5 14 VAL B O 1
ATOM 5513 N N . ASP B 1 15 ? -1.496 31.484 32 1 71.19 15 ASP B N 1
ATOM 5514 C CA . ASP B 1 15 ? -0.206 32.062 31.641 1 71.19 15 ASP B CA 1
ATOM 5515 C C . ASP B 1 15 ? 0.233 31.578 30.25 1 71.19 15 ASP B C 1
ATOM 5517 O O . ASP B 1 15 ? 1.359 31.844 29.828 1 71.19 15 ASP B O 1
ATOM 5521 N N . ARG B 1 16 ? -0.777 30.953 29.5 1 89.44 16 ARG B N 1
ATOM 5522 C CA . ARG B 1 16 ? -0.409 30.516 28.156 1 89.44 16 ARG B CA 1
ATOM 5523 C C . ARG B 1 16 ? -1.505 30.844 27.156 1 89.44 16 ARG B C 1
ATOM 5525 O O . ARG B 1 16 ? -2.223 29.953 26.703 1 89.44 16 ARG B O 1
ATOM 5532 N N . PRO B 1 17 ? -1.626 32.062 26.875 1 91.44 17 PRO B N 1
ATOM 5533 C CA . PRO B 1 17 ? -2.699 32.438 25.953 1 91.44 17 PRO B CA 1
ATOM 5534 C C . PRO B 1 17 ? -2.607 31.703 24.609 1 91.44 17 PRO B C 1
ATOM 5536 O O . PRO B 1 17 ? -1.507 31.438 24.125 1 91.44 17 PRO B O 1
ATOM 5539 N N . HIS B 1 18 ? -3.789 31.422 24.031 1 96.19 18 HIS B N 1
ATOM 5540 C CA . HIS B 1 18 ? -3.867 30.781 22.734 1 96.19 18 HIS B CA 1
ATOM 5541 C C . HIS B 1 18 ? -3.553 31.766 21.609 1 96.19 18 HIS B C 1
ATOM 5543 O O . HIS B 1 18 ? -3.838 32.969 21.734 1 96.19 18 HIS B O 1
ATOM 5549 N N . PRO B 1 19 ? -2.977 31.219 20.5 1 96.56 19 PRO B N 1
ATOM 5550 C CA . PRO B 1 19 ? -2.74 32.094 19.359 1 96.56 19 PRO B CA 1
ATOM 5551 C C . PRO B 1 19 ? -4.027 32.688 18.812 1 96.56 19 PRO B C 1
ATOM 5553 O O . PRO B 1 19 ? -4 33.781 18.234 1 96.56 19 PRO B O 1
ATOM 5556 N N . GLN B 1 20 ? -5.098 32.031 19.078 1 96.94 20 GLN B N 1
ATOM 5557 C CA . GLN B 1 20 ? -6.41 32.5 18.641 1 96.94 20 GLN B CA 1
ATOM 5558 C C . GLN B 1 20 ? -6.836 33.75 19.406 1 96.94 20 GLN B C 1
ATOM 5560 O O . GLN B 1 20 ? -7.789 34.438 19.016 1 96.94 20 GLN B O 1
ATOM 5565 N N . ILE B 1 21 ? -6.098 34.094 20.438 1 94.5 21 ILE B N 1
ATOM 5566 C CA . ILE B 1 21 ? -6.391 35.281 21.25 1 94.5 21 ILE B CA 1
ATOM 5567 C C . ILE B 1 21 ? -5.34 36.344 20.984 1 94.5 21 ILE B C 1
ATOM 5569 O O . ILE B 1 21 ? -5.668 37.531 20.875 1 94.5 21 ILE B O 1
ATOM 5573 N N . THR B 1 22 ? -4.102 36 20.828 1 94.06 22 THR B N 1
ATOM 5574 C CA . THR B 1 22 ? -2.994 36.938 20.844 1 94.06 22 THR B CA 1
ATOM 5575 C C . THR B 1 22 ? -2.744 37.5 19.453 1 94.06 22 THR B C 1
ATOM 5577 O O . THR B 1 22 ? -2.025 38.5 19.297 1 94.06 22 THR B O 1
ATOM 5580 N N . PHE B 1 23 ? -3.344 36.938 18.406 1 95.5 23 PHE B N 1
ATOM 5581 C CA . PHE B 1 23 ? -3.059 37.312 17.031 1 95.5 23 PHE B CA 1
ATOM 5582 C C . PHE B 1 23 ? -3.428 38.781 16.797 1 95.5 23 PHE B C 1
ATOM 5584 O O . PHE B 1 23 ? -2.787 39.469 15.992 1 95.5 23 PHE B O 1
ATOM 5591 N N . LYS B 1 24 ? -4.414 39.281 17.5 1 93.25 24 LYS B N 1
ATOM 5592 C CA . LYS B 1 24 ? -4.977 40.625 17.219 1 93.25 24 LYS B CA 1
ATOM 5593 C C . LYS B 1 24 ? -4.027 41.719 17.672 1 93.25 24 LYS B C 1
ATOM 5595 O O . LYS B 1 24 ? -4.188 42.875 17.281 1 93.25 24 LYS B O 1
ATOM 5600 N N . ASP B 1 25 ? -3.041 41.344 18.469 1 92.69 25 ASP B N 1
ATOM 5601 C CA . ASP B 1 25 ? -2.076 42.312 18.969 1 92.69 25 ASP B CA 1
ATOM 5602 C C . ASP B 1 25 ? -0.946 42.531 17.969 1 92.69 25 ASP B C 1
ATOM 5604 O O . ASP B 1 25 ? -0.056 43.344 18.188 1 92.69 25 ASP B O 1
ATOM 5608 N N . THR B 1 26 ? -1.01 41.812 16.844 1 95.69 26 THR B N 1
ATOM 5609 C CA . THR B 1 26 ? 0.068 41.812 15.852 1 95.69 26 THR B CA 1
ATOM 5610 C C . THR B 1 26 ? -0.42 42.375 14.516 1 95.69 26 THR B C 1
ATOM 5612 O O . THR B 1 26 ? -1.452 41.938 14 1 95.69 26 THR B O 1
ATOM 5615 N N . THR B 1 27 ? 0.248 43.344 13.992 1 96.38 27 THR B N 1
ATOM 5616 C CA . THR B 1 27 ? 0.02 43.844 12.641 1 96.38 27 THR B CA 1
ATOM 5617 C C . THR B 1 27 ? 1.104 43.312 11.695 1 96.38 27 THR B C 1
ATOM 5619 O O . THR B 1 27 ? 2.281 43.656 11.859 1 96.38 27 THR B O 1
ATOM 5622 N N . ILE B 1 28 ? 0.723 42.562 10.703 1 97 28 ILE B N 1
ATOM 5623 C CA . ILE B 1 28 ? 1.666 42.031 9.719 1 97 28 ILE B CA 1
ATOM 5624 C C . ILE B 1 28 ? 1.823 43.031 8.57 1 97 28 ILE B C 1
ATOM 5626 O O . ILE B 1 28 ? 0.833 43.562 8.055 1 97 28 ILE B O 1
ATOM 5630 N N . LYS B 1 29 ? 3.023 43.281 8.195 1 96.19 29 LYS B N 1
ATOM 5631 C CA . LYS B 1 29 ? 3.303 44.281 7.172 1 96.19 29 LYS B CA 1
ATOM 5632 C C . LYS B 1 29 ? 2.771 43.844 5.809 1 96.19 29 LYS B C 1
ATOM 5634 O O . LYS B 1 29 ? 3.096 42.75 5.332 1 96.19 29 LYS B O 1
ATOM 5639 N N . SER B 1 30 ? 2.045 44.625 5.141 1 92.19 30 SER B N 1
ATOM 5640 C CA . SER B 1 30 ? 1.27 44.281 3.955 1 92.19 30 SER B CA 1
ATOM 5641 C C . SER B 1 30 ? 2.178 43.938 2.777 1 92.19 30 SER B C 1
ATOM 5643 O O . SER B 1 30 ? 1.813 43.156 1.909 1 92.19 30 SER B O 1
ATOM 5645 N N . ASP B 1 31 ? 3.354 44.594 2.732 1 92.81 31 ASP B N 1
ATOM 5646 C CA . ASP B 1 31 ? 4.23 44.406 1.584 1 92.81 31 ASP B CA 1
ATOM 5647 C C . ASP B 1 31 ? 5.191 43.219 1.818 1 92.81 31 ASP B C 1
ATOM 5649 O O . ASP B 1 31 ? 5.977 42.875 0.935 1 92.81 31 ASP B O 1
ATOM 5653 N N . SER B 1 32 ? 5.109 42.656 3.01 1 95.69 32 SER B N 1
ATOM 5654 C CA . SER B 1 32 ? 5.953 41.5 3.324 1 95.69 32 SER B CA 1
ATOM 5655 C C . SER B 1 32 ? 5.434 40.219 2.648 1 95.69 32 SER B C 1
ATOM 5657 O O . SER B 1 32 ? 4.344 40.219 2.072 1 95.69 32 SER B O 1
ATOM 5659 N N . PHE B 1 33 ? 6.25 39.219 2.65 1 95.62 33 PHE B N 1
ATOM 5660 C CA . PHE B 1 33 ? 5.891 37.906 2.084 1 95.62 33 PHE B CA 1
ATOM 5661 C C . PHE B 1 33 ? 4.539 37.438 2.607 1 95.62 33 PHE B C 1
ATOM 5663 O O . PHE B 1 33 ? 3.623 37.188 1.826 1 95.62 33 PHE B O 1
ATOM 5670 N N . TYR B 1 34 ? 4.348 37.375 3.951 1 97.12 34 TYR B N 1
ATOM 5671 C CA . TYR B 1 34 ? 3.115 36.906 4.566 1 97.12 34 TYR B CA 1
ATOM 5672 C C . TYR B 1 34 ? 1.991 37.906 4.402 1 97.12 34 TYR B C 1
ATOM 5674 O O . TYR B 1 34 ? 0.817 37.562 4.324 1 97.12 34 TYR B O 1
ATOM 5682 N N . GLY B 1 35 ? 2.34 39.219 4.395 1 95.69 35 GLY B N 1
ATOM 5683 C CA . GLY B 1 35 ? 1.333 40.25 4.172 1 95.69 35 GLY B CA 1
ATOM 5684 C C . GLY B 1 35 ? 0.618 40.094 2.842 1 95.69 35 GLY B C 1
ATOM 5685 O O . GLY B 1 35 ? -0.602 40.25 2.766 1 95.69 35 GLY B O 1
ATOM 5686 N N . LYS B 1 36 ? 1.376 39.781 1.796 1 94.88 36 LYS B N 1
ATOM 5687 C CA . LYS B 1 36 ? 0.805 39.594 0.467 1 94.88 36 LYS B CA 1
ATOM 5688 C C . LYS B 1 36 ? -0.136 38.375 0.447 1 94.88 36 LYS B C 1
ATOM 5690 O O . LYS B 1 36 ? -1.204 38.438 -0.166 1 94.88 36 LYS B O 1
ATOM 5695 N N . LEU B 1 37 ? 0.282 37.375 1.089 1 95.81 37 LEU B N 1
ATOM 5696 C CA . LEU B 1 37 ? -0.565 36.188 1.175 1 95.81 37 LEU B CA 1
ATOM 5697 C C . LEU B 1 37 ? -1.857 36.5 1.923 1 95.81 37 LEU B C 1
ATOM 5699 O O . LEU B 1 37 ? -2.947 36.125 1.461 1 95.81 37 LEU B O 1
ATOM 5703 N N . ARG B 1 38 ? -1.738 37.125 3.082 1 96.25 38 ARG B N 1
ATOM 5704 C CA . ARG B 1 38 ? -2.904 37.438 3.895 1 96.25 38 ARG B CA 1
ATOM 5705 C C . ARG B 1 38 ? -3.863 38.344 3.133 1 96.25 38 ARG B C 1
ATOM 5707 O O . ARG B 1 38 ? -5.082 38.219 3.252 1 96.25 38 ARG B O 1
ATOM 5714 N N . LYS B 1 39 ? -3.307 39.219 2.326 1 95 39 LYS B N 1
ATOM 5715 C CA . LYS B 1 39 ? -4.156 40.094 1.514 1 95 39 LYS B CA 1
ATOM 5716 C C . LYS B 1 39 ? -4.969 39.281 0.509 1 95 39 LYS B C 1
ATOM 5718 O O . LYS B 1 39 ? -6.168 39.531 0.337 1 95 39 LYS B O 1
ATOM 5723 N N . THR B 1 40 ? -4.305 38.406 -0.144 1 94.75 40 THR B N 1
ATOM 5724 C CA . THR B 1 40 ? -4.996 37.531 -1.092 1 94.75 40 THR B CA 1
ATOM 5725 C C . THR B 1 40 ? -6.121 36.75 -0.402 1 94.75 40 THR B C 1
ATOM 5727 O O . THR B 1 40 ? -7.227 36.656 -0.938 1 94.75 40 THR B O 1
ATOM 5730 N N . TYR B 1 41 ? -5.891 36.25 0.784 1 95.75 41 TYR B N 1
ATOM 5731 C CA . TYR B 1 41 ? -6.875 35.438 1.492 1 95.75 41 TYR B CA 1
ATOM 5732 C C . TYR B 1 41 ? -8.031 36.312 1.987 1 95.75 41 TYR B C 1
ATOM 5734 O O . TYR B 1 41 ? -9.195 35.906 1.898 1 95.75 41 TYR B O 1
ATOM 5742 N N . SER B 1 42 ? -7.746 37.5 2.463 1 95.5 42 SER B N 1
ATOM 5743 C CA . SER B 1 42 ? -8.805 38.375 2.986 1 95.5 42 SER B CA 1
ATOM 5744 C C . SER B 1 42 ? -9.664 38.938 1.86 1 95.5 42 SER B C 1
ATOM 5746 O O . SER B 1 42 ? -10.883 39.062 2.006 1 95.5 42 SER B O 1
ATOM 5748 N N . GLU B 1 43 ? -9.062 39.188 0.68 1 94.5 43 GLU B N 1
ATOM 5749 C CA . GLU B 1 43 ? -9.758 39.875 -0.398 1 94.5 43 GLU B CA 1
ATOM 5750 C C . GLU B 1 43 ? -10.422 38.875 -1.353 1 94.5 43 GLU B C 1
ATOM 5752 O O . GLU B 1 43 ? -11.445 39.188 -1.964 1 94.5 43 GLU B O 1
ATOM 5757 N N . LYS B 1 44 ? -9.812 37.719 -1.476 1 93.44 44 LYS B N 1
ATOM 5758 C CA . LYS B 1 44 ? -10.281 36.875 -2.553 1 93.44 44 LYS B CA 1
ATOM 5759 C C . LYS B 1 44 ? -10.719 35.5 -2.014 1 93.44 44 LYS B C 1
ATOM 5761 O O . LYS B 1 44 ? -11.82 35.031 -2.316 1 93.44 44 LYS B O 1
ATOM 5766 N N . VAL B 1 45 ? -9.93 34.844 -1.248 1 94.88 45 VAL B N 1
ATOM 5767 C CA . VAL B 1 45 ? -10.148 33.469 -0.855 1 94.88 45 VAL B CA 1
ATOM 5768 C C . VAL B 1 45 ? -11.406 33.344 0 1 94.88 45 VAL B C 1
ATOM 5770 O O . VAL B 1 45 ? -12.234 32.469 -0.209 1 94.88 45 VAL B O 1
ATOM 5773 N N . LEU B 1 46 ? -11.57 34.25 0.984 1 96.44 46 LEU B N 1
ATOM 5774 C CA . LEU B 1 46 ? -12.742 34.219 1.854 1 96.44 46 LEU B CA 1
ATOM 5775 C C . LEU B 1 46 ? -14.023 34.375 1.044 1 96.44 46 LEU B C 1
ATOM 5777 O O . LEU B 1 46 ? -15.039 33.75 1.347 1 96.44 46 LEU B O 1
ATOM 5781 N N . LYS B 1 47 ? -13.961 35.219 0.013 1 95.44 47 LYS B N 1
ATOM 5782 C CA . LYS B 1 47 ? -15.125 35.406 -0.853 1 95.44 47 LYS B CA 1
ATOM 5783 C C . LYS B 1 47 ? -15.43 34.156 -1.651 1 95.44 47 LYS B C 1
ATOM 5785 O O . LYS B 1 47 ? -16.578 33.75 -1.742 1 95.44 47 LYS B O 1
ATOM 5790 N N . THR B 1 48 ? -14.391 33.625 -2.186 1 92.69 48 THR B N 1
ATOM 5791 C CA . THR B 1 48 ? -14.539 32.375 -2.93 1 92.69 48 THR B CA 1
ATOM 5792 C C . THR B 1 48 ? -15.141 31.281 -2.047 1 92.69 48 THR B C 1
ATOM 5794 O O . THR B 1 48 ? -16.016 30.531 -2.484 1 92.69 48 THR B O 1
ATOM 5797 N N . GLN B 1 49 ? -14.688 31.172 -0.852 1 94.25 49 GLN B N 1
ATOM 5798 C CA . GLN B 1 49 ? -15.188 30.172 0.081 1 94.25 49 GLN B CA 1
ATOM 5799 C C . GLN B 1 49 ? -16.656 30.422 0.421 1 94.25 49 GLN B C 1
ATOM 5801 O O . GLN B 1 49 ? -17.453 29.484 0.524 1 94.25 49 GLN B O 1
ATOM 5806 N N . LEU B 1 50 ? -17.016 31.672 0.62 1 95.75 50 LEU B N 1
ATOM 5807 C CA . LEU B 1 50 ? -18.406 32.031 0.872 1 95.75 50 LEU B CA 1
ATOM 5808 C C . LEU B 1 50 ? -19.312 31.578 -0.273 1 95.75 50 LEU B C 1
ATOM 5810 O O . LEU B 1 50 ? -20.359 30.984 -0.042 1 95.75 50 LEU B O 1
ATOM 5814 N N . GLU B 1 51 ? -18.859 31.812 -1.46 1 94.12 51 GLU B N 1
ATOM 5815 C CA . GLU B 1 51 ? -19.641 31.422 -2.641 1 94.12 51 GLU B CA 1
ATOM 5816 C C . GLU B 1 51 ? -19.781 29.906 -2.734 1 94.12 51 GLU B C 1
ATOM 5818 O O . GLU B 1 51 ? -20.828 29.406 -3.127 1 94.12 51 GLU B O 1
ATOM 5823 N N . GLN B 1 52 ? -18.734 29.266 -2.389 1 91.88 52 GLN B N 1
ATOM 5824 C CA . GLN B 1 52 ? -18.781 27.797 -2.424 1 91.88 52 GLN B CA 1
ATOM 5825 C C . GLN B 1 52 ? -19.734 27.25 -1.374 1 91.88 52 GLN B C 1
ATOM 5827 O O . GLN B 1 52 ? -20.438 26.266 -1.62 1 91.88 52 GLN B O 1
ATOM 5832 N N . LEU B 1 53 ? -19.766 27.781 -0.165 1 95.06 53 LEU B N 1
ATOM 5833 C CA . LEU B 1 53 ? -20.688 27.375 0.883 1 95.06 53 LEU B CA 1
ATOM 5834 C C . LEU B 1 53 ? -22.125 27.547 0.427 1 95.06 53 LEU B C 1
ATOM 5836 O O . LEU B 1 53 ? -22.984 26.703 0.705 1 95.06 53 LEU B O 1
ATOM 5840 N N . LYS B 1 54 ? -22.344 28.656 -0.262 1 95.38 54 LYS B N 1
ATOM 5841 C CA . LYS B 1 54 ? -23.688 28.906 -0.796 1 95.38 54 LYS B CA 1
ATOM 5842 C C . LYS B 1 54 ? -24.047 27.906 -1.895 1 95.38 54 LYS B C 1
ATOM 5844 O O . LYS B 1 54 ? -25.141 27.344 -1.9 1 95.38 54 LYS B O 1
ATOM 5849 N N . LYS B 1 55 ? -23.125 27.688 -2.729 1 92 55 LYS B N 1
ATOM 5850 C CA . LYS B 1 55 ? -23.344 26.797 -3.865 1 92 55 LYS B CA 1
ATOM 5851 C C . LYS B 1 55 ? -23.594 25.359 -3.4 1 92 55 LYS B C 1
ATOM 5853 O O . LYS B 1 55 ? -24.484 24.688 -3.918 1 92 55 LYS B O 1
ATOM 5858 N N . GLN B 1 56 ? -22.844 24.906 -2.486 1 90.31 56 GLN B N 1
ATOM 5859 C CA . GLN B 1 56 ? -22.938 23.516 -2.047 1 90.31 56 GLN B CA 1
ATOM 5860 C C . GLN B 1 56 ? -24.156 23.328 -1.141 1 90.31 56 GLN B C 1
ATOM 5862 O O . GLN B 1 56 ? -24.641 22.203 -0.983 1 90.31 56 GLN B O 1
ATOM 5867 N N . GLY B 1 57 ? -24.594 24.422 -0.44 1 93.75 57 GLY B N 1
ATOM 5868 C CA . GLY B 1 57 ? -25.828 24.344 0.323 1 93.75 57 GLY B CA 1
ATOM 5869 C C . GLY B 1 57 ? -25.609 24.484 1.818 1 93.75 57 GLY B C 1
ATOM 5870 O O . GLY B 1 57 ? -26.578 24.703 2.568 1 93.75 57 GLY B O 1
ATOM 5871 N N . SER B 1 58 ? -24.391 24.453 2.291 1 95.19 58 SER B N 1
ATOM 5872 C CA . SER B 1 58 ? -24.109 24.5 3.725 1 95.19 58 SER B CA 1
ATOM 5873 C C . SER B 1 58 ? -24.516 25.844 4.328 1 95.19 58 SER B C 1
ATOM 5875 O O . SER B 1 58 ? -24.891 25.906 5.5 1 95.19 58 SER B O 1
ATOM 5877 N N . TYR B 1 59 ? -24.484 26.891 3.588 1 96.62 59 TYR B N 1
ATOM 5878 C CA . TYR B 1 59 ? -24.844 28.219 4.059 1 96.62 59 TYR B CA 1
ATOM 5879 C C . TYR B 1 59 ? -26.281 28.266 4.527 1 96.62 59 TYR B C 1
ATOM 5881 O O . TYR B 1 59 ? -26.594 28.906 5.531 1 96.62 59 TYR B O 1
ATOM 5889 N N . ASP B 1 60 ? -27.141 27.562 3.883 1 96.94 60 ASP B N 1
ATOM 5890 C CA . ASP B 1 60 ? -28.562 27.625 4.188 1 96.94 60 ASP B CA 1
ATOM 5891 C C . ASP B 1 60 ? -29.016 26.391 4.953 1 96.94 60 ASP B C 1
ATOM 5893 O O . ASP B 1 60 ? -30.188 26.25 5.301 1 96.94 60 ASP B O 1
ATOM 5897 N N . ALA B 1 61 ? -28.109 25.578 5.195 1 97.25 61 ALA B N 1
ATOM 5898 C CA . ALA B 1 61 ? -28.469 24.266 5.75 1 97.25 61 ALA B CA 1
ATOM 5899 C C . ALA B 1 61 ? -29.031 24.422 7.16 1 97.25 61 ALA B C 1
ATOM 5901 O O . ALA B 1 61 ? -29.812 23.578 7.609 1 97.25 61 ALA B O 1
ATOM 5902 N N . PHE B 1 62 ? -28.703 25.438 7.867 1 98 62 PHE B N 1
ATOM 5903 C CA . PHE B 1 62 ? -29.172 25.656 9.234 1 98 62 PHE B CA 1
ATOM 5904 C C . PHE B 1 62 ? -30.656 26.016 9.25 1 98 62 PHE B C 1
ATOM 5906 O O . PHE B 1 62 ? -31.297 26 10.305 1 98 62 PHE B O 1
ATOM 5913 N N . ASP B 1 63 ? -31.234 26.266 8.102 1 97.81 63 ASP B N 1
ATOM 5914 C CA . ASP B 1 63 ? -32.688 26.469 8.023 1 97.81 63 ASP B CA 1
ATOM 5915 C C . ASP B 1 63 ? -33.438 25.156 8.258 1 97.81 63 ASP B C 1
ATOM 5917 O O . ASP B 1 63 ? -34.656 25.156 8.438 1 97.81 63 ASP B O 1
ATOM 5921 N N . LEU B 1 64 ? -32.75 24.109 8.258 1 97.88 64 LEU B N 1
ATOM 5922 C CA . LEU B 1 64 ? -33.219 22.766 8.586 1 97.88 64 LEU B CA 1
ATOM 5923 C C . LEU B 1 64 ? -34.312 22.328 7.602 1 97.88 64 LEU B C 1
ATOM 5925 O O . LEU B 1 64 ? -35.312 21.703 8 1 97.88 64 LEU B O 1
ATOM 5929 N N . LYS B 1 65 ? -34.125 22.719 6.32 1 97.19 65 LYS B N 1
ATOM 5930 C CA . LYS B 1 65 ? -34.969 22.234 5.227 1 97.19 65 LYS B CA 1
ATOM 5931 C C . LYS B 1 65 ? -34.281 21.156 4.418 1 97.19 65 LYS B C 1
ATOM 5933 O O . LYS B 1 65 ? -33.031 21.062 4.441 1 97.19 65 LYS B O 1
ATOM 5938 N N . TRP B 1 66 ? -35.125 20.391 3.797 1 96.44 66 TRP B N 1
ATOM 5939 C CA . TRP B 1 66 ? -34.531 19.312 2.994 1 96.44 66 TRP B CA 1
ATOM 5940 C C . TRP B 1 66 ? -33.75 19.891 1.831 1 96.44 66 TRP B C 1
ATOM 5942 O O . TRP B 1 66 ? -34.156 20.859 1.199 1 96.44 66 TRP B O 1
ATOM 5952 N N . HIS B 1 67 ? -32.656 19.359 1.61 1 94.5 67 HIS B N 1
ATOM 5953 C CA . HIS B 1 67 ? -31.75 19.672 0.497 1 94.5 67 HIS B CA 1
ATOM 5954 C C . HIS B 1 67 ? -31.438 18.438 -0.323 1 94.5 67 HIS B C 1
ATOM 5956 O O . HIS B 1 67 ? -31.219 17.359 0.234 1 94.5 67 HIS B O 1
ATOM 5962 N N . PRO B 1 68 ? -31.312 18.562 -1.635 1 92.88 68 PRO B N 1
ATOM 5963 C CA . PRO B 1 68 ? -31.047 17.406 -2.492 1 92.88 68 PRO B CA 1
ATOM 5964 C C . PRO B 1 68 ? -29.734 16.688 -2.133 1 92.88 68 PRO B C 1
ATOM 5966 O O . PRO B 1 68 ? -29.625 15.469 -2.293 1 92.88 68 PRO B O 1
ATOM 5969 N N . ALA B 1 69 ? -28.797 17.359 -1.669 1 91.19 69 ALA B N 1
ATOM 5970 C CA . ALA B 1 69 ? -27.516 16.781 -1.296 1 91.19 69 ALA B CA 1
ATOM 5971 C C . ALA B 1 69 ? -27.688 15.742 -0.197 1 91.19 69 ALA B C 1
ATOM 5973 O O . ALA B 1 69 ? -26.828 14.859 -0.029 1 91.19 69 ALA B O 1
ATOM 5974 N N . TYR B 1 70 ? -28.766 15.75 0.539 1 93.38 70 TYR B N 1
ATOM 5975 C CA . TYR B 1 70 ? -29 14.844 1.658 1 93.38 70 TYR B CA 1
ATOM 5976 C C . TYR B 1 70 ? -29.312 13.438 1.166 1 93.38 70 TYR B C 1
ATOM 5978 O O . TYR B 1 70 ? -29.281 12.484 1.943 1 93.38 70 TYR B O 1
ATOM 5986 N N . ASP B 1 71 ? -29.562 13.32 -0.115 1 90.06 71 ASP B N 1
ATOM 5987 C CA . ASP B 1 71 ? -29.891 12.023 -0.694 1 90.06 71 ASP B CA 1
ATOM 5988 C C . ASP B 1 71 ? -28.609 11.227 -0.987 1 90.06 71 ASP B C 1
ATOM 5990 O O . ASP B 1 71 ? -28.672 10.008 -1.147 1 90.06 71 ASP B O 1
ATOM 5994 N N . ILE B 1 72 ? -27.609 11.906 -1.006 1 86.12 72 ILE B N 1
ATOM 5995 C CA . ILE B 1 72 ? -26.344 11.25 -1.339 1 86.12 72 ILE B CA 1
ATOM 5996 C C . ILE B 1 72 ? -25.844 10.469 -0.128 1 86.12 72 ILE B C 1
ATOM 5998 O O . ILE B 1 72 ? -25.594 11.047 0.931 1 86.12 72 ILE B O 1
ATOM 6002 N N . ASN B 1 73 ? -25.656 9.117 -0.221 1 82.44 73 ASN B N 1
ATOM 6003 C CA . ASN B 1 73 ? -25.156 8.211 0.804 1 82.44 73 ASN B CA 1
ATOM 6004 C C . ASN B 1 73 ? -25.938 8.352 2.109 1 82.44 73 ASN B C 1
ATOM 6006 O O . ASN B 1 73 ? -25.344 8.375 3.189 1 82.44 73 ASN B O 1
ATOM 6010 N N . ARG B 1 74 ? -27.141 8.484 2.012 1 88.69 74 ARG B N 1
ATOM 6011 C CA . ARG B 1 74 ? -28 8.742 3.164 1 88.69 74 ARG B CA 1
ATOM 6012 C C . ARG B 1 74 ? -27.875 7.621 4.191 1 88.69 74 ARG B C 1
ATOM 6014 O O . ARG B 1 74 ? -27.906 6.441 3.836 1 88.69 74 ARG B O 1
ATOM 6021 N N . LEU B 1 75 ? -27.781 8.047 5.422 1 86.81 75 LEU B N 1
ATOM 6022 C CA . LEU B 1 75 ? -27.656 7.109 6.531 1 86.81 75 LEU B CA 1
ATOM 6023 C C . LEU B 1 75 ? -29.031 6.812 7.148 1 86.81 75 LEU B C 1
ATOM 6025 O O . LEU B 1 75 ? -29.953 7.621 7.035 1 86.81 75 LEU B O 1
ATOM 6029 N N . THR B 1 76 ? -29.094 5.617 7.727 1 88.06 76 THR B N 1
ATOM 6030 C CA . THR B 1 76 ? -30.219 5.262 8.578 1 88.06 76 THR B CA 1
ATOM 6031 C C . THR B 1 76 ? -29.734 4.75 9.93 1 88.06 76 THR B C 1
ATOM 6033 O O . THR B 1 76 ? -29.078 3.715 10.008 1 88.06 76 THR B O 1
ATOM 6036 N N . GLY B 1 77 ? -30.047 5.457 10.938 1 91.62 77 GLY B N 1
ATOM 6037 C CA . GLY B 1 77 ? -29.719 5.035 12.289 1 91.62 77 GLY B CA 1
ATOM 6038 C C . GLY B 1 77 ? -28.234 5.164 12.602 1 91.62 77 GLY B C 1
ATOM 6039 O O . GLY B 1 77 ? -27.688 4.371 13.375 1 91.62 77 GLY B O 1
ATOM 6040 N N . GLY B 1 78 ? -27.656 6.07 11.922 1 88.75 78 GLY B N 1
ATOM 6041 C CA . GLY B 1 78 ? -26.234 6.312 12.164 1 88.75 78 GLY B CA 1
ATOM 6042 C C . GLY B 1 78 ? -25.344 5.223 11.609 1 88.75 78 GLY B C 1
ATOM 6043 O O . GLY B 1 78 ? -24.156 5.18 11.914 1 88.75 78 GLY B O 1
ATOM 6044 N N . ARG B 1 79 ? -25.844 4.316 10.75 1 85.19 79 ARG B N 1
ATOM 6045 C CA . ARG B 1 79 ? -25.062 3.193 10.219 1 85.19 79 ARG B CA 1
ATOM 6046 C C . ARG B 1 79 ? -24.297 3.604 8.969 1 85.19 79 ARG B C 1
ATOM 6048 O O . ARG B 1 79 ? -24.797 4.348 8.133 1 85.19 79 ARG B O 1
ATOM 6055 N N . VAL B 1 80 ? -23.031 3.152 8.93 1 73.25 80 VAL B N 1
ATOM 6056 C CA . VAL B 1 80 ? -22.172 3.453 7.793 1 73.25 80 VAL B CA 1
ATOM 6057 C C . VAL B 1 80 ? -22.719 2.775 6.539 1 73.25 80 VAL B C 1
ATOM 6059 O O . VAL B 1 80 ? -23.047 1.59 6.562 1 73.25 80 VAL B O 1
ATOM 6062 N N . GLY B 1 81 ? -22.922 3.629 5.531 1 64.88 81 GLY B N 1
ATOM 6063 C CA . GLY B 1 81 ? -23.391 3.047 4.289 1 64.88 81 GLY B CA 1
ATOM 6064 C C . GLY B 1 81 ? -22.297 2.393 3.475 1 64.88 81 GLY B C 1
ATOM 6065 O O . GLY B 1 81 ? -21.109 2.643 3.707 1 64.88 81 GLY B O 1
ATOM 6066 N N . VAL B 1 82 ? -22.641 1.548 2.566 1 63.06 82 VAL B N 1
ATOM 6067 C CA . VAL B 1 82 ? -21.75 0.799 1.699 1 63.06 82 VAL B CA 1
ATOM 6068 C C . VAL B 1 82 ? -21.078 1.747 0.703 1 63.06 82 VAL B C 1
ATOM 6070 O O . VAL B 1 82 ? -20 1.45 0.174 1 63.06 82 VAL B O 1
ATOM 6073 N N . THR B 1 83 ? -21.719 2.928 0.524 1 64.62 83 THR B N 1
ATOM 6074 C CA . THR B 1 83 ? -21.203 3.824 -0.507 1 64.62 83 THR B CA 1
ATOM 6075 C C . THR B 1 83 ? -20.359 4.938 0.111 1 64.62 83 THR B C 1
ATOM 6077 O O . THR B 1 83 ? -19.844 5.797 -0.602 1 64.62 83 THR B O 1
ATOM 6080 N N . GLY B 1 84 ? -20.203 4.988 1.375 1 72.25 84 GLY B N 1
ATOM 6081 C CA . GLY B 1 84 ? -19.391 5.992 2.031 1 72.25 84 GLY B CA 1
ATOM 6082 C C . GLY B 1 84 ? -20.188 6.965 2.873 1 72.25 84 GLY B C 1
ATOM 6083 O O . GLY B 1 84 ? -21.406 6.801 3.029 1 72.25 84 GLY B O 1
ATOM 6084 N N . ASN B 1 85 ? -19.531 7.992 3.439 1 78.69 85 ASN B N 1
ATOM 6085 C CA . ASN B 1 85 ? -20.172 9.008 4.266 1 78.69 85 ASN B CA 1
ATOM 6086 C C . ASN B 1 85 ? -20.859 10.078 3.414 1 78.69 85 ASN B C 1
ATOM 6088 O O . ASN B 1 85 ? -20.359 10.438 2.346 1 78.69 85 ASN B O 1
ATOM 6092 N N . PRO B 1 86 ? -22 10.508 3.904 1 86.88 86 PRO B N 1
ATOM 6093 C CA . PRO B 1 86 ? -22.578 11.656 3.217 1 86.88 86 PRO B CA 1
ATOM 6094 C C . PRO B 1 86 ? -21.703 12.906 3.301 1 86.88 86 PRO B C 1
ATOM 6096 O O . PRO B 1 86 ? -21.219 13.25 4.379 1 86.88 86 PRO B O 1
ATOM 6099 N N . PRO B 1 87 ? -21.531 13.586 2.252 1 84.88 87 PRO B N 1
ATOM 6100 C CA . PRO B 1 87 ? -20.719 14.805 2.297 1 84.88 87 PRO B CA 1
ATOM 6101 C C . PRO B 1 87 ? -21.328 15.875 3.201 1 84.88 87 PRO B C 1
ATOM 6103 O O . PRO B 1 87 ? -20.594 16.688 3.773 1 84.88 87 PRO B O 1
ATOM 6106 N N . SER B 1 88 ? -22.609 15.828 3.406 1 91.75 88 SER B N 1
ATOM 6107 C CA . SER B 1 88 ? -23.312 16.875 4.152 1 91.75 88 SER B CA 1
ATOM 6108 C C . SER B 1 88 ? -23.125 16.703 5.656 1 91.75 88 SER B C 1
ATOM 6110 O O . SER B 1 88 ? -23.469 17.578 6.441 1 91.75 88 SER B O 1
ATOM 6112 N N . LEU B 1 89 ? -22.422 15.664 6 1 92.5 89 LEU B N 1
ATOM 6113 C CA . LEU B 1 89 ? -22.156 15.398 7.414 1 92.5 89 LEU B CA 1
ATOM 6114 C C . LEU B 1 89 ? -21.25 16.469 8.016 1 92.5 89 LEU B C 1
ATOM 6116 O O . LEU B 1 89 ? -21.25 16.672 9.227 1 92.5 89 LEU B O 1
ATOM 6120 N N . PHE B 1 90 ? -20.516 17.203 7.207 1 93.31 90 PHE B N 1
ATOM 6121 C CA . PHE B 1 90 ? -19.453 18.078 7.676 1 93.31 90 PHE B CA 1
ATOM 6122 C C . PHE B 1 90 ? -19.812 19.531 7.492 1 93.31 90 PHE B C 1
ATOM 6124 O O . PHE B 1 90 ? -19 20.422 7.746 1 93.31 90 PHE B O 1
ATOM 6131 N N . TRP B 1 91 ? -21.016 19.812 7.141 1 95.25 91 TRP B N 1
ATOM 6132 C CA . TRP B 1 91 ? -21.375 21.156 6.695 1 95.25 91 TRP B CA 1
ATOM 6133 C C . TRP B 1 91 ? -21.25 22.156 7.836 1 95.25 91 TRP B C 1
ATOM 6135 O O . TRP B 1 91 ? -20.844 23.312 7.617 1 95.25 91 TRP B O 1
ATOM 6145 N N . GLU B 1 92 ? -21.547 21.781 9.109 1 96.81 92 GLU B N 1
ATOM 6146 C CA . GLU B 1 92 ? -21.375 22.672 10.25 1 96.81 92 GLU B CA 1
ATOM 6147 C C . GLU B 1 92 ? -19.906 23.062 10.414 1 96.81 92 GLU B C 1
ATOM 6149 O O . GLU B 1 92 ? -19.609 24.219 10.719 1 96.81 92 GLU B O 1
ATOM 6154 N N . SER B 1 93 ? -19.047 22.094 10.25 1 96.88 93 SER B N 1
ATOM 6155 C CA . SER B 1 93 ? -17.625 22.375 10.406 1 96.88 93 SER B CA 1
ATOM 6156 C C . SER B 1 93 ? -17.125 23.344 9.328 1 96.88 93 SER B C 1
ATOM 6158 O O . SER B 1 93 ? -16.312 24.219 9.609 1 96.88 93 SER B O 1
ATOM 6160 N N . ASP B 1 94 ? -17.625 23.203 8.102 1 95.44 94 ASP B N 1
ATOM 6161 C CA . ASP B 1 94 ? -17.234 24.094 7.02 1 95.44 94 ASP B CA 1
ATOM 6162 C C . ASP B 1 94 ? -17.656 25.531 7.324 1 95.44 94 ASP B C 1
ATOM 6164 O O . ASP B 1 94 ? -16.859 26.469 7.18 1 95.44 94 ASP B O 1
ATOM 6168 N N . VAL B 1 95 ? -18.828 25.641 7.762 1 97.56 95 VAL B N 1
ATOM 6169 C CA . VAL B 1 95 ? -19.359 26.953 8.086 1 97.56 95 VAL B CA 1
ATOM 6170 C C . VAL B 1 95 ? -18.609 27.531 9.289 1 97.56 95 VAL B C 1
ATOM 6172 O O . VAL B 1 95 ? -18.234 28.703 9.297 1 97.56 95 VAL B O 1
ATOM 6175 N N . GLY B 1 96 ? -18.469 26.719 10.312 1 98.19 96 GLY B N 1
ATOM 6176 C CA . GLY B 1 96 ? -17.734 27.156 11.492 1 98.19 96 GLY B CA 1
ATOM 6177 C C . GLY B 1 96 ? -16.344 27.672 11.172 1 98.19 96 GLY B C 1
ATOM 6178 O O . GLY B 1 96 ? -15.922 28.719 11.672 1 98.19 96 GLY B O 1
ATOM 6179 N N . LYS B 1 97 ? -15.633 26.984 10.344 1 98 97 LYS B N 1
ATOM 6180 C CA . LYS B 1 97 ? -14.273 27.375 9.984 1 98 97 LYS B CA 1
ATOM 6181 C C . LYS B 1 97 ? -14.266 28.672 9.18 1 98 97 LYS B C 1
ATOM 6183 O O . LYS B 1 97 ? -13.344 29.484 9.312 1 98 97 LYS B O 1
ATOM 6188 N N . TRP B 1 98 ? -15.227 28.797 8.312 1 97.75 98 TRP B N 1
ATOM 6189 C CA . TRP B 1 98 ? -15.289 30.047 7.539 1 97.75 98 TRP B CA 1
ATOM 6190 C C . TRP B 1 98 ? -15.562 31.234 8.453 1 97.75 98 TRP B C 1
ATOM 6192 O O . TRP B 1 98 ? -14.914 32.281 8.32 1 97.75 98 TRP B O 1
ATOM 6202 N N . ILE B 1 99 ? -16.516 31.109 9.398 1 98.62 99 ILE B N 1
ATOM 6203 C CA . ILE B 1 99 ? -16.797 32.156 10.352 1 98.62 99 ILE B CA 1
ATOM 6204 C C . ILE B 1 99 ? -15.531 32.5 11.125 1 98.62 99 ILE B C 1
ATOM 6206 O O . ILE B 1 99 ? -15.195 33.688 11.289 1 98.62 99 ILE B O 1
ATOM 6210 N N . GLU B 1 100 ? -14.898 31.484 11.562 1 98.25 100 GLU B N 1
ATOM 6211 C CA . GLU B 1 100 ? -13.648 31.656 12.305 1 98.25 100 GLU B CA 1
ATOM 6212 C C . GLU B 1 100 ? -12.633 32.469 11.508 1 98.25 100 GLU B C 1
ATOM 6214 O O . GLU B 1 100 ? -12.062 33.438 12.016 1 98.25 100 GLU B O 1
ATOM 6219 N N . ALA B 1 101 ? -12.445 32.125 10.25 1 98 101 ALA B N 1
ATOM 6220 C CA . ALA B 1 101 ? -11.469 32.781 9.383 1 98 101 ALA B CA 1
ATOM 6221 C C . ALA B 1 101 ? -11.828 34.25 9.172 1 98 101 ALA B C 1
ATOM 6223 O O . ALA B 1 101 ? -10.969 35.125 9.289 1 98 101 ALA B O 1
ATOM 6224 N N . VAL B 1 102 ? -13.055 34.5 8.891 1 98.12 102 VAL B N 1
ATOM 6225 C CA . VAL B 1 102 ? -13.516 35.844 8.664 1 98.12 102 VAL B CA 1
ATOM 6226 C C . VAL B 1 102 ? -13.281 36.688 9.906 1 98.12 102 VAL B C 1
ATOM 6228 O O . VAL B 1 102 ? -12.727 37.781 9.828 1 98.12 102 VAL B O 1
ATOM 6231 N N . CYS B 1 103 ? -13.656 36.125 11.023 1 98.31 103 CYS B N 1
ATOM 6232 C CA . CYS B 1 103 ? -13.516 36.875 12.273 1 98.31 103 CYS B CA 1
ATOM 6233 C C . CYS B 1 103 ? -12.047 37.156 12.578 1 98.31 103 CYS B C 1
ATOM 6235 O O . CYS B 1 103 ? -11.703 38.219 13.055 1 98.31 103 CYS B O 1
ATOM 6237 N N . TYR B 1 104 ? -11.203 36.188 12.336 1 98.06 104 TYR B N 1
ATOM 6238 C CA . TYR B 1 104 ? -9.781 36.406 12.578 1 98.06 104 TYR B CA 1
ATOM 6239 C C . TYR B 1 104 ? -9.227 37.5 11.672 1 98.06 104 TYR B C 1
ATOM 6241 O O . TYR B 1 104 ? -8.523 38.375 12.141 1 98.06 104 TYR B O 1
ATOM 6249 N N . PHE B 1 105 ? -9.531 37.438 10.398 1 97.12 105 PHE B N 1
ATOM 6250 C CA . PHE B 1 105 ? -9.016 38.438 9.477 1 97.12 105 PHE B CA 1
ATOM 6251 C C . PHE B 1 105 ? -9.562 39.844 9.812 1 97.12 105 PHE B C 1
ATOM 6253 O O . PHE B 1 105 ? -8.805 40.781 9.93 1 97.12 105 PHE B O 1
ATOM 6260 N N . LEU B 1 106 ? -10.82 39.938 10.078 1 95.19 106 LEU B N 1
ATOM 6261 C CA . LEU B 1 106 ? -11.445 41.25 10.258 1 95.19 106 LEU B CA 1
ATOM 6262 C C . LEU B 1 106 ? -11.102 41.812 11.633 1 95.19 106 LEU B C 1
ATOM 6264 O O . LEU B 1 106 ? -11.227 43.031 11.852 1 95.19 106 LEU B O 1
ATOM 6268 N N . ASN B 1 107 ? -10.734 40.969 12.523 1 94.94 107 ASN B N 1
ATOM 6269 C CA . ASN B 1 107 ? -10.328 41.406 13.852 1 94.94 107 ASN B CA 1
ATOM 6270 C C . ASN B 1 107 ? -8.844 41.75 13.898 1 94.94 107 ASN B C 1
ATOM 6272 O O . ASN B 1 107 ? -8.336 42.188 14.93 1 94.94 107 ASN B O 1
ATOM 6276 N N . SER B 1 108 ? -8.148 41.531 12.867 1 90.88 108 SER B N 1
ATOM 6277 C CA . SER B 1 108 ? -6.742 41.938 12.797 1 90.88 108 SER B CA 1
ATOM 6278 C C . SER B 1 108 ? -6.578 43.344 12.219 1 90.88 108 SER B C 1
ATOM 6280 O O . SER B 1 108 ? -7.402 43.781 11.414 1 90.88 108 SER B O 1
ATOM 6282 N N . PRO B 1 109 ? -5.539 44 12.594 1 82 109 PRO B N 1
ATOM 6283 C CA . PRO B 1 109 ? -5.363 45.375 12.133 1 82 109 PRO B CA 1
ATOM 6284 C C . PRO B 1 109 ? -5.219 45.5 10.617 1 82 109 PRO B C 1
ATOM 6286 O O . PRO B 1 109 ? -5.73 46.438 10.008 1 82 109 PRO B O 1
ATOM 6289 N N . ASP B 1 110 ? -4.637 44.562 10.016 1 79.62 110 ASP B N 1
ATOM 6290 C CA . ASP B 1 110 ? -4.398 44.625 8.578 1 79.62 110 ASP B CA 1
ATOM 6291 C C . ASP B 1 110 ? -5.586 44.031 7.805 1 79.62 110 ASP B C 1
ATOM 6293 O O . ASP B 1 110 ? -5.852 44.469 6.676 1 79.62 110 ASP B O 1
ATOM 6297 N N . GLY B 1 111 ? -6.316 43.156 8.383 1 78.44 111 GLY B N 1
ATOM 6298 C CA . GLY B 1 111 ? -7.418 42.5 7.711 1 78.44 111 GLY B CA 1
ATOM 6299 C C . GLY B 1 111 ? -8.703 43.312 7.719 1 78.44 111 GLY B C 1
ATOM 6300 O O . GLY B 1 111 ? -9.57 43.125 6.863 1 78.44 111 GLY B O 1
ATOM 6301 N N . SER B 1 112 ? -8.773 44.25 8.594 1 83.12 112 SER B N 1
ATOM 6302 C CA . SER B 1 112 ? -9.984 45.031 8.789 1 83.12 112 SER B CA 1
ATOM 6303 C C . SER B 1 112 ? -10.25 45.938 7.594 1 83.12 112 SER B C 1
ATOM 6305 O O . SER B 1 112 ? -11.367 46.438 7.418 1 83.12 112 SER B O 1
ATOM 6307 N N . SER B 1 113 ? -9.289 46.062 6.766 1 85.44 113 SER B N 1
ATOM 6308 C CA . SER B 1 113 ? -9.422 46.938 5.598 1 85.44 113 SER B CA 1
ATOM 6309 C C . SER B 1 113 ? -9.961 46.156 4.395 1 85.44 113 SER B C 1
ATOM 6311 O O . SER B 1 113 ? -10.078 46.719 3.301 1 85.44 113 SER B O 1
ATOM 6313 N N . CYS B 1 114 ? -10.375 45.031 4.586 1 91.75 114 CYS B N 1
ATOM 6314 C CA . CYS B 1 114 ? -10.922 44.188 3.521 1 91.75 114 CYS B CA 1
ATOM 6315 C C . CYS B 1 114 ? -12.109 44.875 2.852 1 91.75 114 CYS B C 1
ATOM 6317 O O . CYS B 1 114 ? -13.008 45.375 3.531 1 91.75 114 CYS B O 1
ATOM 6319 N N . SER B 1 115 ? -12.18 44.781 1.462 1 93.88 115 SER B N 1
ATOM 6320 C CA . SER B 1 115 ? -13.234 45.438 0.696 1 93.88 115 SER B CA 1
ATOM 6321 C C . SER B 1 115 ? -14.57 44.719 0.897 1 93.88 115 SER B C 1
ATOM 6323 O O . SER B 1 115 ? -15.625 45.312 0.628 1 93.88 115 SER B O 1
ATOM 6325 N N . HIS B 1 116 ? -14.508 43.562 1.424 1 96.12 116 HIS B N 1
ATOM 6326 C CA . HIS B 1 116 ? -15.734 42.781 1.577 1 96.12 116 HIS B CA 1
ATOM 6327 C C . HIS B 1 116 ? -16.188 42.75 3.033 1 96.12 116 HIS B C 1
ATOM 6329 O O . HIS B 1 116 ? -17.047 41.969 3.402 1 96.12 116 HIS B O 1
ATOM 6335 N N . LYS B 1 117 ? -15.664 43.594 3.818 1 96.5 117 LYS B N 1
ATOM 6336 C CA . LYS B 1 117 ? -15.922 43.562 5.254 1 96.5 117 LYS B CA 1
ATOM 6337 C C . LYS B 1 117 ? -17.422 43.625 5.547 1 96.5 117 LYS B C 1
ATOM 6339 O O . LYS B 1 117 ? -17.922 42.844 6.352 1 96.5 117 LYS B O 1
ATOM 6344 N N . ALA B 1 118 ? -18.125 44.531 4.91 1 96.81 118 ALA B N 1
ATOM 6345 C CA . ALA B 1 118 ? -19.547 44.719 5.172 1 96.81 118 ALA B CA 1
ATOM 6346 C C . ALA B 1 118 ? -20.328 43.469 4.793 1 96.81 118 ALA B C 1
ATOM 6348 O O . ALA B 1 118 ? -21.234 43.031 5.516 1 96.81 118 ALA B O 1
ATOM 6349 N N . GLU B 1 119 ? -20 42.938 3.664 1 97.62 119 GLU B N 1
ATOM 6350 C CA . GLU B 1 119 ? -20.656 41.719 3.213 1 97.62 119 GLU B CA 1
ATOM 6351 C C . GLU B 1 119 ? -20.391 40.562 4.172 1 97.62 119 GLU B C 1
ATOM 6353 O O . GLU B 1 119 ? -21.297 39.812 4.512 1 97.62 119 GLU B O 1
ATOM 6358 N N . PHE B 1 120 ? -19.109 40.438 4.562 1 98.19 120 PHE B N 1
ATOM 6359 C CA . PHE B 1 120 ? -18.734 39.375 5.461 1 98.19 120 PHE B CA 1
ATOM 6360 C C . PHE B 1 120 ? -19.438 39.5 6.809 1 98.19 120 PHE B C 1
ATOM 6362 O O . PHE B 1 120 ? -19.953 38.531 7.355 1 98.19 120 PHE B O 1
ATOM 6369 N N . ASP B 1 121 ? -19.516 40.719 7.293 1 97.62 121 ASP B N 1
ATOM 6370 C CA . ASP B 1 121 ? -20.203 40.969 8.555 1 97.62 121 ASP B CA 1
ATOM 6371 C C . ASP B 1 121 ? -21.672 40.562 8.477 1 97.62 121 ASP B C 1
ATOM 6373 O O . ASP B 1 121 ? -22.203 39.938 9.391 1 97.62 121 ASP B O 1
ATOM 6377 N N . LYS B 1 122 ? -22.266 40.938 7.414 1 98.25 122 LYS B N 1
ATOM 6378 C CA . LYS B 1 122 ? -23.688 40.594 7.211 1 98.25 122 LYS B CA 1
ATOM 6379 C C . LYS B 1 122 ? -23.891 39.094 7.141 1 98.25 122 LYS B C 1
ATOM 6381 O O . LYS B 1 122 ? -24.797 38.562 7.777 1 98.25 122 LYS B O 1
ATOM 6386 N N . CYS B 1 123 ? -23.078 38.5 6.359 1 98.56 123 CYS B N 1
ATOM 6387 C CA . CYS B 1 123 ? -23.219 37.062 6.172 1 98.56 123 CYS B CA 1
ATOM 6388 C C . CYS B 1 123 ? -22.953 36.312 7.473 1 98.56 123 CYS B C 1
ATOM 6390 O O . CYS B 1 123 ? -23.641 35.344 7.785 1 98.56 123 CYS B O 1
ATOM 6392 N N . VAL B 1 124 ? -21.938 36.719 8.25 1 98.69 124 VAL B N 1
ATOM 6393 C CA . VAL B 1 124 ? -21.641 36.094 9.531 1 98.69 124 VAL B CA 1
ATOM 6394 C C . VAL B 1 124 ? -22.844 36.219 10.469 1 98.69 124 VAL B C 1
ATOM 6396 O O . VAL B 1 124 ? -23.25 35.281 11.117 1 98.69 124 VAL B O 1
ATOM 6399 N N . GLN B 1 125 ? -23.406 37.406 10.508 1 98.5 125 GLN B N 1
ATOM 6400 C CA . GLN B 1 125 ? -24.562 37.625 11.375 1 98.5 125 GLN B CA 1
ATOM 6401 C C . GLN B 1 125 ? -25.734 36.75 10.938 1 98.5 125 GLN B C 1
ATOM 6403 O O . GLN B 1 125 ? -26.453 36.188 11.773 1 98.5 125 GLN B O 1
ATOM 6408 N N . GLU B 1 126 ? -25.953 36.719 9.648 1 98.62 126 GLU B N 1
ATOM 6409 C CA . GLU B 1 126 ? -27.016 35.875 9.141 1 98.62 126 GLU B CA 1
ATOM 6410 C C . GLU B 1 126 ? -26.812 34.438 9.57 1 98.62 126 GLU B C 1
ATOM 6412 O O . GLU B 1 126 ? -27.766 33.75 9.984 1 98.62 126 GLU B O 1
ATOM 6417 N N . LEU B 1 127 ? -25.625 33.969 9.445 1 98.81 127 LEU B N 1
ATOM 6418 C CA . LEU B 1 127 ? -25.312 32.594 9.836 1 98.81 127 LEU B CA 1
ATOM 6419 C C . LEU B 1 127 ? -25.516 32.406 11.336 1 98.81 127 LEU B C 1
ATOM 6421 O O . LEU B 1 127 ? -26.062 31.375 11.766 1 98.81 127 LEU B O 1
ATOM 6425 N N . VAL B 1 128 ? -25.078 33.344 12.141 1 98.75 128 VAL B N 1
ATOM 6426 C CA . VAL B 1 128 ? -25.234 33.281 13.586 1 98.75 128 VAL B CA 1
ATOM 6427 C C . VAL B 1 128 ? -26.719 33.188 13.93 1 98.75 128 VAL B C 1
ATOM 6429 O O . VAL B 1 128 ? -27.125 32.375 14.781 1 98.75 128 VAL B O 1
ATOM 6432 N N . ASP B 1 129 ? -27.547 33.969 13.258 1 98.69 129 ASP B N 1
ATOM 6433 C CA . ASP B 1 129 ? -28.984 33.938 13.461 1 98.69 129 ASP B CA 1
ATOM 6434 C C . ASP B 1 129 ? -29.547 32.562 13.117 1 98.69 129 ASP B C 1
ATOM 6436 O O . ASP B 1 129 ? -30.359 32 13.859 1 98.69 129 ASP B O 1
ATOM 6440 N N . LYS B 1 130 ? -29.109 32.094 12.016 1 98.62 130 LYS B N 1
ATOM 6441 C CA . LYS B 1 130 ? -29.594 30.781 11.555 1 98.62 130 LYS B CA 1
ATOM 6442 C C . LYS B 1 130 ? -29.172 29.672 12.516 1 98.62 130 LYS B C 1
ATOM 6444 O O . LYS B 1 130 ? -29.953 28.766 12.797 1 98.62 130 LYS B O 1
ATOM 6449 N N . ILE B 1 131 ? -27.938 29.688 12.992 1 98.81 131 ILE B N 1
ATOM 6450 C CA . ILE B 1 131 ? -27.406 28.672 13.898 1 98.81 131 ILE B CA 1
ATOM 6451 C C . ILE B 1 131 ? -28.203 28.672 15.195 1 98.81 131 ILE B C 1
ATOM 6453 O O . ILE B 1 131 ? -28.609 27.625 15.68 1 98.81 131 ILE B O 1
ATOM 6457 N N . GLU B 1 132 ? -28.406 29.859 15.734 1 98.5 132 GLU B N 1
ATOM 6458 C CA . GLU B 1 132 ? -29.203 29.969 16.953 1 98.5 132 GLU B CA 1
ATOM 6459 C C . GLU B 1 132 ? -30.594 29.406 16.766 1 98.5 132 GLU B C 1
ATOM 6461 O O . GLU B 1 132 ? -31.094 28.672 17.625 1 98.5 132 GLU B O 1
ATOM 6466 N N . LYS B 1 133 ? -31.188 29.734 15.664 1 98.31 133 LYS B N 1
ATOM 6467 C CA . LYS B 1 133 ? -32.531 29.266 15.375 1 98.31 133 LYS B CA 1
ATOM 6468 C C . LYS B 1 133 ? -32.594 27.75 15.188 1 98.31 133 LYS B C 1
ATOM 6470 O O . LYS B 1 133 ? -33.594 27.109 15.531 1 98.31 133 LYS B O 1
ATOM 6475 N N . ALA B 1 134 ? -31.547 27.219 14.68 1 98.62 134 ALA B N 1
ATOM 6476 C CA . ALA B 1 134 ? -31.484 25.797 14.359 1 98.62 134 ALA B CA 1
ATOM 6477 C C . ALA B 1 134 ? -31.281 24.969 15.617 1 98.62 134 ALA B C 1
ATOM 6479 O O . ALA B 1 134 ? -31.484 23.75 15.594 1 98.62 134 ALA B O 1
ATOM 6480 N N . GLN B 1 135 ? -30.797 25.547 16.688 1 98.62 135 GLN B N 1
ATOM 6481 C CA . GLN B 1 135 ? -30.516 24.812 17.922 1 98.62 135 GLN B CA 1
ATOM 6482 C C . GLN B 1 135 ? -31.797 24.234 18.516 1 98.62 135 GLN B C 1
ATOM 6484 O O . GLN B 1 135 ? -32.844 24.906 18.578 1 98.62 135 GLN B O 1
ATOM 6489 N N . GLN B 1 136 ? -31.781 23 18.922 1 98.12 136 GLN B N 1
ATOM 6490 C CA . GLN B 1 136 ? -32.938 22.328 19.516 1 98.12 136 GLN B CA 1
ATOM 6491 C C . GLN B 1 136 ? -33.156 22.781 20.953 1 98.12 136 GLN B C 1
ATOM 6493 O O . GLN B 1 136 ? -32.25 23.359 21.578 1 98.12 136 GLN B O 1
ATOM 6498 N N . LYS B 1 137 ? -34.25 22.391 21.562 1 97.38 137 LYS B N 1
ATOM 6499 C CA . LYS B 1 137 ? -34.656 22.844 22.891 1 97.38 137 LYS B CA 1
ATOM 6500 C C . LYS B 1 137 ? -33.656 22.344 23.953 1 97.38 137 LYS B C 1
ATOM 6502 O O . LYS B 1 137 ? -33.406 23.047 24.938 1 97.38 137 LYS B O 1
ATOM 6507 N N . ASP B 1 138 ? -33.094 21.281 23.703 1 97.5 138 ASP B N 1
ATOM 6508 C CA . ASP B 1 138 ? -32.219 20.688 24.688 1 97.5 138 ASP B CA 1
ATOM 6509 C C . ASP B 1 138 ? -30.781 21.141 24.469 1 97.5 138 ASP B C 1
ATOM 6511 O O . ASP B 1 138 ? -29.859 20.625 25.109 1 97.5 138 ASP B O 1
ATOM 6515 N N . GLY B 1 139 ? -30.531 22.031 23.531 1 98.31 139 GLY B N 1
ATOM 6516 C CA . GLY B 1 139 ? -29.203 22.562 23.281 1 98.31 139 GLY B CA 1
ATOM 6517 C C . GLY B 1 139 ? -28.484 21.844 22.156 1 98.31 139 GLY B C 1
ATOM 6518 O O . GLY B 1 139 ? -27.422 22.297 21.703 1 98.31 139 GLY B O 1
ATOM 6519 N N . TYR B 1 140 ? -29.047 20.688 21.703 1 98.25 140 TYR B N 1
ATOM 6520 C CA . TYR B 1 140 ? -28.438 19.922 20.625 1 98.25 140 TYR B CA 1
ATOM 6521 C C . TYR B 1 140 ? -28.375 20.734 19.344 1 98.25 140 TYR B C 1
ATOM 6523 O O . TYR B 1 140 ? -29.312 21.469 19.016 1 98.25 140 TYR B O 1
ATOM 6531 N N . LEU B 1 141 ? -27.297 20.625 18.641 1 98.25 141 LEU B N 1
ATOM 6532 C CA . LEU B 1 141 ? -27.078 21.344 17.391 1 98.25 141 LEU B CA 1
ATOM 6533 C C . LEU B 1 141 ? -26.344 20.484 16.375 1 98.25 141 LEU B C 1
ATOM 6535 O O . LEU B 1 141 ? -25.156 20.188 16.562 1 98.25 141 LEU B O 1
ATOM 6539 N N . ASN B 1 142 ? -26.984 20.031 15.414 1 98.25 142 ASN B N 1
ATOM 6540 C CA . ASN B 1 142 ? -26.469 19.234 14.305 1 98.25 142 ASN B CA 1
ATOM 6541 C C . ASN B 1 142 ? -27.484 19.172 13.156 1 98.25 142 ASN B C 1
ATOM 6543 O O . ASN B 1 142 ? -28.641 18.797 13.375 1 98.25 142 ASN B O 1
ATOM 6547 N N . ILE B 1 143 ? -27.047 19.469 11.992 1 97.94 143 ILE B N 1
ATOM 6548 C CA . ILE B 1 143 ? -27.969 19.578 10.859 1 97.94 143 ILE B CA 1
ATOM 6549 C C . ILE B 1 143 ? -28.375 18.188 10.398 1 97.94 143 ILE B C 1
ATOM 6551 O O . ILE B 1 143 ? -29.578 17.891 10.297 1 97.94 143 ILE B O 1
ATOM 6555 N N . TYR B 1 144 ? -27.422 17.344 10.125 1 97 144 TYR B N 1
ATOM 6556 C CA . TYR B 1 144 ? -27.688 16.062 9.492 1 97 144 TYR B CA 1
ATOM 6557 C C . TYR B 1 144 ? -28.578 15.195 10.367 1 97 144 TYR B C 1
ATOM 6559 O O . TYR B 1 144 ? -29.562 14.609 9.883 1 97 144 TYR B O 1
ATOM 6567 N N . PHE B 1 145 ? -28.359 15.125 11.617 1 97.5 145 PHE B N 1
ATOM 6568 C CA . PHE B 1 145 ? -29.078 14.242 12.523 1 97.5 145 PHE B CA 1
ATOM 6569 C C . PHE B 1 145 ? -30.359 14.914 13.039 1 97.5 145 PHE B C 1
ATOM 6571 O O . PHE B 1 145 ? -31.109 14.312 13.812 1 97.5 145 PHE B O 1
ATOM 6578 N N . THR B 1 146 ? -30.547 16.109 12.648 1 97.75 146 THR B N 1
ATOM 6579 C CA . THR B 1 146 ? -31.812 16.766 12.922 1 97.75 146 THR B CA 1
ATOM 6580 C C . THR B 1 146 ? -32.75 16.641 11.727 1 97.75 146 THR B C 1
ATOM 6582 O O . THR B 1 146 ? -33.969 16.438 11.891 1 97.75 146 THR B O 1
ATOM 6585 N N . VAL B 1 147 ? -32.188 16.672 10.5 1 97.31 147 VAL B N 1
ATOM 6586 C CA . VAL B 1 147 ? -33 16.766 9.297 1 97.31 147 VAL B CA 1
ATOM 6587 C C . VAL B 1 147 ? -33.062 15.398 8.609 1 97.31 147 VAL B C 1
ATOM 6589 O O . VAL B 1 147 ? -34.125 14.945 8.195 1 97.31 147 VAL B O 1
ATOM 6592 N N . VAL B 1 148 ? -31.984 14.766 8.477 1 96.19 148 VAL B N 1
ATOM 6593 C CA . VAL B 1 148 ? -31.859 13.625 7.574 1 96.19 148 VAL B CA 1
ATOM 6594 C C . VAL B 1 148 ? -32 12.328 8.359 1 96.19 148 VAL B C 1
ATOM 6596 O O . VAL B 1 148 ? -32.781 11.445 7.969 1 96.19 148 VAL B O 1
ATOM 6599 N N . ASP B 1 149 ? -31.328 12.188 9.508 1 96.25 149 ASP B N 1
ATOM 6600 C CA . ASP B 1 149 ? -31.312 10.945 10.266 1 96.25 149 ASP B CA 1
ATOM 6601 C C . ASP B 1 149 ? -31.484 11.203 11.766 1 96.25 149 ASP B C 1
ATOM 6603 O O . ASP B 1 149 ? -30.641 10.836 12.57 1 96.25 149 ASP B O 1
ATOM 6607 N N . PRO B 1 150 ? -32.594 11.68 12.18 1 96.62 150 PRO B N 1
ATOM 6608 C CA . PRO B 1 150 ? -32.844 11.938 13.602 1 96.62 150 PRO B CA 1
ATOM 6609 C C . PRO B 1 150 ? -32.656 10.695 14.461 1 96.62 150 PRO B C 1
ATOM 6611 O O . PRO B 1 150 ? -32.219 10.797 15.617 1 96.62 150 PRO B O 1
ATOM 6614 N N . GLU B 1 151 ? -32.875 9.547 13.891 1 95.88 151 GLU B N 1
ATOM 6615 C CA . GLU B 1 151 ? -32.719 8.305 14.648 1 95.88 151 GLU B CA 1
ATOM 6616 C C . GLU B 1 151 ? -31.266 7.988 14.93 1 95.88 151 GLU B C 1
ATOM 6618 O O . GLU B 1 151 ? -30.953 7.199 15.828 1 95.88 151 GLU B O 1
ATOM 6623 N N . GLY B 1 152 ? -30.375 8.562 14.195 1 95.94 152 GLY B N 1
ATOM 6624 C CA . GLY B 1 152 ? -28.953 8.297 14.336 1 95.94 152 GLY B CA 1
ATOM 6625 C C . GLY B 1 152 ? -28.281 9.188 15.352 1 95.94 152 GLY B C 1
ATOM 6626 O O . GLY B 1 152 ? -27.094 9 15.664 1 95.94 152 GLY B O 1
ATOM 6627 N N . ARG B 1 153 ? -29.047 10.117 15.953 1 96.69 153 ARG B N 1
ATOM 6628 C CA . ARG B 1 153 ? -28.5 11.023 16.969 1 96.69 153 ARG B CA 1
ATOM 6629 C C . ARG B 1 153 ? -27.859 10.25 18.109 1 96.69 153 ARG B C 1
ATOM 6631 O O . ARG B 1 153 ? -28.453 9.312 18.641 1 96.69 153 ARG B O 1
ATOM 6638 N N . TYR B 1 154 ? -26.578 10.508 18.453 1 96.56 154 TYR B N 1
ATOM 6639 C CA . TYR B 1 154 ? -25.828 9.961 19.578 1 96.56 154 TYR B CA 1
ATOM 6640 C C . TYR B 1 154 ? -25.516 8.484 19.359 1 96.56 154 TYR B C 1
ATOM 6642 O O . TYR B 1 154 ? -25.109 7.789 20.297 1 96.56 154 TYR B O 1
ATOM 6650 N N . LYS B 1 155 ? -25.625 8.016 18.109 1 95.56 155 LYS B N 1
ATOM 6651 C CA . LYS B 1 155 ? -25.484 6.57 17.938 1 95.56 155 LYS B CA 1
ATOM 6652 C C . LYS B 1 155 ? -24.141 6.211 17.312 1 95.56 155 LYS B C 1
ATOM 6654 O O . LYS B 1 155 ? -23.719 5.055 17.344 1 95.56 155 LYS B O 1
ATOM 6659 N N . ASN B 1 156 ? -23.469 7.211 16.797 1 94.75 156 ASN B N 1
ATOM 6660 C CA . ASN B 1 156 ? -22.219 6.91 16.094 1 94.75 156 ASN B CA 1
ATOM 6661 C C . ASN B 1 156 ? -21.203 8.047 16.25 1 94.75 156 ASN B C 1
ATOM 6663 O O . ASN B 1 156 ? -20.859 8.711 15.266 1 94.75 156 ASN B O 1
ATOM 6667 N N . PHE B 1 157 ? -20.641 8.156 17.391 1 96.25 157 PHE B N 1
ATOM 6668 C CA . PHE B 1 157 ? -19.625 9.164 17.672 1 96.25 157 PHE B CA 1
ATOM 6669 C C . PHE B 1 157 ? -18.312 8.828 16.953 1 96.25 157 PHE B C 1
ATOM 6671 O O . PHE B 1 157 ? -17.562 9.727 16.562 1 96.25 157 PHE B O 1
ATOM 6678 N N . ARG B 1 158 ? -18.125 7.582 16.734 1 94.06 158 ARG B N 1
ATOM 6679 C CA . ARG B 1 158 ? -16.891 7.062 16.156 1 94.06 158 ARG B CA 1
ATOM 6680 C C . ARG B 1 158 ? -16.688 7.602 14.742 1 94.06 158 ARG B C 1
ATOM 6682 O O . ARG B 1 158 ? -15.594 8.047 14.398 1 94.06 158 ARG B O 1
ATOM 6689 N N . ASP B 1 159 ? -17.766 7.617 13.93 1 91.56 159 ASP B N 1
ATOM 6690 C CA . ASP B 1 159 ? -17.562 7.789 12.492 1 91.56 159 ASP B CA 1
ATOM 6691 C C . ASP B 1 159 ? -18.297 9.031 11.984 1 91.56 159 ASP B C 1
ATOM 6693 O O . ASP B 1 159 ? -17.984 9.555 10.914 1 91.56 159 ASP B O 1
ATOM 6697 N N . MET B 1 160 ? -19.312 9.586 12.727 1 93.81 160 MET B N 1
ATOM 6698 C CA . MET B 1 160 ? -20.266 10.469 12.062 1 93.81 160 MET B CA 1
ATOM 6699 C C . MET B 1 160 ? -20.109 11.906 12.547 1 93.81 160 MET B C 1
ATOM 6701 O O . MET B 1 160 ? -21 12.734 12.359 1 93.81 160 MET B O 1
ATOM 6705 N N . HIS B 1 161 ? -19.156 12.375 13.18 1 96.06 161 HIS B N 1
ATOM 6706 C CA . HIS B 1 161 ? -18.578 13.703 13.328 1 96.06 161 HIS B CA 1
ATOM 6707 C C . HIS B 1 161 ? -19.531 14.648 14.055 1 96.06 161 HIS B C 1
ATOM 6709 O O . HIS B 1 161 ? -19.516 15.859 13.828 1 96.06 161 HIS B O 1
ATOM 6715 N N . GLU B 1 162 ? -20.422 14.156 14.883 1 96.88 162 GLU B N 1
ATOM 6716 C CA . GLU B 1 162 ? -21.312 15.047 15.617 1 96.88 162 GLU B CA 1
ATOM 6717 C C . GLU B 1 162 ? -20.531 16 16.516 1 96.88 162 GLU B C 1
ATOM 6719 O O . GLU B 1 162 ? -20.719 17.219 16.453 1 96.88 162 GLU B O 1
ATOM 6724 N N . MET B 1 163 ? -19.688 15.414 17.25 1 98.31 163 MET B N 1
ATOM 6725 C CA . MET B 1 163 ? -18.922 16.219 18.203 1 98.31 163 MET B CA 1
ATOM 6726 C C . MET B 1 163 ? -17.875 17.062 17.484 1 98.31 163 MET B C 1
ATOM 6728 O O . MET B 1 163 ? -17.562 18.172 17.906 1 98.31 163 MET B O 1
ATOM 6732 N N . TYR B 1 164 ? -17.328 16.562 16.406 1 97.88 164 TYR B N 1
ATOM 6733 C CA . TYR B 1 164 ? -16.406 17.297 15.555 1 97.88 164 TYR B CA 1
ATOM 6734 C C . TYR B 1 164 ? -17.031 18.594 15.07 1 97.88 164 TYR B C 1
ATOM 6736 O O . TYR B 1 164 ? -16.406 19.656 15.141 1 97.88 164 TYR B O 1
ATOM 6744 N N . ASN B 1 165 ? -18.219 18.516 14.602 1 98.12 165 ASN B N 1
ATOM 6745 C CA . ASN B 1 165 ? -18.969 19.672 14.109 1 98.12 165 ASN B CA 1
ATOM 6746 C C . ASN B 1 165 ? -19.203 20.688 15.219 1 98.12 165 ASN B C 1
ATOM 6748 O O . ASN B 1 165 ? -19.047 21.891 15.008 1 98.12 165 ASN B O 1
ATOM 6752 N N . SER B 1 166 ? -19.578 20.172 16.344 1 98.62 166 SER B N 1
ATOM 6753 C CA . SER B 1 166 ? -19.766 21.047 17.5 1 98.62 166 SER B CA 1
ATOM 6754 C C . SER B 1 166 ? -18.484 21.812 17.844 1 98.62 166 SER B C 1
ATOM 6756 O O . SER B 1 166 ? -18.531 22.984 18.188 1 98.62 166 SER B O 1
ATOM 6758 N N . GLY B 1 167 ? -17.406 21.109 17.781 1 98.69 167 GLY B N 1
ATOM 6759 C CA . GLY B 1 167 ? -16.125 21.75 18.062 1 98.69 167 GLY B CA 1
ATOM 6760 C C . GLY B 1 167 ? -15.812 22.906 17.141 1 98.69 167 GLY B C 1
ATOM 6761 O O . GLY B 1 167 ? -15.414 23.984 17.594 1 98.69 167 GLY B O 1
ATOM 6762 N N . HIS B 1 168 ? -16.047 22.719 15.867 1 98.56 168 HIS B N 1
ATOM 6763 C CA . HIS B 1 168 ? -15.727 23.766 14.906 1 98.56 168 HIS B CA 1
ATOM 6764 C C . HIS B 1 168 ? -16.703 24.938 15.023 1 98.56 168 HIS B C 1
ATOM 6766 O O . HIS B 1 168 ? -16.328 26.094 14.828 1 98.56 168 HIS B O 1
ATOM 6772 N N . LEU B 1 169 ? -17.953 24.625 15.32 1 98.75 169 LEU B N 1
ATOM 6773 C CA . LEU B 1 169 ? -18.891 25.719 15.578 1 98.75 169 LEU B CA 1
ATOM 6774 C C . LEU B 1 169 ? -18.484 26.516 16.812 1 98.75 169 LEU B C 1
ATOM 6776 O O . LEU B 1 169 ? -18.578 27.734 16.828 1 98.75 169 LEU B O 1
ATOM 6780 N N . LEU B 1 170 ? -18.078 25.797 17.828 1 98.94 170 LEU B N 1
ATOM 6781 C CA . LEU B 1 170 ? -17.641 26.484 19.031 1 98.94 170 LEU B CA 1
ATOM 6782 C C . LEU B 1 170 ? -16.438 27.375 18.734 1 98.94 170 LEU B C 1
ATOM 6784 O O . LEU B 1 170 ? -16.359 28.5 19.234 1 98.94 170 LEU B O 1
ATOM 6788 N N . GLU B 1 171 ? -15.469 26.891 17.969 1 98.69 171 GLU B N 1
ATOM 6789 C CA . GLU B 1 171 ? -14.336 27.719 17.562 1 98.69 171 GLU B CA 1
ATOM 6790 C C . GLU B 1 171 ? -14.812 28.984 16.859 1 98.69 171 GLU B C 1
ATOM 6792 O O . GLU B 1 171 ? -14.297 30.078 17.125 1 98.69 171 GLU B O 1
ATOM 6797 N N . GLY B 1 172 ? -15.781 28.797 15.977 1 98.69 172 GLY B N 1
ATOM 6798 C CA . GLY B 1 172 ? -16.359 29.953 15.32 1 98.69 172 GLY B CA 1
ATOM 6799 C C . GLY B 1 172 ? -17 30.922 16.297 1 98.69 172 GLY B C 1
ATOM 6800 O O . GLY B 1 172 ? -16.844 32.156 16.156 1 98.69 172 GLY B O 1
ATOM 6801 N N . ALA B 1 173 ? -17.688 30.406 17.266 1 98.88 173 ALA B N 1
ATOM 6802 C CA . ALA B 1 173 ? -18.359 31.219 18.266 1 98.88 173 ALA B CA 1
ATOM 6803 C C . ALA B 1 173 ? -17.359 32.031 19.094 1 98.88 173 ALA B C 1
ATOM 6805 O O . ALA B 1 173 ? -17.594 33.188 19.406 1 98.88 173 ALA B O 1
ATOM 6806 N N . LEU B 1 174 ? -16.328 31.359 19.453 1 98.75 174 LEU B N 1
ATOM 6807 C CA . LEU B 1 174 ? -15.297 32.031 20.234 1 98.75 174 LEU B CA 1
ATOM 6808 C C . LEU B 1 174 ? -14.664 33.156 19.438 1 98.75 174 LEU B C 1
ATOM 6810 O O . LEU B 1 174 ? -14.469 34.25 19.953 1 98.75 174 LEU B O 1
ATOM 6814 N N . ALA B 1 175 ? -14.352 32.906 18.203 1 98.62 175 ALA B N 1
ATOM 6815 C CA . ALA B 1 175 ? -13.773 33.938 17.344 1 98.62 175 ALA B CA 1
ATOM 6816 C C . ALA B 1 175 ? -14.758 35.094 17.141 1 98.62 175 ALA B C 1
ATOM 6818 O O . ALA B 1 175 ? -14.367 36.25 17.172 1 98.62 175 ALA B O 1
ATOM 6819 N N . HIS B 1 176 ? -16 34.781 16.922 1 98.75 176 HIS B N 1
ATOM 6820 C CA . HIS B 1 176 ? -17.047 35.781 16.719 1 98.75 176 HIS B CA 1
ATOM 6821 C C . HIS B 1 176 ? -17.203 36.688 17.938 1 98.75 176 HIS B C 1
ATOM 6823 O O . HIS B 1 176 ? -17.328 37.906 17.812 1 98.75 176 HIS B O 1
ATOM 6829 N N . TYR B 1 177 ? -17.188 36.094 19.078 1 98.56 177 TYR B N 1
ATOM 6830 C CA . TYR B 1 177 ? -17.297 36.844 20.328 1 98.56 177 TYR B CA 1
ATOM 6831 C C . TYR B 1 177 ? -16.125 37.812 20.484 1 98.56 177 TYR B C 1
ATOM 6833 O O . TYR B 1 177 ? -16.312 38.969 20.859 1 98.56 177 TYR B O 1
ATOM 6841 N N . GLN B 1 178 ? -14.984 37.344 20.203 1 96.94 178 GLN B N 1
ATOM 6842 C CA . GLN B 1 178 ? -13.805 38.188 20.312 1 96.94 178 GLN B CA 1
ATOM 6843 C C . GLN B 1 178 ? -13.875 39.344 19.328 1 96.94 178 GLN B C 1
ATOM 6845 O O . GLN B 1 178 ? -13.438 40.469 19.641 1 96.94 178 GLN B O 1
ATOM 6850 N N . TYR B 1 179 ? -14.422 39.156 18.156 1 97 179 TYR B N 1
ATOM 6851 C CA . TYR B 1 179 ? -14.477 40.156 17.094 1 97 179 TYR B CA 1
ATOM 6852 C C . TYR B 1 179 ? -15.57 41.188 17.359 1 97 179 TYR B C 1
ATOM 6854 O O . TYR B 1 179 ? -15.344 42.375 17.234 1 97 179 TYR B O 1
ATOM 6862 N N . THR B 1 180 ? -16.781 40.719 17.859 1 97.25 180 THR B N 1
ATOM 6863 C CA . THR B 1 180 ? -17.969 41.562 17.875 1 97.25 180 THR B CA 1
ATOM 6864 C C . THR B 1 180 ? -18.344 41.938 19.312 1 97.25 180 THR B C 1
ATOM 6866 O O . THR B 1 180 ? -19.078 42.906 19.531 1 97.25 180 THR B O 1
ATOM 6869 N N . GLY B 1 181 ? -17.922 41.094 20.25 1 97.12 181 GLY B N 1
ATOM 6870 C CA . GLY B 1 181 ? -18.391 41.25 21.609 1 97.12 181 GLY B CA 1
ATOM 6871 C C . GLY B 1 181 ? -19.75 40.625 21.859 1 97.12 181 GLY B C 1
ATOM 6872 O O . GLY B 1 181 ? -20.188 40.5 23.016 1 97.12 181 GLY B O 1
ATOM 6873 N N . SER B 1 182 ? -20.391 40.188 20.797 1 98.25 182 SER B N 1
ATOM 6874 C CA . SER B 1 182 ? -21.719 39.594 20.938 1 98.25 182 SER B CA 1
ATOM 6875 C C . SER B 1 182 ? -21.656 38.219 21.578 1 98.25 182 SER B C 1
ATOM 6877 O O . SER B 1 182 ? -20.828 37.406 21.203 1 98.25 182 SER B O 1
ATOM 6879 N N . ARG B 1 183 ? -22.516 37.969 22.5 1 98.38 183 ARG B N 1
ATOM 6880 C CA . ARG B 1 183 ? -22.578 36.688 23.172 1 98.38 183 ARG B CA 1
ATOM 6881 C C . ARG B 1 183 ? -23.594 35.75 22.484 1 98.38 183 ARG B C 1
ATOM 6883 O O . ARG B 1 183 ? -23.719 34.594 22.859 1 98.38 183 ARG B O 1
ATOM 6890 N N . GLN B 1 184 ? -24.281 36.188 21.438 1 98.69 184 GLN B N 1
ATOM 6891 C CA . GLN B 1 184 ? -25.375 35.438 20.828 1 98.69 184 GLN B CA 1
ATOM 6892 C C . GLN B 1 184 ? -24.906 34.062 20.422 1 98.69 184 GLN B C 1
ATOM 6894 O O . GLN B 1 184 ? -25.469 33.031 20.844 1 98.69 184 GLN B O 1
ATOM 6899 N N . PHE B 1 185 ? -23.906 34.031 19.594 1 98.81 185 PHE B N 1
ATOM 6900 C CA . PHE B 1 185 ? -23.359 32.781 19.109 1 98.81 185 PHE B CA 1
ATOM 6901 C C . PHE B 1 185 ? -22.719 32 20.25 1 98.81 185 PHE B C 1
ATOM 6903 O O . PHE B 1 185 ? -22.891 30.781 20.344 1 98.81 185 PHE B O 1
ATOM 6910 N N . LEU B 1 186 ? -21.953 32.625 21.109 1 98.81 186 LEU B N 1
ATOM 6911 C CA . LEU B 1 186 ? -21.266 32 22.234 1 98.81 186 LEU B CA 1
ATOM 6912 C C . LEU B 1 186 ? -22.281 31.312 23.156 1 98.81 186 LEU B C 1
ATOM 6914 O O . LEU B 1 186 ? -22.062 30.172 23.578 1 98.81 186 LEU B O 1
ATOM 6918 N N . ASP B 1 187 ? -23.375 32 23.5 1 98.69 187 ASP B N 1
ATOM 6919 C CA . ASP B 1 187 ? -24.375 31.438 24.406 1 98.69 187 ASP B CA 1
ATOM 6920 C C . ASP B 1 187 ? -25.047 30.219 23.797 1 98.69 187 ASP B C 1
ATOM 6922 O O . ASP B 1 187 ? -25.344 29.25 24.5 1 98.69 187 ASP B O 1
ATOM 6926 N N . ALA B 1 188 ? -25.328 30.297 22.484 1 98.75 188 ALA B N 1
ATOM 6927 C CA . ALA B 1 188 ? -25.859 29.125 21.797 1 98.75 188 ALA B CA 1
ATOM 6928 C C . ALA B 1 188 ? -24.922 27.922 21.969 1 98.75 188 ALA B C 1
ATOM 6930 O O . ALA B 1 188 ? -25.375 26.812 22.219 1 98.75 188 ALA B O 1
ATOM 6931 N N . MET B 1 189 ? -23.641 28.188 21.844 1 98.88 189 MET B N 1
ATOM 6932 C CA . MET B 1 189 ? -22.703 27.078 21.891 1 98.88 189 MET B CA 1
ATOM 6933 C C . MET B 1 189 ? -22.469 26.625 23.328 1 98.88 189 MET B C 1
ATOM 6935 O O . MET B 1 189 ? -22.25 25.438 23.578 1 98.88 189 MET B O 1
ATOM 6939 N N . ILE B 1 190 ? -22.484 27.531 24.312 1 98.81 190 ILE B N 1
ATOM 6940 C CA . ILE B 1 190 ? -22.422 27.125 25.703 1 98.81 190 ILE B CA 1
ATOM 6941 C C . ILE B 1 190 ? -23.578 26.172 26.016 1 98.81 190 ILE B C 1
ATOM 6943 O O . ILE B 1 190 ? -23.391 25.156 26.688 1 98.81 190 ILE B O 1
ATOM 6947 N N . LYS B 1 191 ? -24.766 26.516 25.5 1 98.69 191 LYS B N 1
ATOM 6948 C CA . LYS B 1 191 ? -25.922 25.641 25.672 1 98.69 191 LYS B CA 1
ATOM 6949 C C . LYS B 1 191 ? -25.688 24.297 25 1 98.69 191 LYS B C 1
ATOM 6951 O O . LYS B 1 191 ? -26.109 23.25 25.516 1 98.69 191 LYS B O 1
ATOM 6956 N N . ASN B 1 192 ? -25.109 24.312 23.859 1 98.81 192 ASN B N 1
ATOM 6957 C CA . ASN B 1 192 ? -24.766 23.062 23.188 1 98.81 192 ASN B CA 1
ATOM 6958 C C . ASN B 1 192 ? -23.781 22.234 24.016 1 98.81 192 ASN B C 1
ATOM 6960 O O . ASN B 1 192 ? -23.953 21.016 24.156 1 98.81 192 ASN B O 1
ATOM 6964 N N . ILE B 1 193 ? -22.703 22.844 24.562 1 98.81 193 ILE B N 1
ATOM 6965 C CA . ILE B 1 193 ? -21.703 22.156 25.391 1 98.81 193 ILE B CA 1
ATOM 6966 C C . ILE B 1 193 ? -22.375 21.594 26.641 1 98.81 193 ILE B C 1
ATOM 6968 O O . ILE B 1 193 ? -22.062 20.469 27.062 1 98.81 193 ILE B O 1
ATOM 6972 N N . ASP B 1 194 ? -23.281 22.375 27.188 1 98.38 194 ASP B N 1
ATOM 6973 C CA . ASP B 1 194 ? -24.031 21.875 28.344 1 98.38 194 ASP B CA 1
ATOM 6974 C C . ASP B 1 194 ? -24.797 20.594 27.984 1 98.38 194 ASP B C 1
ATOM 6976 O O . ASP B 1 194 ? -24.922 19.688 28.797 1 98.38 194 ASP B O 1
ATOM 6980 N N . SER B 1 195 ? -25.359 20.609 26.812 1 98.25 195 SER B N 1
ATOM 6981 C CA . SER B 1 195 ? -26.062 19.422 26.359 1 98.25 195 SER B CA 1
ATOM 6982 C C . SER B 1 195 ? -25.125 18.219 26.281 1 98.25 195 SER B C 1
ATOM 6984 O O . SER B 1 195 ? -25.5 17.109 26.656 1 98.25 195 SER B O 1
ATOM 6986 N N . TRP B 1 196 ? -23.906 18.391 25.766 1 98.56 196 TRP B N 1
ATOM 6987 C CA . TRP B 1 196 ? -22.922 17.312 25.719 1 98.56 196 TRP B CA 1
ATOM 6988 C C . TRP B 1 196 ? -22.562 16.844 27.109 1 98.56 196 TRP B C 1
ATOM 6990 O O . TRP B 1 196 ? -22.516 15.641 27.375 1 98.56 196 TRP B O 1
ATOM 7000 N N . ILE B 1 197 ? -22.312 17.766 28.047 1 98.25 197 ILE B N 1
ATOM 7001 C CA . ILE B 1 197 ? -21.891 17.453 29.406 1 98.25 197 ILE B CA 1
ATOM 7002 C C . ILE B 1 197 ? -23 16.656 30.109 1 98.25 197 ILE B C 1
ATOM 7004 O O . ILE B 1 197 ? -22.703 15.766 30.906 1 98.25 197 ILE B O 1
ATOM 7008 N N . ARG B 1 198 ? -24.203 16.969 29.766 1 97.94 198 ARG B N 1
ATOM 7009 C CA . ARG B 1 198 ? -25.344 16.25 30.344 1 97.94 198 ARG B CA 1
ATOM 7010 C C . ARG B 1 198 ? -25.375 14.805 29.859 1 97.94 198 ARG B C 1
ATOM 7012 O O . ARG B 1 198 ? -25.641 13.891 30.641 1 97.94 198 ARG B O 1
ATOM 7019 N N . GLU B 1 199 ? -25.078 14.578 28.594 1 97.94 199 GLU B N 1
ATOM 7020 C CA . GLU B 1 199 ? -25.297 13.281 27.969 1 97.94 199 GLU B CA 1
ATOM 7021 C C . GLU B 1 199 ? -24.047 12.414 28.031 1 97.94 199 GLU B C 1
ATOM 7023 O O . GLU B 1 199 ? -24.125 11.188 27.984 1 97.94 199 GLU B O 1
ATOM 7028 N N . VAL B 1 200 ? -22.844 12.984 28.078 1 98.44 200 VAL B N 1
ATOM 7029 C CA . VAL B 1 200 ? -21.578 12.289 27.953 1 98.44 200 VAL B CA 1
ATOM 7030 C C . VAL B 1 200 ? -20.703 12.586 29.172 1 98.44 200 VAL B C 1
ATOM 7032 O O . VAL B 1 200 ? -20.594 13.742 29.594 1 98.44 200 VAL B O 1
ATOM 7035 N N . GLY B 1 201 ? -20.141 11.586 29.781 1 97.62 201 GLY B N 1
ATOM 7036 C CA . GLY B 1 201 ? -19.312 11.781 30.953 1 97.62 201 GLY B CA 1
ATOM 7037 C C . GLY B 1 201 ? -19.016 10.492 31.703 1 97.62 201 GLY B C 1
ATOM 7038 O O . GLY B 1 201 ? -19.281 9.406 31.188 1 97.62 201 GLY B O 1
ATOM 7039 N N . PRO B 1 202 ? -18.344 10.617 32.812 1 95.62 202 PRO B N 1
ATOM 7040 C CA . PRO B 1 202 ? -17.891 9.438 33.562 1 95.62 202 PRO B CA 1
ATOM 7041 C C . PRO B 1 202 ? -18.984 8.859 34.438 1 95.62 202 PRO B C 1
ATOM 7043 O O . PRO B 1 202 ? -18.844 7.758 34.969 1 95.62 202 PRO B O 1
ATOM 7046 N N . ASN B 1 203 ? -20.109 9.469 34.531 1 95.38 203 ASN B N 1
ATOM 7047 C CA . ASN B 1 203 ? -21.109 9.094 35.531 1 95.38 203 ASN B CA 1
ATOM 7048 C C . ASN B 1 203 ? -22.078 8.039 34.969 1 95.38 203 ASN B C 1
ATOM 7050 O O . ASN B 1 203 ? -22.203 7.879 33.75 1 95.38 203 ASN B O 1
ATOM 7054 N N . LYS B 1 204 ? -22.75 7.316 35.906 1 93.44 204 LYS B N 1
ATOM 7055 C CA . LYS B 1 204 ? -23.781 6.348 35.562 1 93.44 204 LYS B CA 1
ATOM 7056 C C . LYS B 1 204 ? -24.891 7.008 34.75 1 93.44 204 LYS B C 1
ATOM 7058 O O . LYS B 1 204 ? -25.359 8.102 35.094 1 93.44 204 LYS B O 1
ATOM 7063 N N . GLY B 1 205 ? -25.25 6.422 33.75 1 93.75 205 GLY B N 1
ATOM 7064 C CA . GLY B 1 205 ? -26.328 6.945 32.906 1 93.75 205 GLY B CA 1
ATOM 7065 C C . GLY B 1 205 ? -25.812 7.762 31.75 1 93.75 205 GLY B C 1
ATOM 7066 O O . GLY B 1 205 ? -26.547 7.996 30.781 1 93.75 205 GLY B O 1
ATOM 7067 N N . GLN B 1 206 ? -24.656 8.211 31.844 1 97 206 GLN B N 1
ATOM 7068 C CA . GLN B 1 206 ? -24.047 8.945 30.734 1 97 206 GLN B CA 1
ATOM 7069 C C . GLN B 1 206 ? -23.391 7.996 29.75 1 97 206 GLN B C 1
ATOM 7071 O O . GLN B 1 206 ? -23.016 6.875 30.109 1 97 206 GLN B O 1
ATOM 7076 N N . MET B 1 207 ? -23.312 8.477 28.516 1 98 207 MET B N 1
ATOM 7077 C CA . MET B 1 207 ? -22.5 7.77 27.531 1 98 207 MET B CA 1
ATOM 7078 C C . MET B 1 207 ? -21.016 8.047 27.766 1 98 207 MET B C 1
ATOM 7080 O O . MET B 1 207 ? -20.625 9.188 28 1 98 207 MET B O 1
ATOM 7084 N N . HIS B 1 208 ? -20.219 7.07 27.719 1 98.12 208 HIS B N 1
ATOM 7085 C CA . HIS B 1 208 ? -18.781 7.246 27.891 1 98.12 208 HIS B CA 1
ATOM 7086 C C . HIS B 1 208 ? -18.094 7.531 26.562 1 98.12 208 HIS B C 1
ATOM 7088 O O . HIS B 1 208 ? -17.094 6.887 26.234 1 98.12 208 HIS B O 1
ATOM 7094 N N . ALA B 1 209 ? -18.672 8.453 25.797 1 98.19 209 ALA B N 1
ATOM 7095 C CA . ALA B 1 209 ? -18.25 8.75 24.422 1 98.19 209 ALA B CA 1
ATOM 7096 C C . ALA B 1 209 ? -17.188 9.844 24.406 1 98.19 209 ALA B C 1
ATOM 7098 O O . ALA B 1 209 ? -16.938 10.492 25.438 1 98.19 209 ALA B O 1
ATOM 7099 N N . TYR B 1 210 ? -16.547 9.992 23.406 1 98.38 210 TYR B N 1
ATOM 7100 C CA . TYR B 1 210 ? -15.602 11.031 23.031 1 98.38 210 TYR B CA 1
ATOM 7101 C C . TYR B 1 210 ? -15.594 11.227 21.516 1 98.38 210 TYR B C 1
ATOM 7103 O O . TYR B 1 210 ? -16.141 10.406 20.766 1 98.38 210 TYR B O 1
ATOM 7111 N N . PRO B 1 211 ? -15 12.336 21 1 98.06 211 PRO B N 1
ATOM 7112 C CA . PRO B 1 211 ? -15.062 12.602 19.562 1 98.06 211 PRO B CA 1
ATOM 7113 C C . PRO B 1 211 ? -14.297 11.57 18.75 1 98.06 211 PRO B C 1
ATOM 7115 O O . PRO B 1 211 ? -13.141 11.266 19.062 1 98.06 211 PRO B O 1
ATOM 7118 N N . GLY B 1 212 ? -14.969 11.008 17.641 1 96.75 212 GLY B N 1
ATOM 7119 C CA . GLY B 1 212 ? -14.242 10.18 16.688 1 96.75 212 GLY B CA 1
ATOM 7120 C C . GLY B 1 212 ? -13.172 10.938 15.938 1 96.75 212 GLY B C 1
ATOM 7121 O O . GLY B 1 212 ? -12.109 10.391 15.633 1 96.75 212 GLY B O 1
ATOM 7122 N N . HIS B 1 213 ? -13.484 12.148 15.555 1 97.25 213 HIS B N 1
ATOM 7123 C CA . HIS B 1 213 ? -12.555 13.125 15.016 1 97.25 213 HIS B CA 1
ATOM 7124 C C . HIS B 1 213 ? -12.336 14.281 15.992 1 97.25 213 HIS B C 1
ATOM 7126 O O . HIS B 1 213 ? -13.195 15.148 16.141 1 97.25 213 HIS B O 1
ATOM 7132 N N . PRO B 1 214 ? -11.164 14.352 16.562 1 98.31 214 PRO B N 1
ATOM 7133 C CA . PRO B 1 214 ? -10.898 15.383 17.562 1 98.31 214 PRO B CA 1
ATOM 7134 C C . PRO B 1 214 ? -11.094 16.797 17.016 1 98.31 214 PRO B C 1
ATOM 7136 O O . PRO B 1 214 ? -10.797 17.062 15.852 1 98.31 214 PRO B O 1
ATOM 7139 N N . GLU B 1 215 ? -11.578 17.672 17.703 1 98.44 215 GLU B N 1
ATOM 7140 C CA . GLU B 1 215 ? -11.766 19.109 17.562 1 98.44 215 GLU B CA 1
ATOM 7141 C C . GLU B 1 215 ? -12.445 19.703 18.797 1 98.44 215 GLU B C 1
ATOM 7143 O O . GLU B 1 215 ? -12.047 20.766 19.281 1 98.44 215 GLU B O 1
ATOM 7148 N N . LEU B 1 216 ? -13.43 18.969 19.297 1 98.75 216 LEU B N 1
ATOM 7149 C CA . LEU B 1 216 ? -14.172 19.469 20.438 1 98.75 216 LEU B CA 1
ATOM 7150 C C . LEU B 1 216 ? -13.266 19.609 21.656 1 98.75 216 LEU B C 1
ATOM 7152 O O . LEU B 1 216 ? -13.438 20.516 22.469 1 98.75 216 LEU B O 1
ATOM 7156 N N . GLU B 1 217 ? -12.305 18.672 21.844 1 98.31 217 GLU B N 1
ATOM 7157 C CA . GLU B 1 217 ? -11.352 18.75 22.953 1 98.31 217 GLU B CA 1
ATOM 7158 C C . GLU B 1 217 ? -10.633 20.094 22.969 1 98.31 217 GLU B C 1
ATOM 7160 O O . GLU B 1 217 ? -10.555 20.75 24.016 1 98.31 217 GLU B O 1
ATOM 7165 N N . LEU B 1 218 ? -10.188 20.562 21.766 1 97.56 218 LEU B N 1
ATOM 7166 C CA . LEU B 1 218 ? -9.492 21.844 21.625 1 97.56 218 LEU B CA 1
ATOM 7167 C C . LEU B 1 218 ? -10.422 23.016 21.938 1 97.56 218 LEU B C 1
ATOM 7169 O O . LEU B 1 218 ? -10.078 23.906 22.719 1 97.56 218 LEU B O 1
ATOM 7173 N N . ALA B 1 219 ? -11.57 22.906 21.406 1 98.62 219 ALA B N 1
ATOM 7174 C CA . ALA B 1 219 ? -12.508 24.016 21.469 1 98.62 219 ALA B CA 1
ATOM 7175 C C . ALA B 1 219 ? -13 24.234 22.906 1 98.62 219 ALA B C 1
ATOM 7177 O O . ALA B 1 219 ? -13.117 25.375 23.359 1 98.62 219 ALA B O 1
ATOM 7178 N N . VAL B 1 220 ? -13.273 23.156 23.594 1 98.75 220 VAL B N 1
ATOM 7179 C CA . VAL B 1 220 ? -13.828 23.266 24.938 1 98.75 220 VAL B CA 1
ATOM 7180 C C . VAL B 1 220 ? -12.766 23.797 25.906 1 98.75 220 VAL B C 1
ATOM 7182 O O . VAL B 1 220 ? -13.07 24.547 26.828 1 98.75 220 VAL B O 1
ATOM 7185 N N . LEU B 1 221 ? -11.547 23.438 25.672 1 98.25 221 LEU B N 1
ATOM 7186 C CA . LEU B 1 221 ? -10.477 23.984 26.5 1 98.25 221 LEU B CA 1
ATOM 7187 C C . LEU B 1 221 ? -10.328 25.484 26.281 1 98.25 221 LEU B C 1
ATOM 7189 O O . LEU B 1 221 ? -10.039 26.219 27.219 1 98.25 221 LEU B O 1
ATOM 7193 N N . ARG B 1 222 ? -10.516 25.922 25.078 1 98.25 222 ARG B N 1
ATOM 7194 C CA . ARG B 1 222 ? -10.523 27.359 24.828 1 98.25 222 ARG B CA 1
ATOM 7195 C C . ARG B 1 222 ? -11.727 28.031 25.484 1 98.25 222 ARG B C 1
ATOM 7197 O O . ARG B 1 222 ? -11.609 29.141 26.016 1 98.25 222 ARG B O 1
ATOM 7204 N N . LEU B 1 223 ? -12.828 27.344 25.422 1 98.69 223 LEU B N 1
ATOM 7205 C CA . LEU B 1 223 ? -14 27.859 26.125 1 98.69 223 LEU B CA 1
ATOM 7206 C C . LEU B 1 223 ? -13.719 28 27.625 1 98.69 223 LEU B C 1
ATOM 7208 O O . LEU B 1 223 ? -14.102 29 28.234 1 98.69 223 LEU B O 1
ATOM 7212 N N . ALA B 1 224 ? -13.133 26.984 28.172 1 98.06 224 ALA B N 1
ATOM 7213 C CA . ALA B 1 224 ? -12.789 27 29.578 1 98.06 224 ALA B CA 1
ATOM 7214 C C . ALA B 1 224 ? -11.898 28.188 29.922 1 98.06 224 ALA B C 1
ATOM 7216 O O . ALA B 1 224 ? -12.055 28.812 30.969 1 98.06 224 ALA B O 1
ATOM 7217 N N . SER B 1 225 ? -10.969 28.453 29.062 1 96.19 225 SER B N 1
ATOM 7218 C CA . SER B 1 225 ? -10.07 29.578 29.266 1 96.19 225 SER B CA 1
ATOM 7219 C C . SER B 1 225 ? -10.836 30.906 29.281 1 96.19 225 SER B C 1
ATOM 7221 O O . SER B 1 225 ? -10.453 31.844 29.984 1 96.19 225 SER B O 1
ATOM 7223 N N . LEU B 1 226 ? -11.859 30.969 28.484 1 96.5 226 LEU B N 1
ATOM 7224 C CA . LEU B 1 226 ? -12.656 32.188 28.406 1 96.5 226 LEU B CA 1
ATOM 7225 C C . LEU B 1 226 ? -13.609 32.312 29.578 1 96.5 226 LEU B C 1
ATOM 7227 O O . LEU B 1 226 ? -13.672 33.344 30.234 1 96.5 226 LEU B O 1
ATOM 7231 N N . THR B 1 227 ? -14.336 31.203 29.906 1 96.75 227 THR B N 1
ATOM 7232 C CA . THR B 1 227 ? -15.43 31.25 30.859 1 96.75 227 THR B CA 1
ATOM 7233 C C . THR B 1 227 ? -14.898 31.062 32.281 1 96.75 227 THR B C 1
ATOM 7235 O O . THR B 1 227 ? -15.57 31.438 33.25 1 96.75 227 THR B O 1
ATOM 7238 N N . LYS B 1 228 ? -13.836 30.406 32.438 1 96.06 228 LYS B N 1
ATOM 7239 C CA . LYS B 1 228 ? -13.258 30.016 33.719 1 96.06 228 LYS B CA 1
ATOM 7240 C C . LYS B 1 228 ? -14.211 29.125 34.5 1 96.06 228 LYS B C 1
ATOM 7242 O O . LYS B 1 228 ? -14.141 29.078 35.75 1 96.06 228 LYS B O 1
ATOM 7247 N N . ASP B 1 229 ? -15.133 28.641 33.812 1 96.62 229 ASP B N 1
ATOM 7248 C CA . ASP B 1 229 ? -16.047 27.672 34.406 1 96.62 229 ASP B CA 1
ATOM 7249 C C . ASP B 1 229 ? -15.383 26.297 34.5 1 96.62 229 ASP B C 1
ATOM 7251 O O . ASP B 1 229 ? -15.047 25.688 33.469 1 96.62 229 ASP B O 1
ATOM 7255 N N . PRO B 1 230 ? -15.289 25.719 35.656 1 96.94 230 PRO B N 1
ATOM 7256 C CA . PRO B 1 230 ? -14.578 24.453 35.812 1 96.94 230 PRO B CA 1
ATOM 7257 C C . PRO B 1 230 ? -15.219 23.312 35.031 1 96.94 230 PRO B C 1
ATOM 7259 O O . PRO B 1 230 ? -14.516 22.375 34.625 1 96.94 230 PRO B O 1
ATOM 7262 N N . LYS B 1 231 ? -16.5 23.375 34.844 1 97.56 231 LYS B N 1
ATOM 7263 C CA . LYS B 1 231 ? -17.156 22.281 34.156 1 97.56 231 LYS B CA 1
ATOM 7264 C C . LYS B 1 231 ? -16.641 22.141 32.719 1 97.56 231 LYS B C 1
ATOM 7266 O O . LYS B 1 231 ? -16.594 21.031 32.188 1 97.56 231 LYS B O 1
ATOM 7271 N N . HIS B 1 232 ? -16.344 23.234 32.094 1 98.19 232 HIS B N 1
ATOM 7272 C CA . HIS B 1 232 ? -15.781 23.172 30.734 1 98.19 232 HIS B CA 1
ATOM 7273 C C . HIS B 1 232 ? -14.406 22.531 30.734 1 98.19 232 HIS B C 1
ATOM 7275 O O . HIS B 1 232 ? -14.094 21.719 29.875 1 98.19 232 HIS B O 1
ATOM 7281 N N . GLN B 1 233 ? -13.531 22.891 31.672 1 97.19 233 GLN B N 1
ATOM 7282 C CA . GLN B 1 233 ? -12.211 22.281 31.812 1 97.19 233 GLN B CA 1
ATOM 7283 C C . GLN B 1 233 ? -12.32 20.797 32.125 1 97.19 233 GLN B C 1
ATOM 7285 O O . GLN B 1 233 ? -11.562 19.984 31.562 1 97.19 233 GLN B O 1
ATOM 7290 N N . GLU B 1 234 ? -13.227 20.484 33 1 98.06 234 GLU B N 1
ATOM 7291 C CA . GLU B 1 234 ? -13.438 19.094 33.375 1 98.06 234 GLU B CA 1
ATOM 7292 C C . GLU B 1 234 ? -13.906 18.266 32.188 1 98.06 234 GLU B C 1
ATOM 7294 O O . GLU B 1 234 ? -13.492 17.109 32.031 1 98.06 234 GLU B O 1
ATOM 7299 N N . PHE B 1 235 ? -14.742 18.844 31.406 1 98.5 235 PHE B N 1
ATOM 7300 C CA . PHE B 1 235 ? -15.234 18.125 30.234 1 98.5 235 PHE B CA 1
ATOM 7301 C C . PHE B 1 235 ? -14.109 17.891 29.234 1 98.5 235 PHE B C 1
ATOM 7303 O O . PHE B 1 235 ? -13.992 16.797 28.672 1 98.5 235 PHE B O 1
ATOM 7310 N N . GLY B 1 236 ? -13.289 18.922 28.984 1 98.19 236 GLY B N 1
ATOM 7311 C CA . GLY B 1 236 ? -12.117 18.734 28.141 1 98.19 236 GLY B CA 1
ATOM 7312 C C . GLY B 1 236 ? -11.195 17.625 28.641 1 98.19 236 GLY B C 1
ATOM 7313 O O . GLY B 1 236 ? -10.727 16.797 27.859 1 98.19 236 GLY B O 1
ATOM 7314 N N . HIS B 1 237 ? -10.953 17.656 29.953 1 98.44 237 HIS B N 1
ATOM 7315 C CA . HIS B 1 237 ? -10.133 16.609 30.578 1 98.44 237 HIS B CA 1
ATOM 7316 C C . HIS B 1 237 ? -10.75 15.234 30.375 1 98.44 237 HIS B C 1
ATOM 7318 O O . HIS B 1 237 ? -10.047 14.273 30.078 1 98.44 237 HIS B O 1
ATOM 7324 N N . TYR B 1 238 ? -12.047 15.172 30.547 1 98.38 238 TYR B N 1
ATOM 7325 C CA . TYR B 1 238 ? -12.75 13.906 30.391 1 98.38 238 TYR B CA 1
ATOM 7326 C C . TYR B 1 238 ? -12.578 13.367 28.969 1 98.38 238 TYR B C 1
ATOM 7328 O O . TYR B 1 238 ? -12.266 12.188 28.781 1 98.38 238 TYR B O 1
ATOM 7336 N N . LEU B 1 239 ? -12.82 14.188 27.969 1 98.69 239 LEU B N 1
ATOM 7337 C CA . LEU B 1 239 ? -12.773 13.75 26.578 1 98.69 239 LEU B CA 1
ATOM 7338 C C . LEU B 1 239 ? -11.406 13.156 26.234 1 98.69 239 LEU B C 1
ATOM 7340 O O . LEU B 1 239 ? -11.32 12.172 25.5 1 98.69 239 LEU B O 1
ATOM 7344 N N . LEU B 1 240 ? -10.336 13.711 26.766 1 98.62 240 LEU B N 1
ATOM 7345 C CA . LEU B 1 240 ? -8.984 13.227 26.516 1 98.62 240 LEU B CA 1
ATOM 7346 C C . LEU B 1 240 ? -8.703 11.969 27.328 1 98.62 240 LEU B C 1
ATOM 7348 O O . LEU B 1 240 ? -8.117 11.008 26.812 1 98.62 240 LEU B O 1
ATOM 7352 N N . SER B 1 241 ? -9.164 11.961 28.562 1 98.19 241 SER B N 1
ATOM 7353 C CA . SER B 1 241 ? -8.844 10.875 29.484 1 98.19 241 SER B CA 1
ATOM 7354 C C . SER B 1 241 ? -9.625 9.617 29.156 1 98.19 241 SER B C 1
ATOM 7356 O O . SER B 1 241 ? -9.141 8.5 29.359 1 98.19 241 SER B O 1
ATOM 7358 N N . GLU B 1 242 ? -10.82 9.789 28.656 1 98.25 242 GLU B N 1
ATOM 7359 C CA . GLU B 1 242 ? -11.719 8.664 28.422 1 98.25 242 GLU B CA 1
ATOM 7360 C C . GLU B 1 242 ? -11.336 7.902 27.156 1 98.25 242 GLU B C 1
ATOM 7362 O O . GLU B 1 242 ? -11.617 6.711 27.031 1 98.25 242 GLU B O 1
ATOM 7367 N N . ARG B 1 243 ? -10.75 8.578 26.203 1 98.25 243 ARG B N 1
ATOM 7368 C CA . ARG B 1 243 ? -10.414 7.98 24.922 1 98.25 243 ARG B CA 1
ATOM 7369 C C . ARG B 1 243 ? -9.547 6.738 25.094 1 98.25 243 ARG B C 1
ATOM 7371 O O . ARG B 1 243 ? -8.5 6.797 25.75 1 98.25 243 ARG B O 1
ATOM 7378 N N . GLY B 1 244 ? -9.984 5.621 24.531 1 97.56 244 GLY B N 1
ATOM 7379 C CA . GLY B 1 244 ? -9.203 4.395 24.5 1 97.56 244 GLY B CA 1
ATOM 7380 C C . GLY B 1 244 ? -9.336 3.564 25.766 1 97.56 244 GLY B C 1
ATOM 7381 O O . GLY B 1 244 ? -8.797 2.461 25.844 1 97.56 244 GLY B O 1
ATOM 7382 N N . GLN B 1 245 ? -10.094 4.066 26.75 1 97.62 245 GLN B N 1
ATOM 7383 C CA . GLN B 1 245 ? -10.281 3.33 28 1 97.62 245 GLN B CA 1
ATOM 7384 C C . GLN B 1 245 ? -11.219 2.143 27.797 1 97.62 245 GLN B C 1
ATOM 7386 O O . GLN B 1 245 ? -12.219 2.248 27.078 1 97.62 245 GLN B O 1
ATOM 7391 N N . LYS B 1 246 ? -10.812 1.011 28.406 1 96.88 246 LYS B N 1
ATOM 7392 C CA . LYS B 1 246 ? -11.734 -0.112 28.531 1 96.88 246 LYS B CA 1
ATOM 7393 C C . LYS B 1 246 ? -12.539 -0.013 29.828 1 96.88 246 LYS B C 1
ATOM 7395 O O . LYS B 1 246 ? -12.008 0.405 30.859 1 96.88 246 LYS B O 1
ATOM 7400 N N . ARG B 1 247 ? -13.836 -0.353 29.734 1 95.81 247 ARG B N 1
ATOM 7401 C CA . ARG B 1 247 ? -14.703 -0.25 30.906 1 95.81 247 ARG B CA 1
ATOM 7402 C C . ARG B 1 247 ? -15.477 -1.546 31.141 1 95.81 247 ARG B C 1
ATOM 7404 O O . ARG B 1 247 ? -15.914 -2.188 30.172 1 95.81 247 ARG B O 1
ATOM 7411 N N . ALA B 1 248 ? -15.609 -1.856 32.375 1 94.69 248 ALA B N 1
ATOM 7412 C CA . ALA B 1 248 ? -16.328 -3.068 32.719 1 94.69 248 ALA B CA 1
ATOM 7413 C C . ALA B 1 248 ? -17.781 -3.008 32.25 1 94.69 248 ALA B C 1
ATOM 7415 O O . ALA B 1 248 ? -18.328 -4.016 31.797 1 94.69 248 ALA B O 1
ATOM 7416 N N . ASP B 1 249 ? -18.375 -1.847 32.312 1 93.94 249 ASP B N 1
ATOM 7417 C CA . ASP B 1 249 ? -19.781 -1.711 31.922 1 93.94 249 ASP B CA 1
ATOM 7418 C C . ASP B 1 249 ? -19.938 -1.653 30.406 1 93.94 249 ASP B C 1
ATOM 7420 O O . ASP B 1 249 ? -21.062 -1.526 29.906 1 93.94 249 ASP B O 1
ATOM 7424 N N . LEU B 1 250 ? -18.906 -1.691 29.75 1 95.88 250 LEU B N 1
ATOM 7425 C CA . LEU B 1 250 ? -18.891 -1.811 28.297 1 95.88 250 LEU B CA 1
ATOM 7426 C C . LEU B 1 250 ? -18.312 -3.156 27.875 1 95.88 250 LEU B C 1
ATOM 7428 O O . LEU B 1 250 ? -17.625 -3.244 26.859 1 95.88 250 LEU B O 1
ATOM 7432 N N . ASP B 1 251 ? -18.406 -4.172 28.656 1 96 251 ASP B N 1
ATOM 7433 C CA . ASP B 1 251 ? -17.922 -5.523 28.391 1 96 251 ASP B CA 1
ATOM 7434 C C . ASP B 1 251 ? -16.391 -5.547 28.266 1 96 251 ASP B C 1
ATOM 7436 O O . ASP B 1 251 ? -15.852 -6.262 27.422 1 96 251 ASP B O 1
ATOM 7440 N N . ASN B 1 252 ? -15.781 -4.617 29 1 96.62 252 ASN B N 1
ATOM 7441 C CA . ASN B 1 252 ? -14.328 -4.484 29.031 1 96.62 252 ASN B CA 1
ATOM 7442 C C . ASN B 1 252 ? -13.781 -4.133 27.641 1 96.62 252 ASN B C 1
ATOM 7444 O O . ASN B 1 252 ? -12.727 -4.637 27.25 1 96.62 252 ASN B O 1
ATOM 7448 N N . LYS B 1 253 ? -14.508 -3.404 26.922 1 96.25 253 LYS B N 1
ATOM 7449 C CA . LYS B 1 253 ? -14.125 -2.912 25.609 1 96.25 253 LYS B CA 1
ATOM 7450 C C . LYS B 1 253 ? -14.039 -1.389 25.594 1 96.25 253 LYS B C 1
ATOM 7452 O O . LYS B 1 253 ? -14.508 -0.726 26.516 1 96.25 253 LYS B O 1
ATOM 7457 N N . GLN B 1 254 ? -13.359 -0.858 24.516 1 97 254 GLN B N 1
ATOM 7458 C CA . GLN B 1 254 ? -13.391 0.581 24.281 1 97 254 GLN B CA 1
ATOM 7459 C C . GLN B 1 254 ? -14.766 1.025 23.781 1 97 254 GLN B C 1
ATOM 7461 O O . GLN B 1 254 ? -15.484 0.257 23.141 1 97 254 GLN B O 1
ATOM 7466 N N . TYR B 1 255 ? -15.102 2.215 24.047 1 97.38 255 TYR B N 1
ATOM 7467 C CA . TYR B 1 255 ? -16.422 2.736 23.75 1 97.38 255 TYR B CA 1
ATOM 7468 C C . TYR B 1 255 ? -16.766 2.549 22.281 1 97.38 255 TYR B C 1
ATOM 7470 O O . TYR B 1 255 ? -17.875 2.127 21.938 1 97.38 255 TYR B O 1
ATOM 7478 N N . PHE B 1 256 ? -15.852 2.824 21.328 1 95.5 256 PHE B N 1
ATOM 7479 C CA . PHE B 1 256 ? -16.125 2.795 19.891 1 95.5 256 PHE B CA 1
ATOM 7480 C C . PHE B 1 256 ? -16.422 1.377 19.438 1 95.5 256 PHE B C 1
ATOM 7482 O O . PHE B 1 256 ? -17.219 1.178 18.516 1 95.5 256 PHE B O 1
ATOM 7489 N N . VAL B 1 257 ? -15.734 0.4 20.031 1 94.12 257 VAL B N 1
ATOM 7490 C CA . VAL B 1 257 ? -15.992 -0.994 19.688 1 94.12 257 VAL B CA 1
ATOM 7491 C C . VAL B 1 257 ? -17.406 -1.388 20.141 1 94.12 257 VAL B C 1
ATOM 7493 O O . VAL B 1 257 ? -18.172 -1.941 19.359 1 94.12 257 VAL B O 1
ATOM 7496 N N . LYS B 1 258 ? -17.719 -1.086 21.406 1 95.06 258 LYS B N 1
ATOM 7497 C CA . LYS B 1 258 ? -19.031 -1.416 21.953 1 95.06 258 LYS B CA 1
ATOM 7498 C C . LYS B 1 258 ? -20.141 -0.691 21.203 1 95.06 258 LYS B C 1
ATOM 7500 O O . LYS B 1 258 ? -21.188 -1.272 20.922 1 95.06 258 LYS B O 1
ATOM 7505 N N . GLU B 1 259 ? -19.859 0.57 20.891 1 94.88 259 GLU B N 1
ATOM 7506 C CA . GLU B 1 259 ? -20.844 1.368 20.156 1 94.88 259 GLU B CA 1
ATOM 7507 C C . GLU B 1 259 ? -21.172 0.729 18.812 1 94.88 259 GLU B C 1
ATOM 7509 O O . GLU B 1 259 ? -22.344 0.689 18.406 1 94.88 259 GLU B O 1
ATOM 7514 N N . ALA B 1 260 ? -20.188 0.302 18.078 1 90.81 260 ALA B N 1
ATOM 7515 C CA . ALA B 1 260 ? -20.391 -0.351 16.781 1 90.81 260 ALA B CA 1
ATOM 7516 C C . ALA B 1 260 ? -21.188 -1.637 16.938 1 90.81 260 ALA B C 1
ATOM 7518 O O . ALA B 1 260 ? -22.047 -1.942 16.109 1 90.81 260 ALA B O 1
ATOM 7519 N N . GLU B 1 261 ? -20.875 -2.438 17.969 1 90.06 261 GLU B N 1
ATOM 7520 C CA . GLU B 1 261 ? -21.594 -3.668 18.25 1 90.06 261 GLU B CA 1
ATOM 7521 C C . GLU B 1 261 ? -23.062 -3.381 18.562 1 90.06 261 GLU B C 1
ATOM 7523 O O . GLU B 1 261 ? -23.953 -4.07 18.062 1 90.06 261 GLU B O 1
ATOM 7528 N N . ASP B 1 262 ? -23.234 -2.379 19.375 1 90.81 262 ASP B N 1
ATOM 7529 C CA . ASP B 1 262 ? -24.594 -2.025 19.766 1 90.81 262 ASP B CA 1
ATOM 7530 C C . ASP B 1 262 ? -25.422 -1.571 18.562 1 90.81 262 ASP B C 1
ATOM 7532 O O . ASP B 1 262 ? -26.625 -1.823 18.5 1 90.81 262 ASP B O 1
ATOM 7536 N N . ARG B 1 263 ? -24.719 -0.896 17.719 1 89.19 263 ARG B N 1
ATOM 7537 C CA . ARG B 1 263 ? -25.406 -0.431 16.516 1 89.19 263 ARG B CA 1
ATOM 7538 C C . ARG B 1 263 ? -25.484 -1.544 15.477 1 89.19 263 ARG B C 1
ATOM 7540 O O . ARG B 1 263 ? -26.172 -1.395 14.461 1 89.19 263 ARG B O 1
ATOM 7547 N N . LYS B 1 264 ? -24.938 -2.715 15.75 1 81.5 264 LYS B N 1
ATOM 7548 C CA . LYS B 1 264 ? -24.906 -3.855 14.844 1 81.5 264 LYS B CA 1
ATOM 7549 C C . LYS B 1 264 ? -24.297 -3.471 13.492 1 81.5 264 LYS B C 1
ATOM 7551 O O . LYS B 1 264 ? -24.844 -3.793 12.445 1 81.5 264 LYS B O 1
ATOM 7556 N N . ASP B 1 265 ? -23.422 -2.604 13.547 1 77.94 265 ASP B N 1
ATOM 7557 C CA . ASP B 1 265 ? -22.672 -2.125 12.391 1 77.94 265 ASP B CA 1
ATOM 7558 C C . ASP B 1 265 ? -21.203 -2.52 12.492 1 77.94 265 ASP B C 1
ATOM 7560 O O . ASP B 1 265 ? -20.359 -1.724 12.93 1 77.94 265 ASP B O 1
ATOM 7564 N N . LEU B 1 266 ? -20.953 -3.742 12.078 1 68 266 LEU B N 1
ATOM 7565 C CA . LEU B 1 266 ? -19.641 -4.332 12.258 1 68 266 LEU B CA 1
ATOM 7566 C C . LEU B 1 266 ? -18.797 -4.16 11 1 68 266 LEU B C 1
ATOM 7568 O O . LEU B 1 266 ? -17.969 -5.023 10.672 1 68 266 LEU B O 1
ATOM 7572 N N . THR B 1 267 ? -19.203 -3.119 10.336 1 63.62 267 THR B N 1
ATOM 7573 C CA . THR B 1 267 ? -18.438 -2.834 9.133 1 63.62 267 THR B CA 1
ATOM 7574 C C . THR B 1 267 ? -17.172 -2.061 9.469 1 63.62 267 THR B C 1
ATOM 7576 O O . THR B 1 267 ? -17.141 -1.273 10.414 1 63.62 267 THR B O 1
ATOM 7579 N N . ALA B 1 268 ? -15.945 -2.666 8.977 1 56.41 268 ALA B N 1
ATOM 7580 C CA . ALA B 1 268 ? -14.711 -1.921 9.172 1 56.41 268 ALA B CA 1
ATOM 7581 C C . ALA B 1 268 ? -14.695 -0.646 8.328 1 56.41 268 ALA B C 1
ATOM 7583 O O . ALA B 1 268 ? -13.82 0.203 8.492 1 56.41 268 ALA B O 1
ATOM 7584 N N . GLY B 1 269 ? -15.844 -0.194 7.848 1 54.09 269 GLY B N 1
ATOM 7585 C CA . GLY B 1 269 ? -15.789 0.879 6.867 1 54.09 269 GLY B CA 1
ATOM 7586 C C . GLY B 1 269 ? -14.664 0.722 5.867 1 54.09 269 GLY B C 1
ATOM 7587 O O . GLY B 1 269 ? -14.023 -0.333 5.801 1 54.09 269 GLY B O 1
ATOM 7588 N N . LYS B 1 270 ? -14.422 1.643 4.812 1 49.28 270 LYS B N 1
ATOM 7589 C CA . LYS B 1 270 ? -13.383 1.642 3.787 1 49.28 270 LYS B CA 1
ATOM 7590 C C . LYS B 1 270 ? -11.992 1.724 4.41 1 49.28 270 LYS B C 1
ATOM 7592 O O . LYS B 1 270 ? -10.992 1.431 3.754 1 49.28 270 LYS B O 1
ATOM 7597 N N . ARG B 1 271 ? -12.023 2.129 5.641 1 50 271 ARG B N 1
ATOM 7598 C CA . ARG B 1 271 ? -10.797 2.742 6.137 1 50 271 ARG B CA 1
ATOM 7599 C C . ARG B 1 271 ? -9.891 1.702 6.781 1 50 271 ARG B C 1
ATOM 7601 O O . ARG B 1 271 ? -8.664 1.791 6.672 1 50 271 ARG B O 1
ATOM 7608 N N . LEU B 1 272 ? -10.586 0.764 7.461 1 55 272 LEU B N 1
ATOM 7609 C CA . LEU B 1 272 ? -9.773 -0.276 8.086 1 55 272 LEU B CA 1
ATOM 7610 C C . LEU B 1 272 ? -10.383 -1.654 7.848 1 55 272 LEU B C 1
ATOM 7612 O O . LEU B 1 272 ? -11.508 -1.765 7.359 1 55 272 LEU B O 1
ATOM 7616 N N . ASP B 1 273 ? -9.578 -2.639 7.91 1 59.5 273 ASP B N 1
ATOM 7617 C CA . ASP B 1 273 ? -9.914 -4.004 7.504 1 59.5 273 ASP B CA 1
ATOM 7618 C C . ASP B 1 273 ? -10.742 -4.711 8.578 1 59.5 273 ASP B C 1
ATOM 7620 O O . ASP B 1 273 ? -11.32 -5.766 8.32 1 59.5 273 ASP B O 1
ATOM 7624 N N . ARG B 1 274 ? -10.891 -3.857 9.875 1 69.5 274 ARG B N 1
ATOM 7625 C CA . ARG B 1 274 ? -11.625 -4.453 10.984 1 69.5 274 ARG B CA 1
ATOM 7626 C C . ARG B 1 274 ? -12.5 -3.42 11.68 1 69.5 274 ARG B C 1
ATOM 7628 O O . ARG B 1 274 ? -12.109 -2.258 11.812 1 69.5 274 ARG B O 1
ATOM 7635 N N . TYR B 1 275 ? -13.617 -3.875 12.117 1 70.12 275 TYR B N 1
ATOM 7636 C CA . TYR B 1 275 ? -14.5 -2.953 12.828 1 70.12 275 TYR B CA 1
ATOM 7637 C C . TYR B 1 275 ? -13.859 -2.479 14.125 1 70.12 275 TYR B C 1
ATOM 7639 O O . TYR B 1 275 ? -14.164 -1.387 14.609 1 70.12 275 TYR B O 1
ATOM 7647 N N . ASP B 1 276 ? -12.945 -3.275 14.633 1 78.88 276 ASP B N 1
ATOM 7648 C CA . ASP B 1 276 ? -12.336 -2.936 15.914 1 78.88 276 ASP B CA 1
ATOM 7649 C C . ASP B 1 276 ? -10.961 -2.297 15.719 1 78.88 276 ASP B C 1
ATOM 7651 O O . ASP B 1 276 ? -10.195 -2.162 16.672 1 78.88 276 ASP B O 1
ATOM 7655 N N . ALA B 1 277 ? -10.672 -1.939 14.516 1 85.31 277 ALA B N 1
ATOM 7656 C CA . ALA B 1 277 ? -9.422 -1.241 14.219 1 85.31 277 ALA B CA 1
ATOM 7657 C C . ALA B 1 277 ? -9.547 0.25 14.523 1 85.31 277 ALA B C 1
ATOM 7659 O O . ALA B 1 277 ? -9.445 1.081 13.617 1 85.31 277 ALA B O 1
ATOM 7660 N N . ILE B 1 278 ? -9.539 0.578 15.797 1 92.69 278 ILE B N 1
ATOM 7661 C CA . ILE B 1 278 ? -9.844 1.946 16.203 1 92.69 278 ILE B CA 1
ATOM 7662 C C . ILE B 1 278 ? -8.539 2.727 16.406 1 92.69 278 ILE B C 1
ATOM 7664 O O . ILE B 1 278 ? -8.539 3.799 17 1 92.69 278 ILE B O 1
ATOM 7668 N N . GLU B 1 279 ? -7.43 2.201 15.844 1 93.81 279 GLU B N 1
ATOM 7669 C CA . GLU B 1 279 ? -6.215 3.002 15.711 1 93.81 279 GLU B CA 1
ATOM 7670 C C . GLU B 1 279 ? -6.449 4.223 14.828 1 93.81 279 GLU B C 1
ATOM 7672 O O . GLU B 1 279 ? -5.855 5.281 15.047 1 93.81 279 GLU B O 1
ATOM 7677 N N . TYR B 1 280 ? -7.336 4.039 13.906 1 93.88 280 TYR B N 1
ATOM 7678 C CA . TYR B 1 280 ? -7.727 5.129 13.023 1 93.88 280 TYR B CA 1
ATOM 7679 C C . TYR B 1 280 ? -8.133 6.359 13.82 1 93.88 280 TYR B C 1
ATOM 7681 O O . TYR B 1 280 ? -7.871 7.492 13.406 1 93.88 280 TYR B O 1
ATOM 7689 N N . HIS B 1 281 ? -8.703 6.121 15 1 96.06 281 HIS B N 1
ATOM 7690 C CA . HIS B 1 281 ? -9.266 7.168 15.852 1 96.06 281 HIS B CA 1
ATOM 7691 C C . HIS B 1 281 ? -8.344 7.473 17.031 1 96.06 281 HIS B C 1
ATOM 7693 O O . HIS B 1 281 ? -8.727 8.203 17.938 1 96.06 281 HIS B O 1
ATOM 7699 N N . GLN B 1 282 ? -7.203 6.906 17.078 1 97.31 282 GLN B N 1
ATOM 7700 C CA . GLN B 1 282 ? -6.305 6.992 18.219 1 97.31 282 GLN B CA 1
ATOM 7701 C C . GLN B 1 282 ? -6.996 6.539 19.5 1 97.31 282 GLN B C 1
ATOM 7703 O O . GLN B 1 282 ? -6.816 7.141 20.562 1 97.31 282 GLN B O 1
ATOM 7708 N N . ALA B 1 283 ? -7.777 5.477 19.406 1 97.62 283 ALA B N 1
ATOM 7709 C CA . ALA B 1 283 ? -8.57 5.07 20.562 1 97.62 283 ALA B CA 1
ATOM 7710 C C . ALA B 1 283 ? -8.281 3.619 20.938 1 97.62 283 ALA B C 1
ATOM 7712 O O . ALA B 1 283 ? -9.008 3.02 21.734 1 97.62 283 ALA B O 1
ATOM 7713 N N . HIS B 1 284 ? -7.207 3.051 20.422 1 95.88 284 HIS B N 1
ATOM 7714 C CA . HIS B 1 284 ? -6.879 1.649 20.656 1 95.88 284 HIS B CA 1
ATOM 7715 C C . HIS B 1 284 ? -6.293 1.447 22.047 1 95.88 284 HIS B C 1
ATOM 7717 O O . HIS B 1 284 ? -6.285 0.328 22.562 1 95.88 284 HIS B O 1
ATOM 7723 N N . LEU B 1 285 ? -5.77 2.51 22.656 1 97.88 285 LEU B N 1
ATOM 7724 C CA . LEU B 1 285 ? -5.25 2.596 24.016 1 97.88 285 LEU B CA 1
ATOM 7725 C C . LEU B 1 285 ? -5.484 3.982 24.609 1 97.88 285 LEU B C 1
ATOM 7727 O O . LEU B 1 285 ? -5.629 4.957 23.859 1 97.88 285 LEU B O 1
ATOM 7731 N N . PRO B 1 286 ? -5.547 4.043 25.938 1 98.06 286 PRO B N 1
ATOM 7732 C CA . PRO B 1 286 ? -5.48 5.387 26.516 1 98.06 286 PRO B CA 1
ATOM 7733 C C . PRO B 1 286 ? -4.242 6.16 26.062 1 98.06 286 PRO B C 1
ATOM 7735 O O . PRO B 1 286 ? -3.186 5.566 25.844 1 98.06 286 PRO B O 1
ATOM 7738 N N . LEU B 1 287 ? -4.363 7.469 25.984 1 97.75 287 LEU B N 1
ATOM 7739 C CA . LEU B 1 287 ? -3.281 8.297 25.469 1 97.75 287 LEU B CA 1
ATOM 7740 C C . LEU B 1 287 ? -1.989 8.055 26.234 1 97.75 287 LEU B C 1
ATOM 7742 O O . LEU B 1 287 ? -0.908 8 25.656 1 97.75 287 LEU B O 1
ATOM 7746 N N . HIS B 1 288 ? -2.051 7.844 27.562 1 98.25 288 HIS B N 1
ATOM 7747 C CA . HIS B 1 288 ? -0.896 7.668 28.438 1 98.25 288 HIS B CA 1
ATOM 7748 C C . HIS B 1 288 ? -0.145 6.383 28.109 1 98.25 288 HIS B C 1
ATOM 7750 O O . HIS B 1 288 ? 1.009 6.211 28.516 1 98.25 288 HIS B O 1
ATOM 7756 N N . GLU B 1 289 ? -0.831 5.523 27.312 1 98.06 289 GLU B N 1
ATOM 7757 C CA . GLU B 1 289 ? -0.254 4.215 27.031 1 98.06 289 GLU B CA 1
ATOM 7758 C C . GLU B 1 289 ? 0.143 4.086 25.562 1 98.06 289 GLU B C 1
ATOM 7760 O O . GLU B 1 289 ? 0.663 3.051 25.141 1 98.06 289 GLU B O 1
ATOM 7765 N N . GLN B 1 290 ? -0.086 5.062 24.812 1 97.69 290 GLN B N 1
ATOM 7766 C CA . GLN B 1 290 ? 0.271 5.016 23.391 1 97.69 290 GLN B CA 1
ATOM 7767 C C . GLN B 1 290 ? 1.721 5.441 23.188 1 97.69 290 GLN B C 1
ATOM 7769 O O . GLN B 1 290 ? 2.113 6.543 23.562 1 97.69 290 GLN B O 1
ATOM 7774 N N . ASN B 1 291 ? 2.449 4.602 22.531 1 95.62 291 ASN B N 1
ATOM 7775 C CA . ASN B 1 291 ? 3.859 4.898 22.312 1 95.62 291 ASN B CA 1
ATOM 7776 C C . ASN B 1 291 ? 4.117 5.359 20.875 1 95.62 291 ASN B C 1
ATOM 7778 O O . ASN B 1 291 ? 5.094 6.066 20.625 1 95.62 291 ASN B O 1
ATOM 7782 N N . ASP B 1 292 ? 3.311 4.898 19.938 1 95.81 292 ASP B N 1
ATOM 7783 C CA . ASP B 1 292 ? 3.471 5.219 18.516 1 95.81 292 ASP B CA 1
ATOM 7784 C C . ASP B 1 292 ? 2.285 6.031 18 1 95.81 292 ASP B C 1
ATOM 7786 O O . ASP B 1 292 ? 1.14 5.77 18.375 1 95.81 292 ASP B O 1
ATOM 7790 N N . ILE B 1 293 ? 2.605 7.023 17.188 1 97.75 293 ILE B N 1
ATOM 7791 C CA . ILE B 1 293 ? 1.523 7.754 16.547 1 97.75 293 ILE B CA 1
ATOM 7792 C C . ILE B 1 293 ? 0.94 6.914 15.414 1 97.75 293 ILE B C 1
ATOM 7794 O O . ILE B 1 293 ? 1.679 6.406 14.562 1 97.75 293 ILE B O 1
ATOM 7798 N N . LEU B 1 294 ? -0.302 6.672 15.414 1 96.56 294 LEU B N 1
ATOM 7799 C CA . LEU B 1 294 ? -0.973 5.805 14.453 1 96.56 294 LEU B CA 1
ATOM 7800 C C . LEU B 1 294 ? -2.254 6.453 13.938 1 96.56 294 LEU B C 1
ATOM 7802 O O . LEU B 1 294 ? -2.693 7.473 14.469 1 96.56 294 LEU B O 1
ATOM 7806 N N . GLY B 1 295 ? -2.805 5.852 12.867 1 95.56 295 GLY B N 1
ATOM 7807 C CA . GLY B 1 295 ? -4.137 6.211 12.406 1 95.56 295 GLY B CA 1
ATOM 7808 C C . GLY B 1 295 ? -4.156 7.477 11.57 1 95.56 295 GLY B C 1
ATOM 7809 O O . GLY B 1 295 ? -3.164 7.812 10.922 1 95.56 295 GLY B O 1
ATOM 7810 N N . HIS B 1 296 ? -5.324 8.148 11.531 1 96.56 296 HIS B N 1
ATOM 7811 C CA . HIS B 1 296 ? -5.547 9.344 10.727 1 96.56 296 HIS B CA 1
ATOM 7812 C C . HIS B 1 296 ? -4.723 10.516 11.242 1 96.56 296 HIS B C 1
ATOM 7814 O O . HIS B 1 296 ? -4.801 10.867 12.422 1 96.56 296 HIS B O 1
ATOM 7820 N N . SER B 1 297 ? -3.982 11.164 10.359 1 97.81 297 SER B N 1
ATOM 7821 C CA . SER B 1 297 ? -2.965 12.125 10.773 1 97.81 297 SER B CA 1
ATOM 7822 C C . SER B 1 297 ? -3.6 13.383 11.367 1 97.81 297 SER B C 1
ATOM 7824 O O . SER B 1 297 ? -3.105 13.93 12.359 1 97.81 297 SER B O 1
ATOM 7826 N N . VAL B 1 298 ? -4.668 13.852 10.766 1 98.06 298 VAL B N 1
ATOM 7827 C CA . VAL B 1 298 ? -5.316 15.055 11.281 1 98.06 298 VAL B CA 1
ATOM 7828 C C . VAL B 1 298 ? -5.875 14.781 12.672 1 98.06 298 VAL B C 1
ATOM 7830 O O . VAL B 1 298 ? -5.688 15.586 13.594 1 98.06 298 VAL B O 1
ATOM 7833 N N . ARG B 1 299 ? -6.586 13.633 12.781 1 98.25 299 ARG B N 1
ATOM 7834 C CA . ARG B 1 299 ? -7.141 13.25 14.078 1 98.25 299 ARG B CA 1
ATOM 7835 C C . ARG B 1 299 ? -6.051 13.203 15.148 1 98.25 299 ARG B C 1
ATOM 7837 O O . ARG B 1 299 ? -6.223 13.758 16.234 1 98.25 299 ARG B O 1
ATOM 7844 N N . ALA B 1 300 ? -4.977 12.594 14.797 1 98.62 300 ALA B N 1
ATOM 7845 C CA . ALA B 1 300 ? -3.875 12.414 15.742 1 98.62 300 ALA B CA 1
ATOM 7846 C C . ALA B 1 300 ? -3.281 13.758 16.156 1 98.62 300 ALA B C 1
ATOM 7848 O O . ALA B 1 300 ? -3.035 13.992 17.344 1 98.62 300 ALA B O 1
ATOM 7849 N N . MET B 1 301 ? -3.072 14.656 15.234 1 98.69 301 MET B N 1
ATOM 7850 C CA . MET B 1 301 ? -2.426 15.93 15.531 1 98.69 301 MET B CA 1
ATOM 7851 C C . MET B 1 301 ? -3.375 16.859 16.281 1 98.69 301 MET B C 1
ATOM 7853 O O . MET B 1 301 ? -2.947 17.609 17.156 1 98.69 301 MET B O 1
ATOM 7857 N N . TYR B 1 302 ? -4.664 16.844 15.969 1 98.69 302 TYR B N 1
ATOM 7858 C CA . TYR B 1 302 ? -5.629 17.594 16.766 1 98.69 302 TYR B CA 1
ATOM 7859 C C . TYR B 1 302 ? -5.656 17.094 18.203 1 98.69 302 TYR B C 1
ATOM 7861 O O . TYR B 1 302 ? -5.723 17.891 19.141 1 98.69 302 TYR B O 1
ATOM 7869 N N . LEU B 1 303 ? -5.605 15.766 18.297 1 98.75 303 LEU B N 1
ATOM 7870 C CA . LEU B 1 303 ? -5.629 15.156 19.625 1 98.75 303 LEU B CA 1
ATOM 7871 C C . LEU B 1 303 ? -4.414 15.578 20.438 1 98.75 303 LEU B C 1
ATOM 7873 O O . LEU B 1 303 ? -4.539 15.93 21.609 1 98.75 303 LEU B O 1
ATOM 7877 N N . THR B 1 304 ? -3.232 15.539 19.812 1 98.69 304 THR B N 1
ATOM 7878 C CA . THR B 1 304 ? -2.02 15.93 20.531 1 98.69 304 THR B CA 1
ATOM 7879 C C . THR B 1 304 ? -2.035 17.422 20.844 1 98.69 304 THR B C 1
ATOM 7881 O O . THR B 1 304 ? -1.489 17.844 21.875 1 98.69 304 THR B O 1
ATOM 7884 N N . THR B 1 305 ? -2.674 18.234 20.047 1 98.75 305 THR B N 1
ATOM 7885 C CA . THR B 1 305 ? -2.842 19.656 20.344 1 98.75 305 THR B CA 1
ATOM 7886 C C . THR B 1 305 ? -3.668 19.844 21.609 1 98.75 305 THR B C 1
ATOM 7888 O O . THR B 1 305 ? -3.289 20.625 22.5 1 98.75 305 THR B O 1
ATOM 7891 N N . GLY B 1 306 ? -4.801 19.109 21.688 1 98.69 306 GLY B N 1
ATOM 7892 C CA . GLY B 1 306 ? -5.617 19.172 22.875 1 98.69 306 GLY B CA 1
ATOM 7893 C C . GLY B 1 306 ? -4.895 18.703 24.125 1 98.69 306 GLY B C 1
ATOM 7894 O O . GLY B 1 306 ? -5.023 19.297 25.188 1 98.69 306 GLY B O 1
ATOM 7895 N N . ALA B 1 307 ? -4.141 17.641 23.969 1 98.81 307 ALA B N 1
ATOM 7896 C CA . ALA B 1 307 ? -3.367 17.109 25.078 1 98.81 307 ALA B CA 1
ATOM 7897 C C . ALA B 1 307 ? -2.334 18.109 25.578 1 98.81 307 ALA B C 1
ATOM 7899 O O . ALA B 1 307 ? -2.205 18.344 26.781 1 98.81 307 ALA B O 1
ATOM 7900 N N . ALA B 1 308 ? -1.619 18.703 24.656 1 98.69 308 ALA B N 1
ATOM 7901 C CA . ALA B 1 308 ? -0.641 19.719 25.016 1 98.69 308 ALA B CA 1
ATOM 7902 C C . ALA B 1 308 ? -1.319 20.922 25.688 1 98.69 308 ALA B C 1
ATOM 7904 O O . ALA B 1 308 ? -0.767 21.516 26.609 1 98.69 308 ALA B O 1
ATOM 7905 N N . ASP B 1 309 ? -2.461 21.266 25.203 1 98.38 309 ASP B N 1
ATOM 7906 C CA . ASP B 1 309 ? -3.188 22.406 25.766 1 98.38 309 ASP B CA 1
ATOM 7907 C C . ASP B 1 309 ? -3.576 22.156 27.219 1 98.38 309 ASP B C 1
ATOM 7909 O O . ASP B 1 309 ? -3.451 23.031 28.062 1 98.38 309 ASP B O 1
ATOM 7913 N N . LEU B 1 310 ? -4.055 20.969 27.469 1 97.62 310 LEU B N 1
ATOM 7914 C CA . LEU B 1 310 ? -4.438 20.609 28.828 1 97.62 310 LEU B CA 1
ATOM 7915 C C . LEU B 1 310 ? -3.225 20.609 29.75 1 97.62 310 LEU B C 1
ATOM 7917 O O . LEU B 1 310 ? -3.32 21.047 30.906 1 97.62 310 LEU B O 1
ATOM 7921 N N . GLY B 1 311 ? -2.057 20.062 29.328 1 97.25 311 GLY B N 1
ATOM 7922 C CA . GLY B 1 311 ? -0.821 20.094 30.094 1 97.25 311 GLY B CA 1
ATOM 7923 C C . GLY B 1 311 ? -0.675 18.922 31.047 1 97.25 311 GLY B C 1
ATOM 7924 O O . GLY B 1 311 ? -1.325 17.891 30.859 1 97.25 311 GLY B O 1
ATOM 7925 N N . GLY B 1 312 ? 0.289 19.031 31.891 1 97.19 312 GLY B N 1
ATOM 7926 C CA . GLY B 1 312 ? 0.553 17.938 32.812 1 97.19 312 GLY B CA 1
ATOM 7927 C C . GLY B 1 312 ? 1.017 16.672 32.156 1 97.19 312 GLY B C 1
ATOM 7928 O O . GLY B 1 312 ? 1.87 16.703 31.25 1 97.19 312 GLY B O 1
ATOM 7929 N N . SER B 1 313 ? 0.428 15.57 32.562 1 98.06 313 SER B N 1
ATOM 7930 C CA . SER B 1 313 ? 0.795 14.289 32 1 98.06 313 SER B CA 1
ATOM 7931 C C . SER B 1 313 ? 0.386 14.203 30.531 1 98.06 313 SER B C 1
ATOM 7933 O O . SER B 1 313 ? 0.996 13.469 29.75 1 98.06 313 SER B O 1
ATOM 7935 N N . PHE B 1 314 ? -0.603 14.945 30.203 1 98.5 314 PHE B N 1
ATOM 7936 C CA . PHE B 1 314 ? -1.059 14.945 28.812 1 98.5 314 PHE B CA 1
ATOM 7937 C C . PHE B 1 314 ? -0.073 15.688 27.922 1 98.5 314 PHE B C 1
ATOM 7939 O O . PHE B 1 314 ? 0.038 15.391 26.734 1 98.5 314 PHE B O 1
ATOM 7946 N N . LEU B 1 315 ? 0.641 16.703 28.453 1 98.56 315 LEU B N 1
ATOM 7947 C CA . LEU B 1 315 ? 1.72 17.328 27.703 1 98.56 315 LEU B CA 1
ATOM 7948 C C . LEU B 1 315 ? 2.803 16.312 27.344 1 98.56 315 LEU B C 1
ATOM 7950 O O . LEU B 1 315 ? 3.336 16.328 26.234 1 98.56 315 LEU B O 1
ATOM 7954 N N . ASP B 1 316 ? 3.096 15.43 28.328 1 98.5 316 ASP B N 1
ATOM 7955 C CA . ASP B 1 316 ? 4.074 14.375 28.078 1 98.5 316 ASP B CA 1
ATOM 7956 C C . ASP B 1 316 ? 3.607 13.445 26.953 1 98.5 316 ASP B C 1
ATOM 7958 O O . ASP B 1 316 ? 4.406 13.031 26.125 1 98.5 316 ASP B O 1
ATOM 7962 N N . ASP B 1 317 ? 2.318 13.125 26.969 1 98.62 317 ASP B N 1
ATOM 7963 C CA . ASP B 1 317 ? 1.741 12.312 25.906 1 98.62 317 ASP B CA 1
ATOM 7964 C C . ASP B 1 317 ? 1.89 12.984 24.547 1 98.62 317 ASP B C 1
ATOM 7966 O O . ASP B 1 317 ? 2.277 12.344 23.578 1 98.62 317 ASP B O 1
ATOM 7970 N N . ALA B 1 318 ? 1.536 14.273 24.562 1 98.69 318 ALA B N 1
ATOM 7971 C CA . ALA B 1 318 ? 1.603 15.031 23.312 1 98.69 318 ALA B CA 1
ATOM 7972 C C . ALA B 1 318 ? 3.025 15.062 22.766 1 98.69 318 ALA B C 1
ATOM 7974 O O . ALA B 1 318 ? 3.238 14.844 21.562 1 98.69 318 ALA B O 1
ATOM 7975 N N . LYS B 1 319 ? 4.008 15.328 23.625 1 98.62 319 LYS B N 1
ATOM 7976 C CA . LYS B 1 319 ? 5.402 15.383 23.203 1 98.62 319 LYS B CA 1
ATOM 7977 C C . LYS B 1 319 ? 5.871 14.031 22.672 1 98.62 319 LYS B C 1
ATOM 7979 O O . LYS B 1 319 ? 6.52 13.961 21.625 1 98.62 319 LYS B O 1
ATOM 7984 N N . ARG B 1 320 ? 5.504 12.977 23.344 1 98.5 320 ARG B N 1
ATOM 7985 C CA . ARG B 1 320 ? 5.914 11.625 22.969 1 98.5 320 ARG B CA 1
ATOM 7986 C C . ARG B 1 320 ? 5.371 11.266 21.578 1 98.5 320 ARG B C 1
ATOM 7988 O O . ARG B 1 320 ? 6.117 10.805 20.719 1 98.5 320 ARG B O 1
ATOM 7995 N N . LEU B 1 321 ? 4.129 11.453 21.391 1 98.69 321 LEU B N 1
ATOM 7996 C CA . LEU B 1 321 ? 3.482 11.086 20.141 1 98.69 321 LEU B CA 1
ATOM 7997 C C . LEU B 1 321 ? 3.922 12.016 19.016 1 98.69 321 LEU B C 1
ATOM 7999 O O . LEU B 1 321 ? 4.117 11.578 17.875 1 98.69 321 LEU B O 1
ATOM 8003 N N . PHE B 1 322 ? 4.078 13.336 19.344 1 98.56 322 PHE B N 1
ATOM 8004 C CA . PHE B 1 322 ? 4.527 14.289 18.344 1 98.56 322 PHE B CA 1
ATOM 8005 C C . PHE B 1 322 ? 5.961 14 17.922 1 98.56 322 PHE B C 1
ATOM 8007 O O . PHE B 1 322 ? 6.285 14.055 16.734 1 98.56 322 PHE B O 1
ATOM 8014 N N . ASP B 1 323 ? 6.793 13.688 18.844 1 98.38 323 ASP B N 1
ATOM 8015 C CA . ASP B 1 323 ? 8.18 13.344 18.547 1 98.38 323 ASP B CA 1
ATOM 8016 C C . ASP B 1 323 ? 8.25 12.094 17.672 1 98.38 323 ASP B C 1
ATOM 8018 O O . ASP B 1 323 ? 9.062 12.023 16.75 1 98.38 323 ASP B O 1
ATOM 8022 N N . ASP B 1 324 ? 7.406 11.125 17.922 1 98 324 ASP B N 1
ATOM 8023 C CA . ASP B 1 324 ? 7.348 9.945 17.078 1 98 324 ASP B CA 1
ATOM 8024 C C . ASP B 1 324 ? 6.949 10.305 15.648 1 98 324 ASP B C 1
ATOM 8026 O O . ASP B 1 324 ? 7.535 9.805 14.688 1 98 324 ASP B O 1
ATOM 8030 N N . ALA B 1 325 ? 5.961 11.141 15.5 1 98.5 325 ALA B N 1
ATOM 8031 C CA . ALA B 1 325 ? 5.508 11.586 14.188 1 98.5 325 ALA B CA 1
ATOM 8032 C C . ALA B 1 325 ? 6.629 12.305 13.438 1 98.5 325 ALA B C 1
ATOM 8034 O O . ALA B 1 325 ? 6.879 12.016 12.258 1 98.5 325 ALA B O 1
ATOM 8035 N N . VAL B 1 326 ? 7.328 13.234 14.141 1 98.19 326 VAL B N 1
ATOM 8036 C CA . VAL B 1 326 ? 8.312 14.102 13.508 1 98.19 326 VAL B CA 1
ATOM 8037 C C . VAL B 1 326 ? 9.578 13.312 13.203 1 98.19 326 VAL B C 1
ATOM 8039 O O . VAL B 1 326 ? 10.117 13.398 12.094 1 98.19 326 VAL B O 1
ATOM 8042 N N . ASP B 1 327 ? 10 12.492 14.094 1 97.38 327 ASP B N 1
ATOM 8043 C CA . ASP B 1 327 ? 11.281 11.812 13.953 1 97.38 327 ASP B CA 1
ATOM 8044 C C . ASP B 1 327 ? 11.172 10.625 13 1 97.38 327 ASP B C 1
ATOM 8046 O O . ASP B 1 327 ? 12.141 10.281 12.32 1 97.38 327 ASP B O 1
ATOM 8050 N N . ASN B 1 328 ? 10 10.078 12.922 1 96.81 328 ASN B N 1
ATOM 8051 C CA . ASN B 1 328 ? 9.945 8.773 12.266 1 96.81 328 ASN B CA 1
ATOM 8052 C C . ASN B 1 328 ? 8.969 8.781 11.094 1 96.81 328 ASN B C 1
ATOM 8054 O O . ASN B 1 328 ? 9.008 7.887 10.242 1 96.81 328 ASN B O 1
ATOM 8058 N N . LYS B 1 329 ? 8.109 9.766 11.016 1 97.12 329 LYS B N 1
ATOM 8059 C CA . LYS B 1 329 ? 7.023 9.625 10.055 1 97.12 329 LYS B CA 1
ATOM 8060 C C . LYS B 1 329 ? 6.695 10.953 9.383 1 97.12 329 LYS B C 1
ATOM 8062 O O . LYS B 1 329 ? 5.602 11.141 8.852 1 97.12 329 LYS B O 1
ATOM 8067 N N . MET B 1 330 ? 7.531 11.93 9.375 1 97.81 330 MET B N 1
ATOM 8068 C CA . MET B 1 330 ? 7.32 13.227 8.727 1 97.81 330 MET B CA 1
ATOM 8069 C C . MET B 1 330 ? 7.992 13.266 7.359 1 97.81 330 MET B C 1
ATOM 8071 O O . MET B 1 330 ? 9.133 12.82 7.207 1 97.81 330 MET B O 1
ATOM 8075 N N . TYR B 1 331 ? 7.285 13.711 6.383 1 97.38 331 TYR B N 1
ATOM 8076 C CA . TYR B 1 331 ? 7.875 13.984 5.078 1 97.38 331 TYR B CA 1
ATOM 8077 C C . TYR B 1 331 ? 8.773 15.211 5.125 1 97.38 331 TYR B C 1
ATOM 8079 O O . TYR B 1 331 ? 8.57 16.109 5.953 1 97.38 331 TYR B O 1
ATOM 8087 N N . VAL B 1 332 ? 9.594 15.398 4.203 1 97.31 332 VAL B N 1
ATOM 8088 C CA . VAL B 1 332 ? 10.609 16.438 4.145 1 97.31 332 VAL B CA 1
ATOM 8089 C C . VAL B 1 332 ? 9.945 17.812 4.035 1 97.31 332 VAL B C 1
ATOM 8091 O O . VAL B 1 332 ? 10.531 18.828 4.41 1 97.31 332 VAL B O 1
ATOM 8094 N N . ILE B 1 333 ? 8.703 17.906 3.639 1 98 333 ILE B N 1
ATOM 8095 C CA . ILE B 1 333 ? 7.984 19.172 3.453 1 98 333 ILE B CA 1
ATOM 8096 C C . ILE B 1 333 ? 7.254 19.547 4.742 1 98 333 ILE B C 1
ATOM 8098 O O . ILE B 1 333 ? 6.465 20.484 4.766 1 98 333 ILE B O 1
ATOM 8102 N N . GLY B 1 334 ? 7.434 18.781 5.797 1 97.94 334 GLY B N 1
ATOM 8103 C CA . GLY B 1 334 ? 6.707 19 7.035 1 97.94 334 GLY B CA 1
ATOM 8104 C C . GLY B 1 334 ? 5.281 18.484 6.996 1 97.94 334 GLY B C 1
ATOM 8105 O O . GLY B 1 334 ? 4.41 19 7.703 1 97.94 334 GLY B O 1
ATOM 8106 N N . GLY B 1 335 ? 5.027 17.547 6.156 1 97.69 335 GLY B N 1
ATOM 8107 C CA . GLY B 1 335 ? 3.717 16.922 6.023 1 97.69 335 GLY B CA 1
ATOM 8108 C C . GLY B 1 335 ? 3.631 15.555 6.656 1 97.69 335 GLY B C 1
ATOM 8109 O O . GLY B 1 335 ? 4.656 14.938 6.949 1 97.69 335 GLY B O 1
ATOM 8110 N N . PHE B 1 336 ? 2.428 15.07 6.883 1 97.94 336 PHE B N 1
ATOM 8111 C CA . PHE B 1 336 ? 2.176 13.805 7.555 1 97.94 336 PHE B CA 1
ATOM 8112 C C . PHE B 1 336 ? 1.068 13.031 6.848 1 97.94 336 PHE B C 1
ATOM 8114 O O . PHE B 1 336 ? 0.091 13.617 6.383 1 97.94 336 PHE B O 1
ATOM 8121 N N . GLY B 1 337 ? 1.198 11.68 6.887 1 96.69 337 GLY B N 1
ATOM 8122 C CA . GLY B 1 337 ? 0.232 10.781 6.27 1 96.69 337 GLY B CA 1
ATOM 8123 C C . GLY B 1 337 ? 0.775 10.07 5.047 1 96.69 337 GLY B C 1
ATOM 8124 O O . GLY B 1 337 ? 0.72 10.602 3.936 1 96.69 337 GLY B O 1
ATOM 8125 N N . SER B 1 338 ? 1.246 8.875 5.266 1 94.75 338 SER B N 1
ATOM 8126 C CA . SER B 1 338 ? 1.861 8.109 4.188 1 94.75 338 SER B CA 1
ATOM 8127 C C . SER B 1 338 ? 0.861 7.148 3.557 1 94.75 338 SER B C 1
ATOM 8129 O O . SER B 1 338 ? 1.095 6.633 2.459 1 94.75 338 SER B O 1
ATOM 8131 N N . GLU B 1 339 ? -0.259 6.898 4.234 1 92.06 339 GLU B N 1
ATOM 8132 C CA . GLU B 1 339 ? -1.243 5.93 3.764 1 92.06 339 GLU B CA 1
ATOM 8133 C C . GLU B 1 339 ? -2.506 6.625 3.262 1 92.06 339 GLU B C 1
ATOM 8135 O O . GLU B 1 339 ? -3.354 7.035 4.059 1 92.06 339 GLU B O 1
ATOM 8140 N N . PRO B 1 340 ? -2.727 6.594 1.963 1 89.12 340 PRO B N 1
ATOM 8141 C CA . PRO B 1 340 ? -3.916 7.258 1.422 1 89.12 340 PRO B CA 1
ATOM 8142 C C . PRO B 1 340 ? -5.215 6.621 1.904 1 89.12 340 PRO B C 1
ATOM 8144 O O . PRO B 1 340 ? -6.203 7.324 2.137 1 89.12 340 PRO B O 1
ATOM 8147 N N . ARG B 1 341 ? -5.254 5.336 2.139 1 84.25 341 ARG B N 1
ATOM 8148 C CA . ARG B 1 341 ? -6.477 4.605 2.477 1 84.25 341 ARG B CA 1
ATOM 8149 C C . ARG B 1 341 ? -7.117 5.172 3.738 1 84.25 341 ARG B C 1
ATOM 8151 O O . ARG B 1 341 ? -8.344 5.234 3.842 1 84.25 341 ARG B O 1
ATOM 8158 N N . HIS B 1 342 ? -6.281 5.5 4.711 1 89.12 342 HIS B N 1
ATOM 8159 C CA . HIS B 1 342 ? -6.844 6.086 5.922 1 89.12 342 HIS B CA 1
ATOM 8160 C C . HIS B 1 342 ? -6.262 7.469 6.191 1 89.12 342 HIS B C 1
ATOM 8162 O O . HIS B 1 342 ? -6.336 7.973 7.312 1 89.12 342 HIS B O 1
ATOM 8168 N N . GLU B 1 343 ? -5.594 8.023 5.172 1 91.62 343 GLU B N 1
ATOM 8169 C CA . GLU B 1 343 ? -5.102 9.398 5.195 1 91.62 343 GLU B CA 1
ATOM 8170 C C . GLU B 1 343 ? -4.207 9.648 6.406 1 91.62 343 GLU B C 1
ATOM 8172 O O . GLU B 1 343 ? -4.344 10.672 7.086 1 91.62 343 GLU B O 1
ATOM 8177 N N . GLY B 1 344 ? -3.41 8.656 6.68 1 95.38 344 GLY B N 1
ATOM 8178 C CA . GLY B 1 344 ? -2.686 8.789 7.934 1 95.38 344 GLY B CA 1
ATOM 8179 C C . GLY B 1 344 ? -1.389 8 7.961 1 95.38 344 GLY B C 1
ATOM 8180 O O . GLY B 1 344 ? -0.719 7.867 6.934 1 95.38 344 GLY B O 1
ATOM 8181 N N . PHE B 1 345 ? -0.996 7.582 9.125 1 96.19 345 PHE B N 1
ATOM 8182 C CA . PHE B 1 345 ? 0.323 7.008 9.367 1 96.19 345 PHE B CA 1
ATOM 8183 C C . PHE B 1 345 ? 0.326 5.516 9.062 1 96.19 345 PHE B C 1
ATOM 8185 O O . PHE B 1 345 ? -0.612 4.801 9.414 1 96.19 345 PHE B O 1
ATOM 8192 N N . HIS B 1 346 ? 1.337 5.109 8.305 1 93.25 346 HIS B N 1
ATOM 8193 C CA . HIS B 1 346 ? 1.631 3.68 8.297 1 93.25 346 HIS B CA 1
ATOM 8194 C C . HIS B 1 346 ? 2.146 3.211 9.656 1 93.25 346 HIS B C 1
ATOM 8196 O O . HIS B 1 346 ? 2.74 3.994 10.398 1 93.25 346 HIS B O 1
ATOM 8202 N N . ILE B 1 347 ? 1.956 2.027 10.016 1 93 347 ILE B N 1
ATOM 8203 C CA . ILE B 1 347 ? 2.363 1.497 11.312 1 93 347 ILE B CA 1
ATOM 8204 C C . ILE B 1 347 ? 3.887 1.439 11.391 1 93 347 ILE B C 1
ATOM 8206 O O . ILE B 1 347 ? 4.469 1.612 12.461 1 93 347 ILE B O 1
ATOM 8210 N N . ALA B 1 348 ? 4.547 1.197 10.258 1 93.25 348 ALA B N 1
ATOM 8211 C CA . ALA B 1 348 ? 6.004 1.111 10.242 1 93.25 348 ALA B CA 1
ATOM 8212 C C . ALA B 1 348 ? 6.637 2.5 10.273 1 93.25 348 ALA B C 1
ATOM 8214 O O . ALA B 1 348 ? 6.145 3.428 9.625 1 93.25 348 ALA B O 1
ATOM 8215 N N . LYS B 1 349 ? 7.707 2.619 11.008 1 93.62 349 LYS B N 1
ATOM 8216 C CA . LYS B 1 349 ? 8.508 3.838 10.992 1 93.62 349 LYS B CA 1
ATOM 8217 C C . LYS B 1 349 ? 9.219 4.008 9.648 1 93.62 349 LYS B C 1
ATOM 8219 O O . LYS B 1 349 ? 9.656 3.029 9.047 1 93.62 349 LYS B O 1
ATOM 8224 N N . HIS B 1 350 ? 9.227 5.242 9.117 1 94 350 HIS B N 1
ATOM 8225 C CA . HIS B 1 350 ? 9.984 5.688 7.957 1 94 350 HIS B CA 1
ATOM 8226 C C . HIS B 1 350 ? 9.406 5.105 6.668 1 94 350 HIS B C 1
ATOM 8228 O O . HIS B 1 350 ? 10.109 5.016 5.656 1 94 350 HIS B O 1
ATOM 8234 N N . ARG B 1 351 ? 8.18 4.555 6.773 1 94.12 351 ARG B N 1
ATOM 8235 C CA . ARG B 1 351 ? 7.473 4.27 5.527 1 94.12 351 ARG B CA 1
ATOM 8236 C C . ARG B 1 351 ? 6.887 5.543 4.926 1 94.12 351 ARG B C 1
ATOM 8238 O O . ARG B 1 351 ? 5.719 5.863 5.156 1 94.12 351 ARG B O 1
ATOM 8245 N N . LEU B 1 352 ? 7.664 6.152 4.066 1 94.81 352 LEU B N 1
ATOM 8246 C CA . LEU B 1 352 ? 7.32 7.449 3.492 1 94.81 352 LEU B CA 1
ATOM 8247 C C . LEU B 1 352 ? 7.535 7.449 1.982 1 94.81 352 LEU B C 1
ATOM 8249 O O . LEU B 1 352 ? 8.414 8.156 1.476 1 94.81 352 LEU B O 1
ATOM 8253 N N . PRO B 1 353 ? 6.68 6.734 1.283 1 92.56 353 PRO B N 1
ATOM 8254 C CA . PRO B 1 353 ? 6.805 6.793 -0.175 1 92.56 353 PRO B CA 1
ATOM 8255 C C . PRO B 1 353 ? 6.566 8.195 -0.731 1 92.56 353 PRO B C 1
ATOM 8257 O O . PRO B 1 353 ? 5.832 8.984 -0.132 1 92.56 353 PRO B O 1
ATOM 8260 N N . ASN B 1 354 ? 7.125 8.5 -1.918 1 91.19 354 ASN B N 1
ATOM 8261 C CA . ASN B 1 354 ? 7.035 9.844 -2.488 1 91.19 354 ASN B CA 1
ATOM 8262 C C . ASN B 1 354 ? 5.828 9.977 -3.412 1 91.19 354 ASN B C 1
ATOM 8264 O O . ASN B 1 354 ? 5.488 11.086 -3.836 1 91.19 354 ASN B O 1
ATOM 8268 N N . SER B 1 355 ? 5.27 8.781 -3.783 1 90.56 355 SER B N 1
ATOM 8269 C CA . SER B 1 355 ? 4.188 8.797 -4.762 1 90.56 355 SER B CA 1
ATOM 8270 C C . SER B 1 355 ? 3.271 7.59 -4.598 1 90.56 355 SER B C 1
ATOM 8272 O O . SER B 1 355 ? 3.623 6.625 -3.916 1 90.56 355 SER B O 1
ATOM 8274 N N . THR B 1 356 ? 2.189 7.633 -5.336 1 88.06 356 THR B N 1
ATOM 8275 C CA . THR B 1 356 ? 1.261 6.508 -5.379 1 88.06 356 THR B CA 1
ATOM 8276 C C . THR B 1 356 ? 1.891 5.312 -6.086 1 88.06 356 THR B C 1
ATOM 8278 O O . THR B 1 356 ? 1.6 4.164 -5.75 1 88.06 356 THR B O 1
ATOM 8281 N N . SER B 1 357 ? 2.766 5.57 -6.98 1 89.88 357 SER B N 1
ATOM 8282 C CA . SER B 1 357 ? 3.436 4.473 -7.676 1 89.88 357 SER B CA 1
ATOM 8283 C C . SER B 1 357 ? 4.297 3.656 -6.719 1 89.88 357 SER B C 1
ATOM 8285 O O . SER B 1 357 ? 4.574 2.482 -6.969 1 89.88 357 SER B O 1
ATOM 8287 N N . GLU B 1 358 ? 4.664 4.281 -5.629 1 90.25 358 GLU B N 1
ATOM 8288 C CA . GLU B 1 358 ? 5.473 3.609 -4.609 1 90.25 358 GLU B CA 1
ATOM 8289 C C . GLU B 1 358 ? 4.594 3.025 -3.508 1 90.25 358 GLU B C 1
ATOM 8291 O O . GLU B 1 358 ? 5.102 2.465 -2.535 1 90.25 358 GLU B O 1
ATOM 8296 N N . GLY B 1 359 ? 3.287 3.207 -3.637 1 85.38 359 GLY B N 1
ATOM 8297 C CA . GLY B 1 359 ? 2.346 2.531 -2.76 1 85.38 359 GLY B CA 1
ATOM 8298 C C . GLY B 1 359 ? 1.856 3.406 -1.621 1 85.38 359 GLY B C 1
ATOM 8299 O O . GLY B 1 359 ? 1.469 2.902 -0.565 1 85.38 359 GLY B O 1
ATOM 8300 N N . GLY B 1 360 ? 1.878 4.707 -1.867 1 88.31 360 GLY B N 1
ATOM 8301 C CA . GLY B 1 360 ? 1.387 5.516 -0.764 1 88.31 360 GLY B CA 1
ATOM 8302 C C . GLY B 1 360 ? 1.412 7.004 -1.06 1 88.31 360 GLY B C 1
ATOM 8303 O O . GLY B 1 360 ? 1.014 7.434 -2.145 1 88.31 360 GLY B O 1
ATOM 8304 N N . MET B 1 361 ? 1.594 7.797 0.072 1 91 361 MET B N 1
ATOM 8305 C CA . MET B 1 361 ? 1.782 9.242 0.172 1 91 361 MET B CA 1
ATOM 8306 C C . MET B 1 361 ? 0.445 9.969 0.112 1 91 361 MET B C 1
ATOM 8308 O O . MET B 1 361 ? -0.291 9.852 -0.869 1 91 361 MET B O 1
ATOM 8312 N N . TYR B 1 362 ? 0.168 10.711 0.993 1 93.25 362 TYR B N 1
ATOM 8313 C CA . TYR B 1 362 ? -1.018 11.547 1.112 1 93.25 362 TYR B CA 1
ATOM 8314 C C . TYR B 1 362 ? -0.649 12.945 1.593 1 93.25 362 TYR B C 1
ATOM 8316 O O . TYR B 1 362 ? -0.481 13.867 0.785 1 93.25 362 TYR B O 1
ATOM 8324 N N . ALA B 1 363 ? -0.173 13.055 2.795 1 96.06 363 ALA B N 1
ATOM 8325 C CA . ALA B 1 363 ? 0.281 14.32 3.359 1 96.06 363 ALA B CA 1
ATOM 8326 C C . ALA B 1 363 ? -0.807 15.383 3.262 1 96.06 363 ALA B C 1
ATOM 8328 O O . ALA B 1 363 ? -0.598 16.438 2.656 1 96.06 363 ALA B O 1
ATOM 8329 N N . GLU B 1 364 ? -1.867 15.18 3.963 1 95.56 364 GLU B N 1
ATOM 8330 C CA . GLU B 1 364 ? -3.006 16.094 3.947 1 95.56 364 GLU B CA 1
ATOM 8331 C C . GLU B 1 364 ? -2.607 17.484 4.457 1 95.56 364 GLU B C 1
ATOM 8333 O O . GLU B 1 364 ? -1.872 17.594 5.438 1 95.56 364 GLU B O 1
ATOM 8338 N N . THR B 1 365 ? -3.109 18.516 3.812 1 97.19 365 THR B N 1
ATOM 8339 C CA . THR B 1 365 ? -2.836 19.891 4.223 1 97.19 365 THR B CA 1
ATOM 8340 C C . THR B 1 365 ? -3.229 20.094 5.684 1 97.19 365 THR B C 1
ATOM 8342 O O . THR B 1 365 ? -2.469 20.688 6.453 1 97.19 365 THR B O 1
ATOM 8345 N N . CYS B 1 366 ? -4.367 19.547 6.07 1 97.62 366 CYS B N 1
ATOM 8346 C CA . CYS B 1 366 ? -4.883 19.75 7.422 1 97.62 366 CYS B CA 1
ATOM 8347 C C . CYS B 1 366 ? -3.98 19.094 8.453 1 97.62 366 CYS B C 1
ATOM 8349 O O . CYS B 1 366 ? -3.9 19.562 9.594 1 97.62 366 CYS B O 1
ATOM 8351 N N . ALA B 1 367 ? -3.34 18.047 8.062 1 98.31 367 ALA B N 1
ATOM 8352 C CA . ALA B 1 367 ? -2.434 17.391 9.008 1 98.31 367 ALA B CA 1
ATOM 8353 C C . ALA B 1 367 ? -1.247 18.297 9.336 1 98.31 367 ALA B C 1
ATOM 8355 O O . ALA B 1 367 ? -0.806 18.344 10.492 1 98.31 367 ALA B O 1
ATOM 8356 N N . ALA B 1 368 ? -0.715 18.953 8.352 1 98.44 368 ALA B N 1
ATOM 8357 C CA . ALA B 1 368 ? 0.385 19.891 8.578 1 98.44 368 ALA B CA 1
ATOM 8358 C C . ALA B 1 368 ? -0.068 21.078 9.422 1 98.44 368 ALA B C 1
ATOM 8360 O O . ALA B 1 368 ? 0.673 21.562 10.281 1 98.44 368 ALA B O 1
ATOM 8361 N N . ILE B 1 369 ? -1.253 21.562 9.164 1 98.62 369 ILE B N 1
ATOM 8362 C CA . ILE B 1 369 ? -1.81 22.656 9.953 1 98.62 369 ILE B CA 1
ATOM 8363 C C . ILE B 1 369 ? -1.926 22.234 11.414 1 98.62 369 ILE B C 1
ATOM 8365 O O . ILE B 1 369 ? -1.546 22.984 12.32 1 98.62 369 ILE B O 1
ATOM 8369 N N . ALA B 1 370 ? -2.445 21.047 11.594 1 98.69 370 ALA B N 1
ATOM 8370 C CA . ALA B 1 370 ? -2.604 20.531 12.953 1 98.69 370 ALA B CA 1
ATOM 8371 C C . ALA B 1 370 ? -1.25 20.359 13.633 1 98.69 370 ALA B C 1
ATOM 8373 O O . ALA B 1 370 ? -1.125 20.562 14.844 1 98.69 370 ALA B O 1
ATOM 8374 N N . ALA B 1 371 ? -0.267 20 12.891 1 98.62 371 ALA B N 1
ATOM 8375 C CA . ALA B 1 371 ? 1.079 19.875 13.445 1 98.62 371 ALA B CA 1
ATOM 8376 C C . ALA B 1 371 ? 1.59 21.234 13.93 1 98.62 371 ALA B C 1
ATOM 8378 O O . ALA B 1 371 ? 2.268 21.312 14.953 1 98.62 371 ALA B O 1
ATOM 8379 N N . MET B 1 372 ? 1.307 22.266 13.227 1 98.56 372 MET B N 1
ATOM 8380 C CA . MET B 1 372 ? 1.648 23.609 13.664 1 98.56 372 MET B CA 1
ATOM 8381 C C . MET B 1 372 ? 0.989 23.938 15 1 98.56 372 MET B C 1
ATOM 8383 O O . MET B 1 372 ? 1.615 24.531 15.883 1 98.56 372 MET B O 1
ATOM 8387 N N . MET B 1 373 ? -0.258 23.531 15.102 1 98.75 373 MET B N 1
ATOM 8388 C CA . MET B 1 373 ? -0.988 23.766 16.344 1 98.75 373 MET B CA 1
ATOM 8389 C C . MET B 1 373 ? -0.318 23.062 17.516 1 98.75 373 MET B C 1
ATOM 8391 O O . MET B 1 373 ? -0.127 23.656 18.578 1 98.75 373 MET B O 1
ATOM 8395 N N . THR B 1 374 ? 0.031 21.812 17.266 1 98.75 374 THR B N 1
ATOM 8396 C CA . THR B 1 374 ? 0.674 21.031 18.328 1 98.75 374 THR B CA 1
ATOM 8397 C C . THR B 1 374 ? 2.018 21.641 18.703 1 98.75 374 THR B C 1
ATOM 8399 O O . THR B 1 374 ? 2.332 21.781 19.891 1 98.75 374 THR B O 1
ATOM 8402 N N . SER B 1 375 ? 2.781 22.016 17.734 1 98.62 375 SER B N 1
ATOM 8403 C CA . SER B 1 375 ? 4.078 22.641 17.969 1 98.62 375 SER B CA 1
ATOM 8404 C C . SER B 1 375 ? 3.939 23.906 18.812 1 98.62 375 SER B C 1
ATOM 8406 O O . SER B 1 375 ? 4.652 24.094 19.797 1 98.62 375 SER B O 1
ATOM 8408 N N . GLU B 1 376 ? 3.053 24.734 18.391 1 98.31 376 GLU B N 1
ATOM 8409 C CA . GLU B 1 376 ? 2.836 25.984 19.109 1 98.31 376 GLU B CA 1
ATOM 8410 C C . GLU B 1 376 ? 2.432 25.719 20.562 1 98.31 376 GLU B C 1
ATOM 8412 O O . GLU B 1 376 ? 2.918 26.391 21.484 1 98.31 376 GLU B O 1
ATOM 8417 N N . ARG B 1 377 ? 1.522 24.781 20.781 1 98.38 377 ARG B N 1
ATOM 8418 C CA . ARG B 1 377 ? 1.048 24.531 22.141 1 98.38 377 ARG B CA 1
ATOM 8419 C C . ARG B 1 377 ? 2.168 23.984 23.016 1 98.38 377 ARG B C 1
ATOM 8421 O O . ARG B 1 377 ? 2.25 24.312 24.203 1 98.38 377 ARG B O 1
ATOM 8428 N N . ILE B 1 378 ? 3 23.141 22.422 1 98.31 378 ILE B N 1
ATOM 8429 C CA . ILE B 1 378 ? 4.152 22.641 23.172 1 98.31 378 ILE B CA 1
ATOM 8430 C C . ILE B 1 378 ? 5.098 23.797 23.484 1 98.31 378 ILE B C 1
ATOM 8432 O O . ILE B 1 378 ? 5.566 23.922 24.625 1 98.31 378 ILE B O 1
ATOM 8436 N N . LEU B 1 379 ? 5.359 24.672 22.547 1 97.62 379 LEU B N 1
ATOM 8437 C CA . LEU B 1 379 ? 6.25 25.812 22.719 1 97.62 379 LEU B CA 1
ATOM 8438 C C . LEU B 1 379 ? 5.727 26.75 23.812 1 97.62 379 LEU B C 1
ATOM 8440 O O . LEU B 1 379 ? 6.508 27.391 24.516 1 97.62 379 LEU B O 1
ATOM 8444 N N . SER B 1 380 ? 4.414 26.812 23.969 1 96.88 380 SER B N 1
ATOM 8445 C CA . SER B 1 380 ? 3.812 27.703 24.953 1 96.88 380 SER B CA 1
ATOM 8446 C C . SER B 1 380 ? 4.172 27.266 26.375 1 96.88 380 SER B C 1
ATOM 8448 O O . SER B 1 380 ? 4.105 28.078 27.312 1 96.88 380 SER B O 1
ATOM 8450 N N . HIS B 1 381 ? 4.539 25.984 26.516 1 96.25 381 HIS B N 1
ATOM 8451 C CA . HIS B 1 381 ? 5 25.484 27.812 1 96.25 381 HIS B CA 1
ATOM 8452 C C . HIS B 1 381 ? 6.48 25.781 28.016 1 96.25 381 HIS B C 1
ATOM 8454 O O . HIS B 1 381 ? 6.883 26.219 29.094 1 96.25 381 HIS B O 1
ATOM 8460 N N . GLN B 1 382 ? 7.191 25.516 26.984 1 94.69 382 GLN B N 1
ATOM 8461 C CA . GLN B 1 382 ? 8.641 25.656 27.016 1 94.69 382 GLN B CA 1
ATOM 8462 C C . GLN B 1 382 ? 9.211 25.828 25.609 1 94.69 382 GLN B C 1
ATOM 8464 O O . GLN B 1 382 ? 8.914 25.016 24.719 1 94.69 382 GLN B O 1
ATOM 8469 N N . LEU B 1 383 ? 10.047 26.859 25.469 1 95.81 383 LEU B N 1
ATOM 8470 C CA . LEU B 1 383 ? 10.688 27.094 24.188 1 95.81 383 LEU B CA 1
ATOM 8471 C C . LEU B 1 383 ? 11.625 25.953 23.828 1 95.81 383 LEU B C 1
ATOM 8473 O O . LEU B 1 383 ? 12.312 25.406 24.688 1 95.81 383 LEU B O 1
ATOM 8477 N N . ASP B 1 384 ? 11.594 25.531 22.641 1 96.25 384 ASP B N 1
ATOM 8478 C CA . ASP B 1 384 ? 12.422 24.469 22.062 1 96.25 384 ASP B CA 1
ATOM 8479 C C . ASP B 1 384 ? 12.578 24.656 20.562 1 96.25 384 ASP B C 1
ATOM 8481 O O . ASP B 1 384 ? 11.602 24.609 19.812 1 96.25 384 ASP B O 1
ATOM 8485 N N . GLY B 1 385 ? 13.859 24.859 20.109 1 96.81 385 GLY B N 1
ATOM 8486 C CA . GLY B 1 385 ? 14.125 25.156 18.719 1 96.81 385 GLY B CA 1
ATOM 8487 C C . GLY B 1 385 ? 13.656 24.062 17.766 1 96.81 385 GLY B C 1
ATOM 8488 O O . GLY B 1 385 ? 13.312 24.344 16.625 1 96.81 385 GLY B O 1
ATOM 8489 N N . ARG B 1 386 ? 13.602 22.844 18.25 1 96.25 386 ARG B N 1
ATOM 8490 C CA . ARG B 1 386 ? 13.195 21.719 17.406 1 96.25 386 ARG B CA 1
ATOM 8491 C C . ARG B 1 386 ? 11.727 21.828 17.016 1 96.25 386 ARG B C 1
ATOM 8493 O O . ARG B 1 386 ? 11.375 21.656 15.844 1 96.25 386 ARG B O 1
ATOM 8500 N N . TYR B 1 387 ? 10.828 22.062 17.984 1 98.06 387 TYR B N 1
ATOM 8501 C CA . TYR B 1 387 ? 9.406 22.203 17.703 1 98.06 387 TYR B CA 1
ATOM 8502 C C . TYR B 1 387 ? 9.141 23.438 16.844 1 98.06 387 TYR B C 1
ATOM 8504 O O . TYR B 1 387 ? 8.273 23.422 15.969 1 98.06 387 TYR B O 1
ATOM 8512 N N . ARG B 1 388 ? 9.914 24.484 17.141 1 98.12 388 ARG B N 1
ATOM 8513 C CA . ARG B 1 388 ? 9.781 25.703 16.359 1 98.12 388 ARG B CA 1
ATOM 8514 C C . ARG B 1 388 ? 10.125 25.469 14.891 1 98.12 388 ARG B C 1
ATOM 8516 O O . ARG B 1 388 ? 9.414 25.922 14 1 98.12 388 ARG B O 1
ATOM 8523 N N . ASP B 1 389 ? 11.227 24.781 14.664 1 98.06 389 ASP B N 1
ATOM 8524 C CA . ASP B 1 389 ? 11.68 24.516 13.305 1 98.06 389 ASP B CA 1
ATOM 8525 C C . ASP B 1 389 ? 10.656 23.672 12.547 1 98.06 389 ASP B C 1
ATOM 8527 O O . ASP B 1 389 ? 10.461 23.859 11.344 1 98.06 389 ASP B O 1
ATOM 8531 N N . VAL B 1 390 ? 9.992 22.75 13.227 1 98.25 390 VAL B N 1
ATOM 8532 C CA . VAL B 1 390 ? 8.961 21.922 12.602 1 98.25 390 VAL B CA 1
ATOM 8533 C C . VAL B 1 390 ? 7.77 22.797 12.203 1 98.25 390 VAL B C 1
ATOM 8535 O O . VAL B 1 390 ? 7.203 22.641 11.125 1 98.25 390 VAL B O 1
ATOM 8538 N N . MET B 1 391 ? 7.375 23.688 13.062 1 98.69 391 MET B N 1
ATOM 8539 C CA . MET B 1 391 ? 6.273 24.609 12.781 1 98.69 391 MET B CA 1
ATOM 8540 C C . MET B 1 391 ? 6.57 25.438 11.539 1 98.69 391 MET B C 1
ATOM 8542 O O . MET B 1 391 ? 5.719 25.578 10.656 1 98.69 391 MET B O 1
ATOM 8546 N N . GLU B 1 392 ? 7.797 25.984 11.469 1 98.75 392 GLU B N 1
ATOM 8547 C CA . GLU B 1 392 ? 8.195 26.797 10.328 1 98.75 392 GLU B CA 1
ATOM 8548 C C . GLU B 1 392 ? 8.25 25.984 9.047 1 98.75 392 GLU B C 1
ATOM 8550 O O . GLU B 1 392 ? 7.789 26.422 7.992 1 98.75 392 GLU B O 1
ATOM 8555 N N . LEU B 1 393 ? 8.828 24.766 9.141 1 98.62 393 LEU B N 1
ATOM 8556 C CA . LEU B 1 393 ? 8.922 23.859 7.996 1 98.62 393 LEU B CA 1
ATOM 8557 C C . LEU B 1 393 ? 7.543 23.547 7.434 1 98.62 393 LEU B C 1
ATOM 8559 O O . LEU B 1 393 ? 7.328 23.625 6.223 1 98.62 393 LEU B O 1
ATOM 8563 N N . ALA B 1 394 ? 6.617 23.203 8.32 1 98.62 394 ALA B N 1
ATOM 8564 C CA . ALA B 1 394 ? 5.254 22.891 7.898 1 98.62 394 ALA B CA 1
ATOM 8565 C C . ALA B 1 394 ? 4.59 24.094 7.238 1 98.62 394 ALA B C 1
ATOM 8567 O O . ALA B 1 394 ? 4.004 23.969 6.16 1 98.62 394 ALA B O 1
ATOM 8568 N N . LEU B 1 395 ? 4.707 25.234 7.871 1 98.75 395 LEU B N 1
ATOM 8569 C CA . LEU B 1 395 ? 4.07 26.453 7.367 1 98.75 395 LEU B CA 1
ATOM 8570 C C . LEU B 1 395 ? 4.566 26.781 5.965 1 98.75 395 LEU B C 1
ATOM 8572 O O . LEU B 1 395 ? 3.768 27 5.051 1 98.75 395 LEU B O 1
ATOM 8576 N N . LEU B 1 396 ? 5.887 26.75 5.738 1 98.62 396 LEU B N 1
ATOM 8577 C CA . LEU B 1 396 ? 6.508 27.297 4.539 1 98.62 396 LEU B CA 1
ATOM 8578 C C . LEU B 1 396 ? 6.484 26.281 3.402 1 98.62 396 LEU B C 1
ATOM 8580 O O . LEU B 1 396 ? 6.945 26.562 2.297 1 98.62 396 LEU B O 1
ATOM 8584 N N . ASN B 1 397 ? 5.965 25.031 3.672 1 98.5 397 ASN B N 1
ATOM 8585 C CA . ASN B 1 397 ? 5.879 24.016 2.627 1 98.5 397 ASN B CA 1
ATOM 8586 C C . ASN B 1 397 ? 4.5 23.375 2.582 1 98.5 397 ASN B C 1
ATOM 8588 O O . ASN B 1 397 ? 3.594 23.875 1.913 1 98.5 397 ASN B O 1
ATOM 8592 N N . ALA B 1 398 ? 4.207 22.422 3.445 1 97.81 398 ALA B N 1
ATOM 8593 C CA . ALA B 1 398 ? 2.994 21.625 3.355 1 97.81 398 ALA B CA 1
ATOM 8594 C C . ALA B 1 398 ? 1.751 22.469 3.596 1 97.81 398 ALA B C 1
ATOM 8596 O O . ALA B 1 398 ? 0.699 22.234 3.002 1 97.81 398 ALA B O 1
ATOM 8597 N N . VAL B 1 399 ? 1.803 23.453 4.465 1 98.12 399 VAL B N 1
ATOM 8598 C CA . VAL B 1 399 ? 0.64 24.281 4.766 1 98.12 399 VAL B CA 1
ATOM 8599 C C . VAL B 1 399 ? 0.392 25.266 3.617 1 98.12 399 VAL B C 1
ATOM 8601 O O . VAL B 1 399 ? -0.655 25.219 2.969 1 98.12 399 VAL B O 1
ATOM 8604 N N . LEU B 1 400 ? 1.402 26.062 3.279 1 97.62 400 LEU B N 1
ATOM 8605 C CA . LEU B 1 400 ? 1.234 27.047 2.203 1 97.62 400 LEU B CA 1
ATOM 8606 C C . LEU B 1 400 ? 1.031 26.344 0.864 1 97.62 400 LEU B C 1
ATOM 8608 O O . LEU B 1 400 ? 0.337 26.859 -0.014 1 97.62 400 LEU B O 1
ATOM 8612 N N . GLY B 1 401 ? 1.621 25.156 0.748 1 96.44 401 GLY B N 1
ATOM 8613 C CA . GLY B 1 401 ? 1.479 24.375 -0.477 1 96.44 401 GLY B CA 1
ATOM 8614 C C . GLY B 1 401 ? 0.063 23.891 -0.71 1 96.44 401 GLY B C 1
ATOM 8615 O O . GLY B 1 401 ? -0.277 23.469 -1.816 1 96.44 401 GLY B O 1
ATOM 8616 N N . GLY B 1 402 ? -0.785 24.016 0.295 1 95.25 402 GLY B N 1
ATOM 8617 C CA . GLY B 1 402 ? -2.164 23.562 0.201 1 95.25 402 GLY B CA 1
ATOM 8618 C C . GLY B 1 402 ? -3.039 24.484 -0.627 1 95.25 402 GLY B C 1
ATOM 8619 O O . GLY B 1 402 ? -4.141 24.109 -1.033 1 95.25 402 GLY B O 1
ATOM 8620 N N . GLY B 1 403 ? -2.57 25.688 -0.944 1 94.31 403 GLY B N 1
ATOM 8621 C CA . GLY B 1 403 ? -3.322 26.641 -1.746 1 94.31 403 GLY B CA 1
ATOM 8622 C C . GLY B 1 403 ? -2.512 27.234 -2.883 1 94.31 403 GLY B C 1
ATOM 8623 O O . GLY B 1 403 ? -1.299 27.422 -2.758 1 94.31 403 GLY B O 1
ATOM 8624 N N . SER B 1 404 ? -3.246 27.469 -3.957 1 94.25 404 SER B N 1
ATOM 8625 C CA . SER B 1 404 ? -2.58 28.203 -5.027 1 94.25 404 SER B CA 1
ATOM 8626 C C . SER B 1 404 ? -2.303 29.656 -4.617 1 94.25 404 SER B C 1
ATOM 8628 O O . SER B 1 404 ? -2.986 30.203 -3.75 1 94.25 404 SER B O 1
ATOM 8630 N N . LEU B 1 405 ? -1.341 30.219 -5.203 1 94.94 405 LEU B N 1
ATOM 8631 C CA . LEU B 1 405 ? -0.899 31.547 -4.824 1 94.94 405 LEU B CA 1
ATOM 8632 C C . LEU B 1 405 ? -1.915 32.594 -5.258 1 94.94 405 LEU B C 1
ATOM 8634 O O . LEU B 1 405 ? -1.963 33.688 -4.691 1 94.94 405 LEU B O 1
ATOM 8638 N N . ASP B 1 406 ? -2.748 32.25 -6.199 1 91.88 406 ASP B N 1
ATOM 8639 C CA . ASP B 1 406 ? -3.789 33.188 -6.617 1 91.88 406 ASP B CA 1
ATOM 8640 C C . ASP B 1 406 ? -5.059 33 -5.793 1 91.88 406 ASP B C 1
ATOM 8642 O O . ASP B 1 406 ? -6.039 33.719 -5.977 1 91.88 406 ASP B O 1
ATOM 8646 N N . GLY B 1 407 ? -5.066 31.984 -4.875 1 89.56 407 GLY B N 1
ATOM 8647 C CA . GLY B 1 407 ? -6.137 31.781 -3.91 1 89.56 407 GLY B CA 1
ATOM 8648 C C . GLY B 1 407 ? -7.359 31.109 -4.5 1 89.56 407 GLY B C 1
ATOM 8649 O O . GLY B 1 407 ? -8.422 31.078 -3.875 1 89.56 407 GLY B O 1
ATOM 8650 N N . LYS B 1 408 ? -7.266 30.406 -5.648 1 88.69 408 LYS B N 1
ATOM 8651 C CA . LYS B 1 408 ? -8.445 29.891 -6.336 1 88.69 408 LYS B CA 1
ATOM 8652 C C . LYS B 1 408 ? -8.547 28.375 -6.195 1 88.69 408 LYS B C 1
ATOM 8654 O O . LYS B 1 408 ? -9.625 27.812 -6.371 1 88.69 408 LYS B O 1
ATOM 8659 N N . GLN B 1 409 ? -7.438 27.797 -5.996 1 91.44 409 GLN B N 1
ATOM 8660 C CA . GLN B 1 409 ? -7.414 26.344 -5.973 1 91.44 409 GLN B CA 1
ATOM 8661 C C . GLN B 1 409 ? -6.711 25.812 -4.723 1 91.44 409 GLN B C 1
ATOM 8663 O O . GLN B 1 409 ? -5.871 26.516 -4.145 1 91.44 409 GLN B O 1
ATOM 8668 N N . PHE B 1 410 ? -7.07 24.609 -4.352 1 92 410 PHE B N 1
ATOM 8669 C CA . PHE B 1 410 ? -6.547 24.047 -3.111 1 92 410 PHE B CA 1
ATOM 8670 C C . PHE B 1 410 ? -6.191 22.578 -3.291 1 92 410 PHE B C 1
ATOM 8672 O O . PHE B 1 410 ? -6.691 21.922 -4.207 1 92 410 PHE B O 1
ATOM 8679 N N . ALA B 1 411 ? -5.285 22.094 -2.475 1 90.5 411 ALA B N 1
ATOM 8680 C CA . ALA B 1 411 ? -4.879 20.688 -2.477 1 90.5 411 ALA B CA 1
ATOM 8681 C C . ALA B 1 411 ? -5.238 20.016 -1.161 1 90.5 411 ALA B C 1
ATOM 8683 O O . ALA B 1 411 ? -5.055 20.594 -0.086 1 90.5 411 ALA B O 1
ATOM 8684 N N . TYR B 1 412 ? -5.836 18.812 -1.279 1 87.56 412 TYR B N 1
ATOM 8685 C CA . TYR B 1 412 ? -6.047 17.953 -0.124 1 87.56 412 TYR B CA 1
ATOM 8686 C C . TYR B 1 412 ? -4.812 17.094 0.15 1 87.56 412 TYR B C 1
ATOM 8688 O O . TYR B 1 412 ? -4.211 17.188 1.223 1 87.56 412 TYR B O 1
ATOM 8696 N N . ALA B 1 413 ? -4.484 16.281 -0.863 1 89.38 413 ALA B N 1
ATOM 8697 C CA . ALA B 1 413 ? -3.25 15.5 -0.829 1 89.38 413 ALA B CA 1
ATOM 8698 C C . ALA B 1 413 ? -2.09 16.281 -1.435 1 89.38 413 ALA B C 1
ATOM 8700 O O . ALA B 1 413 ? -2.266 17 -2.424 1 89.38 413 ALA B O 1
ATOM 8701 N N . ASN B 1 414 ? -0.956 16.219 -0.812 1 92 414 ASN B N 1
ATOM 8702 C CA . ASN B 1 414 ? 0.249 16.906 -1.264 1 92 414 ASN B CA 1
ATOM 8703 C C . ASN B 1 414 ? 1.358 15.93 -1.619 1 92 414 ASN B C 1
ATOM 8705 O O . ASN B 1 414 ? 2.223 15.633 -0.792 1 92 414 ASN B O 1
ATOM 8709 N N . LYS B 1 415 ? 1.411 15.547 -2.848 1 91.06 415 LYS B N 1
ATOM 8710 C CA . LYS B 1 415 ? 2.357 14.516 -3.258 1 91.06 415 LYS B CA 1
ATOM 8711 C C . LYS B 1 415 ? 3.713 15.117 -3.613 1 91.06 415 LYS B C 1
ATOM 8713 O O . LYS B 1 415 ? 3.783 16.25 -4.109 1 91.06 415 LYS B O 1
ATOM 8718 N N . LEU B 1 416 ? 4.777 14.391 -3.398 1 96.25 416 LEU B N 1
ATOM 8719 C CA . LEU B 1 416 ? 6.137 14.812 -3.713 1 96.25 416 LEU B CA 1
ATOM 8720 C C . LEU B 1 416 ? 6.496 14.469 -5.156 1 96.25 416 LEU B C 1
ATOM 8722 O O . LEU B 1 416 ? 7.465 15 -5.699 1 96.25 416 LEU B O 1
ATOM 8726 N N . GLN B 1 417 ? 5.711 13.594 -5.711 1 95.56 417 GLN B N 1
ATOM 8727 C CA . GLN B 1 417 ? 5.941 13.156 -7.082 1 95.56 417 GLN B CA 1
ATOM 8728 C C . GLN B 1 417 ? 4.641 12.703 -7.738 1 95.56 417 GLN B C 1
ATOM 8730 O O . GLN B 1 417 ? 3.822 12.031 -7.109 1 95.56 417 GLN B O 1
ATOM 8735 N N . THR B 1 418 ? 4.406 13.156 -8.984 1 95.75 418 THR B N 1
ATOM 8736 C CA . THR B 1 418 ? 3.264 12.688 -9.758 1 95.75 418 THR B CA 1
ATOM 8737 C C . THR B 1 418 ? 3.6 11.398 -10.492 1 95.75 418 THR B C 1
ATOM 8739 O O . THR B 1 418 ? 4.773 11.047 -10.641 1 95.75 418 THR B O 1
ATOM 8742 N N . TRP B 1 419 ? 2.578 10.656 -10.867 1 93.06 419 TRP B N 1
ATOM 8743 C CA . TRP B 1 419 ? 2.729 9.414 -11.609 1 93.06 419 TRP B CA 1
ATOM 8744 C C . TRP B 1 419 ? 1.508 9.148 -12.484 1 93.06 419 TRP B C 1
ATOM 8746 O O . TRP B 1 419 ? 0.417 9.656 -12.211 1 93.06 419 TRP B O 1
ATOM 8756 N N . GLY B 1 420 ? 1.78 8.383 -13.531 1 91.5 420 GLY B N 1
ATOM 8757 C CA . GLY B 1 420 ? 0.668 8.031 -14.398 1 91.5 420 GLY B CA 1
ATOM 8758 C C . GLY B 1 420 ? -0.029 9.234 -14.992 1 91.5 420 GLY B C 1
ATOM 8759 O O . GLY B 1 420 ? 0.616 10.094 -15.594 1 91.5 420 GLY B O 1
ATOM 8760 N N . ASP B 1 421 ? -1.328 9.32 -14.695 1 91 421 ASP B N 1
ATOM 8761 C CA . ASP B 1 421 ? -2.107 10.43 -15.242 1 91 421 ASP B CA 1
ATOM 8762 C C . ASP B 1 421 ? -2.268 11.547 -14.219 1 91 421 ASP B C 1
ATOM 8764 O O . ASP B 1 421 ? -3.008 12.508 -14.445 1 91 421 ASP B O 1
ATOM 8768 N N . GLU B 1 422 ? -1.554 11.445 -13.195 1 91.19 422 GLU B N 1
ATOM 8769 C CA . GLU B 1 422 ? -1.659 12.453 -12.148 1 91.19 422 GLU B CA 1
ATOM 8770 C C . GLU B 1 422 ? -1.031 13.773 -12.578 1 91.19 422 GLU B C 1
ATOM 8772 O O . GLU B 1 422 ? -0.082 13.781 -13.367 1 91.19 422 GLU B O 1
ATOM 8777 N N . VAL B 1 423 ? -1.612 14.805 -12.062 1 90.56 423 VAL B N 1
ATOM 8778 C CA . VAL B 1 423 ? -1.06 16.141 -12.18 1 90.56 423 VAL B CA 1
ATOM 8779 C C . VAL B 1 423 ? -1.09 16.844 -10.828 1 90.56 423 VAL B C 1
ATOM 8781 O O . VAL B 1 423 ? -1.938 16.547 -9.984 1 90.56 423 VAL B O 1
ATOM 8784 N N . ALA B 1 424 ? -0.164 17.672 -10.609 1 86.62 424 ALA B N 1
ATOM 8785 C CA . ALA B 1 424 ? -0.041 18.375 -9.328 1 86.62 424 ALA B CA 1
ATOM 8786 C C . ALA B 1 424 ? -1.041 19.516 -9.227 1 86.62 424 ALA B C 1
ATOM 8788 O O . ALA B 1 424 ? -1.148 20.172 -8.188 1 86.62 424 ALA B O 1
ATOM 8789 N N . THR B 1 425 ? -1.788 19.75 -10.234 1 80.19 425 THR B N 1
ATOM 8790 C CA . THR B 1 425 ? -2.732 20.859 -10.242 1 80.19 425 THR B CA 1
ATOM 8791 C C . THR B 1 425 ? -3.77 20.703 -9.133 1 80.19 425 THR B C 1
ATOM 8793 O O . THR B 1 425 ? -4.301 19.609 -8.93 1 80.19 425 THR B O 1
ATOM 8796 N N . ARG B 1 426 ? -3.986 21.781 -8.492 1 87.44 426 ARG B N 1
ATOM 8797 C CA . ARG B 1 426 ? -4.926 21.844 -7.375 1 87.44 426 ARG B CA 1
ATOM 8798 C C . ARG B 1 426 ? -6.363 21.922 -7.879 1 87.44 426 ARG B C 1
ATOM 8800 O O . ARG B 1 426 ? -6.602 22.078 -9.078 1 87.44 426 ARG B O 1
ATOM 8807 N N . LYS B 1 427 ? -7.281 21.75 -6.934 1 82.06 427 LYS B N 1
ATOM 8808 C CA . LYS B 1 427 ? -8.703 21.734 -7.27 1 82.06 427 LYS B CA 1
ATOM 8809 C C . LYS B 1 427 ? -9.406 22.984 -6.746 1 82.06 427 LYS B C 1
ATOM 8811 O O . LYS B 1 427 ? -8.992 23.562 -5.738 1 82.06 427 LYS B O 1
ATOM 8816 N N . ASP B 1 428 ? -10.477 23.328 -7.434 1 75 428 ASP B N 1
ATOM 8817 C CA . ASP B 1 428 ? -11.234 24.516 -7.051 1 75 428 ASP B CA 1
ATOM 8818 C C . ASP B 1 428 ? -11.945 24.297 -5.715 1 75 428 ASP B C 1
ATOM 8820 O O . ASP B 1 428 ? -12.023 25.219 -4.898 1 75 428 ASP B O 1
ATOM 8824 N N . TRP B 1 429 ? -12.555 23.234 -5.582 1 74.69 429 TRP B N 1
ATOM 8825 C CA . TRP B 1 429 ? -13.305 22.891 -4.375 1 74.69 429 TRP B CA 1
ATOM 8826 C C . TRP B 1 429 ? -13.445 21.375 -4.242 1 74.69 429 TRP B C 1
ATOM 8828 O O . TRP B 1 429 ? -13.055 20.625 -5.137 1 74.69 429 TRP B O 1
ATOM 8838 N N . PHE B 1 430 ? -13.797 21.016 -2.982 1 75.19 430 PHE B N 1
ATOM 8839 C CA . PHE B 1 430 ? -13.984 19.594 -2.701 1 75.19 430 PHE B CA 1
ATOM 8840 C C . PHE B 1 430 ? -15.359 19.344 -2.104 1 75.19 430 PHE B C 1
ATOM 8842 O O . PHE B 1 430 ? -15.984 20.25 -1.545 1 75.19 430 PHE B O 1
ATOM 8849 N N . THR B 1 431 ? -15.781 18.094 -2.24 1 70.69 431 THR B N 1
ATOM 8850 C CA . THR B 1 431 ? -17.016 17.672 -1.596 1 70.69 431 THR B CA 1
ATOM 8851 C C . THR B 1 431 ? -16.891 17.734 -0.077 1 70.69 431 THR B C 1
ATOM 8853 O O . THR B 1 431 ? -17.828 18.109 0.623 1 70.69 431 THR B O 1
ATOM 8856 N N . VAL B 1 432 ? -15.781 17.359 0.362 1 73.56 432 VAL B N 1
ATOM 8857 C CA . VAL B 1 432 ? -15.375 17.578 1.748 1 73.56 432 VAL B CA 1
ATOM 8858 C C . VAL B 1 432 ? -14.273 18.625 1.812 1 73.56 432 VAL B C 1
ATOM 8860 O O . VAL B 1 432 ? -13.148 18.391 1.372 1 73.56 432 VAL B O 1
ATOM 8863 N N . CYS B 1 433 ? -14.656 19.75 2.264 1 81.12 433 CYS B N 1
ATOM 8864 C CA . CYS B 1 433 ? -13.781 20.891 2.07 1 81.12 433 CYS B CA 1
ATOM 8865 C C . CYS B 1 433 ? -13.172 21.344 3.393 1 81.12 433 CYS B C 1
ATOM 8867 O O . CYS B 1 433 ? -13.242 22.531 3.744 1 81.12 433 CYS B O 1
ATOM 8869 N N . CYS B 1 434 ? -12.492 20.438 3.955 1 85.94 434 CYS B N 1
ATOM 8870 C CA . CYS B 1 434 ? -11.938 20.766 5.262 1 85.94 434 CYS B CA 1
ATOM 8871 C C . CYS B 1 434 ? -10.68 21.625 5.117 1 85.94 434 CYS B C 1
ATOM 8873 O O . CYS B 1 434 ? -10.406 22.484 5.953 1 85.94 434 CYS B O 1
ATOM 8875 N N . CYS B 1 435 ? -9.969 21.484 4.082 1 89.38 435 CYS B N 1
ATOM 8876 C CA . CYS B 1 435 ? -8.625 22.047 4.023 1 89.38 435 CYS B CA 1
ATOM 8877 C C . CYS B 1 435 ? -8.664 23.516 3.648 1 89.38 435 CYS B C 1
ATOM 8879 O O . CYS B 1 435 ? -7.957 24.344 4.246 1 89.38 435 CYS B O 1
ATOM 8881 N N . PRO B 1 436 ? -9.484 23.969 2.768 1 91.38 436 PRO B N 1
ATOM 8882 C CA . PRO B 1 436 ? -9.445 25.375 2.346 1 91.38 436 PRO B CA 1
ATOM 8883 C C . PRO B 1 436 ? -9.766 26.344 3.486 1 91.38 436 PRO B C 1
ATOM 8885 O O . PRO B 1 436 ? -8.961 27.219 3.787 1 91.38 436 PRO B O 1
ATOM 8888 N N . PRO B 1 437 ? -10.883 26.203 4.156 1 94.62 437 PRO B N 1
ATOM 8889 C CA . PRO B 1 437 ? -11.117 27.141 5.254 1 94.62 437 PRO B CA 1
ATOM 8890 C C . PRO B 1 437 ? -10.117 26.969 6.398 1 94.62 437 PRO B C 1
ATOM 8892 O O . PRO B 1 437 ? -9.836 27.938 7.117 1 94.62 437 PRO B O 1
ATOM 8895 N N . ASN B 1 438 ? -9.609 25.75 6.617 1 96.81 438 ASN B N 1
ATOM 8896 C CA . ASN B 1 438 ? -8.586 25.531 7.637 1 96.81 438 ASN B CA 1
ATOM 8897 C C . ASN B 1 438 ? -7.324 26.328 7.324 1 96.81 438 ASN B C 1
ATOM 8899 O O . ASN B 1 438 ? -6.699 26.891 8.227 1 96.81 438 ASN B O 1
ATOM 8903 N N . LEU B 1 439 ? -6.973 26.391 6.07 1 96.25 439 LEU B N 1
ATOM 8904 C CA . LEU B 1 439 ? -5.844 27.203 5.637 1 96.25 439 LEU B CA 1
ATOM 8905 C C . LEU B 1 439 ? -6.121 28.688 5.879 1 96.25 439 LEU B C 1
ATOM 8907 O O . LEU B 1 439 ? -5.246 29.406 6.352 1 96.25 439 LEU B O 1
ATOM 8911 N N . SER B 1 440 ? -7.312 29.109 5.637 1 96.62 440 SER B N 1
ATOM 8912 C CA . SER B 1 440 ? -7.691 30.516 5.812 1 96.62 440 SER B CA 1
ATOM 8913 C C . SER B 1 440 ? -7.609 30.922 7.277 1 96.62 440 SER B C 1
ATOM 8915 O O . SER B 1 440 ? -7.062 31.984 7.602 1 96.62 440 SER B O 1
ATOM 8917 N N . ARG B 1 441 ? -8.172 30.141 8.117 1 97.56 441 ARG B N 1
ATOM 8918 C CA . ARG B 1 441 ? -8.148 30.531 9.523 1 97.56 441 ARG B CA 1
ATOM 8919 C C . ARG B 1 441 ? -6.727 30.516 10.07 1 97.56 441 ARG B C 1
ATOM 8921 O O . ARG B 1 441 ? -6.383 31.312 10.945 1 97.56 441 ARG B O 1
ATOM 8928 N N . THR B 1 442 ? -5.863 29.609 9.523 1 97.94 442 THR B N 1
ATOM 8929 C CA . THR B 1 442 ? -4.469 29.547 9.945 1 97.94 442 THR B CA 1
ATOM 8930 C C . THR B 1 442 ? -3.74 30.844 9.578 1 97.94 442 THR B C 1
ATOM 8932 O O . THR B 1 442 ? -3.049 31.422 10.414 1 97.94 442 THR B O 1
ATOM 8935 N N . LEU B 1 443 ? -3.943 31.281 8.383 1 97.38 443 LEU B N 1
ATOM 8936 C CA . LEU B 1 443 ? -3.324 32.531 7.957 1 97.38 443 LEU B CA 1
ATOM 8937 C C . LEU B 1 443 ? -3.945 33.719 8.688 1 97.38 443 LEU B C 1
ATOM 8939 O O . LEU B 1 443 ? -3.285 34.75 8.898 1 97.38 443 LEU B O 1
ATOM 8943 N N . GLY B 1 444 ? -5.18 33.594 9.078 1 97.25 444 GLY B N 1
ATOM 8944 C CA . GLY B 1 444 ? -5.852 34.625 9.836 1 97.25 444 GLY B CA 1
ATOM 8945 C C . GLY B 1 444 ? -5.23 34.875 11.195 1 97.25 444 GLY B C 1
ATOM 8946 O O . GLY B 1 444 ? -5.168 36.031 11.656 1 97.25 444 GLY B O 1
ATOM 8947 N N . ILE B 1 445 ? -4.742 33.844 11.828 1 97.31 445 ILE B N 1
ATOM 8948 C CA . ILE B 1 445 ? -4.234 34 13.188 1 97.31 445 ILE B CA 1
ATOM 8949 C C . ILE B 1 445 ? -2.709 33.938 13.18 1 97.31 445 ILE B C 1
ATOM 8951 O O . ILE B 1 445 ? -2.086 33.656 14.203 1 97.31 445 ILE B O 1
ATOM 8955 N N . LEU B 1 446 ? -2.086 34.188 12.062 1 97.81 446 LEU B N 1
ATOM 8956 C CA . LEU B 1 446 ? -0.638 34.094 11.906 1 97.81 446 LEU B CA 1
ATOM 8957 C C . LEU B 1 446 ? 0.082 34.938 12.945 1 97.81 446 LEU B C 1
ATOM 8959 O O . LEU B 1 446 ? 1.157 34.594 13.422 1 97.81 446 LEU B O 1
ATOM 8963 N N . GLY B 1 447 ? -0.46 36.094 13.281 1 96.69 447 GLY B N 1
ATOM 8964 C CA . GLY B 1 447 ? 0.122 36.906 14.32 1 96.69 447 GLY B CA 1
ATOM 8965 C C . GLY B 1 447 ? 0.319 36.188 15.633 1 96.69 447 GLY B C 1
ATOM 8966 O O . GLY B 1 447 ? 1.268 36.469 16.375 1 96.69 447 GLY B O 1
ATOM 8967 N N . GLY B 1 448 ? -0.623 35.25 15.891 1 96.75 448 GLY B N 1
ATOM 8968 C CA . GLY B 1 448 ? -0.552 34.469 17.109 1 96.75 448 GLY B CA 1
ATOM 8969 C C . GLY B 1 448 ? 0.516 33.406 17.078 1 96.75 448 GLY B C 1
ATOM 8970 O O . GLY B 1 448 ? 0.944 32.906 18.125 1 96.75 448 GLY B O 1
ATOM 8971 N N . TYR B 1 449 ? 0.979 33.031 15.883 1 98.06 449 TYR B N 1
ATOM 8972 C CA . TYR B 1 449 ? 2.053 32.062 15.695 1 98.06 449 TYR B CA 1
ATOM 8973 C C . TYR B 1 449 ? 3.408 32.75 15.633 1 98.06 449 TYR B C 1
ATOM 8975 O O . TYR B 1 449 ? 4.449 32.094 15.609 1 98.06 449 TYR B O 1
ATOM 8983 N N . THR B 1 450 ? 3.426 34.094 15.656 1 97.94 450 THR B N 1
ATOM 8984 C CA . THR B 1 450 ? 4.641 34.844 15.398 1 97.94 450 THR B CA 1
ATOM 8985 C C . THR B 1 450 ? 5.484 34.969 16.656 1 97.94 450 THR B C 1
ATOM 8987 O O . THR B 1 450 ? 6.707 34.812 16.609 1 97.94 450 THR B O 1
ATOM 8990 N N . TRP B 1 451 ? 4.879 35.281 17.75 1 96.75 451 TRP B N 1
ATOM 8991 C CA . TRP B 1 451 ? 5.598 35.531 19 1 96.75 451 TRP B CA 1
ATOM 8992 C C . TRP B 1 451 ? 4.652 35.438 20.188 1 96.75 451 TRP B C 1
ATOM 8994 O O . TRP B 1 451 ? 3.432 35.438 20.031 1 96.75 451 TRP B O 1
ATOM 9004 N N . ASN B 1 452 ? 5.184 35.25 21.328 1 94.31 452 ASN B N 1
ATOM 9005 C CA . ASN B 1 452 ? 4.504 35.281 22.625 1 94.31 452 ASN B CA 1
ATOM 9006 C C . ASN B 1 452 ? 5.176 36.25 23.594 1 94.31 452 ASN B C 1
ATOM 9008 O O . ASN B 1 452 ? 6.398 36.406 23.562 1 94.31 452 ASN B O 1
ATOM 9012 N N . THR B 1 453 ? 4.391 36.938 24.406 1 93.88 453 THR B N 1
ATOM 9013 C CA . THR B 1 453 ? 4.91 37.875 25.391 1 93.88 453 THR B CA 1
ATOM 9014 C C . THR B 1 453 ? 4.406 37.531 26.797 1 93.88 453 THR B C 1
ATOM 9016 O O . THR B 1 453 ? 3.242 37.156 26.969 1 93.88 453 THR B O 1
ATOM 9019 N N . LYS B 1 454 ? 5.328 37.594 27.734 1 93.75 454 LYS B N 1
ATOM 9020 C CA . LYS B 1 454 ? 5.008 37.438 29.141 1 93.75 454 LYS B CA 1
ATOM 9021 C C . LYS B 1 454 ? 5.566 38.625 29.953 1 93.75 454 LYS B C 1
ATOM 9023 O O . LYS B 1 454 ? 6.672 39.094 29.688 1 93.75 454 LYS B O 1
ATOM 9028 N N . LEU B 1 455 ? 4.758 39.062 30.891 1 93.31 455 LEU B N 1
ATOM 9029 C CA . LEU B 1 455 ? 5.156 40.219 31.719 1 93.31 455 LEU B CA 1
ATOM 9030 C C . LEU B 1 455 ? 5.523 39.75 33.125 1 93.31 455 LEU B C 1
ATOM 9032 O O . LEU B 1 455 ? 4.812 38.938 33.719 1 93.31 455 LEU B O 1
ATOM 9036 N N . ASP B 1 456 ? 6.668 40.156 33.531 1 93.69 456 ASP B N 1
ATOM 9037 C CA . ASP B 1 456 ? 7.035 40.094 34.969 1 93.69 456 ASP B CA 1
ATOM 9038 C C . ASP B 1 456 ? 6.914 41.469 35.594 1 93.69 456 ASP B C 1
ATOM 9040 O O . ASP B 1 456 ? 7.852 42.281 35.562 1 93.69 456 ASP B O 1
ATOM 9044 N N . GLU B 1 457 ? 5.906 41.719 36.25 1 91.62 457 GLU B N 1
ATOM 9045 C CA . GLU B 1 457 ? 5.609 43.031 36.812 1 91.62 457 GLU B CA 1
ATOM 9046 C C . GLU B 1 457 ? 6.582 43.375 37.938 1 91.62 457 GLU B C 1
ATOM 9048 O O . GLU B 1 457 ? 6.945 44.531 38.094 1 91.62 457 GLU B O 1
ATOM 9053 N N . THR B 1 458 ? 6.859 42.344 38.719 1 93.88 458 THR B N 1
ATOM 9054 C CA . THR B 1 458 ? 7.758 42.594 39.844 1 93.88 458 THR B CA 1
ATOM 9055 C C . THR B 1 458 ? 9.141 43 39.344 1 93.88 458 THR B C 1
ATOM 9057 O O . THR B 1 458 ? 9.688 44 39.812 1 93.88 458 THR B O 1
ATOM 9060 N N . ALA B 1 459 ? 9.648 42.344 38.375 1 94.75 459 ALA B N 1
ATOM 9061 C CA . ALA B 1 459 ? 10.977 42.656 37.844 1 94.75 459 ALA B CA 1
ATOM 9062 C C . ALA B 1 459 ? 10.914 43.719 36.781 1 94.75 459 ALA B C 1
ATOM 9064 O O . ALA B 1 459 ? 11.945 44.219 36.312 1 94.75 459 ALA B O 1
ATOM 9065 N N . LYS B 1 460 ? 9.68 44.125 36.375 1 95 460 LYS B N 1
ATOM 9066 C CA . LYS B 1 460 ? 9.445 45.062 35.281 1 95 460 LYS B CA 1
ATOM 9067 C C . LYS B 1 460 ? 10.172 44.625 34 1 95 460 LYS B C 1
ATOM 9069 O O . LYS B 1 460 ? 10.914 45.406 33.438 1 95 460 LYS B O 1
ATOM 9074 N N . THR B 1 461 ? 9.953 43.406 33.719 1 96.94 461 THR B N 1
ATOM 9075 C CA . THR B 1 461 ? 10.586 42.812 32.531 1 96.94 461 THR B CA 1
ATOM 9076 C C . THR B 1 461 ? 9.531 42.25 31.578 1 96.94 461 THR B C 1
ATOM 9078 O O . THR B 1 461 ? 8.562 41.625 32 1 96.94 461 THR B O 1
ATOM 9081 N N . ILE B 1 462 ? 9.672 42.562 30.297 1 96.75 462 ILE B N 1
ATOM 9082 C CA . ILE B 1 462 ? 8.859 42 29.234 1 96.75 462 ILE B CA 1
ATOM 9083 C C . ILE B 1 462 ? 9.609 40.875 28.531 1 96.75 462 ILE B C 1
ATOM 9085 O O . ILE B 1 462 ? 10.664 41.094 27.938 1 96.75 462 ILE B O 1
ATOM 9089 N N . LYS B 1 463 ? 9.102 39.719 28.672 1 96 463 LYS B N 1
ATOM 9090 C CA . LYS B 1 463 ? 9.688 38.594 28 1 96 463 LYS B CA 1
ATOM 9091 C C . LYS B 1 463 ? 9.055 38.375 26.625 1 96 463 LYS B C 1
ATOM 9093 O O . LYS B 1 463 ? 7.836 38.219 26.516 1 96 463 LYS B O 1
ATOM 9098 N N . LEU B 1 464 ? 9.852 38.438 25.609 1 96.62 464 LEU B N 1
ATOM 9099 C CA . LEU B 1 464 ? 9.414 38.25 24.234 1 96.62 464 LEU B CA 1
ATOM 9100 C C . LEU B 1 464 ? 10.031 36.969 23.641 1 96.62 464 LEU B C 1
ATOM 9102 O O . LEU B 1 464 ? 11.242 36.906 23.453 1 96.62 464 LEU B O 1
ATOM 9106 N N . ASP B 1 465 ? 9.234 36 23.391 1 96.62 465 ASP B N 1
ATOM 9107 C CA . ASP B 1 465 ? 9.641 34.781 22.656 1 96.62 465 ASP B CA 1
ATOM 9108 C C . ASP B 1 465 ? 9.219 34.875 21.188 1 96.62 465 ASP B C 1
ATOM 9110 O O . ASP B 1 465 ? 8.023 34.812 20.891 1 96.62 465 ASP B O 1
ATOM 9114 N N . ILE B 1 466 ? 10.156 34.969 20.281 1 97.75 466 ILE B N 1
ATOM 9115 C CA . ILE B 1 466 ? 9.844 34.969 18.859 1 97.75 466 ILE B CA 1
ATOM 9116 C C . ILE B 1 466 ? 9.742 33.531 18.344 1 97.75 466 ILE B C 1
ATOM 9118 O O . ILE B 1 466 ? 10.648 32.719 18.562 1 97.75 466 ILE B O 1
ATOM 9122 N N . TYR B 1 467 ? 8.641 33.156 17.703 1 97.94 467 TYR B N 1
ATOM 9123 C CA . TYR B 1 467 ? 8.445 31.828 17.125 1 97.94 467 TYR B CA 1
ATOM 9124 C C . TYR B 1 467 ? 8.773 31.828 15.641 1 97.94 467 TYR B C 1
ATOM 9126 O O . TYR B 1 467 ? 9.602 31.031 15.18 1 97.94 467 TYR B O 1
ATOM 9134 N N . LEU B 1 468 ? 8.109 32.656 14.859 1 98.56 468 LEU B N 1
ATOM 9135 C CA . LEU B 1 468 ? 8.289 32.719 13.414 1 98.56 468 LEU B CA 1
ATOM 9136 C C . LEU B 1 468 ? 8.852 34.094 13 1 98.56 468 LEU B C 1
ATOM 9138 O O . LEU B 1 468 ? 8.531 35.094 13.609 1 98.56 468 LEU B O 1
ATOM 9142 N N . PHE B 1 469 ? 9.711 34.094 12.016 1 98.5 469 PHE B N 1
ATOM 9143 C CA . PHE B 1 469 ? 10.203 35.344 11.43 1 98.5 469 PHE B CA 1
ATOM 9144 C C . PHE B 1 469 ? 9.172 35.938 10.484 1 98.5 469 PHE B C 1
ATOM 9146 O O . PHE B 1 469 ? 9.109 35.562 9.312 1 98.5 469 PHE B O 1
ATOM 9153 N N . VAL B 1 470 ? 8.406 36.844 10.977 1 98.31 470 VAL B N 1
ATOM 9154 C CA . VAL B 1 470 ? 7.352 37.531 10.25 1 98.31 470 VAL B CA 1
ATOM 9155 C C . VAL B 1 470 ? 7.516 39.062 10.406 1 98.31 470 VAL B C 1
ATOM 9157 O O . VAL B 1 470 ? 7.656 39.562 11.531 1 98.31 470 VAL B O 1
ATOM 9160 N N . SER B 1 471 ? 7.602 39.781 9.305 1 98.5 471 SER B N 1
ATOM 9161 C CA . SER B 1 471 ? 7.59 41.25 9.43 1 98.5 471 SER B CA 1
ATOM 9162 C C . SER B 1 471 ? 6.281 41.719 10.031 1 98.5 471 SER B C 1
ATOM 9164 O O . SER B 1 471 ? 5.238 41.688 9.375 1 98.5 471 SER B O 1
ATOM 9166 N N . ALA B 1 472 ? 6.41 42.188 11.281 1 98 472 ALA B N 1
ATOM 9167 C CA . ALA B 1 472 ? 5.199 42.5 12.031 1 98 472 ALA B CA 1
ATOM 9168 C C . ALA B 1 472 ? 5.508 43.469 13.18 1 98 472 ALA B C 1
ATOM 9170 O O . ALA B 1 472 ? 6.668 43.656 13.547 1 98 472 ALA B O 1
ATOM 9171 N N . GLU B 1 473 ? 4.5 44.094 13.656 1 97.44 473 GLU B N 1
ATOM 9172 C CA . GLU B 1 473 ? 4.555 44.938 14.836 1 97.44 473 GLU B CA 1
ATOM 9173 C C . GLU B 1 473 ? 3.572 44.469 15.906 1 97.44 473 GLU B C 1
ATOM 9175 O O . GLU B 1 473 ? 2.467 44.031 15.586 1 97.44 473 GLU B O 1
ATOM 9180 N N . LYS B 1 474 ? 4 44.562 17.156 1 96.06 474 LYS B N 1
ATOM 9181 C CA . LYS B 1 474 ? 3.146 44.188 18.266 1 96.06 474 LYS B CA 1
ATOM 9182 C C . LYS B 1 474 ? 3.156 45.281 19.359 1 96.06 474 LYS B C 1
ATOM 9184 O O . LYS B 1 474 ? 4.203 45.844 19.672 1 96.06 474 LYS B O 1
ATOM 9189 N N . THR B 1 475 ? 2.023 45.562 19.859 1 94 475 THR B N 1
ATOM 9190 C CA . THR B 1 475 ? 1.874 46.406 21.031 1 94 475 THR B CA 1
ATOM 9191 C C . THR B 1 475 ? 1.52 45.594 22.266 1 94 475 THR B C 1
ATOM 9193 O O . THR B 1 475 ? 0.668 44.719 22.203 1 94 475 THR B O 1
ATOM 9196 N N . VAL B 1 476 ? 2.209 45.875 23.344 1 94.38 476 VAL B N 1
ATOM 9197 C CA . VAL B 1 476 ? 1.995 45.188 24.609 1 94.38 476 VAL B CA 1
ATOM 9198 C C . VAL B 1 476 ? 1.482 46.156 25.656 1 94.38 476 VAL B C 1
ATOM 9200 O O . VAL B 1 476 ? 2.154 47.156 25.984 1 94.38 476 VAL B O 1
ATOM 9203 N N . ASP B 1 477 ? 0.344 45.906 26.188 1 92.06 477 ASP B N 1
ATOM 9204 C CA . ASP B 1 477 ? -0.18 46.719 27.281 1 92.06 477 ASP B CA 1
ATOM 9205 C C . ASP B 1 477 ? 0.519 46.375 28.594 1 92.06 477 ASP B C 1
ATOM 9207 O O . ASP B 1 477 ? 0.686 45.219 28.922 1 92.06 477 ASP B O 1
ATOM 9211 N N . LEU B 1 478 ? 0.961 47.344 29.266 1 94.06 478 LEU B N 1
ATOM 9212 C CA . LEU B 1 478 ? 1.664 47.156 30.516 1 94.06 478 LEU B CA 1
ATOM 9213 C C . LEU B 1 478 ? 0.759 47.469 31.703 1 94.06 478 LEU B C 1
ATOM 9215 O O . LEU B 1 478 ? -0.13 48.312 31.609 1 94.06 478 LEU B O 1
ATOM 9219 N N . PRO B 1 479 ? 1.043 46.781 32.781 1 90.56 479 PRO B N 1
ATOM 9220 C CA . PRO B 1 479 ? 0.282 47.094 34 1 90.56 479 PRO B CA 1
ATOM 9221 C C . PRO B 1 479 ? 0.487 48.531 34.469 1 90.56 479 PRO B C 1
ATOM 9223 O O . PRO B 1 479 ? 1.611 49.031 34.438 1 90.56 479 PRO B O 1
ATOM 9226 N N . GLY B 1 480 ? -0.554 49.219 35.125 1 85.62 480 GLY B N 1
ATOM 9227 C CA . GLY B 1 480 ? -0.488 50.562 35.625 1 85.62 480 GLY B CA 1
ATOM 9228 C C . GLY B 1 480 ? -0.589 51.625 34.531 1 85.62 480 GLY B C 1
ATOM 9229 O O . GLY B 1 480 ? -0.506 52.812 34.812 1 85.62 480 GLY B O 1
ATOM 9230 N N . GLY B 1 481 ? -0.589 51.188 33.469 1 82.31 481 GLY B N 1
ATOM 9231 C CA . GLY B 1 481 ? -0.733 52.156 32.375 1 82.31 481 GLY B CA 1
ATOM 9232 C C . GLY B 1 481 ? 0.497 52.219 31.5 1 82.31 481 GLY B C 1
ATOM 9233 O O . GLY B 1 481 ? 1.562 51.719 31.859 1 82.31 481 GLY B O 1
ATOM 9234 N N . GLY B 1 482 ? 0.535 52.188 30.219 1 90.69 482 GLY B N 1
ATOM 9235 C CA . GLY B 1 482 ? 1.624 52.281 29.266 1 90.69 482 GLY B CA 1
ATOM 9236 C C . GLY B 1 482 ? 1.591 51.188 28.219 1 90.69 482 GLY B C 1
ATOM 9237 O O . GLY B 1 482 ? 0.814 50.25 28.328 1 90.69 482 GLY B O 1
ATOM 9238 N N . LYS B 1 483 ? 2.424 51.5 27.312 1 95.31 483 LYS B N 1
ATOM 9239 C CA . LYS B 1 483 ? 2.496 50.531 26.219 1 95.31 483 LYS B CA 1
ATOM 9240 C C . LYS B 1 483 ? 3.941 50.281 25.797 1 95.31 483 LYS B C 1
ATOM 9242 O O . LYS B 1 483 ? 4.785 51.156 25.891 1 95.31 483 LYS B O 1
ATOM 9247 N N . ALA B 1 484 ? 4.25 49.094 25.547 1 96.81 484 ALA B N 1
ATOM 9248 C CA . ALA B 1 484 ? 5.508 48.688 24.922 1 96.81 484 ALA B CA 1
ATOM 9249 C C . ALA B 1 484 ? 5.273 48.25 23.484 1 96.81 484 ALA B C 1
ATOM 9251 O O . ALA B 1 484 ? 4.164 47.844 23.109 1 96.81 484 ALA B O 1
ATOM 9252 N N . LYS B 1 485 ? 6.258 48.375 22.641 1 97.69 485 LYS B N 1
ATOM 9253 C CA . LYS B 1 485 ? 6.133 48.062 21.234 1 97.69 485 LYS B CA 1
ATOM 9254 C C . LYS B 1 485 ? 7.316 47.219 20.75 1 97.69 485 LYS B C 1
ATOM 9256 O O . LYS B 1 485 ? 8.453 47.438 21.188 1 97.69 485 LYS B O 1
ATOM 9261 N N . VAL B 1 486 ? 7.031 46.312 19.938 1 97.75 486 VAL B N 1
ATOM 9262 C CA . VAL B 1 486 ? 8.023 45.5 19.234 1 97.75 486 VAL B CA 1
ATOM 9263 C C . VAL B 1 486 ? 7.801 45.625 17.719 1 97.75 486 VAL B C 1
ATOM 9265 O O . VAL B 1 486 ? 6.66 45.594 17.25 1 97.75 486 VAL B O 1
ATOM 9268 N N . ASN B 1 487 ? 8.844 45.844 16.984 1 98.25 487 ASN B N 1
ATOM 9269 C CA . ASN B 1 487 ? 8.828 45.812 15.531 1 98.25 487 ASN B CA 1
ATOM 9270 C C . ASN B 1 487 ? 9.859 44.812 14.984 1 98.25 487 ASN B C 1
ATOM 9272 O O . ASN B 1 487 ? 11.047 44.906 15.32 1 98.25 487 ASN B O 1
ATOM 9276 N N . MET B 1 488 ? 9.422 43.875 14.227 1 98.62 488 MET B N 1
ATOM 9277 C CA . MET B 1 488 ? 10.297 42.938 13.516 1 98.62 488 MET B CA 1
ATOM 9278 C C . MET B 1 488 ? 10.203 43.125 12.008 1 98.62 488 MET B C 1
ATOM 9280 O O . MET B 1 488 ? 9.109 43.094 11.445 1 98.62 488 MET B O 1
ATOM 9284 N N . SER B 1 489 ? 11.258 43.438 11.344 1 98.31 489 SER B N 1
ATOM 9285 C CA . SER B 1 489 ? 11.406 43.469 9.891 1 98.31 489 SER B CA 1
ATOM 9286 C C . SER B 1 489 ? 12.367 42.375 9.422 1 98.31 489 SER B C 1
ATOM 9288 O O . SER B 1 489 ? 13.508 42.312 9.891 1 98.31 489 SER B O 1
ATOM 9290 N N . THR B 1 490 ? 11.898 41.562 8.547 1 98.44 490 THR B N 1
ATOM 9291 C CA . THR B 1 490 ? 12.734 40.438 8.125 1 98.44 490 THR B CA 1
ATOM 9292 C C . THR B 1 490 ? 12.602 40.219 6.625 1 98.44 490 THR B C 1
ATOM 9294 O O . THR B 1 490 ? 11.625 40.625 6.008 1 98.44 490 THR B O 1
ATOM 9297 N N . GLU B 1 491 ? 13.633 39.594 6.02 1 97.06 491 GLU B N 1
ATOM 9298 C CA . GLU B 1 491 ? 13.625 39.156 4.621 1 97.06 491 GLU B CA 1
ATOM 9299 C C . GLU B 1 491 ? 13.445 37.656 4.496 1 97.06 491 GLU B C 1
ATOM 9301 O O . GLU B 1 491 ? 13.508 37.094 3.395 1 97.06 491 GLU B O 1
ATOM 9306 N N . MET B 1 492 ? 13.25 37.031 5.598 1 97.75 492 MET B N 1
ATOM 9307 C CA . MET B 1 492 ? 12.898 35.625 5.559 1 97.75 492 MET B CA 1
ATOM 9308 C C . MET B 1 492 ? 11.602 35.406 4.797 1 97.75 492 MET B C 1
ATOM 9310 O O . MET B 1 492 ? 10.719 36.281 4.797 1 97.75 492 MET B O 1
ATOM 9314 N N . PRO B 1 493 ? 11.547 34.281 4.098 1 97.69 493 PRO B N 1
ATOM 9315 C CA . PRO B 1 493 ? 12.422 33.094 4.113 1 97.69 493 PRO B CA 1
ATOM 9316 C C . PRO B 1 493 ? 13.5 33.156 3.033 1 97.69 493 PRO B C 1
ATOM 9318 O O . PRO B 1 493 ? 14.156 32.156 2.766 1 97.69 493 PRO B O 1
ATOM 9321 N N . TRP B 1 494 ? 13.781 34.25 2.393 1 98.06 494 TRP B N 1
ATOM 9322 C CA . TRP B 1 494 ? 14.633 34.312 1.211 1 98.06 494 TRP B CA 1
ATOM 9323 C C . TRP B 1 494 ? 16.047 34.781 1.583 1 98.06 494 TRP B C 1
ATOM 9325 O O . TRP B 1 494 ? 17.016 34.406 0.928 1 98.06 494 TRP B O 1
ATOM 9335 N N . LYS B 1 495 ? 16.125 35.594 2.562 1 97.69 495 LYS B N 1
ATOM 9336 C CA . LYS B 1 495 ? 17.406 36.062 3.096 1 97.69 495 LYS B CA 1
ATOM 9337 C C . LYS B 1 495 ? 17.406 36.031 4.621 1 97.69 495 LYS B C 1
ATOM 9339 O O . LYS B 1 495 ? 16.422 36.406 5.262 1 97.69 495 LYS B O 1
ATOM 9344 N N . GLY B 1 496 ? 18.547 35.562 5.176 1 98.19 496 GLY B N 1
ATOM 9345 C CA . GLY B 1 496 ? 18.688 35.469 6.621 1 98.19 496 GLY B CA 1
ATOM 9346 C C . GLY B 1 496 ? 19 36.812 7.266 1 98.19 496 GLY B C 1
ATOM 9347 O O . GLY B 1 496 ? 20.141 37.062 7.684 1 98.19 496 GLY B O 1
ATOM 9348 N N . LYS B 1 497 ? 18.016 37.656 7.301 1 98.44 497 LYS B N 1
ATOM 9349 C CA . LYS B 1 497 ? 18.141 38.969 7.922 1 98.44 497 LYS B CA 1
ATOM 9350 C C . LYS B 1 497 ? 16.891 39.312 8.734 1 98.44 497 LYS B C 1
ATOM 9352 O O . LYS B 1 497 ? 15.781 39.312 8.203 1 98.44 497 LYS B O 1
ATOM 9357 N N . VAL B 1 498 ? 17.031 39.562 10.062 1 98.5 498 VAL B N 1
ATOM 9358 C CA . VAL B 1 498 ? 15.945 39.875 10.977 1 98.5 498 VAL B CA 1
ATOM 9359 C C . VAL B 1 498 ? 16.328 41.094 11.844 1 98.5 498 VAL B C 1
ATOM 9361 O O . VAL B 1 498 ? 17.328 41.031 12.57 1 98.5 498 VAL B O 1
ATOM 9364 N N . ASP B 1 499 ? 15.602 42.125 11.719 1 98.5 499 ASP B N 1
ATOM 9365 C CA . ASP B 1 499 ? 15.742 43.344 12.523 1 98.5 499 ASP B CA 1
ATOM 9366 C C . ASP B 1 499 ? 14.617 43.438 13.547 1 98.5 499 ASP B C 1
ATOM 9368 O O . ASP B 1 499 ? 13.445 43.562 13.172 1 98.5 499 ASP B O 1
ATOM 9372 N N . VAL B 1 500 ? 14.969 43.438 14.859 1 98.5 500 VAL B N 1
ATOM 9373 C CA . VAL B 1 500 ? 13.977 43.562 15.922 1 98.5 500 VAL B CA 1
ATOM 9374 C C . VAL B 1 500 ? 14.234 44.875 16.703 1 98.5 500 VAL B C 1
ATOM 9376 O O . VAL B 1 500 ? 15.328 45.062 17.219 1 98.5 500 VAL B O 1
ATOM 9379 N N . THR B 1 501 ? 13.289 45.719 16.781 1 98.5 501 THR B N 1
ATOM 9380 C CA . THR B 1 501 ? 13.352 46.906 17.609 1 98.5 501 THR B CA 1
ATOM 9381 C C . THR B 1 501 ? 12.281 46.875 18.703 1 98.5 501 THR B C 1
ATOM 9383 O O . THR B 1 501 ? 11.156 46.406 18.453 1 98.5 501 THR B O 1
ATOM 9386 N N . THR B 1 502 ? 12.672 47.281 19.906 1 97.94 502 THR B N 1
ATOM 9387 C CA . THR B 1 502 ? 11.727 47.312 21.016 1 97.94 502 THR B CA 1
ATOM 9388 C C . THR B 1 502 ? 11.703 48.688 21.688 1 97.94 502 THR B C 1
ATOM 9390 O O . THR B 1 502 ? 12.703 49.406 21.656 1 97.94 502 THR B O 1
ATOM 9393 N N . GLU B 1 503 ? 10.562 49.031 22.156 1 97.88 503 GLU B N 1
ATOM 9394 C CA . GLU B 1 503 ? 10.352 50.219 22.953 1 97.88 503 GLU B CA 1
ATOM 9395 C C . GLU B 1 503 ? 9.484 49.938 24.172 1 97.88 503 GLU B C 1
ATOM 9397 O O . GLU B 1 503 ? 8.516 49.188 24.094 1 97.88 503 GLU B O 1
ATOM 9402 N N . ALA B 1 504 ? 9.883 50.438 25.297 1 97.31 504 ALA B N 1
ATOM 9403 C CA . ALA B 1 504 ? 9.102 50.375 26.531 1 97.31 504 ALA B CA 1
ATOM 9404 C C . ALA B 1 504 ? 9.344 51.594 27.406 1 97.31 504 ALA B C 1
ATOM 9406 O O . ALA B 1 504 ? 10.312 52.344 27.203 1 97.31 504 ALA B O 1
ATOM 9407 N N . PRO B 1 505 ? 8.445 51.875 28.359 1 96 505 PRO B N 1
ATOM 9408 C CA . PRO B 1 505 ? 8.688 53 29.297 1 96 505 PRO B CA 1
ATOM 9409 C C . PRO B 1 505 ? 9.93 52.781 30.156 1 96 505 PRO B C 1
ATOM 9411 O O . PRO B 1 505 ? 10.328 51.625 30.391 1 96 505 PRO B O 1
ATOM 9414 N N . GLU B 1 506 ? 10.477 53.969 30.703 1 94.44 506 GLU B N 1
ATOM 9415 C CA . GLU B 1 506 ? 11.633 53.906 31.578 1 94.44 506 GLU B CA 1
ATOM 9416 C C . GLU B 1 506 ? 11.367 53 32.781 1 94.44 506 GLU B C 1
ATOM 9418 O O . GLU B 1 506 ? 10.273 53 33.344 1 94.44 506 GLU B O 1
ATOM 9423 N N . GLY B 1 507 ? 12.336 52.188 33.062 1 94.12 507 GLY B N 1
ATOM 9424 C CA . GLY B 1 507 ? 12.211 51.281 34.188 1 94.12 507 GLY B CA 1
ATOM 9425 C C . GLY B 1 507 ? 11.922 49.844 33.75 1 94.12 507 GLY B C 1
ATOM 9426 O O . GLY B 1 507 ? 12.188 48.906 34.5 1 94.12 507 GLY B O 1
ATOM 9427 N N . TRP B 1 508 ? 11.297 49.688 32.562 1 96.5 508 TRP B N 1
ATOM 9428 C CA . TRP B 1 508 ? 11.055 48.375 32.031 1 96.5 508 TRP B CA 1
ATOM 9429 C C . TRP B 1 508 ? 12.273 47.844 31.281 1 96.5 508 TRP B C 1
ATOM 9431 O O . TRP B 1 508 ? 13.07 48.625 30.75 1 96.5 508 TRP B O 1
ATOM 9441 N N . ALA B 1 509 ? 12.438 46.5 31.297 1 97.38 509 ALA B N 1
ATOM 9442 C CA . ALA B 1 509 ? 13.492 45.812 30.531 1 97.38 509 ALA B CA 1
ATOM 9443 C C . ALA B 1 509 ? 12.906 44.719 29.656 1 97.38 509 ALA B C 1
ATOM 9445 O O . ALA B 1 509 ? 11.75 44.344 29.828 1 97.38 509 ALA B O 1
ATOM 9446 N N . TRP B 1 510 ? 13.727 44.375 28.656 1 97.19 510 TRP B N 1
ATOM 9447 C CA . TRP B 1 510 ? 13.312 43.312 27.734 1 97.19 510 TRP B CA 1
ATOM 9448 C C . TRP B 1 510 ? 14.195 42.094 27.875 1 97.19 510 TRP B C 1
ATOM 9450 O O . TRP B 1 510 ? 15.406 42.188 28.078 1 97.19 510 TRP B O 1
ATOM 9460 N N . GLU B 1 511 ? 13.609 40.938 27.891 1 96.69 511 GLU B N 1
ATOM 9461 C CA . GLU B 1 511 ? 14.234 39.656 27.625 1 96.69 511 GLU B CA 1
ATOM 9462 C C . GLU B 1 511 ? 13.727 39.031 26.328 1 96.69 511 GLU B C 1
ATOM 9464 O O . GLU B 1 511 ? 12.609 38.5 26.281 1 96.69 511 GLU B O 1
ATOM 9469 N N . ILE B 1 512 ? 14.57 39.031 25.328 1 97.38 512 ILE B N 1
ATOM 9470 C CA . ILE B 1 512 ? 14.133 38.656 23.984 1 97.38 512 ILE B CA 1
ATOM 9471 C C . ILE B 1 512 ? 14.812 37.375 23.562 1 97.38 512 ILE B C 1
ATOM 9473 O O . ILE B 1 512 ? 16.047 37.281 23.547 1 97.38 512 ILE B O 1
ATOM 9477 N N . ARG B 1 513 ? 14.07 36.375 23.328 1 97.44 513 ARG B N 1
ATOM 9478 C CA . ARG B 1 513 ? 14.586 35.125 22.781 1 97.44 513 ARG B CA 1
ATOM 9479 C C . ARG B 1 513 ? 14.383 35.062 21.281 1 97.44 513 ARG B C 1
ATOM 9481 O O . ARG B 1 513 ? 13.242 35.062 20.797 1 97.44 513 ARG B O 1
ATOM 9488 N N . ILE B 1 514 ? 15.438 35 20.484 1 97.62 514 ILE B N 1
ATOM 9489 C CA . ILE B 1 514 ? 15.453 35.031 19.016 1 97.62 514 ILE B CA 1
ATOM 9490 C C . ILE B 1 514 ? 15.891 33.656 18.484 1 97.62 514 ILE B C 1
ATOM 9492 O O . ILE B 1 514 ? 16.938 33.125 18.891 1 97.62 514 ILE B O 1
ATOM 9496 N N . PRO B 1 515 ? 15.125 33.094 17.594 1 97.75 515 PRO B N 1
ATOM 9497 C CA . PRO B 1 515 ? 15.461 31.766 17.062 1 97.75 515 PRO B CA 1
ATOM 9498 C C . PRO B 1 515 ? 16.812 31.75 16.344 1 97.75 515 PRO B C 1
ATOM 9500 O O . PRO B 1 515 ? 17.156 32.688 15.641 1 97.75 515 PRO B O 1
ATOM 9503 N N . THR B 1 516 ? 17.562 30.703 16.531 1 97.06 516 THR B N 1
ATOM 9504 C CA . THR B 1 516 ? 18.703 30.312 15.742 1 97.06 516 THR B CA 1
ATOM 9505 C C . THR B 1 516 ? 18.453 28.984 15.047 1 97.06 516 THR B C 1
ATOM 9507 O O . THR B 1 516 ? 18.938 27.938 15.484 1 97.06 516 THR B O 1
ATOM 9510 N N . PRO B 1 517 ? 17.75 29 13.891 1 96.94 517 PRO B N 1
ATOM 9511 C CA . PRO B 1 517 ? 17.281 27.766 13.242 1 96.94 517 PRO B CA 1
ATOM 9512 C C . PRO B 1 517 ? 18.422 26.812 12.883 1 96.94 517 PRO B C 1
ATOM 9514 O O . PRO B 1 517 ? 19.531 27.266 12.602 1 96.94 517 PRO B O 1
ATOM 9517 N N . GLU B 1 518 ? 18.109 25.531 12.836 1 94.62 518 GLU B N 1
ATOM 9518 C CA . GLU B 1 518 ? 19.094 24.484 12.555 1 94.62 518 GLU B CA 1
ATOM 9519 C C . GLU B 1 518 ? 19.719 24.672 11.18 1 94.62 518 GLU B C 1
ATOM 9521 O O . GLU B 1 518 ? 20.891 24.375 10.984 1 94.62 518 GLU B O 1
ATOM 9526 N N . TYR B 1 519 ? 19.031 25.172 10.219 1 96.56 519 TYR B N 1
ATOM 9527 C CA . TYR B 1 519 ? 19.484 25.297 8.836 1 96.56 519 TYR B CA 1
ATOM 9528 C C . TYR B 1 519 ? 20.422 26.484 8.664 1 96.56 519 TYR B C 1
ATOM 9530 O O . TYR B 1 519 ? 21.078 26.641 7.629 1 96.56 519 TYR B O 1
ATOM 9538 N N . ALA B 1 520 ? 20.438 27.391 9.641 1 97.25 520 ALA B N 1
ATOM 9539 C CA . ALA B 1 520 ? 21.156 28.656 9.516 1 97.25 520 ALA B CA 1
ATOM 9540 C C . ALA B 1 520 ? 22.656 28.453 9.75 1 97.25 520 ALA B C 1
ATOM 9542 O O . ALA B 1 520 ? 23.062 27.672 10.609 1 97.25 520 ALA B O 1
ATOM 9543 N N . GLU B 1 521 ? 23.453 29.109 8.945 1 97.12 521 GLU B N 1
ATOM 9544 C CA . GLU B 1 521 ? 24.906 29.109 9.125 1 97.12 521 GLU B CA 1
ATOM 9545 C C . GLU B 1 521 ? 25.438 30.531 9.344 1 97.12 521 GLU B C 1
ATOM 9547 O O . GLU B 1 521 ? 24.828 31.5 8.906 1 97.12 521 GLU B O 1
ATOM 9552 N N . ASN B 1 522 ? 26.5 30.688 10.055 1 97.75 522 ASN B N 1
ATOM 9553 C CA . ASN B 1 522 ? 27.156 31.969 10.297 1 97.75 522 ASN B CA 1
ATOM 9554 C C . ASN B 1 522 ? 26.203 32.969 10.93 1 97.75 522 ASN B C 1
ATOM 9556 O O . ASN B 1 522 ? 26.078 34.094 10.438 1 97.75 522 ASN B O 1
ATOM 9560 N N . VAL B 1 523 ? 25.578 32.625 12.016 1 97.38 523 VAL B N 1
ATOM 9561 C CA . VAL B 1 523 ? 24.609 33.5 12.703 1 97.38 523 VAL B CA 1
ATOM 9562 C C . VAL B 1 523 ? 25.344 34.594 13.469 1 97.38 523 VAL B C 1
ATOM 9564 O O . VAL B 1 523 ? 26.234 34.281 14.273 1 97.38 523 VAL B O 1
ATOM 9567 N N . LYS B 1 524 ? 24.969 35.812 13.219 1 97.81 524 LYS B N 1
ATOM 9568 C CA . LYS B 1 524 ? 25.578 36.938 13.891 1 97.81 524 LYS B CA 1
ATOM 9569 C C . LYS B 1 524 ? 24.516 37.844 14.508 1 97.81 524 LYS B C 1
ATOM 9571 O O . LYS B 1 524 ? 23.438 38.062 13.922 1 97.81 524 LYS B O 1
ATOM 9576 N N . PHE B 1 525 ? 24.828 38.375 15.656 1 97.06 525 PHE B N 1
ATOM 9577 C CA . PHE B 1 525 ? 23.984 39.344 16.328 1 97.06 525 PHE B CA 1
ATOM 9578 C C . PHE B 1 525 ? 24.703 40.656 16.516 1 97.06 525 PHE B C 1
ATOM 9580 O O . PHE B 1 525 ? 25.906 40.688 16.797 1 97.06 525 PHE B O 1
ATOM 9587 N N . SER B 1 526 ? 24.031 41.75 16.422 1 97.44 526 SER B N 1
ATOM 9588 C CA . SER B 1 526 ? 24.594 43.094 16.625 1 97.44 526 SER B CA 1
ATOM 9589 C C . SER B 1 526 ? 24.781 43.375 18.109 1 97.44 526 SER B C 1
ATOM 9591 O O . SER B 1 526 ? 25.484 44.344 18.484 1 97.44 526 SER B O 1
ATOM 9593 N N . THR B 1 527 ? 24.156 42.594 18.953 1 95.38 527 THR B N 1
ATOM 9594 C CA . THR B 1 527 ? 24.219 42.75 20.406 1 95.38 527 THR B CA 1
ATOM 9595 C C . THR B 1 527 ? 24.734 41.469 21.062 1 95.38 527 THR B C 1
ATOM 9597 O O . THR B 1 527 ? 24.781 40.406 20.438 1 95.38 527 THR B O 1
ATOM 9600 N N . GLN B 1 528 ? 25.156 41.625 22.312 1 94.31 528 GLN B N 1
ATOM 9601 C CA . GLN B 1 528 ? 25.578 40.469 23.078 1 94.31 528 GLN B CA 1
ATOM 9602 C C . GLN B 1 528 ? 24.422 39.531 23.344 1 94.31 528 GLN B C 1
ATOM 9604 O O . GLN B 1 528 ? 23.312 39.969 23.641 1 94.31 528 GLN B O 1
ATOM 9609 N N . THR B 1 529 ? 24.625 38.25 23.141 1 95.19 529 THR B N 1
ATOM 9610 C CA . THR B 1 529 ? 23.609 37.25 23.375 1 95.19 529 THR B CA 1
ATOM 9611 C C . THR B 1 529 ? 24.109 36.188 24.359 1 95.19 529 THR B C 1
ATOM 9613 O O . THR B 1 529 ? 25.328 36.062 24.594 1 95.19 529 THR B O 1
ATOM 9616 N N . SER B 1 530 ? 23.312 35.562 25.016 1 91.94 530 SER B N 1
ATOM 9617 C CA . SER B 1 530 ? 23.625 34.375 25.812 1 91.94 530 SER B CA 1
ATOM 9618 C C . SER B 1 530 ? 22.797 33.188 25.359 1 91.94 530 SER B C 1
ATOM 9620 O O . SER B 1 530 ? 21.719 33.344 24.766 1 91.94 530 SER B O 1
ATOM 9622 N N . ALA B 1 531 ? 23.484 31.953 25.484 1 78.19 531 ALA B N 1
ATOM 9623 C CA . ALA B 1 531 ? 22.734 30.734 25.172 1 78.19 531 ALA B CA 1
ATOM 9624 C C . ALA B 1 531 ? 21.797 30.359 26.328 1 78.19 531 ALA B C 1
ATOM 9626 O O . ALA B 1 531 ? 22.172 30.438 27.5 1 78.19 531 ALA B O 1
ATOM 9627 N N . THR B 1 532 ? 20.547 30.156 25.953 1 77.94 532 THR B N 1
ATOM 9628 C CA . THR B 1 532 ? 19.625 29.75 27.016 1 77.94 532 THR B CA 1
ATOM 9629 C C . THR B 1 532 ? 18.922 28.438 26.656 1 77.94 532 THR B C 1
ATOM 9631 O O . THR B 1 532 ? 19 27.469 27.391 1 77.94 532 THR B O 1
ATOM 9634 N N . VAL B 1 533 ? 18.25 28.422 25.609 1 88.38 533 VAL B N 1
ATOM 9635 C CA . VAL B 1 533 ? 17.469 27.266 25.156 1 88.38 533 VAL B CA 1
ATOM 9636 C C . VAL B 1 533 ? 17.969 26.828 23.766 1 88.38 533 VAL B C 1
ATOM 9638 O O . VAL B 1 533 ? 18.375 27.656 22.953 1 88.38 533 VAL B O 1
ATOM 9641 N N . ALA B 1 534 ? 18.031 25.531 23.609 1 89.81 534 ALA B N 1
ATOM 9642 C CA . ALA B 1 534 ? 18.484 24.984 22.328 1 89.81 534 ALA B CA 1
ATOM 9643 C C . ALA B 1 534 ? 17.703 25.594 21.172 1 89.81 534 ALA B C 1
ATOM 9645 O O . ALA B 1 534 ? 16.469 25.578 21.172 1 89.81 534 ALA B O 1
ATOM 9646 N N . GLY B 1 535 ? 18.422 26.234 20.281 1 95.06 535 GLY B N 1
ATOM 9647 C CA . GLY B 1 535 ? 17.812 26.812 19.094 1 95.06 535 GLY B CA 1
ATOM 9648 C C . GLY B 1 535 ? 17.406 28.266 19.266 1 95.06 535 GLY B C 1
ATOM 9649 O O . GLY B 1 535 ? 16.766 28.844 18.391 1 95.06 535 GLY B O 1
ATOM 9650 N N . TYR B 1 536 ? 17.828 28.875 20.438 1 97.12 536 TYR B N 1
ATOM 9651 C CA . TYR B 1 536 ? 17.484 30.281 20.688 1 97.12 536 TYR B CA 1
ATOM 9652 C C . TYR B 1 536 ? 18.688 31.047 21.234 1 97.12 536 TYR B C 1
ATOM 9654 O O . TYR B 1 536 ? 19.531 30.469 21.906 1 97.12 536 TYR B O 1
ATOM 9662 N N . ALA B 1 537 ? 18.75 32.281 20.891 1 96.75 537 ALA B N 1
ATOM 9663 C CA . ALA B 1 537 ? 19.625 33.25 21.547 1 96.75 537 ALA B CA 1
ATOM 9664 C C . ALA B 1 537 ? 18.844 34.188 22.453 1 96.75 537 ALA B C 1
ATOM 9666 O O . ALA B 1 537 ? 17.734 34.625 22.094 1 96.75 537 ALA B O 1
ATOM 9667 N N . LEU B 1 538 ? 19.344 34.531 23.609 1 97.25 538 LEU B N 1
ATOM 9668 C CA . LEU B 1 538 ? 18.703 35.438 24.562 1 97.25 538 LEU B CA 1
ATOM 9669 C C . LEU B 1 538 ? 19.375 36.812 24.547 1 97.25 538 LEU B C 1
ATOM 9671 O O . LEU B 1 538 ? 20.609 36.906 24.641 1 97.25 538 LEU B O 1
ATOM 9675 N N . VAL B 1 539 ? 18.641 37.812 24.375 1 96.88 539 VAL B N 1
ATOM 9676 C CA . VAL B 1 539 ? 19.125 39.188 24.469 1 96.88 539 VAL B CA 1
ATOM 9677 C C . VAL B 1 539 ? 18.438 39.875 25.641 1 96.88 539 VAL B C 1
ATOM 9679 O O . VAL B 1 539 ? 17.203 40 25.672 1 96.88 539 VAL B O 1
ATOM 9682 N N . ASN B 1 540 ? 19.188 40.312 26.609 1 96.31 540 ASN B N 1
ATOM 9683 C CA . ASN B 1 540 ? 18.688 41.188 27.672 1 96.31 540 ASN B CA 1
ATOM 9684 C C . ASN B 1 540 ? 18.953 42.656 27.344 1 96.31 540 ASN B C 1
ATOM 9686 O O . ASN B 1 540 ? 20.062 43.031 26.984 1 96.31 540 ASN B O 1
ATOM 9690 N N . ALA B 1 541 ? 17.938 43.469 27.422 1 96.5 541 ALA B N 1
ATOM 9691 C CA . ALA B 1 541 ? 18.078 44.844 27 1 96.5 541 ALA B CA 1
ATOM 9692 C C . ALA B 1 541 ? 17.25 45.781 27.875 1 96.5 541 ALA B C 1
ATOM 9694 O O . ALA B 1 541 ? 16.344 45.344 28.578 1 96.5 541 ALA B O 1
ATOM 9695 N N . GLY B 1 542 ? 17.594 47.062 27.828 1 95.69 542 GLY B N 1
ATOM 9696 C CA . GLY B 1 542 ? 16.781 48.094 28.469 1 95.69 542 GLY B CA 1
ATOM 9697 C C . GLY B 1 542 ? 15.477 48.344 27.75 1 95.69 542 GLY B C 1
ATOM 9698 O O . GLY B 1 542 ? 15.062 47.562 26.891 1 95.69 542 GLY B O 1
ATOM 9699 N N . PRO B 1 543 ? 14.891 49.531 28.062 1 95.88 543 PRO B N 1
ATOM 9700 C CA . PRO B 1 543 ? 13.555 49.812 27.547 1 95.88 543 PRO B CA 1
ATOM 9701 C C . PRO B 1 543 ? 13.531 49.969 26.031 1 95.88 543 PRO B C 1
ATOM 9703 O O . PRO B 1 543 ? 12.523 49.656 25.375 1 95.88 543 PRO B O 1
ATOM 9706 N N . SER B 1 544 ? 14.609 50.469 25.438 1 96.69 544 SER B N 1
ATOM 9707 C CA . SER B 1 544 ? 14.703 50.625 24 1 96.69 544 SER B CA 1
ATOM 9708 C C . SER B 1 544 ? 15.953 49.969 23.453 1 96.69 544 SER B C 1
ATOM 9710 O O . SER B 1 544 ? 17.062 50.188 23.938 1 96.69 544 SER B O 1
ATOM 9712 N N . THR B 1 545 ? 15.727 49.094 22.484 1 95.88 545 THR B N 1
ATOM 9713 C CA . THR B 1 545 ? 16.859 48.375 21.906 1 95.88 545 THR B CA 1
ATOM 9714 C C . THR B 1 545 ? 16.609 48.062 20.438 1 95.88 545 THR B C 1
ATOM 9716 O O . THR B 1 545 ? 15.461 48.062 19.984 1 95.88 545 THR B O 1
ATOM 9719 N N . SER B 1 546 ? 17.609 47.938 19.641 1 97.69 546 SER B N 1
ATOM 9720 C CA . SER B 1 546 ? 17.625 47.438 18.281 1 97.69 546 SER B CA 1
ATOM 9721 C C . SER B 1 546 ? 18.594 46.25 18.125 1 97.69 546 SER B C 1
ATOM 9723 O O . SER B 1 546 ? 19.75 46.344 18.5 1 97.69 546 SER B O 1
ATOM 9725 N N . ILE B 1 547 ? 18.094 45.188 17.641 1 98.06 547 ILE B N 1
ATOM 9726 C CA . ILE B 1 547 ? 18.875 43.969 17.469 1 98.06 547 ILE B CA 1
ATOM 9727 C C . ILE B 1 547 ? 18.844 43.562 16 1 98.06 547 ILE B C 1
ATOM 9729 O O . ILE B 1 547 ? 17.781 43.375 15.422 1 98.06 547 ILE B O 1
ATOM 9733 N N . LEU B 1 548 ? 19.969 43.438 15.391 1 98.44 548 LEU B N 1
ATOM 9734 C CA . LEU B 1 548 ? 20.094 42.906 14.047 1 98.44 548 LEU B CA 1
ATOM 9735 C C . LEU B 1 548 ? 20.719 41.5 14.086 1 98.44 548 LEU B C 1
ATOM 9737 O O . LEU B 1 548 ? 21.797 41.312 14.656 1 98.44 548 LEU B O 1
ATOM 9741 N N . THR B 1 549 ? 20.062 40.562 13.602 1 97.94 549 THR B N 1
ATOM 9742 C CA . THR B 1 549 ? 20.594 39.219 13.398 1 97.94 549 THR B CA 1
ATOM 9743 C C . THR B 1 549 ? 20.703 38.906 11.914 1 97.94 549 THR B C 1
ATOM 9745 O O . THR B 1 549 ? 19.75 39.125 11.156 1 97.94 549 THR B O 1
ATOM 9748 N N . THR B 1 550 ? 21.828 38.406 11.445 1 98.5 550 THR B N 1
ATOM 9749 C CA . THR B 1 550 ? 22.047 37.938 10.078 1 98.5 550 THR B CA 1
ATOM 9750 C C . THR B 1 550 ? 22.578 36.5 10.07 1 98.5 550 THR B C 1
ATOM 9752 O O . THR B 1 550 ? 23.297 36.094 10.992 1 98.5 550 THR B O 1
ATOM 9755 N N . PHE B 1 551 ? 22.219 35.75 9.109 1 98.38 551 PHE B N 1
ATOM 9756 C CA . PHE B 1 551 ? 22.734 34.375 8.93 1 98.38 551 PHE B CA 1
ATOM 9757 C C . PHE B 1 551 ? 22.625 33.969 7.473 1 98.38 551 PHE B C 1
ATOM 9759 O O . PHE B 1 551 ? 21.891 34.562 6.699 1 98.38 551 PHE B O 1
ATOM 9766 N N . ASP B 1 552 ? 23.359 32.938 7.082 1 98.25 552 ASP B N 1
ATOM 9767 C CA . ASP B 1 552 ? 23.312 32.375 5.738 1 98.25 552 ASP B CA 1
ATOM 9768 C C . ASP B 1 552 ? 22.234 31.297 5.633 1 98.25 552 ASP B C 1
ATOM 9770 O O . ASP B 1 552 ? 21.922 30.625 6.625 1 98.25 552 ASP B O 1
ATOM 9774 N N . LEU B 1 553 ? 21.672 31.234 4.504 1 98.31 553 LEU B N 1
ATOM 9775 C CA . LEU B 1 553 ? 20.75 30.156 4.129 1 98.31 553 LEU B CA 1
ATOM 9776 C C . LEU B 1 553 ? 21.375 29.266 3.057 1 98.31 553 LEU B C 1
ATOM 9778 O O . LEU B 1 553 ? 21 29.344 1.884 1 98.31 553 LEU B O 1
ATOM 9782 N N . PRO B 1 554 ? 22.219 28.375 3.457 1 97.19 554 PRO B N 1
ATOM 9783 C CA . PRO B 1 554 ? 22.891 27.547 2.447 1 97.19 554 PRO B CA 1
ATOM 9784 C C . PRO B 1 554 ? 21.922 26.625 1.709 1 97.19 554 PRO B C 1
ATOM 9786 O O . PRO B 1 554 ? 20.938 26.172 2.283 1 97.19 554 PRO B O 1
ATOM 9789 N N . ILE B 1 555 ? 22.203 26.391 0.394 1 98.06 555 ILE B N 1
ATOM 9790 C CA . ILE B 1 555 ? 21.547 25.297 -0.314 1 98.06 555 ILE B CA 1
ATOM 9791 C C . ILE B 1 555 ? 22.031 23.969 0.251 1 98.06 555 ILE B C 1
ATOM 9793 O O . ILE B 1 555 ? 23.234 23.734 0.371 1 98.06 555 ILE B O 1
ATOM 9797 N N . ARG B 1 556 ? 21.109 23.156 0.64 1 97.75 556 ARG B N 1
ATOM 9798 C CA . ARG B 1 556 ? 21.422 21.875 1.242 1 97.75 556 ARG B CA 1
ATOM 9799 C C . ARG B 1 556 ? 20.797 20.719 0.455 1 97.75 556 ARG B C 1
ATOM 9801 O O . ARG B 1 556 ? 19.719 20.891 -0.133 1 97.75 556 ARG B O 1
ATOM 9808 N N . LEU B 1 557 ? 21.453 19.625 0.41 1 98.12 557 LEU B N 1
ATOM 9809 C CA . LEU B 1 557 ? 20.891 18.359 -0.049 1 98.12 557 LEU B CA 1
ATOM 9810 C C . LEU B 1 557 ? 20.531 17.469 1.133 1 98.12 557 LEU B C 1
ATOM 9812 O O . LEU B 1 557 ? 21.375 17.188 1.987 1 98.12 557 LEU B O 1
ATOM 9816 N N . LEU B 1 558 ? 19.266 17.125 1.199 1 98 558 LEU B N 1
ATOM 9817 C CA . LEU B 1 558 ? 18.75 16.328 2.303 1 98 558 LEU B CA 1
ATOM 9818 C C . LEU B 1 558 ? 18.578 14.875 1.886 1 98 558 LEU B C 1
ATOM 9820 O O . LEU B 1 558 ? 17.953 14.586 0.864 1 98 558 LEU B O 1
ATOM 9824 N N . ALA B 1 559 ? 19.141 13.961 2.68 1 96.81 559 ALA B N 1
ATOM 9825 C CA . ALA B 1 559 ? 18.984 12.531 2.463 1 96.81 559 ALA B CA 1
ATOM 9826 C C . ALA B 1 559 ? 17.875 11.969 3.348 1 96.81 559 ALA B C 1
ATOM 9828 O O . ALA B 1 559 ? 17.75 12.344 4.516 1 96.81 559 ALA B O 1
ATOM 9829 N N . ASN B 1 560 ? 17.062 11.125 2.781 1 93.12 560 ASN B N 1
ATOM 9830 C CA . ASN B 1 560 ? 16.031 10.453 3.582 1 93.12 560 ASN B CA 1
ATOM 9831 C C . ASN B 1 560 ? 16.641 9.406 4.512 1 93.12 560 ASN B C 1
ATOM 9833 O O . ASN B 1 560 ? 17.812 9.047 4.359 1 93.12 560 ASN B O 1
ATOM 9837 N N . HIS B 1 561 ? 15.859 8.984 5.512 1 93.38 561 HIS B N 1
ATOM 9838 C CA . HIS B 1 561 ? 16.281 7.895 6.383 1 93.38 561 HIS B CA 1
ATOM 9839 C C . HIS B 1 561 ? 16.453 6.594 5.605 1 93.38 561 HIS B C 1
ATOM 9841 O O . HIS B 1 561 ? 15.656 6.293 4.711 1 93.38 561 HIS B O 1
ATOM 9847 N N . PRO B 1 562 ? 17.453 5.801 5.953 1 90.62 562 PRO B N 1
ATOM 9848 C CA . PRO B 1 562 ? 17.719 4.598 5.164 1 90.62 562 PRO B CA 1
ATOM 9849 C C . PRO B 1 562 ? 16.578 3.596 5.203 1 90.62 562 PRO B C 1
ATOM 9851 O O . PRO B 1 562 ? 16.406 2.801 4.273 1 90.62 562 PRO B O 1
ATOM 9854 N N . LEU B 1 563 ? 15.75 3.602 6.203 1 89.94 563 LEU B N 1
ATOM 9855 C CA . LEU B 1 563 ? 14.641 2.66 6.324 1 89.94 563 LEU B CA 1
ATOM 9856 C C . LEU B 1 563 ? 13.508 3.031 5.375 1 89.94 563 LEU B C 1
ATOM 9858 O O . LEU B 1 563 ? 12.578 2.242 5.164 1 89.94 563 LEU B O 1
ATOM 9862 N N . GLU B 1 564 ? 13.539 4.23 4.699 1 89.94 564 GLU B N 1
ATOM 9863 C CA . GLU B 1 564 ? 12.578 4.555 3.646 1 89.94 564 GLU B CA 1
ATOM 9864 C C . GLU B 1 564 ? 12.867 3.756 2.377 1 89.94 564 GLU B C 1
ATOM 9866 O O . GLU B 1 564 ? 12.023 3.678 1.482 1 89.94 564 GLU B O 1
ATOM 9871 N N . THR B 1 565 ? 13.914 3.15 2.279 1 80.31 565 THR B N 1
ATOM 9872 C CA . THR B 1 565 ? 14.398 2.238 1.25 1 80.31 565 THR B CA 1
ATOM 9873 C C . THR B 1 565 ? 14.734 2.996 -0.03 1 80.31 565 THR B C 1
ATOM 9875 O O . THR B 1 565 ? 15.461 2.486 -0.887 1 80.31 565 THR B O 1
ATOM 9878 N N . THR B 1 566 ? 14.188 4.172 -0.169 1 85.44 566 THR B N 1
ATOM 9879 C CA . THR B 1 566 ? 14.602 4.996 -1.297 1 85.44 566 THR B CA 1
ATOM 9880 C C . THR B 1 566 ? 15.906 5.73 -0.978 1 85.44 566 THR B C 1
ATOM 9882 O O . THR B 1 566 ? 16.109 6.168 0.154 1 85.44 566 THR B O 1
ATOM 9885 N N . ASP B 1 567 ? 16.797 5.719 -1.859 1 92.06 567 ASP B N 1
ATOM 9886 C CA . ASP B 1 567 ? 18.031 6.496 -1.735 1 92.06 567 ASP B CA 1
ATOM 9887 C C . ASP B 1 567 ? 17.984 7.758 -2.592 1 92.06 567 ASP B C 1
ATOM 9889 O O . ASP B 1 567 ? 18.469 7.77 -3.721 1 92.06 567 ASP B O 1
ATOM 9893 N N . THR B 1 568 ? 17.391 8.789 -1.978 1 95.31 568 THR B N 1
ATOM 9894 C CA . THR B 1 568 ? 17.141 9.992 -2.754 1 95.31 568 THR B CA 1
ATOM 9895 C C . THR B 1 568 ? 17.672 11.227 -2.027 1 95.31 568 THR B C 1
ATOM 9897 O O . THR B 1 568 ? 17.953 11.172 -0.832 1 95.31 568 THR B O 1
ATOM 9900 N N . LEU B 1 569 ? 17.859 12.273 -2.75 1 97.5 569 LEU B N 1
ATOM 9901 C CA . LEU B 1 569 ? 18.266 13.586 -2.26 1 97.5 569 LEU B CA 1
ATOM 9902 C C . LEU B 1 569 ? 17.203 14.633 -2.586 1 97.5 569 LEU B C 1
ATOM 9904 O O . LEU B 1 569 ? 16.625 14.625 -3.68 1 97.5 569 LEU B O 1
ATOM 9908 N N . THR B 1 570 ? 16.906 15.477 -1.649 1 98.31 570 THR B N 1
ATOM 9909 C CA . THR B 1 570 ? 15.977 16.594 -1.802 1 98.31 570 THR B CA 1
ATOM 9910 C C . THR B 1 570 ? 16.688 17.922 -1.584 1 98.31 570 THR B C 1
ATOM 9912 O O . THR B 1 570 ? 17.516 18.047 -0.678 1 98.31 570 THR B O 1
ATOM 9915 N N . VAL B 1 571 ? 16.375 18.891 -2.414 1 98.69 571 VAL B N 1
ATOM 9916 C CA . VAL B 1 571 ? 17.031 20.188 -2.33 1 98.69 571 VAL B CA 1
ATOM 9917 C C . VAL B 1 571 ? 16.25 21.109 -1.388 1 98.69 571 VAL B C 1
ATOM 9919 O O . VAL B 1 571 ? 15.023 21.188 -1.464 1 98.69 571 VAL B O 1
ATOM 9922 N N . SER B 1 572 ? 17 21.719 -0.496 1 98.5 572 SER B N 1
ATOM 9923 C CA . SER B 1 572 ? 16.422 22.734 0.381 1 98.5 572 SER B CA 1
ATOM 9924 C C . SER B 1 572 ? 17.297 23.969 0.453 1 98.5 572 SER B C 1
ATOM 9926 O O . SER B 1 572 ? 18.5 23.906 0.202 1 98.5 572 SER B O 1
ATOM 9928 N N . ARG B 1 573 ? 16.781 25.062 0.726 1 98.62 573 ARG B N 1
ATOM 9929 C CA . ARG B 1 573 ? 17.438 26.328 1.077 1 98.62 573 ARG B CA 1
ATOM 9930 C C . ARG B 1 573 ? 16.75 26.969 2.279 1 98.62 573 ARG B C 1
ATOM 9932 O O . ARG B 1 573 ? 15.664 27.516 2.158 1 98.62 573 ARG B O 1
ATOM 9939 N N . GLY B 1 574 ? 17.484 26.969 3.416 1 96.94 574 GLY B N 1
ATOM 9940 C CA . GLY B 1 574 ? 16.781 27.297 4.645 1 96.94 574 GLY B CA 1
ATOM 9941 C C . GLY B 1 574 ? 15.602 26.391 4.91 1 96.94 574 GLY B C 1
ATOM 9942 O O . GLY B 1 574 ? 15.734 25.156 4.855 1 96.94 574 GLY B O 1
ATOM 9943 N N . PRO B 1 575 ? 14.453 26.984 5.262 1 97.31 575 PRO B N 1
ATOM 9944 C CA . PRO B 1 575 ? 13.273 26.172 5.566 1 97.31 575 PRO B CA 1
ATOM 9945 C C . PRO B 1 575 ? 12.477 25.797 4.32 1 97.31 575 PRO B C 1
ATOM 9947 O O . PRO B 1 575 ? 11.461 25.094 4.418 1 97.31 575 PRO B O 1
ATOM 9950 N N . ILE B 1 576 ? 12.883 26.156 3.129 1 98.69 576 ILE B N 1
ATOM 9951 C CA . ILE B 1 576 ? 12.125 25.922 1.904 1 98.69 576 ILE B CA 1
ATOM 9952 C C . ILE B 1 576 ? 12.609 24.641 1.229 1 98.69 576 ILE B C 1
ATOM 9954 O O . ILE B 1 576 ? 13.805 24.469 0.995 1 98.69 576 ILE B O 1
ATOM 9958 N N . ILE B 1 577 ? 11.711 23.766 0.936 1 98.75 577 ILE B N 1
ATOM 9959 C CA . ILE B 1 577 ? 11.953 22.594 0.103 1 98.75 577 ILE B CA 1
ATOM 9960 C C . ILE B 1 577 ? 11.688 22.922 -1.36 1 98.75 577 ILE B C 1
ATOM 9962 O O . ILE B 1 577 ? 10.781 23.719 -1.666 1 98.75 577 ILE B O 1
ATOM 9966 N N . TYR B 1 578 ? 12.43 22.359 -2.271 1 98.88 578 TYR B N 1
ATOM 9967 C CA . TYR B 1 578 ? 12.289 22.656 -3.689 1 98.88 578 TYR B CA 1
ATOM 9968 C C . TYR B 1 578 ? 11.797 21.453 -4.469 1 98.88 578 TYR B C 1
ATOM 9970 O O . TYR B 1 578 ? 11.992 20.312 -4.035 1 98.88 578 TYR B O 1
ATOM 9978 N N . THR B 1 579 ? 11.156 21.672 -5.582 1 98.5 579 THR B N 1
ATOM 9979 C CA . THR B 1 579 ? 10.625 20.625 -6.441 1 98.5 579 THR B CA 1
ATOM 9980 C C . THR B 1 579 ? 10.852 20.953 -7.914 1 98.5 579 THR B C 1
ATOM 9982 O O . THR B 1 579 ? 10.945 22.125 -8.273 1 98.5 579 THR B O 1
ATOM 9985 N N . ALA B 1 580 ? 11.023 19.969 -8.727 1 98.38 580 ALA B N 1
ATOM 9986 C CA . ALA B 1 580 ? 11.062 20.125 -10.172 1 98.38 580 ALA B CA 1
ATOM 9987 C C . ALA B 1 580 ? 9.656 20.062 -10.766 1 98.38 580 ALA B C 1
ATOM 9989 O O . ALA B 1 580 ? 8.836 19.25 -10.352 1 98.38 580 ALA B O 1
ATOM 9990 N N . GLU B 1 581 ? 9.375 20.969 -11.711 1 97.75 581 GLU B N 1
ATOM 9991 C CA . GLU B 1 581 ? 8.133 20.969 -12.477 1 97.75 581 GLU B CA 1
ATOM 9992 C C . GLU B 1 581 ? 8.398 20.766 -13.969 1 97.75 581 GLU B C 1
ATOM 9994 O O . GLU B 1 581 ? 9.438 21.203 -14.484 1 97.75 581 GLU B O 1
ATOM 9999 N N . SER B 1 582 ? 7.414 20.141 -14.547 1 96.88 582 SER B N 1
ATOM 10000 C CA . SER B 1 582 ? 7.516 20 -15.992 1 96.88 582 SER B CA 1
ATOM 10001 C C . SER B 1 582 ? 7.625 21.344 -16.688 1 96.88 582 SER B C 1
ATOM 10003 O O . SER B 1 582 ? 8.266 21.469 -17.734 1 96.88 582 SER B O 1
ATOM 10005 N N . PHE B 1 583 ? 7.051 22.406 -16.141 1 96.5 583 PHE B N 1
ATOM 10006 C CA . PHE B 1 583 ? 7.023 23.75 -16.703 1 96.5 583 PHE B CA 1
ATOM 10007 C C . PHE B 1 583 ? 8.438 24.266 -16.969 1 96.5 583 PHE B C 1
ATOM 10009 O O . PHE B 1 583 ? 8.719 24.812 -18.031 1 96.5 583 PHE B O 1
ATOM 10016 N N . ASP B 1 584 ? 9.375 24.047 -16.016 1 97.12 584 ASP B N 1
ATOM 10017 C CA . ASP B 1 584 ? 10.742 24.578 -16.094 1 97.12 584 ASP B CA 1
ATOM 10018 C C . ASP B 1 584 ? 11.68 23.562 -16.734 1 97.12 584 ASP B C 1
ATOM 10020 O O . ASP B 1 584 ? 12.805 23.891 -17.109 1 97.12 584 ASP B O 1
ATOM 10024 N N . ASN B 1 585 ? 11.211 22.266 -16.812 1 97.31 585 ASN B N 1
ATOM 10025 C CA . ASN B 1 585 ? 12.086 21.172 -17.203 1 97.31 585 ASN B CA 1
ATOM 10026 C C . ASN B 1 585 ? 11.469 20.328 -18.328 1 97.31 585 ASN B C 1
ATOM 10028 O O . ASN B 1 585 ? 11.453 19.094 -18.25 1 97.31 585 ASN B O 1
ATOM 10032 N N . SER B 1 586 ? 10.984 21 -19.297 1 95.62 586 SER B N 1
ATOM 10033 C CA . SER B 1 586 ? 10.227 20.328 -20.344 1 95.62 586 SER B CA 1
ATOM 10034 C C . SER B 1 586 ? 11.086 19.297 -21.078 1 95.62 586 SER B C 1
ATOM 10036 O O . SER B 1 586 ? 10.602 18.219 -21.453 1 95.62 586 SER B O 1
ATOM 10038 N N . ALA B 1 587 ? 12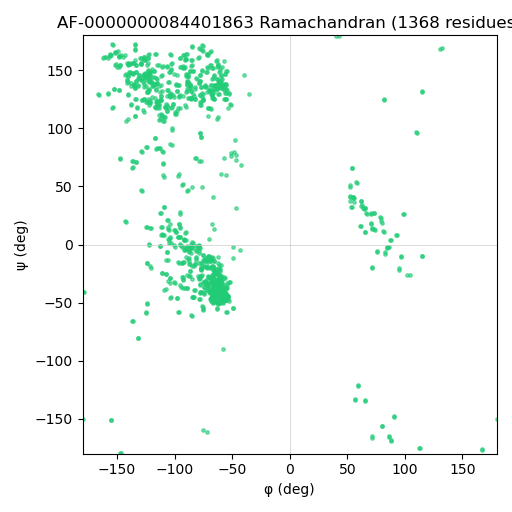.383 19.578 -21.297 1 95.31 587 ALA B N 1
ATOM 10039 C CA . ALA B 1 587 ? 13.266 18.656 -22 1 95.31 587 ALA B CA 1
ATOM 10040 C C . ALA B 1 587 ? 13.5 17.391 -21.188 1 95.31 587 ALA B C 1
ATOM 10042 O O . ALA B 1 587 ? 13.43 16.281 -21.719 1 95.31 587 ALA B O 1
ATOM 10043 N N . LEU B 1 588 ? 13.805 17.547 -19.906 1 95.56 588 LEU B N 1
ATOM 10044 C CA . LEU B 1 588 ? 14.016 16.406 -19.031 1 95.56 588 LEU B CA 1
ATOM 10045 C C . LEU B 1 588 ? 12.742 15.57 -18.891 1 95.56 588 LEU B C 1
ATOM 10047 O O . LEU B 1 588 ? 12.781 14.344 -18.984 1 95.56 588 LEU B O 1
ATOM 10051 N N . GLU B 1 589 ? 11.625 16.266 -18.703 1 95.38 589 GLU B N 1
ATOM 10052 C CA . GLU B 1 589 ? 10.336 15.602 -18.531 1 95.38 589 GLU B CA 1
ATOM 10053 C C . GLU B 1 589 ? 9.93 14.844 -19.781 1 95.38 589 GLU B C 1
ATOM 10055 O O . GLU B 1 589 ? 9.336 13.766 -19.703 1 95.38 589 GLU B O 1
ATOM 10060 N N . GLY B 1 590 ? 10.188 15.406 -20.922 1 94.31 590 GLY B N 1
ATOM 10061 C CA . GLY B 1 590 ? 9.883 14.758 -22.188 1 94.31 590 GLY B CA 1
ATOM 10062 C C . GLY B 1 590 ? 10.617 13.445 -22.375 1 94.31 590 GLY B C 1
ATOM 10063 O O . GLY B 1 590 ? 10.094 12.516 -23 1 94.31 590 GLY B O 1
ATOM 10064 N N . GLN B 1 591 ? 11.812 13.391 -21.859 1 93.5 591 GLN B N 1
ATOM 10065 C CA . GLN B 1 591 ? 12.633 12.195 -22 1 93.5 591 GLN B CA 1
ATOM 10066 C C . GLN B 1 591 ? 12.383 11.219 -20.844 1 93.5 591 GLN B C 1
ATOM 10068 O O . GLN B 1 591 ? 12.422 10 -21.047 1 93.5 591 GLN B O 1
ATOM 10073 N N . TYR B 1 592 ? 12.188 11.758 -19.703 1 94.06 592 TYR B N 1
ATOM 10074 C CA . TYR B 1 592 ? 11.945 11 -18.484 1 94.06 592 TYR B CA 1
ATOM 10075 C C . TYR B 1 592 ? 10.641 11.438 -17.828 1 94.06 592 TYR B C 1
ATOM 10077 O O . TYR B 1 592 ? 10.656 12.211 -16.859 1 94.06 592 TYR B O 1
ATOM 10085 N N . THR B 1 593 ? 9.562 10.859 -18.312 1 94.31 593 THR B N 1
ATOM 10086 C CA . THR B 1 593 ? 8.242 11.266 -17.859 1 94.31 593 THR B CA 1
ATOM 10087 C C . THR B 1 593 ? 8.133 11.148 -16.32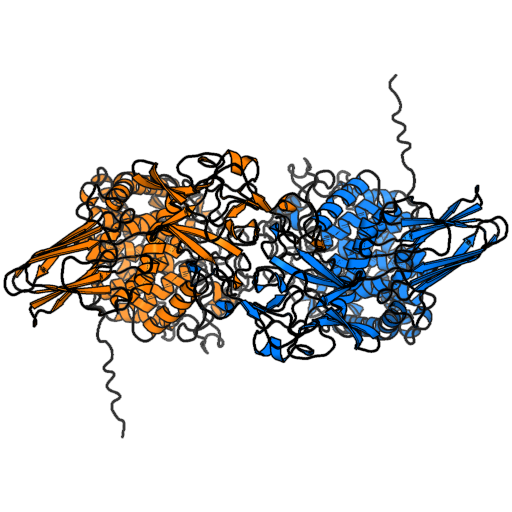8 1 94.31 593 THR B C 1
ATOM 10089 O O . THR B 1 593 ? 8.523 10.141 -15.758 1 94.31 593 THR B O 1
ATOM 10092 N N . HIS B 1 594 ? 7.625 12.273 -15.641 1 95.62 594 HIS B N 1
ATOM 10093 C CA . HIS B 1 594 ? 7.516 12.398 -14.195 1 95.62 594 HIS B CA 1
ATOM 10094 C C . HIS B 1 594 ? 8.898 12.414 -13.539 1 95.62 594 HIS B C 1
ATOM 10096 O O . HIS B 1 594 ? 9.023 12.148 -12.344 1 95.62 594 HIS B O 1
ATOM 10102 N N . PHE B 1 595 ? 9.977 12.539 -14.383 1 96.06 595 PHE B N 1
ATOM 10103 C CA . PHE B 1 595 ? 11.367 12.633 -13.953 1 96.06 595 PHE B CA 1
ATOM 10104 C C . PHE B 1 595 ? 11.852 11.297 -13.398 1 96.06 595 PHE B C 1
ATOM 10106 O O . PHE B 1 595 ? 12.688 11.258 -12.5 1 96.06 595 PHE B O 1
ATOM 10113 N N . ASP B 1 596 ? 11.25 10.18 -13.859 1 93.25 596 ASP B N 1
ATOM 10114 C CA . ASP B 1 596 ? 11.594 8.836 -13.406 1 93.25 596 ASP B CA 1
ATOM 10115 C C . ASP B 1 596 ? 13.047 8.5 -13.734 1 93.25 596 ASP B C 1
ATOM 10117 O O . ASP B 1 596 ? 13.492 8.688 -14.867 1 93.25 596 ASP B O 1
ATOM 10121 N N . GLY B 1 597 ? 13.766 8.023 -12.711 1 94 597 GLY B N 1
ATOM 10122 C CA . GLY B 1 597 ? 15.117 7.539 -12.93 1 94 597 GLY B CA 1
ATOM 10123 C C . GLY B 1 597 ? 16.156 8.641 -12.875 1 94 597 GLY B C 1
ATOM 10124 O O . GLY B 1 597 ? 17.359 8.367 -12.984 1 94 597 GLY B O 1
ATOM 10125 N N . LEU B 1 598 ? 15.734 9.898 -12.68 1 96.38 598 LEU B N 1
ATOM 10126 C CA . LEU B 1 598 ? 16.703 10.992 -12.617 1 96.38 598 LEU B CA 1
ATOM 10127 C C . LEU B 1 598 ? 17.391 11.031 -11.266 1 96.38 598 LEU B C 1
ATOM 10129 O O . LEU B 1 598 ? 16.797 10.703 -10.242 1 96.38 598 LEU B O 1
ATOM 10133 N N . GLY B 1 599 ? 18.672 11.43 -11.312 1 96.94 599 GLY B N 1
ATOM 10134 C CA . GLY B 1 599 ? 19.453 11.5 -10.094 1 96.94 599 GLY B CA 1
ATOM 10135 C C . GLY B 1 599 ? 20.359 12.719 -10.047 1 96.94 599 GLY B C 1
ATOM 10136 O O . GLY B 1 599 ? 20.641 13.328 -11.078 1 96.94 599 GLY B O 1
ATOM 10137 N N . ILE B 1 600 ? 20.688 13.125 -8.875 1 97.94 600 ILE B N 1
ATOM 10138 C CA . ILE B 1 600 ? 21.719 14.125 -8.609 1 97.94 600 ILE B CA 1
ATOM 10139 C C . ILE B 1 600 ? 22.734 13.57 -7.613 1 97.94 600 ILE B C 1
ATOM 10141 O O . ILE B 1 600 ? 22.453 12.586 -6.922 1 97.94 600 ILE B O 1
ATOM 10145 N N . LYS B 1 601 ? 23.891 14.156 -7.547 1 96.88 601 LYS B N 1
ATOM 10146 C CA . LYS B 1 601 ? 24.938 13.727 -6.621 1 96.88 601 LYS B CA 1
ATOM 10147 C C . LYS B 1 601 ? 24.859 14.5 -5.309 1 96.88 601 LYS B C 1
ATOM 10149 O O . LYS B 1 601 ? 24.281 15.586 -5.258 1 96.88 601 LYS B O 1
ATOM 10154 N N . SER B 1 602 ? 25.516 13.961 -4.289 1 96.31 602 SER B N 1
ATOM 10155 C CA . SER B 1 602 ? 25.562 14.594 -2.975 1 96.31 602 SER B CA 1
ATOM 10156 C C . SER B 1 602 ? 26.344 15.906 -3.02 1 96.31 602 SER B C 1
ATOM 10158 O O . SER B 1 602 ? 26.219 16.734 -2.123 1 96.31 602 SER B O 1
ATOM 10160 N N . ASN B 1 603 ? 27.156 16.062 -4.035 1 95 603 ASN B N 1
ATOM 10161 C CA . ASN B 1 603 ? 27.953 17.281 -4.141 1 95 603 ASN B CA 1
ATOM 10162 C C . ASN B 1 603 ? 27.469 18.172 -5.285 1 95 603 ASN B C 1
ATOM 10164 O O . ASN B 1 603 ? 28.188 19.078 -5.711 1 95 603 ASN B O 1
ATOM 10168 N N . THR B 1 604 ? 26.312 17.766 -5.855 1 96.62 604 THR B N 1
ATOM 10169 C CA . THR B 1 604 ? 25.734 18.641 -6.879 1 96.62 604 THR B CA 1
ATOM 10170 C C . THR B 1 604 ? 25.547 20.047 -6.344 1 96.62 604 THR B C 1
ATOM 10172 O O . THR B 1 604 ? 25.062 20.234 -5.227 1 96.62 604 THR B O 1
ATOM 10175 N N . GLN B 1 605 ? 25.953 21.031 -7.105 1 96.56 605 GLN B N 1
ATOM 10176 C CA . GLN B 1 605 ? 25.828 22.438 -6.715 1 96.56 605 GLN B CA 1
ATOM 10177 C C . GLN B 1 605 ? 24.688 23.125 -7.473 1 96.56 605 GLN B C 1
ATOM 10179 O O . GLN B 1 605 ? 24.391 22.766 -8.617 1 96.56 605 GLN B O 1
ATOM 10184 N N . PHE B 1 606 ? 24.094 24.031 -6.859 1 98 606 PHE B N 1
ATOM 10185 C CA . PHE B 1 606 ? 23 24.797 -7.438 1 98 606 PHE B CA 1
ATOM 10186 C C . PHE B 1 606 ? 23.312 26.281 -7.41 1 98 606 PHE B C 1
ATOM 10188 O O . PHE B 1 606 ? 24.047 26.75 -6.547 1 98 606 PHE B O 1
ATOM 10195 N N . GLU B 1 607 ? 22.781 26.969 -8.375 1 97.56 607 GLU B N 1
ATOM 10196 C CA . GLU B 1 607 ? 22.812 28.422 -8.398 1 97.56 607 GLU B CA 1
ATOM 10197 C C . GLU B 1 607 ? 21.406 29 -8.203 1 97.56 607 GLU B C 1
ATOM 10199 O O . GLU B 1 607 ? 20.422 28.406 -8.648 1 97.56 607 GLU B O 1
ATOM 10204 N N . GLU B 1 608 ? 21.422 30.125 -7.52 1 98 608 GLU B N 1
ATOM 10205 C CA . GLU B 1 608 ? 20.156 30.812 -7.242 1 98 608 GLU B CA 1
ATOM 10206 C C . GLU B 1 608 ? 19.797 31.781 -8.367 1 98 608 GLU B C 1
ATOM 10208 O O . GLU B 1 608 ? 20.688 32.344 -9.008 1 98 608 GLU B O 1
ATOM 10213 N N . PHE B 1 609 ? 18.562 31.906 -8.641 1 97.81 609 PHE B N 1
ATOM 10214 C CA . PHE B 1 609 ? 18.078 32.969 -9.516 1 97.81 609 PHE B CA 1
ATOM 10215 C C . PHE B 1 609 ? 16.766 33.531 -9.008 1 97.81 609 PHE B C 1
ATOM 10217 O O . PHE B 1 609 ? 15.938 32.812 -8.453 1 97.81 609 PHE B O 1
ATOM 10224 N N . PRO B 1 610 ? 16.562 34.875 -9.117 1 97.69 610 PRO B N 1
ATOM 10225 C CA . PRO B 1 610 ? 15.297 35.469 -8.711 1 97.69 610 PRO B CA 1
ATOM 10226 C C . PRO B 1 610 ? 14.133 35.062 -9.602 1 97.69 610 PRO B C 1
ATOM 10228 O O . PRO B 1 610 ? 14.305 34.875 -10.812 1 97.69 610 PRO B O 1
ATOM 10231 N N . MET B 1 611 ? 13.031 34.875 -9.023 1 96.94 611 MET B N 1
ATOM 10232 C CA . MET B 1 611 ? 11.812 34.594 -9.789 1 96.94 611 MET B CA 1
ATOM 10233 C C . MET B 1 611 ? 10.586 35.156 -9.078 1 96.94 611 MET B C 1
ATOM 10235 O O . MET B 1 611 ? 10.672 35.562 -7.914 1 96.94 611 MET B O 1
ATOM 10239 N N . GLU B 1 612 ? 9.562 35.281 -9.805 1 96.69 612 GLU B N 1
ATOM 10240 C CA . GLU B 1 612 ? 8.273 35.75 -9.289 1 96.69 612 GLU B CA 1
ATOM 10241 C C . GLU B 1 612 ? 7.137 34.875 -9.789 1 96.69 612 GLU B C 1
ATOM 10243 O O . GLU B 1 612 ? 7.039 34.594 -10.992 1 96.69 612 GLU B O 1
ATOM 10248 N N . ILE B 1 613 ? 6.43 34.406 -8.906 1 96.12 613 ILE B N 1
ATOM 10249 C CA . ILE B 1 613 ? 5.234 33.625 -9.266 1 96.12 613 ILE B CA 1
ATOM 10250 C C . ILE B 1 613 ? 4.008 34.281 -8.641 1 96.12 613 ILE B C 1
ATOM 10252 O O . ILE B 1 613 ? 3.932 34.469 -7.418 1 96.12 613 ILE B O 1
ATOM 10256 N N . GLU B 1 614 ? 3.002 34.719 -9.438 1 94.38 614 GLU B N 1
ATOM 10257 C CA . GLU B 1 614 ? 1.744 35.312 -9.008 1 94.38 614 GLU B CA 1
ATOM 10258 C C . GLU B 1 614 ? 1.99 36.531 -8.102 1 94.38 614 GLU B C 1
ATOM 10260 O O . GLU B 1 614 ? 1.335 36.656 -7.07 1 94.38 614 GLU B O 1
ATOM 10265 N N . GLY B 1 615 ? 3.012 37.281 -8.391 1 93.12 615 GLY B N 1
ATOM 10266 C CA . GLY B 1 615 ? 3.27 38.531 -7.691 1 93.12 615 GLY B CA 1
ATOM 10267 C C . GLY B 1 615 ? 4.094 38.344 -6.434 1 93.12 615 GLY B C 1
ATOM 10268 O O . GLY B 1 615 ? 4.355 39.312 -5.711 1 93.12 615 GLY B O 1
ATOM 10269 N N . ILE B 1 616 ? 4.531 37.188 -6.156 1 95.19 616 ILE B N 1
ATOM 10270 C CA . ILE B 1 616 ? 5.352 36.906 -4.977 1 95.19 616 ILE B CA 1
ATOM 10271 C C . ILE B 1 616 ? 6.797 36.656 -5.402 1 95.19 616 ILE B C 1
ATOM 10273 O O . ILE B 1 616 ? 7.074 35.719 -6.148 1 95.19 616 ILE B O 1
ATOM 10277 N N . GLU B 1 617 ? 7.699 37.5 -5.012 1 95.88 617 GLU B N 1
ATOM 10278 C CA . GLU B 1 617 ? 9.125 37.344 -5.289 1 95.88 617 GLU B CA 1
ATOM 10279 C C . GLU B 1 617 ? 9.703 36.156 -4.512 1 95.88 617 GLU B C 1
ATOM 10281 O O . GLU B 1 617 ? 9.414 36 -3.326 1 95.88 617 GLU B O 1
ATOM 10286 N N . MET B 1 618 ? 10.43 35.344 -5.18 1 97.62 618 MET B N 1
ATOM 10287 C CA . MET B 1 618 ? 11.039 34.156 -4.551 1 97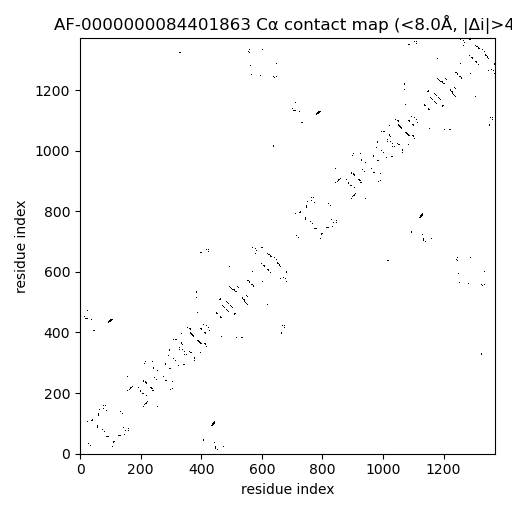.62 618 MET B CA 1
ATOM 10288 C C . MET B 1 618 ? 12.375 33.844 -5.207 1 97.62 618 MET B C 1
ATOM 10290 O O . MET B 1 618 ? 12.859 34.594 -6.055 1 97.62 618 MET B O 1
ATOM 10294 N N . ILE B 1 619 ? 13.031 32.812 -4.766 1 98.5 619 ILE B N 1
ATOM 10295 C CA . ILE B 1 619 ? 14.32 32.344 -5.277 1 98.5 619 ILE B CA 1
ATOM 10296 C C . ILE B 1 619 ? 14.164 30.938 -5.879 1 98.5 619 ILE B C 1
ATOM 10298 O O . ILE B 1 619 ? 13.664 30.031 -5.219 1 98.5 619 ILE B O 1
ATOM 10302 N N . GLY B 1 620 ? 14.43 30.781 -7.188 1 98.5 620 GLY B N 1
ATOM 10303 C CA . GLY B 1 620 ? 14.578 29.484 -7.82 1 98.5 620 GLY B CA 1
ATOM 10304 C C . GLY B 1 620 ? 16.016 28.969 -7.812 1 98.5 620 GLY B C 1
ATOM 10305 O O . GLY B 1 620 ? 16.938 29.719 -7.496 1 98.5 620 GLY B O 1
ATOM 10306 N N . LEU B 1 621 ? 16.156 27.656 -7.973 1 98.69 621 LEU B N 1
ATOM 10307 C CA . LEU B 1 621 ? 17.484 27.031 -8.031 1 98.69 621 LEU B CA 1
ATOM 10308 C C . LEU B 1 621 ? 17.656 26.25 -9.328 1 98.69 621 LEU B C 1
ATOM 10310 O O . LEU B 1 621 ? 16.703 25.672 -9.844 1 98.69 621 LEU B O 1
ATOM 10314 N N . ARG B 1 622 ? 18.812 26.219 -9.812 1 98 622 ARG B N 1
ATOM 10315 C CA . ARG B 1 622 ? 19.188 25.406 -10.969 1 98 622 ARG B CA 1
ATOM 10316 C C . ARG B 1 622 ? 20.562 24.797 -10.781 1 98 622 ARG B C 1
ATOM 10318 O O . ARG B 1 622 ? 21.453 25.438 -10.219 1 98 622 ARG B O 1
ATOM 10325 N N . THR B 1 623 ? 20.719 23.516 -11.195 1 97.94 623 THR B N 1
ATOM 10326 C CA . THR B 1 623 ? 22.031 22.875 -11.078 1 97.94 623 THR B CA 1
ATOM 10327 C C . THR B 1 623 ? 23.094 23.703 -11.805 1 97.94 623 THR B C 1
ATOM 10329 O O . THR B 1 623 ? 22.828 24.25 -12.875 1 97.94 623 THR B O 1
ATOM 10332 N N . LYS B 1 624 ? 24.266 23.797 -11.094 1 93.81 624 LYS B N 1
ATOM 10333 C CA . LYS B 1 624 ? 25.406 24.375 -11.805 1 93.81 624 LYS B CA 1
ATOM 10334 C C . LYS B 1 624 ? 25.922 23.422 -12.875 1 93.81 624 LYS B C 1
ATOM 10336 O O . LYS B 1 624 ? 26.266 22.281 -12.586 1 93.81 624 LYS B O 1
ATOM 10341 N N . GLY B 1 625 ? 25.859 23.812 -14.016 1 84.94 625 GLY B N 1
ATOM 10342 C CA . GLY B 1 625 ? 26.219 22.922 -15.102 1 84.94 625 GLY B CA 1
ATOM 10343 C C . GLY B 1 625 ? 25.203 21.812 -15.328 1 84.94 625 GLY B C 1
ATOM 10344 O O . GLY B 1 625 ? 24.031 21.953 -14.977 1 84.94 625 GLY B O 1
ATOM 10345 N N . ASN B 1 626 ? 25.516 20.844 -16.016 1 83.19 626 ASN B N 1
ATOM 10346 C CA . ASN B 1 626 ? 24.625 19.734 -16.328 1 83.19 626 ASN B CA 1
ATOM 10347 C C . ASN B 1 626 ? 24.859 18.562 -15.383 1 83.19 626 ASN B C 1
ATOM 10349 O O . ASN B 1 626 ? 25.078 17.422 -15.828 1 83.19 626 ASN B O 1
ATOM 10353 N N . ASP B 1 627 ? 24.703 18.781 -14.062 1 92.25 627 ASP B N 1
ATOM 10354 C CA . ASP B 1 627 ? 25 17.766 -13.055 1 92.25 627 ASP B CA 1
ATOM 10355 C C . ASP B 1 627 ? 23.75 16.953 -12.719 1 92.25 627 ASP B C 1
ATOM 10357 O O . ASP B 1 627 ? 23.359 16.859 -11.547 1 92.25 627 ASP B O 1
ATOM 10361 N N . VAL B 1 628 ? 23.062 16.406 -13.703 1 97.5 628 VAL B N 1
ATOM 10362 C CA . VAL B 1 628 ? 21.891 15.539 -13.625 1 97.5 628 VAL B CA 1
ATOM 10363 C C . VAL B 1 628 ? 22.172 14.227 -14.352 1 97.5 628 VAL B C 1
ATOM 10365 O O . VAL B 1 628 ? 22.859 14.211 -15.383 1 97.5 628 VAL B O 1
ATOM 10368 N N . TYR B 1 629 ? 21.703 13.203 -13.773 1 97.62 629 TYR B N 1
ATOM 10369 C CA . TYR B 1 629 ? 21.969 11.859 -14.273 1 97.62 629 TYR B CA 1
ATOM 10370 C C . TYR B 1 629 ? 20.688 11.07 -14.43 1 97.62 629 TYR B C 1
ATOM 10372 O O . TYR B 1 629 ? 19.656 11.422 -13.852 1 97.62 629 TYR B O 1
ATOM 10380 N N . ALA B 1 630 ? 20.688 10.102 -15.266 1 96.75 630 ALA B N 1
ATOM 10381 C CA . ALA B 1 630 ? 19.578 9.164 -15.438 1 96.75 630 ALA B CA 1
ATOM 10382 C C . ALA B 1 630 ? 20.062 7.723 -15.422 1 96.75 630 ALA B C 1
ATOM 10384 O O . ALA B 1 630 ? 21.172 7.43 -15.875 1 96.75 630 ALA B O 1
ATOM 10385 N N . ILE B 1 631 ? 19.312 6.809 -14.852 1 95.62 631 ILE B N 1
ATOM 10386 C CA . ILE B 1 631 ? 19.625 5.383 -14.883 1 95.62 631 ILE B CA 1
ATOM 10387 C C . ILE B 1 631 ? 19.109 4.773 -16.188 1 95.62 631 ILE B C 1
ATOM 10389 O O . ILE B 1 631 ? 17.906 4.844 -16.469 1 95.62 631 ILE B O 1
ATOM 10393 N N . GLU B 1 632 ? 19.875 4.074 -16.906 1 93.5 632 GLU B N 1
ATOM 10394 C CA . GLU B 1 632 ? 19.531 3.551 -18.234 1 93.5 632 GLU B CA 1
ATOM 10395 C C . GLU B 1 632 ? 18.531 2.41 -18.125 1 93.5 632 GLU B C 1
ATOM 10397 O O . GLU B 1 632 ? 17.672 2.248 -19.016 1 93.5 632 GLU B O 1
ATOM 10402 N N . GLU B 1 633 ? 18.625 1.663 -17.109 1 91.31 633 GLU B N 1
ATOM 10403 C CA . GLU B 1 633 ? 17.797 0.465 -16.953 1 91.31 633 GLU B CA 1
ATOM 10404 C C . GLU B 1 633 ? 16.344 0.823 -16.734 1 91.31 633 GLU B C 1
ATOM 10406 O O . GLU B 1 633 ? 15.461 -0.035 -16.844 1 91.31 633 GLU B O 1
ATOM 10411 N N . VAL B 1 634 ? 16.031 2.057 -16.469 1 89.44 634 VAL B N 1
ATOM 10412 C CA . VAL B 1 634 ? 14.664 2.48 -16.156 1 89.44 634 VAL B CA 1
ATOM 10413 C C . VAL B 1 634 ? 13.75 2.189 -17.344 1 89.44 634 VAL B C 1
ATOM 10415 O O . VAL B 1 634 ? 12.562 1.899 -17.156 1 89.44 634 VAL B O 1
ATOM 10418 N N . THR B 1 635 ? 14.281 2.127 -18.531 1 86.69 635 THR B N 1
ATOM 10419 C CA . THR B 1 635 ? 13.477 1.962 -19.734 1 86.69 635 THR B CA 1
ATOM 10420 C C . THR B 1 635 ? 13.43 0.498 -20.172 1 86.69 635 THR B C 1
ATOM 10422 O O . THR B 1 635 ? 12.875 0.167 -21.219 1 86.69 635 THR B O 1
ATOM 10425 N N . THR B 1 636 ? 13.969 -0.349 -19.391 1 86.62 636 THR B N 1
ATOM 10426 C CA . THR B 1 636 ? 13.969 -1.766 -19.734 1 86.62 636 THR B CA 1
ATOM 10427 C C . THR B 1 636 ? 12.766 -2.473 -19.125 1 86.62 636 THR B C 1
ATOM 10429 O O . THR B 1 636 ? 12.18 -1.988 -18.156 1 86.62 636 THR B O 1
ATOM 10432 N N . GLU B 1 637 ? 12.336 -3.557 -19.797 1 88.44 637 GLU B N 1
ATOM 10433 C CA . GLU B 1 637 ? 11.258 -4.395 -19.281 1 88.44 637 GLU B CA 1
ATOM 10434 C C . GLU B 1 637 ? 11.781 -5.754 -18.828 1 88.44 637 GLU B C 1
ATOM 10436 O O . GLU B 1 637 ? 11.531 -6.773 -19.469 1 88.44 637 GLU B O 1
ATOM 10441 N N . ILE B 1 638 ? 12.531 -5.828 -17.75 1 90.19 638 ILE B N 1
ATOM 10442 C CA . ILE B 1 638 ? 13.078 -7.031 -17.125 1 90.19 638 ILE B CA 1
ATOM 10443 C C . ILE B 1 638 ? 12.875 -6.961 -15.609 1 90.19 638 ILE B C 1
ATOM 10445 O O . ILE B 1 638 ? 13 -5.887 -15.016 1 90.19 638 ILE B O 1
ATOM 10449 N N . PRO B 1 639 ? 12.5 -7.996 -15 1 90 639 PRO B N 1
ATOM 10450 C CA . PRO B 1 639 ? 12.195 -7.953 -13.57 1 90 639 PRO B CA 1
ATOM 10451 C C . PRO B 1 639 ? 13.438 -7.723 -12.711 1 90 639 PRO B C 1
ATOM 10453 O O . PRO B 1 639 ? 13.383 -6.961 -11.742 1 90 639 PRO B O 1
ATOM 10456 N N . PHE B 1 640 ? 14.508 -8.398 -12.922 1 93.25 640 PHE B N 1
ATOM 10457 C CA . PHE B 1 640 ? 15.797 -8.32 -12.242 1 93.25 640 PHE B CA 1
ATOM 10458 C C . PHE B 1 640 ? 16.922 -8.727 -13.18 1 93.25 640 PHE B C 1
ATOM 10460 O O . PHE B 1 640 ? 16.672 -9.211 -14.289 1 93.25 640 PHE B O 1
ATOM 10467 N N . ARG B 1 641 ? 18.125 -8.445 -12.828 1 93.19 641 ARG B N 1
ATOM 10468 C CA . ARG B 1 641 ? 19.25 -8.797 -13.695 1 93.19 641 ARG B CA 1
ATOM 10469 C C . ARG B 1 641 ? 20.453 -9.234 -12.875 1 93.19 641 ARG B C 1
ATOM 10471 O O . ARG B 1 641 ? 20.688 -8.719 -11.773 1 93.19 641 ARG B O 1
ATOM 10478 N N . ALA B 1 642 ? 21.172 -10.117 -13.375 1 95.62 642 ALA B N 1
ATOM 10479 C CA . ALA B 1 642 ? 22.438 -10.523 -12.773 1 95.62 642 ALA B CA 1
ATOM 10480 C C . ALA B 1 642 ? 23.5 -9.43 -12.914 1 95.62 642 ALA B C 1
ATOM 10482 O O . ALA B 1 642 ? 23.656 -8.852 -13.992 1 95.62 642 ALA B O 1
ATOM 10483 N N . VAL B 1 643 ? 24.156 -9.141 -11.812 1 96.38 643 VAL B N 1
ATOM 10484 C CA . VAL B 1 643 ? 25.172 -8.094 -11.797 1 96.38 643 VAL B CA 1
ATOM 10485 C C . VAL B 1 643 ? 26.516 -8.68 -12.172 1 96.38 643 VAL B C 1
ATOM 10487 O O . VAL B 1 643 ? 26.938 -9.703 -11.625 1 96.38 643 VAL B O 1
ATOM 10490 N N . THR B 1 644 ? 27.156 -8.133 -13.125 1 93.25 644 THR B N 1
ATOM 10491 C CA . THR B 1 644 ? 28.531 -8.445 -13.523 1 93.25 644 THR B CA 1
ATOM 10492 C C . THR B 1 644 ? 29.328 -7.168 -13.75 1 93.25 644 THR B C 1
ATOM 10494 O O . THR B 1 644 ? 28.797 -6.066 -13.648 1 93.25 644 THR B O 1
ATOM 10497 N N . SER B 1 645 ? 30.641 -7.324 -13.961 1 89.5 645 SER B N 1
ATOM 10498 C CA . SER B 1 645 ? 31.469 -6.16 -14.281 1 89.5 645 SER B CA 1
ATOM 10499 C C . SER B 1 645 ? 30.969 -5.465 -15.547 1 89.5 645 SER B C 1
ATOM 10501 O O . SER B 1 645 ? 31.047 -4.238 -15.656 1 89.5 645 SER B O 1
ATOM 10503 N N . LYS B 1 646 ? 30.453 -6.156 -16.5 1 90.62 646 LYS B N 1
ATOM 10504 C CA . LYS B 1 646 ? 29.969 -5.613 -17.766 1 90.62 646 LYS B CA 1
ATOM 10505 C C . LYS B 1 646 ? 28.516 -5.148 -17.656 1 90.62 646 LYS B C 1
ATOM 10507 O O . LYS B 1 646 ? 28.047 -4.344 -18.453 1 90.62 646 LYS B O 1
ATOM 10512 N N . SER B 1 647 ? 27.781 -5.723 -16.641 1 92.12 647 SER B N 1
ATOM 10513 C CA . SER B 1 647 ? 26.391 -5.383 -16.391 1 92.12 647 SER B CA 1
ATOM 10514 C C . SER B 1 647 ? 26.156 -5.02 -14.922 1 92.12 647 SER B C 1
ATOM 10516 O O . SER B 1 647 ? 25.656 -5.832 -14.148 1 92.12 647 SER B O 1
ATOM 10518 N N . PRO B 1 648 ? 26.516 -3.777 -14.625 1 93.44 648 PRO B N 1
ATOM 10519 C CA . PRO B 1 648 ? 26.344 -3.359 -13.234 1 93.44 648 PRO B CA 1
ATOM 10520 C C . PRO B 1 648 ? 24.875 -3.225 -12.828 1 93.44 648 PRO B C 1
ATOM 10522 O O . PRO B 1 648 ? 24 -3.242 -13.695 1 93.44 648 PRO B O 1
ATOM 10525 N N . ALA B 1 649 ? 24.688 -3.143 -11.562 1 92.56 649 ALA B N 1
ATOM 10526 C CA . ALA B 1 649 ? 23.328 -3.02 -11.031 1 92.56 649 ALA B CA 1
ATOM 10527 C C . ALA B 1 649 ? 22.641 -1.769 -11.57 1 92.56 649 ALA B C 1
ATOM 10529 O O . ALA B 1 649 ? 21.438 -1.775 -11.812 1 92.56 649 ALA B O 1
ATOM 10530 N N . ARG B 1 650 ? 23.359 -0.691 -11.781 1 93.25 650 ARG B N 1
ATOM 10531 C CA . ARG B 1 650 ? 22.875 0.575 -12.328 1 93.25 650 ARG B CA 1
ATOM 10532 C C . ARG B 1 650 ? 23.906 1.179 -13.281 1 93.25 650 ARG B C 1
ATOM 10534 O O . ARG B 1 650 ? 25.094 1.244 -12.969 1 93.25 650 ARG B O 1
ATOM 10541 N N . THR B 1 651 ? 23.328 1.517 -14.453 1 94.94 651 THR B N 1
ATOM 10542 C CA . THR B 1 651 ? 24.141 2.266 -15.406 1 94.94 651 THR B CA 1
ATOM 10543 C C . THR B 1 651 ? 23.656 3.713 -15.5 1 94.94 651 THR B C 1
ATOM 10545 O O . THR B 1 651 ? 22.531 3.975 -15.906 1 94.94 651 THR B O 1
ATOM 10548 N N . TRP B 1 652 ? 24.547 4.617 -15.148 1 95.81 652 TRP B N 1
ATOM 10549 C CA . TRP B 1 652 ? 24.188 6.031 -15.094 1 95.81 652 TRP B CA 1
ATOM 10550 C C . TRP B 1 652 ? 24.641 6.754 -16.359 1 95.81 652 TRP B C 1
ATOM 10552 O O . TRP B 1 652 ? 25.719 6.496 -16.891 1 95.81 652 TRP B O 1
ATOM 10562 N N . LYS B 1 653 ? 23.812 7.574 -16.859 1 95.94 653 LYS B N 1
ATOM 10563 C CA . LYS B 1 653 ? 24.125 8.484 -17.953 1 95.94 653 LYS B CA 1
ATOM 10564 C C . LYS B 1 653 ? 24.047 9.945 -17.5 1 95.94 653 LYS B C 1
ATOM 10566 O O . LYS B 1 653 ? 23.031 10.375 -16.938 1 95.94 653 LYS B O 1
ATOM 10571 N N . LYS B 1 654 ? 25.125 10.68 -17.656 1 96.56 654 LYS B N 1
ATOM 10572 C CA . LYS B 1 654 ? 25.078 12.125 -17.422 1 96.56 654 LYS B CA 1
ATOM 10573 C C . LYS B 1 654 ? 24.25 12.828 -18.484 1 96.56 654 LYS B C 1
ATOM 10575 O O . LYS B 1 654 ? 24.438 12.586 -19.688 1 96.56 654 LYS B O 1
ATOM 10580 N N . LEU B 1 655 ? 23.422 13.648 -18.062 1 96.31 655 LEU B N 1
ATOM 10581 C CA . LEU B 1 655 ? 22.531 14.32 -19 1 96.31 655 LEU B CA 1
ATOM 10582 C C . LEU B 1 655 ? 23.094 15.68 -19.406 1 96.31 655 LEU B C 1
ATOM 10584 O O . LEU B 1 655 ? 23.969 16.219 -18.719 1 96.31 655 LEU B O 1
ATOM 10588 N N . ASN B 1 656 ? 22.609 16.219 -20.547 1 93.19 656 ASN B N 1
ATOM 10589 C CA . ASN B 1 656 ? 23.062 17.5 -21.078 1 93.19 656 ASN B CA 1
ATOM 10590 C C . ASN B 1 656 ? 22.266 18.656 -20.5 1 93.19 656 ASN B C 1
ATOM 10592 O O . ASN B 1 656 ? 22.672 19.812 -20.609 1 93.19 656 ASN B O 1
ATOM 10596 N N . GLU B 1 657 ? 21.203 18.344 -19.906 1 93.69 657 GLU B N 1
ATOM 10597 C CA . GLU B 1 657 ? 20.312 19.359 -19.375 1 93.69 657 GLU B CA 1
ATOM 10598 C C . GLU B 1 657 ? 20.547 19.562 -17.875 1 93.69 657 GLU B C 1
ATOM 10600 O O . GLU B 1 657 ? 20.859 18.625 -17.156 1 93.69 657 GLU B O 1
ATOM 10605 N N . GLY B 1 658 ? 20.375 20.828 -17.484 1 95.69 658 GLY B N 1
ATOM 10606 C CA . GLY B 1 658 ? 20.312 21.078 -16.047 1 95.69 658 GLY B CA 1
ATOM 10607 C C . GLY B 1 658 ? 18.922 20.891 -15.469 1 95.69 658 GLY B C 1
ATOM 10608 O O . GLY B 1 658 ? 17.953 20.688 -16.203 1 95.69 658 GLY B O 1
ATOM 10609 N N . LEU B 1 659 ? 18.859 20.922 -14.195 1 98.06 659 LEU B N 1
ATOM 10610 C CA . LEU B 1 659 ? 17.609 20.766 -13.445 1 98.06 659 LEU B CA 1
ATOM 10611 C C . LEU B 1 659 ? 17.234 22.078 -12.75 1 98.06 659 LEU B C 1
ATOM 10613 O O . LEU B 1 659 ? 18.062 22.656 -12.039 1 98.06 659 LEU B O 1
ATOM 10617 N N . THR B 1 660 ? 16.062 22.531 -13.023 1 98.25 660 THR B N 1
ATOM 10618 C CA . THR B 1 660 ? 15.523 23.688 -12.344 1 98.25 660 THR B CA 1
ATOM 10619 C C . THR B 1 660 ? 14.484 23.266 -11.297 1 98.25 660 THR B C 1
ATOM 10621 O O . THR B 1 660 ? 13.594 22.469 -11.594 1 98.25 660 THR B O 1
ATOM 10624 N N . VAL B 1 661 ? 14.648 23.781 -10.109 1 98.56 661 VAL B N 1
ATOM 10625 C CA . VAL B 1 661 ? 13.68 23.484 -9.055 1 98.56 661 VAL B CA 1
ATOM 10626 C C . VAL B 1 661 ? 13.148 24.797 -8.469 1 98.56 661 VAL B C 1
ATOM 10628 O O . VAL B 1 661 ? 13.859 25.812 -8.445 1 98.56 661 VAL B O 1
ATOM 10631 N N . VAL B 1 662 ? 11.938 24.844 -8.047 1 98.62 662 VAL B N 1
ATOM 10632 C CA . VAL B 1 662 ? 11.25 26 -7.48 1 98.62 662 VAL B CA 1
ATOM 10633 C C . VAL B 1 662 ? 10.734 25.672 -6.082 1 98.62 662 VAL B C 1
ATOM 10635 O O . VAL B 1 662 ? 10.672 24.5 -5.699 1 98.62 662 VAL B O 1
ATOM 10638 N N . PRO B 1 663 ? 10.43 26.703 -5.254 1 98.69 663 PRO B N 1
ATOM 10639 C CA . PRO B 1 663 ? 9.875 26.406 -3.934 1 98.69 663 PRO B CA 1
ATOM 10640 C C . PRO B 1 663 ? 8.656 25.484 -4.004 1 98.69 663 PRO B C 1
ATOM 10642 O O . PRO B 1 663 ? 7.73 25.734 -4.785 1 98.69 663 PRO B O 1
ATOM 10645 N N . TRP B 1 664 ? 8.688 24.484 -3.24 1 98.25 664 TRP B N 1
ATOM 10646 C CA . TRP B 1 664 ? 7.691 23.406 -3.297 1 98.25 664 TRP B CA 1
ATOM 10647 C C . TRP B 1 664 ? 6.281 23.969 -3.129 1 98.25 664 TRP B C 1
ATOM 10649 O O . TRP B 1 664 ? 5.355 23.562 -3.824 1 98.25 664 TRP B O 1
ATOM 10659 N N . PHE B 1 665 ? 6.055 24.938 -2.172 1 97.62 665 PHE B N 1
ATOM 10660 C CA . PHE B 1 665 ? 4.727 25.469 -1.896 1 97.62 665 PHE B CA 1
ATOM 10661 C C . PHE B 1 665 ? 4.172 26.203 -3.113 1 97.62 665 PHE B C 1
ATOM 10663 O O . PHE B 1 665 ? 2.959 26.391 -3.234 1 97.62 665 PHE B O 1
ATOM 10670 N N . ALA B 1 666 ? 5.035 26.625 -4.023 1 97.44 666 ALA B N 1
ATOM 10671 C CA . ALA B 1 666 ? 4.641 27.422 -5.18 1 97.44 666 ALA B CA 1
ATOM 10672 C C . ALA B 1 666 ? 4.414 26.547 -6.406 1 97.44 666 ALA B C 1
ATOM 10674 O O . ALA B 1 666 ? 4.117 27.047 -7.492 1 97.44 666 ALA B O 1
ATOM 10675 N N . ARG B 1 667 ? 4.465 25.266 -6.207 1 96.12 667 ARG B N 1
ATOM 10676 C CA . ARG B 1 667 ? 4.293 24.344 -7.324 1 96.12 667 ARG B CA 1
ATOM 10677 C C . ARG B 1 667 ? 2.906 24.484 -7.941 1 96.12 667 ARG B C 1
ATOM 10679 O O . ARG B 1 667 ? 1.97 24.938 -7.281 1 96.12 667 ARG B O 1
ATOM 10686 N N . ALA B 1 668 ? 2.82 24.156 -9.219 1 94.06 668 ALA B N 1
ATOM 10687 C CA . ALA B 1 668 ? 1.561 24 -9.938 1 94.06 668 ALA B CA 1
ATOM 10688 C C . ALA B 1 668 ? 0.83 25.344 -10.039 1 94.06 668 ALA B C 1
ATOM 10690 O O . ALA B 1 668 ? -0.401 25.391 -9.984 1 94.06 668 ALA B O 1
ATOM 10691 N N . ASN B 1 669 ? 1.511 26.406 -10.102 1 95.81 669 ASN B N 1
ATOM 10692 C CA . ASN B 1 669 ? 0.907 27.719 -10.266 1 95.81 669 ASN B CA 1
ATOM 10693 C C . ASN B 1 669 ? 1.131 28.266 -11.68 1 95.81 669 ASN B C 1
ATOM 10695 O O . ASN B 1 669 ? 0.588 29.312 -12.039 1 95.81 669 ASN B O 1
ATOM 10699 N N . ARG B 1 670 ? 1.923 27.578 -12.492 1 94.19 670 ARG B N 1
ATOM 10700 C CA . ARG B 1 670 ? 2.393 28.188 -13.727 1 94.19 670 ARG B CA 1
ATOM 10701 C C . ARG B 1 670 ? 1.987 27.359 -14.945 1 94.19 670 ARG B C 1
ATOM 10703 O O . ARG B 1 670 ? 2.303 27.719 -16.078 1 94.19 670 ARG B O 1
ATOM 10710 N N . GLY B 1 671 ? 1.315 26.297 -14.75 1 88.88 671 GLY B N 1
ATOM 10711 C CA . GLY B 1 671 ? 0.837 25.484 -15.859 1 88.88 671 GLY B CA 1
ATOM 10712 C C . GLY B 1 671 ? 1.817 24.406 -16.266 1 88.88 671 GLY B C 1
ATOM 10713 O O . GLY B 1 671 ? 2.484 23.812 -15.422 1 88.88 671 GLY B O 1
ATOM 10714 N N . GLY B 1 672 ? 1.845 24.031 -17.594 1 88.06 672 GLY B N 1
ATOM 10715 C CA . GLY B 1 672 ? 2.631 22.906 -18.078 1 88.06 672 GLY B CA 1
ATOM 10716 C C . GLY B 1 672 ? 1.904 21.578 -17.984 1 88.06 672 GLY B C 1
ATOM 10717 O O . GLY B 1 672 ? 0.678 21.547 -17.859 1 88.06 672 GLY B O 1
ATOM 10718 N N . ALA B 1 673 ? 2.674 20.453 -18.125 1 92 673 ALA B N 1
ATOM 10719 C CA . ALA B 1 673 ? 2.059 19.125 -18.062 1 92 673 ALA B CA 1
ATOM 10720 C C . ALA B 1 673 ? 1.552 18.828 -16.656 1 92 673 ALA B C 1
ATOM 10722 O O . ALA B 1 673 ? 0.787 17.875 -16.453 1 92 673 ALA B O 1
ATOM 10723 N N . GLY B 1 674 ? 1.987 19.641 -15.633 1 94.06 674 GLY B N 1
ATOM 10724 C CA . GLY B 1 674 ? 1.539 19.469 -14.258 1 94.06 674 GLY B CA 1
ATOM 10725 C C . GLY B 1 674 ? 2.289 18.375 -13.523 1 94.06 674 GLY B C 1
ATOM 10726 O O . GLY B 1 674 ? 1.861 17.938 -12.453 1 94.06 674 GLY B O 1
ATOM 10727 N N . HIS B 1 675 ? 3.42 17.875 -14.133 1 96.81 675 HIS B N 1
ATOM 10728 C CA . HIS B 1 675 ? 4.203 16.828 -13.492 1 96.81 675 HIS B CA 1
ATOM 10729 C C . HIS B 1 675 ? 5.266 17.406 -12.57 1 96.81 675 HIS B C 1
ATOM 10731 O O . HIS B 1 675 ? 5.867 18.438 -12.883 1 96.81 675 HIS B O 1
ATOM 10737 N N . VAL B 1 676 ? 5.461 16.797 -11.422 1 97.25 676 VAL B N 1
ATOM 10738 C CA . VAL B 1 676 ? 6.426 17.297 -10.445 1 97.25 676 VAL B CA 1
ATOM 10739 C C . VAL B 1 676 ? 7.234 16.141 -9.875 1 97.25 676 VAL B C 1
ATOM 10741 O O . VAL B 1 676 ? 6.781 14.984 -9.891 1 97.25 676 VAL B O 1
ATOM 10744 N N . ARG B 1 677 ? 8.43 16.438 -9.375 1 97.56 677 ARG B N 1
ATOM 10745 C CA . ARG B 1 677 ? 9.25 15.555 -8.562 1 97.56 677 ARG B CA 1
ATOM 10746 C C . ARG B 1 677 ? 10.086 16.344 -7.562 1 97.56 677 ARG B C 1
ATOM 10748 O O . ARG B 1 677 ? 10.781 17.297 -7.941 1 97.56 677 ARG B O 1
ATOM 10755 N N . THR B 1 678 ? 10.078 15.906 -6.32 1 98.06 678 THR B N 1
ATOM 10756 C CA . THR B 1 678 ? 10.719 16.656 -5.25 1 98.06 678 THR B CA 1
ATOM 10757 C C . THR B 1 678 ? 12.039 16.016 -4.844 1 98.06 678 THR B C 1
ATOM 10759 O O . THR B 1 678 ? 12.977 16.688 -4.434 1 98.06 678 THR B O 1
ATOM 10762 N N . SER B 1 679 ? 12.18 14.695 -4.895 1 97.19 679 SER B N 1
ATOM 10763 C CA . SER B 1 679 ? 13.383 13.961 -4.504 1 97.19 679 SER B CA 1
ATOM 10764 C C . SER B 1 679 ? 13.953 13.172 -5.68 1 97.19 679 SER B C 1
ATOM 10766 O O . SER B 1 679 ? 13.203 12.609 -6.477 1 97.19 679 SER B O 1
ATOM 10768 N N . PHE B 1 680 ? 15.25 13.156 -5.809 1 97.12 680 PHE B N 1
ATOM 10769 C CA . PHE B 1 680 ? 15.938 12.539 -6.934 1 97.12 680 PHE B CA 1
ATOM 10770 C C . PHE B 1 680 ? 16.891 11.453 -6.453 1 97.12 680 PHE B C 1
ATOM 10772 O O . PHE B 1 680 ? 17.469 11.562 -5.363 1 97.12 680 PHE B O 1
ATOM 10779 N N . ILE B 1 681 ? 17.078 10.43 -7.254 1 96.06 681 ILE B N 1
ATOM 10780 C CA . ILE B 1 681 ? 17.953 9.305 -6.887 1 96.06 681 ILE B CA 1
ATOM 10781 C C . ILE B 1 681 ? 19.359 9.812 -6.633 1 96.06 681 ILE B C 1
ATOM 10783 O O . ILE B 1 681 ? 19.875 10.648 -7.379 1 96.06 681 ILE B O 1
ATOM 10787 N N . ARG B 1 682 ? 19.969 9.328 -5.52 1 96.44 682 ARG B N 1
ATOM 10788 C CA . ARG B 1 682 ? 21.359 9.68 -5.242 1 96.44 682 ARG B CA 1
ATOM 10789 C C . ARG B 1 682 ? 22.297 9.023 -6.246 1 96.44 682 ARG B C 1
ATOM 10791 O O . ARG B 1 682 ? 22.422 7.797 -6.285 1 96.44 682 ARG B O 1
ATOM 10798 N N . ALA B 1 683 ? 22.984 9.789 -7.004 1 96.38 683 ALA B N 1
ATOM 10799 C CA . ALA B 1 683 ? 23.766 9.312 -8.133 1 96.38 683 ALA B CA 1
ATOM 10800 C C . ALA B 1 683 ? 25.266 9.406 -7.844 1 96.38 683 ALA B C 1
ATOM 10802 O O . ALA B 1 683 ? 26.062 9.625 -8.75 1 96.38 683 ALA B O 1
ATOM 10803 N N . ASP B 1 684 ? 25.641 9.242 -6.621 1 94.81 684 ASP B N 1
ATOM 10804 C CA . ASP B 1 684 ? 27.047 9.406 -6.227 1 94.81 684 ASP B CA 1
ATOM 10805 C C . ASP B 1 684 ? 27.938 8.391 -6.945 1 94.81 684 ASP B C 1
ATOM 10807 O O . ASP B 1 684 ? 29.109 8.656 -7.172 1 94.81 684 ASP B O 1
ATOM 10811 N N . GLU B 1 685 ? 27.438 7.238 -7.328 1 92.06 685 GLU B N 1
ATOM 10812 C CA . GLU B 1 685 ? 28.234 6.191 -7.961 1 92.06 685 GLU B CA 1
ATOM 10813 C C . GLU B 1 685 ? 28.422 6.465 -9.453 1 92.06 685 GLU B C 1
ATOM 10815 O O . GLU B 1 685 ? 29.156 5.754 -10.133 1 92.06 685 GLU B O 1
ATOM 10820 N N . ALA B 1 686 ? 27.641 7.441 -9.93 1 92 686 ALA B N 1
ATOM 10821 C CA . ALA B 1 686 ? 27.75 7.766 -11.352 1 92 686 ALA B CA 1
ATOM 10822 C C . ALA B 1 686 ? 29.141 8.297 -11.688 1 92 686 ALA B C 1
ATOM 10824 O O . ALA B 1 686 ? 29.766 8.984 -10.875 1 92 686 ALA B O 1
#

Nearest PDB structures (foldseek):
  4qk0-assembly2_D  TM=8.730E-01  e=1.452E-47  Geobacillus stearothermophilus
  7dif-assembly1_A  TM=8.263E-01  e=8.431E-43  Bifidobacterium longum subsp. longum JCM 1217
  8qf2-assembly1_A  TM=8.293E-01  e=3.698E-42  Bifidobacterium longum
  7bzl-assembly1_A  TM=8.233E-01  e=1.547E-41  Bifidobacterium longum subsp. longum JCM 1217
  5mqo-assembly1_A  TM=8.029E-01  e=1.550E-34  Bacteroides thetaiotaomicron

Foldseek 3Di:
DDDDPPPVPCPDLLFFDFLLQQLQQKFFDLPAQLNVLLLLCLAPQLVLLVVVLVVLPLLVLLVLDDDPLCPPQHDEQQFAGPVGDRLCLCSLLSVLLSLLLNLLQCSHPSSVPHPCNVVNVVSSVVSLVSQLVSQDPQLQGGRCCRRRYVNNPPLAQQGRCRLVSLLSQLSSQVSVCSRPVDCSSVVSSVSNVVSQLVAEFDDPNHQVDAHNFDRNLVSLLVVCNVPVDVSSLVVSVSNQQSAQAFDVVLVRGRSQLSSCVVSVRFDCPQQDPGSRPSLLSVRNHRLLPDQENGHALLSSLSSLLSLLSSDDSSVVSSCRHLCRCVVFAADLQLFAAFAPSRRHGDPDTQQHDQEVVSPTAFRFLSSLLSLLSNLSSNVSVPNALVSLLSNLSSVLGSNLLQAASSSQFGDGGAGQFDDDLDFRAGHRADSNHNRSSSSSSCSSSVSSQAWDWDADQVQLEIEIEGRDQGQMKGWDADPPGWIKIKGWDDNPPAFFKIKIKIATDASHKYKYKAFQHPQWAPKDKPDDWDDDHVRITIDIGGRIDMMMIGTAFDWAWDFRDCVNVATWTFIDTRSFTKKFDCVVVVPCCVVPPSNPQKHAARPFDWDWDWDDFPRRIHIKIKTDFQRMKGWPCRPPDDDADDDDPVRHRTDIDRDRDMTIIDGNSNQNRPDDSNTMHGIHHHPNVD/DPPDPPCPDDPDLLFFDFLLQALQQKFFDCPAQLNVLLLLCLAPQLVLLVVVLVVLPLLPLLVLDDDPLCPPQHDEQQFAGPVGDRLCLCSLLSLLLSLLLLLLQCSHPSSVPHPCNVVNVVSSVVSLVSQLVSQDPQLQGGRCCRRRYVNNPPLAQQGRCRLVSLLSQLSSQVSVCSRPVDCSSVVSSVSNVVSQLVAEFDDPNHQVDAHNFDRNLVSLLVVCSVPVDVSSLVVSVSNQQSAQAADVVLVRGRRQLSSCVVSVRFDCPQQDPGSRPSLLSVRNHRLLPDQENGHALLSSLSSLLSLLSSDDSSVVSSCRHLCRCVVFAADLQLFAAFAPSRRHGDPDTQQHDQEVVSPTAFRFLSSLLSLLSNLSSNVSVPNALVSLLSNLSSVLGSNLLQAASSSQFGDGGAGQFDDDLDFRAGHRADSNHNRSSSSSSCSSSVSSQAWDWDADQVQLEIEIEGRDQGQMKGWDADPPGWIKIKGWDDNPPAFFKIKIKIATDASHKYKYKAFQHPQWAPKDKPDDWDDDHVRITIDIGGRIDMMMIGTAFDWAWDFRDCVNVATWTFIDTRSFTKKFDCVVVVPCCVVPPSNPQKHAARPFDWDWDWDDFPRRIHIKIKTDFQRMKGWPCRPPDDDADDDDPVRHRTDIDRDRDMTIIDGNSNQNRPDDSNTMHGIHHHPNVD

Secondary structure (DSSP, 8-state):
------------STTS--HHHHGGGEEEPTTSHHHHHHHHIIIIIHHHHHHHHHHHTGGGGGG----GGGGTT--STTPPPTT---GGGGHHHHHHHHHHHHHHHHTSTTGGG-TTHHHHHHHHHHHHHHHHHH--TTS---SHHHHT-GGGTTT-TTTS-HHHHHHHHHHHHHHHHHHH---HHHHHHHHHHHHHHHHBSSSTTSB----SSSSHHHHHHHHHHHH--HHHHHHHHHHHHHTT-EEGGGTTEEHHHHHHHHTT----TTT-SSTT-GGGGT-SS-GGG--S--EEHHHHHHHHHHHHHH-THHHHHHHHHHHHHHHHHB-TTS-B--BGGGTEE-SSTT---SSGGGT-----HHHHHHHHHHHHHHHHHS--HHHHHHHHHHIIIIIGGGB-TTSS-B-SS--SB--TT-----BS--SS--HHHHHHHHHHTHHHHHEEEEEETTTTEEEEEE-S---EEEEEEPTTS-EEEEEEEE-TTTSEEEEEEEE--TT-EEEEEEE--TT-EEEEESS--EE-STTEEEEEE-SEEEEEEEEE--EEEEEEPGGG---EEEEEETTEEEEEETTT-HHHHHHSGGGTTEEE-TT--EEEEEEEETTEEEEEEEESSS--EEEGGGG---SEEE--SSS-S--EEE-SS--EEEEGGGTTSS-TT--EE-EEEE-TT-/------------STTS--HHHHGGGEEEPTTSHHHHHHHHIIIIIHHHHHHHHHHHTGGGGGG----GGGGTT--STTPPPTT---GGGGHHHHHHHHHHHHHHHHTSTTGGG-TTHHHHHHHHHHHHHHHHHH--TTS---SHHHHT-GGGTTT-TTTS-HHHHHHHHHHHHHHHHHHH---HHHHHHHHHHHHHHHHBSSSTTSB----SS-SHHHHHHHHHHHH--HHHHHHHHHHHHHTT-EEGGGTTEEHHHHHHHHTT----TTT-SSTT-GGGGT-SS-GGG--S--EEHHHHHHHHHHHHHH-THHHHHHHHHHHHHHHHHB-TTS-B--BGGGTEE-SSTT---SSGGGT-----HHHHHHHHHHHHHHHHHS--HHHHHHHHHHIIIIIGGGB-TTSS-B-SS--SB--TT-----BS--SS--HHHHHHHHHHTHHHHHEEEEEETTTTEEEEEE-S---EEEEEEPTTS-EEEEEEEE-TTTS-EEEEEEE--TT-EEEEEEE--TT-EEEEESS--EE-STTEEEEEE-SSEEEEEEEE--EEEEEEPGGG---EEEEEETTEEEEEETTT-HHHHHHSGGGTTEEE-TT--EEEEEEEETTEEEEEEEESSS--EEEGGGG---SEEE--SSS-S--EEE-SS--EEEEGGGTTSS-TT--EE-EEEE-TT-